Protein AF-0000000085004442 (afdb_homodimer)

Foldseek 3Di:
DDDPDPPPPPPPPPDPDDPDPPPPPDPPPPADPFFFPVCVVVVHRFPNDPPATPVCVVVVHDTHTDDPDPPPPPPPPPDDDDDDDPDDDDDDDDDDYDDDDDDDPDPDDPPVPPPPPPPPPPPPPPVPQPPLDDPDDPLLVVLLVQLLPPVQCLLPQALDPDGVSSVCVNPLLVVLCSRDNLLVLLSSLSSLVVCCQPVVDPSNDVVSNVVSNVSHDVVLVVCLVVVDLSCLLSNLSSLVSVLLNVLVLLVDPPRDFLCVLVSLVSLQVNLVSVVSDQPVSVVVSVCQLSAWAFFDALVVLLVQQDPLLVCLLVVDDPPDPCVVCSVLSSSLSSLVSRLRVCCQPANAGSNSLRSLVNSSNLRFPSLSVCVVVVPLSSLLSVLLSLLSLLLNPPNRSSPSSSLSNLVRSDVVNDDVCCVSCVLSVVSNPDNDNVVSSCSSSVHVPGDHPDDNPDRDDPVNVVSSVPIHDAASSRFHWDQDPVVSDIAGPDAPDPPRGGDHNSVD/DDPPDDDDDPDDDDDDPDPPPPPPPDDPPPADPFFFPVCVVVVHRFPNDPPATPVCVVVVHDTHTDDPDPPPPPPPPPDDDDDDDDDDDDDDDDDDDDDDDDPPPDPDDPPVPPPPPPPPPPPPPPVPQPPLDDPDDPLLVVLLVQLLPPVQCLLPQAQDDDTVSSVCVNPLLVVLCSRDNLSVLLSSLSSLVVCCQPVVDPSNDVVSNVVSNVSHDVVLVVCLVVVDLSCLLSNLNSLVSVLLNVLVLLVDPPRDFLCVLVSLVSLQVNLVSVVSDQPVSVVVSVCQLSAWAFFDALVVLLVQQDPLLVCLLVVDDPPDPCVVCSVLSSSLSSLVSRLRVCCQPANAGSNSLRSLVNSSNLRFPSLSVCVVVVPLSSLLSVLLSLLSLLLNPPNRSSPSSSLSNLVRSDVVNDPVCCVSCVLSVVSNPDNDNVVSSCSSSVHPPGDHPDDNPDGDDPVNVVSSVPIHDAASNRFHWDQDPVVSDIAGPDAPDPPRGGDHNSVD

InterPro domains:
  IPR001138 Zn(2)Cys(6) fungal-type DNA-binding domain [PF00172] (35-65)
  IPR001138 Zn(2)Cys(6) fungal-type DNA-binding domain [PS00463] (35-63)
  IPR001138 Zn(2)Cys(6) fungal-type DNA-binding domain [PS50048] (35-65)
  IPR001138 Zn(2)Cys(6) fungal-type DNA-binding domain [SM00066] (30-74)
  IPR001138 Zn(2)Cys(6) fungal-type DNA-binding domain [cd00067] (31-65)
  IPR036864 Zn(2)-C6 fungal-type DNA-binding domain superfamily [G3DSA:4.10.240.10] (28-67)
  IPR036864 Zn(2)-C6 fungal-type DNA-binding domain superfamily [SSF57701] (25-69)
  IPR053157 Sterol Uptake Control Transcription Regulator [PTHR47784] (25-426)

Nearest PDB structures (foldseek):
  7vpr-assembly2_D  TM=7.075E-01  e=8.408E-05  Nakaseomyces glabratus CBS 138
  7vpr-assembly2_D  TM=7.089E-01  e=1.374E-04  Nakaseomyces glabratus CBS 138

pLDDT: mean 76.47, std 27.26, range [14.2, 98.56]

Structure (mmCIF, N/CA/C/O backbone):
data_AF-0000000085004442-model_v1
#
loop_
_entity.id
_entity.type
_entity.pdbx_description
1 polymer 'Zn(2)-C6 fungal-type DNA-binding domain protein'
#
loop_
_atom_site.group_PDB
_atom_site.id
_atom_site.type_symbol
_atom_site.label_atom_id
_atom_site.label_alt_id
_atom_site.label_comp_id
_atom_site.label_asym_id
_atom_site.label_entity_id
_atom_site.label_seq_id
_atom_site.pdbx_PDB_ins_code
_atom_site.Cartn_x
_atom_site.Cartn_y
_atom_site.Cartn_z
_atom_site.occupancy
_atom_site.B_iso_or_equiv
_atom_site.auth_seq_id
_atom_site.auth_comp_id
_atom_site.auth_asym_id
_atom_site.auth_atom_id
_atom_site.pdbx_PDB_model_num
ATOM 1 N N . MET A 1 1 ? -54.312 10.148 -99.75 1 17.86 1 MET A N 1
ATOM 2 C CA . MET A 1 1 ? -53.094 10.867 -100.125 1 17.86 1 MET A CA 1
ATOM 3 C C . MET A 1 1 ? -52.5 11.602 -98.938 1 17.86 1 MET A C 1
ATOM 5 O O . MET A 1 1 ? -51.312 11.453 -98.625 1 17.86 1 MET A O 1
ATOM 9 N N . SER A 1 2 ? -52.875 12.875 -98.812 1 18.16 2 SER A N 1
ATOM 10 C CA . SER A 1 2 ? -52.094 14.07 -98.562 1 18.16 2 SER A CA 1
ATOM 11 C C . SER A 1 2 ? -51.812 14.242 -97.062 1 18.16 2 SER A C 1
ATOM 13 O O . SER A 1 2 ? -52.688 14 -96.25 1 18.16 2 SER A O 1
ATOM 15 N N . ALA A 1 3 ? -50.562 14.547 -96.75 1 20.42 3 ALA A N 1
ATOM 16 C CA . ALA A 1 3 ? -49.406 14.453 -95.875 1 20.42 3 ALA A CA 1
ATOM 17 C C . ALA A 1 3 ? -49.469 15.539 -94.812 1 20.42 3 ALA A C 1
ATOM 19 O O . ALA A 1 3 ? -48.469 15.773 -94.125 1 20.42 3 ALA A O 1
ATOM 20 N N . ILE A 1 4 ? -50.594 16.141 -94.75 1 22.83 4 ILE A N 1
ATOM 21 C CA . ILE A 1 4 ? -50.562 17.531 -94.312 1 22.83 4 ILE A CA 1
ATOM 22 C C . ILE A 1 4 ? -49.906 17.625 -92.938 1 22.83 4 ILE A C 1
ATOM 24 O O . ILE A 1 4 ? -50.312 16.891 -92 1 22.83 4 ILE A O 1
ATOM 28 N N . THR A 1 5 ? -48.75 18.25 -92.938 1 22.52 5 THR A N 1
ATOM 29 C CA . THR A 1 5 ? -47.594 18.594 -92.125 1 22.52 5 THR A CA 1
ATOM 30 C C . THR A 1 5 ? -48 19.344 -90.812 1 22.52 5 THR A C 1
ATOM 32 O O . THR A 1 5 ? -48.656 20.391 -90.938 1 22.52 5 THR A O 1
ATOM 35 N N . GLY A 1 6 ? -48.219 18.578 -89.75 1 21.05 6 GLY A N 1
ATOM 36 C CA . GLY A 1 6 ? -48.781 18.688 -88.438 1 21.05 6 GLY A CA 1
ATOM 37 C C . GLY A 1 6 ? -48.031 19.672 -87.562 1 21.05 6 GLY A C 1
ATOM 38 O O . GLY A 1 6 ? -46.906 19.359 -87.062 1 21.05 6 GLY A O 1
ATOM 39 N N . SER A 1 7 ? -47.875 20.953 -88.062 1 23.45 7 SER A N 1
ATOM 40 C CA . SER A 1 7 ? -46.938 21.938 -87.562 1 23.45 7 SER A CA 1
ATOM 41 C C . SER A 1 7 ? -47.188 22.203 -86.062 1 23.45 7 SER A C 1
ATOM 43 O O . SER A 1 7 ? -48.25 22.688 -85.688 1 23.45 7 SER A O 1
ATOM 45 N N . ASP A 1 8 ? -46.688 21.359 -85.25 1 21.83 8 ASP A N 1
ATOM 46 C CA . ASP A 1 8 ? -46.844 21.188 -83.812 1 21.83 8 ASP A CA 1
ATOM 47 C C . ASP A 1 8 ? -46.438 22.438 -83 1 21.83 8 ASP A C 1
ATOM 49 O O . ASP A 1 8 ? -45.344 22.938 -83.188 1 21.83 8 ASP A O 1
ATOM 53 N N . SER A 1 9 ? -47.406 23.344 -82.875 1 23.31 9 SER A N 1
ATOM 54 C CA . SER A 1 9 ? -47.375 24.641 -82.188 1 23.31 9 SER A CA 1
ATOM 55 C C . SER A 1 9 ? -46.75 24.531 -80.812 1 23.31 9 SER A C 1
ATOM 57 O O . SER A 1 9 ? -47.125 23.672 -80.062 1 23.31 9 SER A O 1
ATOM 59 N N . LEU A 1 10 ? -45.438 24.891 -80.75 1 22.97 10 LEU A N 1
ATOM 60 C CA . LEU A 1 10 ? -44.469 24.875 -79.625 1 22.97 10 LEU A CA 1
ATOM 61 C C . LEU A 1 10 ? -44.969 25.688 -78.438 1 22.97 10 LEU A C 1
ATOM 63 O O . LEU A 1 10 ? -45.156 26.906 -78.562 1 22.97 10 LEU A O 1
ATOM 67 N N . VAL A 1 11 ? -46.094 25.172 -77.75 1 22.73 11 VAL A N 1
ATOM 68 C CA . VAL A 1 11 ? -46.781 25.781 -76.625 1 22.73 11 VAL A CA 1
ATOM 69 C C . VAL A 1 11 ? -45.781 26.156 -75.562 1 22.73 11 VAL A C 1
ATOM 71 O O . VAL A 1 11 ? -45.125 25.281 -75 1 22.73 11 VAL A O 1
ATOM 74 N N . TRP A 1 12 ? -45.125 27.344 -75.688 1 23.64 12 TRP A N 1
ATOM 75 C CA . TRP A 1 12 ? -44.156 27.922 -74.812 1 23.64 12 TRP A CA 1
ATOM 76 C C . TRP A 1 12 ? -44.719 27.984 -73.375 1 23.64 12 TRP A C 1
ATOM 78 O O . TRP A 1 12 ? -45.781 28.578 -73.188 1 23.64 12 TRP A O 1
ATOM 88 N N . SER A 1 13 ? -44.688 26.875 -72.625 1 23.73 13 SER A N 1
ATOM 89 C CA . SER A 1 13 ? -45.219 26.703 -71.312 1 23.73 13 SER A CA 1
ATOM 90 C C . SER A 1 13 ? -44.688 27.75 -70.375 1 23.73 13 SER A C 1
ATOM 92 O O . SER A 1 13 ? -43.469 28.062 -70.375 1 23.73 13 SER A O 1
ATOM 94 N N . PRO A 1 14 ? -45.531 28.625 -69.938 1 25.64 14 PRO A N 1
ATOM 95 C CA . PRO A 1 14 ? -45.344 29.766 -69.062 1 25.64 14 PRO A CA 1
ATOM 96 C C . PRO A 1 14 ? -44.469 29.422 -67.812 1 25.64 14 PRO A C 1
ATOM 98 O O . PRO A 1 14 ? -44.531 28.281 -67.312 1 25.64 14 PRO A O 1
ATOM 101 N N . ASP A 1 15 ? -43.281 30.016 -67.75 1 26.59 15 ASP A N 1
ATOM 102 C CA . ASP A 1 15 ? -42.219 29.969 -66.75 1 26.59 15 ASP A CA 1
ATOM 103 C C . ASP A 1 15 ? -42.812 30.156 -65.312 1 26.59 15 ASP A C 1
ATOM 105 O O . ASP A 1 15 ? -43.594 31.078 -65.125 1 26.59 15 ASP A O 1
ATOM 109 N N . SER A 1 16 ? -43.156 29.062 -64.625 1 27.47 16 SER A N 1
ATOM 110 C CA . SER A 1 16 ? -43.719 29.047 -63.281 1 27.47 16 SER A CA 1
ATOM 111 C C . SER A 1 16 ? -43.031 30.016 -62.375 1 27.47 16 SER A C 1
ATOM 113 O O . SER A 1 16 ? -41.812 30.25 -62.5 1 27.47 16 SER A O 1
ATOM 115 N N . PRO A 1 17 ? -43.781 30.875 -61.781 1 29.22 17 PRO A N 1
ATOM 116 C CA . PRO A 1 17 ? -43.344 31.969 -60.938 1 29.22 17 PRO A CA 1
ATOM 117 C C . PRO A 1 17 ? -42.312 31.531 -59.906 1 29.22 17 PRO A C 1
ATOM 119 O O . PRO A 1 17 ? -42.281 30.359 -59.5 1 29.22 17 PRO A O 1
ATOM 122 N N . PRO A 1 18 ? -41.125 32.156 -59.906 1 29.39 18 PRO A N 1
ATOM 123 C CA . PRO A 1 18 ? -40 31.844 -59 1 29.39 18 PRO A CA 1
ATOM 124 C C . PRO A 1 18 ? -40.438 31.734 -57.531 1 29.39 18 PRO A C 1
ATOM 126 O O . PRO A 1 18 ? -41.219 32.562 -57.062 1 29.39 18 PRO A O 1
ATOM 129 N N . GLN A 1 19 ? -40.812 30.562 -57.062 1 25.98 19 GLN A N 1
ATOM 130 C CA . GLN A 1 19 ? -41.219 30.328 -55.688 1 25.98 19 GLN A CA 1
ATOM 131 C C . GLN A 1 19 ? -40.312 31.047 -54.719 1 25.98 19 GLN A C 1
ATOM 133 O O . GLN A 1 19 ? -39.094 31.125 -54.938 1 25.98 19 GLN A O 1
ATOM 138 N N . ASN A 1 20 ? -40.906 32.031 -53.969 1 24.81 20 ASN A N 1
ATOM 139 C CA . ASN A 1 20 ? -40.344 32.844 -52.875 1 24.81 20 ASN A CA 1
ATOM 140 C C . ASN A 1 20 ? -39.5 32 -51.938 1 24.81 20 ASN A C 1
ATOM 142 O O . ASN A 1 20 ? -39.969 31.016 -51.375 1 24.81 20 ASN A O 1
ATOM 146 N N . LYS A 1 21 ? -38.25 31.875 -52.219 1 30.89 21 LYS A N 1
ATOM 147 C CA . LYS A 1 21 ? -37.25 31.203 -51.375 1 30.89 21 LYS A CA 1
ATOM 148 C C . LYS A 1 21 ? -37.406 31.609 -49.906 1 30.89 21 LYS A C 1
ATOM 150 O O . LYS A 1 21 ? -37.375 32.812 -49.562 1 30.89 21 LYS A O 1
ATOM 155 N N . PRO A 1 22 ? -38.188 30.781 -49.188 1 29.58 22 PRO A N 1
ATOM 156 C CA . PRO A 1 22 ? -38.375 31.188 -47.781 1 29.58 22 PRO A CA 1
ATOM 157 C C . PRO A 1 22 ? -37.094 31.656 -47.125 1 29.58 22 PRO A C 1
ATOM 159 O O . PRO A 1 22 ? -36 31.234 -47.5 1 29.58 22 PRO A O 1
ATOM 162 N N . TYR A 1 23 ? -37 32.938 -46.688 1 30.86 23 TYR A N 1
ATOM 163 C CA . TYR A 1 23 ? -35.969 33.594 -45.906 1 30.86 23 TYR A CA 1
ATOM 164 C C . TYR A 1 23 ? -35.531 32.688 -44.75 1 30.86 23 TYR A C 1
ATOM 166 O O . TYR A 1 23 ? -36.344 32.375 -43.875 1 30.86 23 TYR A O 1
ATOM 174 N N . HIS A 1 24 ? -34.812 31.672 -45.031 1 30.09 24 HIS A N 1
ATOM 175 C CA . HIS A 1 24 ? -34.375 30.906 -43.875 1 30.09 24 HIS A CA 1
ATOM 176 C C . HIS A 1 24 ? -33.688 31.797 -42.844 1 30.09 24 HIS A C 1
ATOM 178 O O . HIS A 1 24 ? -32.781 32.562 -43.219 1 30.09 24 HIS A O 1
ATOM 184 N N . ALA A 1 25 ? -34.469 32.281 -41.875 1 30.83 25 ALA A N 1
ATOM 185 C CA . ALA A 1 25 ? -33.875 33.062 -40.781 1 30.83 25 ALA A CA 1
ATOM 186 C C . ALA A 1 25 ? -32.531 32.469 -40.344 1 30.83 25 ALA A C 1
ATOM 188 O O . ALA A 1 25 ? -32.406 31.25 -40.219 1 30.83 25 ALA A O 1
ATOM 189 N N . LYS A 1 26 ? -31.516 33.219 -40.656 1 34.91 26 LYS A N 1
ATOM 190 C CA . LYS A 1 26 ? -30.172 32.844 -40.188 1 34.91 26 LYS A CA 1
ATOM 191 C C . LYS A 1 26 ? -30.219 32.25 -38.781 1 34.91 26 LYS A C 1
ATOM 193 O O . LYS A 1 26 ? -30.938 32.75 -37.906 1 34.91 26 LYS A O 1
ATOM 198 N N . ARG A 1 27 ? -30.078 31.062 -38.656 1 36.66 27 ARG A N 1
ATOM 199 C CA . ARG A 1 27 ? -30 30.406 -37.344 1 36.66 27 ARG A CA 1
ATOM 200 C C . ARG A 1 27 ? -29.203 31.25 -36.344 1 36.66 27 ARG A C 1
ATOM 202 O O . ARG A 1 27 ? -28.109 31.719 -36.656 1 36.66 27 ARG A O 1
ATOM 209 N N . PRO A 1 28 ? -29.953 31.922 -35.406 1 36 28 PRO A N 1
ATOM 210 C CA . PRO A 1 28 ? -29.219 32.719 -34.438 1 36 28 PRO A CA 1
ATOM 211 C C . PRO A 1 28 ? -28.031 31.953 -33.844 1 36 28 PRO A C 1
ATOM 213 O O . PRO A 1 28 ? -28.094 30.75 -33.625 1 36 28 PRO A O 1
ATOM 216 N N . HIS A 1 29 ? -26.906 32.219 -34.375 1 41.66 29 HIS A N 1
ATOM 217 C CA . HIS A 1 29 ? -25.719 31.609 -33.75 1 41.66 29 HIS A CA 1
ATOM 218 C C . HIS A 1 29 ? -25.719 31.797 -32.25 1 41.66 29 HIS A C 1
ATOM 220 O O . HIS A 1 29 ? -26 32.906 -31.75 1 41.66 29 HIS A O 1
ATOM 226 N N . LYS A 1 30 ? -26.125 30.844 -31.531 1 44.38 30 LYS A N 1
ATOM 227 C CA . LYS A 1 30 ? -26.125 30.844 -30.078 1 44.38 30 LYS A CA 1
ATOM 228 C C . LYS A 1 30 ? -24.812 31.391 -29.516 1 44.38 30 LYS A C 1
ATOM 230 O O . LYS A 1 30 ? -23.734 30.875 -29.844 1 44.38 30 LYS A O 1
ATOM 235 N N . LYS A 1 31 ? -24.797 32.625 -29.125 1 47.75 31 LYS A N 1
ATOM 236 C CA . LYS A 1 31 ? -23.688 33.281 -28.422 1 47.75 31 LYS A CA 1
ATOM 237 C C . LYS A 1 31 ? -23.312 32.5 -27.172 1 47.75 31 LYS A C 1
ATOM 239 O O . LYS A 1 31 ? -24.172 31.953 -26.484 1 47.75 31 LYS A O 1
ATOM 244 N N . SER A 1 32 ? -22.094 32.094 -27.094 1 52.47 32 SER A N 1
ATOM 245 C CA . SER A 1 32 ? -21.625 31.453 -25.875 1 52.47 32 SER A CA 1
ATOM 246 C C . SER A 1 32 ? -21.688 32.406 -24.688 1 52.47 32 SER A C 1
ATOM 248 O O . SER A 1 32 ? -21.188 33.531 -24.75 1 52.47 32 SER A O 1
ATOM 250 N N . ARG A 1 33 ? -22.547 32.312 -23.734 1 64.44 33 ARG A N 1
ATOM 251 C CA . ARG A 1 33 ? -22.797 33.188 -22.594 1 64.44 33 ARG A CA 1
ATOM 252 C C . ARG A 1 33 ? -21.609 33.188 -21.641 1 64.44 33 ARG A C 1
ATOM 254 O O . ARG A 1 33 ? -21.359 34.188 -20.953 1 64.44 33 ARG A O 1
ATOM 261 N N . LEU A 1 34 ? -20.844 32.219 -21.672 1 65.94 34 LEU A N 1
ATOM 262 C CA . LEU A 1 34 ? -19.781 32.062 -20.688 1 65.94 34 LEU A CA 1
ATOM 263 C C . LEU A 1 34 ? -18.406 32.25 -21.312 1 65.94 34 LEU A C 1
ATOM 265 O O . LEU A 1 34 ? -17.422 31.734 -20.797 1 65.94 34 LEU A O 1
ATOM 269 N N . GLY A 1 35 ? -18.234 33 -22.281 1 72.88 35 GLY A N 1
ATOM 270 C CA . GLY A 1 35 ? -17.016 33.25 -23.031 1 72.88 35 GLY A CA 1
ATOM 271 C C . GLY A 1 35 ? -16.078 34.219 -22.344 1 72.88 35 GLY A C 1
ATOM 272 O O . GLY A 1 35 ? -16.5 34.938 -21.438 1 72.88 35 GLY A O 1
ATOM 273 N N . CYS A 1 36 ? -14.828 34.188 -22.75 1 75.12 36 CYS A N 1
ATOM 274 C CA . CYS A 1 36 ? -13.836 35.062 -22.172 1 75.12 36 CYS A CA 1
ATOM 275 C C . CYS A 1 36 ? -14.078 36.531 -22.594 1 75.12 36 CYS A C 1
ATOM 277 O O . CYS A 1 36 ? -14.742 36.781 -23.594 1 75.12 36 CYS A O 1
ATOM 279 N N . GLN A 1 37 ? -13.695 37.531 -21.812 1 78.56 37 GLN A N 1
ATOM 280 C CA . GLN A 1 37 ? -13.906 38.969 -22.016 1 78.56 37 GLN A CA 1
ATOM 281 C C . GLN A 1 37 ? -13.328 39.406 -23.359 1 78.56 37 GLN A C 1
ATOM 283 O O . GLN A 1 37 ? -13.914 40.25 -24.031 1 78.56 37 GLN A O 1
ATOM 288 N N . ASN A 1 38 ? -12.328 38.812 -23.828 1 78.75 38 ASN A N 1
ATOM 289 C CA . ASN A 1 38 ? -11.664 39.219 -25.062 1 78.75 38 ASN A CA 1
ATOM 290 C C . ASN A 1 38 ? -12.469 38.812 -26.297 1 78.75 38 ASN A C 1
ATOM 292 O O . ASN A 1 38 ? -12.625 39.594 -27.234 1 78.75 38 ASN A O 1
ATOM 296 N N . CYS A 1 39 ? -12.969 37.656 -26.203 1 76.12 39 CYS A N 1
ATOM 297 C CA . CYS A 1 39 ? -13.781 37.188 -27.312 1 76.12 39 CYS A CA 1
ATOM 298 C C . CYS A 1 39 ? -15.102 37.938 -27.391 1 76.12 39 CYS A C 1
ATOM 300 O O . CYS A 1 39 ? -15.57 38.25 -28.484 1 76.12 39 CYS A O 1
ATOM 302 N N . LYS A 1 40 ? -15.633 38.281 -26.188 1 76.69 40 LYS A N 1
ATOM 303 C CA . LYS A 1 40 ? -16.844 39.094 -26.109 1 76.69 40 LYS A CA 1
ATOM 304 C C . LYS A 1 40 ? -16.609 40.469 -26.703 1 76.69 40 LYS A C 1
ATOM 306 O O . LYS A 1 40 ? -17.469 41 -27.422 1 76.69 40 LYS A O 1
ATOM 311 N N . ARG A 1 41 ? -15.523 41.031 -26.375 1 76.75 41 ARG A N 1
ATOM 312 C CA . ARG A 1 41 ? -15.156 42.344 -26.859 1 76.75 41 ARG A CA 1
ATOM 313 C C . ARG A 1 41 ? -14.992 42.344 -28.375 1 76.75 41 ARG A C 1
ATOM 315 O O . ARG A 1 41 ? -15.375 43.312 -29.047 1 76.75 41 ARG A O 1
ATOM 322 N N . ARG A 1 42 ? -14.57 41.312 -28.953 1 76.06 42 ARG A N 1
ATOM 323 C CA . ARG A 1 42 ? -14.266 41.219 -30.375 1 76.06 42 ARG A CA 1
ATOM 324 C C . ARG A 1 42 ? -15.453 40.656 -31.156 1 76.06 42 ARG A C 1
ATOM 326 O O . ARG A 1 42 ? -15.422 40.594 -32.375 1 76.06 42 ARG A O 1
ATOM 333 N N . LYS A 1 43 ? -16.484 40.219 -30.406 1 74.38 43 LYS A N 1
ATOM 334 C CA . LYS A 1 43 ? -17.719 39.719 -31 1 74.38 43 LYS A CA 1
ATOM 335 C C . LYS A 1 43 ? -17.469 38.5 -31.859 1 74.38 43 LYS A C 1
ATOM 337 O O . LYS A 1 43 ? -18.047 38.344 -32.938 1 74.38 43 LYS A O 1
ATOM 342 N N . VAL A 1 44 ? -16.422 37.688 -31.453 1 77.5 44 VAL A N 1
ATOM 343 C CA . VAL A 1 44 ? -16.172 36.406 -32.094 1 77.5 44 VAL A CA 1
ATOM 344 C C . VAL A 1 44 ? -16.703 35.25 -31.234 1 77.5 44 VAL A C 1
ATOM 346 O O . VAL A 1 44 ? -16.797 35.406 -30.016 1 77.5 44 VAL A O 1
ATOM 349 N N . LYS A 1 45 ? -17.141 34.125 -31.797 1 71.75 45 LYS A N 1
ATOM 350 C CA . LYS A 1 45 ? -17.625 32.938 -31.062 1 71.75 45 LYS A CA 1
ATOM 351 C C . LYS A 1 45 ? -16.516 32.312 -30.25 1 71.75 45 LYS A C 1
ATOM 353 O O . LYS A 1 45 ? -15.523 31.828 -30.812 1 71.75 45 LYS A O 1
ATOM 358 N N . CYS A 1 46 ? -16.516 32.406 -28.859 1 72 46 CYS A N 1
ATOM 359 C CA . CYS A 1 46 ? -15.578 31.844 -27.891 1 72 46 CYS A CA 1
ATOM 360 C C . CYS A 1 46 ? -15.836 30.344 -27.719 1 72 46 CYS A C 1
ATOM 362 O O . CYS A 1 46 ? -16.984 29.906 -27.672 1 72 46 CYS A O 1
ATOM 364 N N . ASP A 1 47 ? -14.992 29.531 -27.75 1 73.88 47 ASP A N 1
ATOM 365 C CA . ASP A 1 47 ? -15.156 28.094 -27.547 1 73.88 47 ASP A CA 1
ATOM 366 C C . ASP A 1 47 ? -15.219 27.75 -26.062 1 73.88 47 ASP A C 1
ATOM 368 O O . ASP A 1 47 ? -15.289 26.562 -25.688 1 73.88 47 ASP A O 1
ATOM 372 N N . GLU A 1 48 ? -15.266 28.734 -25.062 1 72.31 48 GLU A N 1
ATOM 373 C CA . GLU A 1 48 ? -15.453 28.734 -23.609 1 72.31 48 GLU A CA 1
ATOM 374 C C . GLU A 1 48 ? -14.461 27.797 -22.922 1 72.31 48 GLU A C 1
ATOM 376 O O . GLU A 1 48 ? -14.641 27.438 -21.766 1 72.31 48 GLU A O 1
ATOM 381 N N . LYS A 1 49 ? -13.445 27.547 -23.656 1 72.62 49 LYS A N 1
ATOM 382 C CA . LYS A 1 49 ? -12.398 26.719 -23.047 1 72.62 49 LYS A CA 1
ATOM 383 C C . LYS A 1 49 ? -11.57 27.531 -22.047 1 72.62 49 LYS A C 1
ATOM 385 O O . LYS A 1 49 ? -11.219 28.672 -22.312 1 72.62 49 LYS A O 1
ATOM 390 N N . ARG A 1 50 ? -11.523 27.094 -20.734 1 71.12 50 ARG A N 1
ATOM 391 C CA . ARG A 1 50 ? -10.742 27.703 -19.656 1 71.12 50 ARG A CA 1
ATOM 392 C C . ARG A 1 50 ? -9.422 26.953 -19.453 1 71.12 50 ARG A C 1
ATOM 394 O O . ARG A 1 50 ? -9.328 25.766 -19.75 1 71.12 50 ARG A O 1
ATOM 401 N N . PRO A 1 51 ? -8.32 27.781 -19.094 1 70.94 51 PRO A N 1
ATOM 402 C CA . PRO A 1 51 ? -8.312 29.188 -18.703 1 70.94 51 PRO A CA 1
ATOM 403 C C . PRO A 1 51 ? -8.234 30.141 -19.891 1 70.94 51 PRO A C 1
ATOM 405 O O . PRO A 1 51 ? -8.539 31.328 -19.766 1 70.94 51 PRO A O 1
ATOM 408 N N . SER A 1 52 ? -7.793 29.578 -21.016 1 75.88 52 SER A N 1
ATOM 409 C CA . SER A 1 52 ? -7.727 30.453 -22.188 1 75.88 52 SER A CA 1
ATOM 410 C C . SER A 1 52 ? -8.523 29.875 -23.359 1 75.88 52 SER A C 1
ATOM 412 O O . SER A 1 52 ? -8.422 28.688 -23.656 1 75.88 52 SER A O 1
ATOM 414 N N . CYS A 1 53 ? -9.344 30.625 -23.922 1 74.56 53 CYS A N 1
ATOM 415 C CA . CYS A 1 53 ? -10.148 30.141 -25.047 1 74.56 53 CYS A CA 1
ATOM 416 C C . CYS A 1 53 ? -9.297 29.969 -26.297 1 74.56 53 CYS A C 1
ATOM 418 O O . CYS A 1 53 ? -8.242 30.594 -26.422 1 74.56 53 CYS A O 1
ATOM 420 N N . GLY A 1 54 ? -9.57 28.938 -27.109 1 77.06 54 GLY A N 1
ATOM 421 C CA . GLY A 1 54 ? -8.836 28.609 -28.328 1 77.06 54 GLY A CA 1
ATOM 422 C C . GLY A 1 54 ? -8.562 29.812 -29.203 1 77.06 54 GLY A C 1
ATOM 423 O O . GLY A 1 54 ? -7.496 29.922 -29.797 1 77.06 54 GLY A O 1
ATOM 424 N N . ILE A 1 55 ? -9.406 30.781 -29.109 1 77.44 55 ILE A N 1
ATOM 425 C CA . ILE A 1 55 ? -9.289 31.953 -29.969 1 77.44 55 ILE A CA 1
ATOM 426 C C . ILE A 1 55 ? -8.234 32.906 -29.406 1 77.44 55 ILE A C 1
ATOM 428 O O . ILE A 1 55 ? -7.387 33.406 -30.141 1 77.44 55 ILE A O 1
ATOM 432 N N . CYS A 1 56 ? -8.312 33.094 -28.125 1 75.06 56 CYS A N 1
ATOM 433 C CA . CYS A 1 56 ? -7.34 33.969 -27.469 1 75.06 56 CYS A CA 1
ATOM 434 C C . CYS A 1 56 ? -5.941 33.375 -27.516 1 75.06 56 CYS A C 1
ATOM 436 O O . CYS A 1 56 ? -4.965 34.094 -27.75 1 75.06 56 CYS A O 1
ATOM 438 N N . THR A 1 57 ? -5.855 32.156 -27.422 1 75.75 57 THR A N 1
ATOM 439 C CA . THR A 1 57 ? -4.59 31.438 -27.516 1 75.75 57 THR A CA 1
ATOM 440 C C . THR A 1 57 ? -3.996 31.547 -28.922 1 75.75 57 THR A C 1
ATOM 442 O O . THR A 1 57 ? -2.797 31.781 -29.062 1 75.75 57 THR A O 1
ATOM 445 N N . LEU A 1 58 ? -4.75 31.375 -29.844 1 73.25 58 LEU A N 1
ATOM 446 C CA . LEU A 1 58 ? -4.277 31.438 -31.219 1 73.25 58 LEU A CA 1
ATOM 447 C C . LEU A 1 58 ? -3.785 32.844 -31.562 1 73.25 58 LEU A C 1
ATOM 449 O O . LEU A 1 58 ? -2.814 33 -32.312 1 73.25 58 LEU A O 1
ATOM 453 N N . ARG A 1 59 ? -4.434 33.719 -30.922 1 74.06 59 ARG A N 1
ATOM 454 C CA . ARG A 1 59 ? -4.117 35.094 -31.266 1 74.06 59 ARG A CA 1
ATOM 455 C C . ARG A 1 59 ? -3.086 35.656 -30.297 1 74.06 59 ARG A C 1
ATOM 457 O O . ARG A 1 59 ? -2.613 36.781 -30.469 1 74.06 59 ARG A O 1
ATOM 464 N N . GLY A 1 60 ? -2.703 34.906 -29.312 1 73.12 60 GLY A N 1
ATOM 465 C CA . GLY A 1 60 ? -1.691 35.344 -28.359 1 73.12 60 GLY A CA 1
ATOM 466 C C . GLY A 1 60 ? -2.178 36.406 -27.422 1 73.12 60 GLY A C 1
ATOM 467 O O . GLY A 1 60 ? -1.39 37.25 -26.984 1 73.12 60 GLY A O 1
ATOM 468 N N . GLU A 1 61 ? -3.496 36.469 -27.203 1 74.12 61 GLU A N 1
ATOM 469 C CA . GLU A 1 61 ? -4.047 37.531 -26.359 1 74.12 61 GLU A CA 1
ATOM 470 C C . GLU A 1 61 ? -4.387 37 -24.969 1 74.12 61 GLU A C 1
ATOM 472 O O . GLU A 1 61 ? -4.574 35.781 -24.781 1 74.12 61 GLU A O 1
ATOM 477 N N . THR A 1 62 ? -4.398 37.906 -24.016 1 73.56 62 THR A N 1
ATOM 478 C CA . THR A 1 62 ? -4.773 37.562 -22.641 1 73.56 62 THR A CA 1
ATOM 479 C C . THR A 1 62 ? -6.266 37.281 -22.547 1 73.56 62 THR A C 1
ATOM 481 O O . THR A 1 62 ? -7.098 38.125 -22.875 1 73.56 62 THR A O 1
ATOM 484 N N . CYS A 1 63 ? -6.684 35.969 -22.188 1 71.12 63 CYS A N 1
ATOM 485 C CA . CYS A 1 63 ? -8.062 35.5 -22.094 1 71.12 63 CYS A CA 1
ATOM 486 C C . CYS A 1 63 ? -8.602 35.688 -20.688 1 71.12 63 CYS A C 1
ATOM 488 O O . CYS A 1 63 ? -8.031 35.188 -19.719 1 71.12 63 CYS A O 1
ATOM 490 N N . VAL A 1 64 ? -9.445 36.594 -20.406 1 73.19 64 VAL A N 1
ATOM 491 C CA . VAL A 1 64 ? -10.016 36.938 -19.109 1 73.19 64 VAL A CA 1
ATOM 492 C C . VAL A 1 64 ? -11.492 36.562 -19.078 1 73.19 64 VAL A C 1
ATOM 494 O O . VAL A 1 64 ? -12.273 37 -19.922 1 73.19 64 VAL A O 1
ATOM 497 N N . PHE A 1 65 ? -11.867 35.562 -18.297 1 69.06 65 PHE A N 1
ATOM 498 C CA . PHE A 1 65 ? -13.266 35.219 -18.062 1 69.06 65 PHE A CA 1
ATOM 499 C C . PHE A 1 65 ? -13.82 36 -16.875 1 69.06 65 PHE A C 1
ATOM 501 O O . PHE A 1 65 ? -13.18 36.094 -15.828 1 69.06 65 PHE A O 1
ATOM 508 N N . VAL A 1 66 ? -14.727 36.812 -16.938 1 56.69 66 VAL A N 1
ATOM 509 C CA . VAL A 1 66 ? -15.375 37.531 -15.844 1 56.69 66 VAL A CA 1
ATOM 510 C C . VAL A 1 66 ? -16.328 36.625 -15.102 1 56.69 66 VAL A C 1
ATOM 512 O O . VAL A 1 66 ? -17.156 35.938 -15.727 1 56.69 66 VAL A O 1
ATOM 515 N N . LEU A 1 67 ? -15.961 36.25 -13.969 1 44.25 67 LEU A N 1
ATOM 516 C CA . LEU A 1 67 ? -16.969 35.625 -13.125 1 44.25 67 LEU A CA 1
ATOM 517 C C . LEU A 1 67 ? -18.141 36.562 -12.867 1 44.25 67 LEU A C 1
ATOM 519 O O . LEU A 1 67 ? -17.938 37.75 -12.68 1 44.25 67 LEU A O 1
ATOM 523 N N . PRO A 1 68 ? -19.281 36.156 -13.133 1 37.91 68 PRO A N 1
ATOM 524 C CA . PRO A 1 68 ? -20.375 37.094 -12.781 1 37.91 68 PRO A CA 1
ATOM 525 C C . PRO A 1 68 ? -20.344 37.5 -11.32 1 37.91 68 PRO A C 1
ATOM 527 O O . PRO A 1 68 ? -20.031 36.719 -10.438 1 37.91 68 PRO A O 1
ATOM 530 N N . ALA A 1 69 ? -20.094 38.719 -10.953 1 33.97 69 ALA A N 1
ATOM 531 C CA . ALA A 1 69 ? -20.203 39.344 -9.633 1 33.97 69 ALA A CA 1
ATOM 532 C C . ALA A 1 69 ? -21.547 39 -8.984 1 33.97 69 ALA A C 1
ATOM 534 O O . ALA A 1 69 ? -22.609 39.219 -9.57 1 33.97 69 ALA A O 1
ATOM 535 N N . ALA A 1 70 ? -21.641 37.906 -8.203 1 30.62 70 ALA A N 1
ATOM 536 C CA . ALA A 1 70 ? -22.875 37.719 -7.43 1 30.62 70 ALA A CA 1
ATOM 537 C C . ALA A 1 70 ? -23.359 39.062 -6.871 1 30.62 70 ALA A C 1
ATOM 539 O O . ALA A 1 70 ? -22.609 39.781 -6.199 1 30.62 70 ALA A O 1
ATOM 540 N N . SER A 1 71 ? -24.297 39.719 -7.406 1 26.16 71 SER A N 1
ATOM 541 C CA . SER A 1 71 ? -24.969 40.906 -6.883 1 26.16 71 SER A CA 1
ATOM 542 C C . SER A 1 71 ? -25.594 40.625 -5.516 1 26.16 71 SER A C 1
ATOM 544 O O . SER A 1 71 ? -26.547 39.844 -5.406 1 26.16 71 SER A O 1
ATOM 546 N N . LEU A 1 72 ? -24.828 40.375 -4.453 1 23.77 72 LEU A N 1
ATOM 547 C CA . LEU A 1 72 ? -25.406 40.344 -3.117 1 23.77 72 LEU A CA 1
ATOM 548 C C . LEU A 1 72 ? -26.297 41.562 -2.889 1 23.77 72 LEU A C 1
ATOM 550 O O . LEU A 1 72 ? -25.797 42.688 -2.771 1 23.77 72 LEU A O 1
ATOM 554 N N . ASP A 1 73 ? -27.406 41.625 -3.555 1 21.69 73 ASP A N 1
ATOM 555 C CA . ASP A 1 73 ? -28.359 42.656 -3.223 1 21.69 73 ASP A CA 1
ATOM 556 C C . ASP A 1 73 ? -28.844 42.531 -1.777 1 21.69 73 ASP A C 1
ATOM 558 O O . ASP A 1 73 ? -29.5 41.562 -1.415 1 21.69 73 ASP A O 1
ATOM 562 N N . VAL A 1 74 ? -28.047 42.844 -0.81 1 22.73 74 VAL A N 1
ATOM 563 C CA . VAL A 1 74 ? -28.422 43 0.594 1 22.73 74 VAL A CA 1
ATOM 564 C C . VAL A 1 74 ? -29.625 43.906 0.721 1 22.73 74 VAL A C 1
ATOM 566 O O . VAL A 1 74 ? -29.5 45.125 0.6 1 22.73 74 VAL A O 1
ATOM 569 N N . SER A 1 75 ? -30.75 43.5 -0.019 1 19.77 75 SER A N 1
ATOM 570 C CA . SER A 1 75 ? -31.891 44.406 0.166 1 19.77 75 SER A CA 1
ATOM 571 C C . SER A 1 75 ? -32.375 44.375 1.607 1 19.77 75 SER A C 1
ATOM 573 O O . SER A 1 75 ? -32.406 43.312 2.24 1 19.77 75 SER A O 1
ATOM 575 N N . SER A 1 76 ? -32.344 45.438 2.402 1 19.83 76 SER A N 1
ATOM 576 C CA . SER A 1 76 ? -32.719 45.906 3.732 1 19.83 76 SER A CA 1
ATOM 577 C C . SER A 1 76 ? -34.219 45.75 3.936 1 19.83 76 SER A C 1
ATOM 579 O O . SER A 1 76 ? -34.781 46.25 4.93 1 19.83 76 SER A O 1
ATOM 581 N N . SER A 1 77 ? -34.906 44.719 3.227 1 18.19 77 SER A N 1
ATOM 582 C CA . SER A 1 77 ? -36.312 45 3.395 1 18.19 77 SER A CA 1
ATOM 583 C C . SER A 1 77 ? -36.75 44.781 4.832 1 18.19 77 SER A C 1
ATOM 585 O O . SER A 1 77 ? -36.406 43.75 5.441 1 18.19 77 SER A O 1
ATOM 587 N N . LYS A 1 78 ? -37.281 45.812 5.543 1 20.06 78 LYS A N 1
ATOM 588 C CA . LYS A 1 78 ? -37.875 46.156 6.84 1 20.06 78 LYS A CA 1
ATOM 589 C C . LYS A 1 78 ? -39.156 45.375 7.09 1 20.06 78 LYS A C 1
ATOM 591 O O . LYS A 1 78 ? -39.844 45.625 8.078 1 20.06 78 LYS A O 1
ATOM 596 N N . PRO A 1 79 ? -39.438 44.125 6.461 1 18.31 79 PRO A N 1
ATOM 597 C CA . PRO A 1 79 ? -40.875 44.031 6.594 1 18.31 79 PRO A CA 1
ATOM 598 C C . PRO A 1 79 ? -41.344 43.938 8.047 1 18.31 79 PRO A C 1
ATOM 600 O O . PRO A 1 79 ? -40.562 43.5 8.906 1 18.31 79 PRO A O 1
ATOM 603 N N . LYS A 1 80 ? -42.688 44.312 8.375 1 18 80 LYS A N 1
ATOM 604 C CA . LYS A 1 80 ? -43.656 44.781 9.359 1 18 80 LYS A CA 1
ATOM 605 C C . LYS A 1 80 ? -44.156 43.625 10.211 1 18 80 LYS A C 1
ATOM 607 O O . LYS A 1 80 ? -44.125 42.469 9.789 1 18 80 LYS A O 1
ATOM 612 N N . SER A 1 81 ? -44.594 43.875 11.469 1 17.5 81 SER A N 1
ATOM 613 C CA . SER A 1 81 ? -44.875 43.281 12.781 1 17.5 81 SER A CA 1
ATOM 614 C C . SER A 1 81 ? -46.156 42.406 12.75 1 17.5 81 SER A C 1
ATOM 616 O O . SER A 1 81 ? -46.531 41.844 13.773 1 17.5 81 SER A O 1
ATOM 618 N N . PRO A 1 82 ? -46.5 41.625 11.578 1 16.14 82 PRO A N 1
ATOM 619 C CA . PRO A 1 82 ? -47.938 41.469 11.805 1 16.14 82 PRO A CA 1
ATOM 620 C C . PRO A 1 82 ? -48.25 40.656 13.07 1 16.14 82 PRO A C 1
ATOM 622 O O . PRO A 1 82 ? -47.406 39.906 13.547 1 16.14 82 PRO A O 1
ATOM 625 N N . SER A 1 83 ? -49.375 40.875 13.719 1 15.54 83 SER A N 1
ATOM 626 C CA . SER A 1 83 ? -50.188 40.875 14.922 1 15.54 83 SER A CA 1
ATOM 627 C C . SER A 1 83 ? -50.875 39.531 15.102 1 15.54 83 SER A C 1
ATOM 629 O O . SER A 1 83 ? -51.531 39.281 16.125 1 15.54 83 SER A O 1
ATOM 631 N N . ALA A 1 84 ? -50.75 38.562 14.07 1 15.9 84 ALA A N 1
ATOM 632 C CA . ALA A 1 84 ? -52.062 37.906 14.109 1 15.9 84 ALA A CA 1
ATOM 633 C C . ALA A 1 84 ? -52.25 37.125 15.414 1 15.9 84 ALA A C 1
ATOM 635 O O . ALA A 1 84 ? -51.281 36.625 15.969 1 15.9 84 ALA A O 1
ATOM 636 N N . SER A 1 85 ? -53.406 37.125 15.938 1 16 85 SER A N 1
ATOM 637 C CA . SER A 1 85 ? -54.219 36.906 17.125 1 16 85 SER A CA 1
ATOM 638 C C . SER A 1 85 ? -54.5 35.406 17.328 1 16 85 SER A C 1
ATOM 640 O O . SER A 1 85 ? -55.219 34.812 16.547 1 16 85 SER A O 1
ATOM 642 N N . PRO A 1 86 ? -53.562 34.656 17.734 1 16.55 86 PRO A N 1
ATOM 643 C CA . PRO A 1 86 ? -53.812 33.219 17.703 1 16.55 86 PRO A CA 1
ATOM 644 C C . PRO A 1 86 ? -54.938 32.812 18.656 1 16.55 86 PRO A C 1
ATOM 646 O O . PRO A 1 86 ? -54.781 32.938 19.875 1 16.55 86 PRO A O 1
ATOM 649 N N . GLY A 1 87 ? -56.062 33.031 18.203 1 14.82 87 GLY A N 1
ATOM 650 C CA . GLY A 1 87 ? -57.094 32.781 19.203 1 14.82 87 GLY A CA 1
ATOM 651 C C . GLY A 1 87 ? -57.062 31.391 19.781 1 14.82 87 GLY A C 1
ATOM 652 O O . GLY A 1 87 ? -56.188 30.594 19.453 1 14.82 87 GLY A O 1
ATOM 653 N N . SER A 1 88 ? -58.219 30.594 19.578 1 14.8 88 SER A N 1
ATOM 654 C CA . SER A 1 88 ? -59.219 30.219 20.562 1 14.8 88 SER A CA 1
ATOM 655 C C . SER A 1 88 ? -59.062 28.75 20.969 1 14.8 88 SER A C 1
ATOM 657 O O . SER A 1 88 ? -59.031 28.438 22.156 1 14.8 88 SER A O 1
ATOM 659 N N . ARG A 1 89 ? -59.406 27.766 20.031 1 14.88 89 ARG A N 1
ATOM 660 C CA . ARG A 1 89 ? -60.562 26.938 20.438 1 14.88 89 ARG A CA 1
ATOM 661 C C . ARG A 1 89 ? -60.125 25.844 21.406 1 14.88 89 ARG A C 1
ATOM 663 O O . ARG A 1 89 ? -58.969 25.422 21.391 1 14.88 89 ARG A O 1
ATOM 670 N N . LYS A 1 90 ? -61.125 25.328 22.156 1 15.24 90 LYS A N 1
ATOM 671 C CA . LYS A 1 90 ? -61.469 24.734 23.438 1 15.24 90 LYS A CA 1
ATOM 672 C C . LYS A 1 90 ? -61.125 23.234 23.453 1 15.24 90 LYS A C 1
ATOM 674 O O . LYS A 1 90 ? -60.438 22.766 24.344 1 15.24 90 LYS A O 1
ATOM 679 N N . SER A 1 91 ? -62.094 22.312 22.859 1 14.61 91 SER A N 1
ATOM 680 C CA . SER A 1 91 ? -62.906 21.531 23.781 1 14.61 91 SER A CA 1
ATOM 681 C C . SER A 1 91 ? -62.312 20.141 24 1 14.61 91 SER A C 1
ATOM 683 O O . SER A 1 91 ? -61.375 19.734 23.281 1 14.61 91 SER A O 1
ATOM 685 N N . SER A 1 92 ? -63.25 19.031 24.203 1 14.89 92 SER A N 1
ATOM 686 C CA . SER A 1 92 ? -63.562 18.125 25.312 1 14.89 92 SER A CA 1
ATOM 687 C C . SER A 1 92 ? -63.094 16.703 25.016 1 14.89 92 SER A C 1
ATOM 689 O O . SER A 1 92 ? -62.844 15.922 25.938 1 14.89 92 SER A O 1
ATOM 691 N N . PRO A 1 93 ? -62.969 16.234 23.672 1 14.88 93 PRO A N 1
ATOM 692 C CA . PRO A 1 93 ? -63.781 15.016 23.734 1 14.88 93 PRO A CA 1
ATOM 693 C C . PRO A 1 93 ? -63.125 13.906 24.547 1 14.88 93 PRO A C 1
ATOM 695 O O . PRO A 1 93 ? -61.906 13.93 24.75 1 14.88 93 PRO A O 1
ATOM 698 N N . ASP A 1 94 ? -63.938 12.688 24.562 1 15.11 94 ASP A N 1
ATOM 699 C CA . ASP A 1 94 ? -64.438 11.609 25.422 1 15.11 94 ASP A CA 1
ATOM 700 C C . ASP A 1 94 ? -63.438 10.422 25.391 1 15.11 94 ASP A C 1
ATOM 702 O O . ASP A 1 94 ? -62.688 10.25 24.422 1 15.11 94 ASP A O 1
ATOM 706 N N . TYR A 1 95 ? -63.531 9.562 26.438 1 15.17 95 TYR A N 1
ATOM 707 C CA . TYR A 1 95 ? -62.781 8.664 27.328 1 15.17 95 TYR A CA 1
ATOM 708 C C . TYR A 1 95 ? -62.625 7.285 26.688 1 15.17 95 TYR A C 1
ATOM 710 O O . TYR A 1 95 ? -61.594 6.652 26.844 1 15.17 95 TYR A O 1
ATOM 718 N N . ASN A 1 96 ? -63.719 6.793 25.875 1 14.2 96 ASN A N 1
ATOM 719 C CA . ASN A 1 96 ? -64.188 5.527 26.453 1 14.2 96 ASN A CA 1
ATOM 720 C C . ASN A 1 96 ? -63.156 4.41 26.203 1 14.2 96 ASN A C 1
ATOM 722 O O . ASN A 1 96 ? -62.281 4.543 25.344 1 14.2 96 ASN A O 1
ATOM 726 N N . LYS A 1 97 ? -63.812 3.111 26.047 1 15.38 97 LYS A N 1
ATOM 727 C CA . LYS A 1 97 ? -63.906 1.862 26.797 1 15.38 97 LYS A CA 1
ATOM 728 C C . LYS A 1 97 ? -62.906 0.829 26.266 1 15.38 97 LYS A C 1
ATOM 730 O O . LYS A 1 97 ? -62.312 1.013 25.188 1 15.38 97 LYS A O 1
ATOM 735 N N . ALA A 1 98 ? -63.469 -0.403 25.859 1 15.3 98 ALA A N 1
ATOM 736 C CA . ALA A 1 98 ? -63.438 -1.69 26.547 1 15.3 98 ALA A CA 1
ATOM 737 C C . ALA A 1 98 ? -62.438 -2.643 25.891 1 15.3 98 ALA A C 1
ATOM 739 O O . ALA A 1 98 ? -61.938 -2.371 24.797 1 15.3 98 ALA A O 1
ATOM 740 N N . LEU A 1 99 ? -63 -3.865 25.547 1 15.29 99 LEU A N 1
ATOM 741 C CA . LEU A 1 99 ? -62.781 -5.23 26.016 1 15.29 99 LEU A CA 1
ATOM 742 C C . LEU A 1 99 ? -61.906 -6.012 25.062 1 15.29 99 LEU A C 1
ATOM 744 O O . LEU A 1 99 ? -61.688 -5.59 23.922 1 15.29 99 LEU A O 1
ATOM 748 N N . VAL A 1 100 ? -62.062 -7.355 25.094 1 15.8 100 VAL A N 1
ATOM 749 C CA . VAL A 1 100 ? -61.375 -8.609 25.359 1 15.8 100 VAL A CA 1
ATOM 750 C C . VAL A 1 100 ? -61.094 -9.344 24.062 1 15.8 100 VAL A C 1
ATOM 752 O O . VAL A 1 100 ? -60.188 -10.18 23.984 1 15.8 100 VAL A O 1
ATOM 755 N N . SER A 1 101 ? -61.812 -9.008 22.922 1 15.09 101 SER A N 1
ATOM 756 C CA . SER A 1 101 ? -62.281 -10.234 22.297 1 15.09 101 SER A CA 1
ATOM 757 C C . SER A 1 101 ? -61.125 -11.062 21.75 1 15.09 101 SER A C 1
ATOM 759 O O . SER A 1 101 ? -60.062 -10.531 21.484 1 15.09 101 SER A O 1
ATOM 761 N N . THR A 1 102 ? -61.594 -12.273 21.312 1 16.53 102 THR A N 1
ATOM 762 C CA . THR A 1 102 ? -61.375 -13.719 21.203 1 16.53 102 THR A CA 1
ATOM 763 C C . THR A 1 102 ? -60.469 -14.062 20.047 1 16.53 102 THR A C 1
ATOM 765 O O . THR A 1 102 ? -60.25 -13.242 19.141 1 16.53 102 THR A O 1
ATOM 768 N N . GLN A 1 103 ? -60.562 -15.328 19.625 1 16.53 103 GLN A N 1
ATOM 769 C CA . GLN A 1 103 ? -59.781 -16.562 19.484 1 16.53 103 GLN A CA 1
ATOM 770 C C . GLN A 1 103 ? -59.281 -16.75 18.062 1 16.53 103 GLN A C 1
ATOM 772 O O . GLN A 1 103 ? -58.156 -17.141 17.828 1 16.53 103 GLN A O 1
ATOM 777 N N . ASN A 1 104 ? -60.25 -16.703 17.094 1 17.12 104 ASN A N 1
ATOM 778 C CA . ASN A 1 104 ? -60.406 -17.859 16.219 1 17.12 104 ASN A CA 1
ATOM 779 C C . ASN A 1 104 ? -59.406 -17.812 15.07 1 17.12 104 ASN A C 1
ATOM 781 O O . ASN A 1 104 ? -59.344 -16.844 14.305 1 17.12 104 ASN A O 1
ATOM 785 N N . GLN A 1 105 ? -58.344 -18.625 15.242 1 17.73 105 GLN A N 1
ATOM 786 C CA . GLN A 1 105 ? -57.094 -18.781 14.523 1 17.73 105 GLN A CA 1
ATOM 787 C C . GLN A 1 105 ? -57.344 -19.281 13.102 1 17.73 105 GLN A C 1
ATOM 789 O O . GLN A 1 105 ? -57.188 -20.469 12.82 1 17.73 105 GLN A O 1
ATOM 794 N N . SER A 1 106 ? -58.5 -18.781 12.461 1 17.23 106 SER A N 1
ATOM 795 C CA . SER A 1 106 ? -58.844 -19.516 11.258 1 17.23 106 SER A CA 1
ATOM 796 C C . SER A 1 106 ? -57.656 -19.547 10.266 1 17.23 106 SER A C 1
ATOM 798 O O . SER A 1 106 ? -56.938 -18.547 10.125 1 17.23 106 SER A O 1
ATOM 800 N N . SER A 1 107 ? -57.375 -20.75 9.844 1 19.28 107 SER A N 1
ATOM 801 C CA . SER A 1 107 ? -56.344 -21.406 9.086 1 19.28 107 SER A CA 1
ATOM 802 C C . SER A 1 107 ? -56.344 -20.984 7.621 1 19.28 107 SER A C 1
ATOM 804 O O . SER A 1 107 ? -55.625 -21.547 6.789 1 19.28 107 SER A O 1
ATOM 806 N N . ALA A 1 108 ? -57.031 -19.875 7.316 1 18.11 108 ALA A N 1
ATOM 807 C CA . ALA A 1 108 ? -57.469 -19.906 5.926 1 18.11 108 ALA A CA 1
ATOM 808 C C . ALA A 1 108 ? -56.281 -20.109 4.98 1 18.11 108 ALA A C 1
ATOM 810 O O . ALA A 1 108 ? -55.156 -19.75 5.309 1 18.11 108 ALA A O 1
ATOM 811 N N . PRO A 1 109 ? -56.719 -20.781 3.895 1 20.58 109 PRO A N 1
ATOM 812 C CA . PRO A 1 109 ? -56 -21.406 2.781 1 20.58 109 PRO A CA 1
ATOM 813 C C . PRO A 1 109 ? -55.219 -20.391 1.953 1 20.58 109 PRO A C 1
ATOM 815 O O . PRO A 1 109 ? -55.688 -19.281 1.732 1 20.58 109 PRO A O 1
ATOM 818 N N . PHE A 1 110 ? -53.875 -20.375 2.109 1 18.92 110 PHE A N 1
ATOM 819 C CA . PHE A 1 110 ? -52.875 -19.453 1.589 1 18.92 110 PHE A CA 1
ATOM 820 C C . PHE A 1 110 ? -52.969 -19.359 0.071 1 18.92 110 PHE A C 1
ATOM 822 O O . PHE A 1 110 ? -52.562 -20.281 -0.638 1 18.92 110 PHE A O 1
ATOM 829 N N . THR A 1 111 ? -54.281 -19.047 -0.335 1 19.05 111 THR A N 1
ATOM 830 C CA . THR A 1 111 ? -54.375 -18.906 -1.784 1 19.05 111 THR A CA 1
ATOM 831 C C . THR A 1 111 ? -53.25 -18.031 -2.309 1 19.05 111 THR A C 1
ATOM 833 O O . THR A 1 111 ? -53.094 -16.875 -1.89 1 19.05 111 THR A O 1
ATOM 836 N N . THR A 1 112 ? -52.25 -18.719 -2.854 1 21.25 112 THR A N 1
ATOM 837 C CA . THR A 1 112 ? -51 -18.25 -3.463 1 21.25 112 THR A CA 1
ATOM 838 C C . THR A 1 112 ? -51.281 -17.281 -4.598 1 21.25 112 THR A C 1
ATOM 840 O O . THR A 1 112 ? -51.75 -17.672 -5.664 1 21.25 112 THR A O 1
ATOM 843 N N . THR A 1 113 ? -52.156 -16.25 -4.316 1 20.41 113 THR A N 1
ATOM 844 C CA . THR A 1 113 ? -52.469 -15.375 -5.449 1 20.41 113 THR A CA 1
ATOM 845 C C . THR A 1 113 ? -51.188 -14.867 -6.094 1 20.41 113 THR A C 1
ATOM 847 O O . THR A 1 113 ? -50.281 -14.375 -5.402 1 20.41 113 THR A O 1
ATOM 850 N N . LEU A 1 114 ? -50.875 -15.445 -7.297 1 22.89 114 LEU A N 1
ATOM 851 C CA . LEU A 1 114 ? -49.906 -15.164 -8.344 1 22.89 114 LEU A CA 1
ATOM 852 C C . LEU A 1 114 ? -49.938 -13.688 -8.734 1 22.89 114 LEU A C 1
ATOM 854 O O . LEU A 1 114 ? -50.781 -13.281 -9.539 1 22.89 114 LEU A O 1
ATOM 858 N N . SER A 1 115 ? -50.219 -12.758 -7.82 1 21.61 115 SER A N 1
ATOM 859 C CA . SER A 1 115 ? -50.375 -11.391 -8.305 1 21.61 115 SER A CA 1
ATOM 860 C C . SER A 1 115 ? -49.188 -10.992 -9.188 1 21.61 115 SER A C 1
ATOM 862 O O . SER A 1 115 ? -48.031 -11.203 -8.82 1 21.61 115 SER A O 1
ATOM 864 N N . ASP A 1 116 ? -49.469 -10.781 -10.43 1 22.86 116 ASP A N 1
ATOM 865 C CA . ASP A 1 116 ? -48.781 -10.359 -11.641 1 22.86 116 ASP A CA 1
ATOM 866 C C . ASP A 1 116 ? -48.031 -9.047 -11.422 1 22.86 116 ASP A C 1
ATOM 868 O O . ASP A 1 116 ? -48.625 -7.965 -11.523 1 22.86 116 ASP A O 1
ATOM 872 N N . ARG A 1 117 ? -47.375 -8.844 -10.398 1 24.27 117 ARG A N 1
ATOM 873 C CA . ARG A 1 117 ? -46.719 -7.566 -10.164 1 24.27 117 ARG A CA 1
ATOM 874 C C . ARG A 1 117 ? -45.906 -7.137 -11.383 1 24.27 117 ARG A C 1
ATOM 876 O O . ARG A 1 117 ? -44.938 -7.82 -11.773 1 24.27 117 ARG A O 1
ATOM 883 N N . LEU A 1 118 ? -46.531 -6.531 -12.32 1 24.77 118 LEU A N 1
ATOM 884 C CA . LEU A 1 118 ? -45.938 -5.758 -13.406 1 24.77 118 LEU A CA 1
ATOM 885 C C . LEU A 1 118 ? -44.75 -4.914 -12.906 1 24.77 118 LEU A C 1
ATOM 887 O O . LEU A 1 118 ? -44.969 -3.916 -12.211 1 24.77 118 LEU A O 1
ATOM 891 N N . GLN A 1 119 ? -43.781 -5.523 -12.438 1 23.38 119 GLN A N 1
ATOM 892 C CA . GLN A 1 119 ? -42.594 -4.895 -11.906 1 23.38 119 GLN A CA 1
ATOM 893 C C . GLN A 1 119 ? -42.094 -3.781 -12.828 1 23.38 119 GLN A C 1
ATOM 895 O O . GLN A 1 119 ? -41.875 -4 -14.023 1 23.38 119 GLN A O 1
ATOM 900 N N . SER A 1 120 ? -42.562 -2.561 -12.57 1 26.8 120 SER A N 1
ATOM 901 C CA . SER A 1 120 ? -42.094 -1.385 -13.312 1 26.8 120 SER A CA 1
ATOM 902 C C . SER A 1 120 ? -40.625 -1.436 -13.594 1 26.8 120 SER A C 1
ATOM 904 O O . SER A 1 120 ? -39.844 -1.999 -12.805 1 26.8 120 SER A O 1
ATOM 906 N N . PRO A 1 121 ? -40.219 -1.268 -14.898 1 27.83 121 PRO A N 1
ATOM 907 C CA . PRO A 1 121 ? -38.812 -1.379 -15.258 1 27.83 121 PRO A CA 1
ATOM 908 C C . PRO A 1 121 ? -37.875 -0.565 -14.336 1 27.83 121 PRO A C 1
ATOM 910 O O . PRO A 1 121 ? -38.094 0.645 -14.188 1 27.83 121 PRO A O 1
ATOM 913 N N . ASP A 1 122 ? -37.625 -1.021 -13.25 1 28.19 122 ASP A N 1
ATOM 914 C CA . ASP A 1 122 ? -36.719 -0.357 -12.32 1 28.19 122 ASP A CA 1
ATOM 915 C C . ASP A 1 122 ? -35.562 0.318 -13.062 1 28.19 122 ASP A C 1
ATOM 917 O O . ASP A 1 122 ? -34.781 -0.346 -13.758 1 28.19 122 ASP A O 1
ATOM 921 N N . PHE A 1 123 ? -35.844 1.533 -13.539 1 26.34 123 PHE A N 1
ATOM 922 C CA . PHE A 1 123 ? -34.781 2.387 -14.102 1 26.34 123 PHE A CA 1
ATOM 923 C C . PHE A 1 123 ? -33.5 2.266 -13.305 1 26.34 123 PHE A C 1
ATOM 925 O O . PHE A 1 123 ? -33.438 2.67 -12.141 1 26.34 123 PHE A O 1
ATOM 932 N N . ILE A 1 124 ? -32.844 1.254 -13.484 1 29.95 124 ILE A N 1
ATOM 933 C CA . ILE A 1 124 ? -31.469 1.21 -13.047 1 29.95 124 ILE A CA 1
ATOM 934 C C . ILE A 1 124 ? -30.797 2.551 -13.336 1 29.95 124 ILE A C 1
ATOM 936 O O . ILE A 1 124 ? -30.578 2.91 -14.492 1 29.95 124 ILE A O 1
ATOM 940 N N . VAL A 1 125 ? -31.266 3.59 -12.633 1 29.53 125 VAL A N 1
ATOM 941 C CA . VAL A 1 125 ? -30.469 4.805 -12.703 1 29.53 125 VAL A CA 1
ATOM 942 C C . VAL A 1 125 ? -28.984 4.441 -12.766 1 29.53 125 VAL A C 1
ATOM 944 O O . VAL A 1 125 ? -28.422 3.914 -11.797 1 29.53 125 VAL A O 1
ATOM 947 N N . VAL A 1 126 ? -28.562 4.027 -13.867 1 31.39 126 VAL A N 1
ATOM 948 C CA . VAL A 1 126 ? -27.125 4.008 -14.133 1 31.39 126 VAL A CA 1
ATOM 949 C C . VAL A 1 126 ? -26.469 5.262 -13.547 1 31.39 126 VAL A C 1
ATOM 951 O O . VAL A 1 126 ? -26.75 6.375 -13.992 1 31.39 126 VAL A O 1
ATOM 954 N N . ARG A 1 127 ? -26.406 5.336 -12.312 1 33.31 127 ARG A N 1
ATOM 955 C CA . ARG A 1 127 ? -25.641 6.449 -11.766 1 33.31 127 ARG A CA 1
ATOM 956 C C . ARG A 1 127 ? -24.453 6.805 -12.68 1 33.31 127 ARG A C 1
ATOM 958 O O . ARG A 1 127 ? -23.672 5.934 -13.047 1 33.31 127 ARG A O 1
ATOM 965 N N . GLU A 1 128 ? -24.562 7.762 -13.43 1 34.91 128 GLU A N 1
ATOM 966 C CA . GLU A 1 128 ? -23.438 8.273 -14.219 1 34.91 128 GLU A CA 1
ATOM 967 C C . GLU A 1 128 ? -22.156 8.336 -13.391 1 34.91 128 GLU A C 1
ATOM 969 O O . GLU A 1 128 ? -22.141 8.922 -12.305 1 34.91 128 GLU A O 1
ATOM 974 N N . PRO A 1 129 ? -21.328 7.344 -13.375 1 40.94 129 PRO A N 1
ATOM 975 C CA . PRO A 1 129 ? -20.109 7.434 -12.57 1 40.94 129 PRO A CA 1
ATOM 976 C C . PRO A 1 129 ? -19.469 8.82 -12.609 1 40.94 129 PRO A C 1
ATOM 978 O O . PRO A 1 129 ? -19.422 9.453 -13.672 1 40.94 129 PRO A O 1
ATOM 981 N N . LEU A 1 130 ? -19.609 9.656 -11.609 1 45.81 130 LEU A N 1
ATOM 982 C CA . LEU A 1 130 ? -18.906 10.93 -11.461 1 45.81 130 LEU A CA 1
ATOM 983 C C . LEU A 1 130 ? -17.578 10.906 -12.234 1 45.81 130 LEU A C 1
ATOM 985 O O . LEU A 1 130 ? -16.828 9.938 -12.156 1 45.81 130 LEU A O 1
ATOM 989 N N . GLN A 1 131 ? -17.578 11.594 -13.258 1 55.66 131 GLN A N 1
ATOM 990 C CA . GLN A 1 131 ? -16.391 11.734 -14.086 1 55.66 131 GLN A CA 1
ATOM 991 C C . GLN A 1 131 ? -15.203 12.219 -13.266 1 55.66 131 GLN A C 1
ATOM 993 O O . GLN A 1 131 ? -14.867 13.406 -13.297 1 55.66 131 GLN A O 1
ATOM 998 N N . ILE A 1 132 ? -14.852 11.641 -12.211 1 55.84 132 ILE A N 1
ATOM 999 C CA . ILE A 1 132 ? -13.773 12 -11.289 1 55.84 132 ILE A CA 1
ATOM 1000 C C . ILE A 1 132 ? -12.469 12.148 -12.062 1 55.84 132 ILE A C 1
ATOM 1002 O O . ILE A 1 132 ? -11.758 13.148 -11.906 1 55.84 132 ILE A O 1
ATOM 1006 N N . ALA A 1 133 ? -12.164 11.156 -12.906 1 65.12 133 ALA A N 1
ATOM 1007 C CA . ALA A 1 133 ? -10.914 11.188 -13.664 1 65.12 133 ALA A CA 1
ATOM 1008 C C . ALA A 1 133 ? -11.172 10.922 -15.148 1 65.12 133 ALA A C 1
ATOM 1010 O O . ALA A 1 133 ? -11.773 9.906 -15.508 1 65.12 133 ALA A O 1
ATOM 1011 N N . THR A 1 134 ? -11.117 12.008 -15.961 1 66.81 134 THR A N 1
ATOM 1012 C CA . THR A 1 134 ? -11.227 11.805 -17.406 1 66.81 134 THR A CA 1
ATOM 1013 C C . THR A 1 134 ? -9.938 12.234 -18.109 1 66.81 134 THR A C 1
ATOM 1015 O O . THR A 1 134 ? -9.297 13.203 -17.703 1 66.81 134 THR A O 1
ATOM 1018 N N . GLY A 1 135 ? -9.555 11.492 -18.953 1 70.81 135 GLY A N 1
ATOM 1019 C CA . GLY A 1 135 ? -8.398 11.852 -19.766 1 70.81 135 GLY A CA 1
ATOM 1020 C C . GLY A 1 135 ? -7.082 11.609 -19.062 1 70.81 135 GLY A C 1
ATOM 1021 O O . GLY A 1 135 ? -6.125 12.367 -19.234 1 70.81 135 GLY A O 1
ATOM 1022 N N . CYS A 1 136 ? -7.168 10.633 -18.141 1 80.19 136 CYS A N 1
ATOM 1023 C CA . CYS A 1 136 ? -5.949 10.312 -17.406 1 80.19 136 CYS A CA 1
ATOM 1024 C C . CYS A 1 136 ? -4.988 9.508 -18.281 1 80.19 136 CYS A C 1
ATOM 1026 O O . CYS A 1 136 ? -5.414 8.805 -19.203 1 80.19 136 CYS A O 1
ATOM 1028 N N . ASP A 1 137 ? -3.764 9.773 -18.078 1 84.06 137 ASP A N 1
ATOM 1029 C CA . ASP A 1 137 ? -2.723 9.031 -18.781 1 84.06 137 ASP A CA 1
ATOM 1030 C C . ASP A 1 137 ? -1.796 8.312 -17.812 1 84.06 137 ASP A C 1
ATOM 1032 O O . ASP A 1 137 ? -2.117 8.188 -16.625 1 84.06 137 ASP A O 1
ATOM 1036 N N . ALA A 1 138 ? -0.681 7.84 -18.359 1 82.94 138 ALA A N 1
ATOM 1037 C CA . ALA A 1 138 ? 0.235 7.016 -17.562 1 82.94 138 ALA A CA 1
ATOM 1038 C C . ALA A 1 138 ? 0.837 7.809 -16.406 1 82.94 138 ALA A C 1
ATOM 1040 O O . ALA A 1 138 ? 1.1 7.254 -15.344 1 82.94 138 ALA A O 1
ATOM 1041 N N . ILE A 1 139 ? 0.962 9.047 -16.672 1 85.69 139 ILE A N 1
ATOM 1042 C CA . ILE A 1 139 ? 1.548 9.883 -15.641 1 85.69 139 ILE A CA 1
ATOM 1043 C C . ILE A 1 139 ? 0.563 10.039 -14.484 1 85.69 139 ILE A C 1
ATOM 1045 O O . ILE A 1 139 ? 0.958 9.992 -13.312 1 85.69 139 ILE A O 1
ATOM 1049 N N . ASP A 1 140 ? -0.662 10.203 -14.812 1 89.44 140 ASP A N 1
ATOM 1050 C CA . ASP A 1 140 ? -1.689 10.273 -13.781 1 89.44 140 ASP A CA 1
ATOM 1051 C C . ASP A 1 140 ? -1.73 8.992 -12.953 1 89.44 140 ASP A C 1
ATOM 1053 O O . ASP A 1 140 ? -1.897 9.047 -11.734 1 89.44 140 ASP A O 1
ATOM 1057 N N . MET A 1 141 ? -1.565 7.887 -13.648 1 90.81 141 MET A N 1
ATOM 1058 C CA . MET A 1 141 ? -1.527 6.605 -12.945 1 90.81 141 MET A CA 1
ATOM 1059 C C . MET A 1 141 ? -0.327 6.531 -12.008 1 90.81 141 MET A C 1
ATOM 1061 O O . MET A 1 141 ? -0.436 6.016 -10.891 1 90.81 141 MET A O 1
ATOM 1065 N N . LYS A 1 142 ? 0.752 7.062 -12.469 1 90.25 142 LYS A N 1
ATOM 1066 C CA . LYS A 1 142 ? 1.968 7.066 -11.664 1 90.25 142 LYS A CA 1
ATOM 1067 C C . LYS A 1 142 ? 1.809 7.969 -10.438 1 90.25 142 LYS A C 1
ATOM 1069 O O . LYS A 1 142 ? 2.338 7.664 -9.367 1 90.25 142 LYS A O 1
ATOM 1074 N N . ILE A 1 143 ? 1.129 9.062 -10.633 1 92.12 143 ILE A N 1
ATOM 1075 C CA . ILE A 1 143 ? 0.869 9.977 -9.523 1 92.12 143 ILE A CA 1
ATOM 1076 C C . ILE A 1 143 ? 0.065 9.258 -8.445 1 92.12 143 ILE A C 1
ATOM 1078 O O . ILE A 1 143 ? 0.378 9.367 -7.254 1 92.12 143 ILE A O 1
ATOM 1082 N N . LEU A 1 144 ? -0.961 8.547 -8.875 1 93.75 144 LEU A N 1
ATOM 1083 C CA . LEU A 1 144 ? -1.745 7.777 -7.918 1 93.75 144 LEU A CA 1
ATOM 1084 C C . LEU A 1 144 ? -0.885 6.715 -7.238 1 93.75 144 LEU A C 1
ATOM 1086 O O . LEU A 1 144 ? -0.975 6.52 -6.027 1 93.75 144 LEU A O 1
ATOM 1090 N N . TRP A 1 145 ? -0.092 6.027 -8.031 1 93.19 145 TRP A N 1
ATOM 1091 C CA . TRP A 1 145 ? 0.821 5.02 -7.504 1 93.19 145 TRP A CA 1
ATOM 1092 C C . TRP A 1 145 ? 1.76 5.625 -6.465 1 93.19 145 TRP A C 1
ATOM 1094 O O . TRP A 1 145 ? 2.018 5.02 -5.422 1 93.19 145 TRP A O 1
ATOM 1104 N N . HIS A 1 146 ? 2.256 6.805 -6.73 1 93.25 146 HIS A N 1
ATOM 1105 C CA . HIS A 1 146 ? 3.139 7.508 -5.805 1 93.25 146 HIS A CA 1
ATOM 1106 C C . HIS A 1 146 ? 2.412 7.871 -4.516 1 93.25 146 HIS A C 1
ATOM 1108 O O . HIS A 1 146 ? 2.984 7.773 -3.428 1 93.25 146 HIS A O 1
ATOM 1114 N N . PHE A 1 147 ? 1.199 8.328 -4.652 1 95.56 147 PHE A N 1
ATOM 1115 C CA . PHE A 1 147 ? 0.421 8.633 -3.457 1 95.56 147 PHE A CA 1
ATOM 1116 C C . PHE A 1 147 ? 0.302 7.406 -2.559 1 95.56 147 PHE A C 1
ATOM 1118 O O . PHE A 1 147 ? 0.551 7.488 -1.354 1 95.56 147 PHE A O 1
ATOM 1125 N N . LEU A 1 148 ? -0.059 6.336 -3.137 1 95.25 148 LEU A N 1
ATOM 1126 C CA . LEU A 1 148 ? -0.375 5.125 -2.391 1 95.25 148 LEU A CA 1
ATOM 1127 C C . LEU A 1 148 ? 0.888 4.5 -1.805 1 95.25 148 LEU A C 1
ATOM 1129 O O . LEU A 1 148 ? 0.823 3.771 -0.813 1 95.25 148 LEU A O 1
ATOM 1133 N N . GLY A 1 149 ? 2.02 4.844 -2.363 1 90.75 149 GLY A N 1
ATOM 1134 C CA . GLY A 1 149 ? 3.258 4.238 -1.904 1 90.75 149 GLY A CA 1
ATOM 1135 C C . GLY A 1 149 ? 4.059 5.141 -0.985 1 90.75 149 GLY A C 1
ATOM 1136 O O . GLY A 1 149 ? 4.77 4.66 -0.1 1 90.75 149 GLY A O 1
ATOM 1137 N N . HIS A 1 150 ? 3.986 6.434 -1.229 1 91.62 150 HIS A N 1
ATOM 1138 C CA . HIS A 1 150 ? 4.887 7.34 -0.519 1 91.62 150 HIS A CA 1
ATOM 1139 C C . HIS A 1 150 ? 4.117 8.484 0.131 1 91.62 150 HIS A C 1
ATOM 1141 O O . HIS A 1 150 ? 4.223 8.703 1.34 1 91.62 150 HIS A O 1
ATOM 1147 N N . THR A 1 151 ? 3.279 9.172 -0.613 1 94.88 151 THR A N 1
ATOM 1148 C CA . THR A 1 151 ? 2.615 10.375 -0.127 1 94.88 151 THR A CA 1
ATOM 1149 C C . THR A 1 151 ? 1.664 10.039 1.02 1 94.88 151 THR A C 1
ATOM 1151 O O . THR A 1 151 ? 1.414 10.883 1.888 1 94.88 151 THR A O 1
ATOM 1154 N N . CYS A 1 152 ? 1.188 8.812 1.056 1 94.12 152 CYS A N 1
ATOM 1155 C CA . CYS A 1 152 ? 0.231 8.391 2.072 1 94.12 152 CYS A CA 1
ATOM 1156 C C . CYS A 1 152 ? 0.859 8.422 3.461 1 94.12 152 CYS A C 1
ATOM 1158 O O . CYS A 1 152 ? 0.152 8.367 4.469 1 94.12 152 CYS A O 1
ATOM 1160 N N . THR A 1 153 ? 2.148 8.602 3.572 1 92 153 THR A N 1
ATOM 1161 C CA . THR A 1 153 ? 2.834 8.625 4.859 1 92 153 THR A CA 1
ATOM 1162 C C . THR A 1 153 ? 2.955 10.062 5.375 1 92 153 THR A C 1
ATOM 1164 O O . THR A 1 153 ? 3.51 10.297 6.449 1 92 153 THR A O 1
ATOM 1167 N N . SER A 1 154 ? 2.434 10.977 4.695 1 92.81 154 SER A N 1
ATOM 1168 C CA . SER A 1 154 ? 2.66 12.398 4.953 1 92.81 154 SER A CA 1
ATOM 1169 C C . SER A 1 154 ? 2.156 12.797 6.336 1 92.81 154 SER A C 1
ATOM 1171 O O . SER A 1 154 ? 2.658 13.75 6.934 1 92.81 154 SER A O 1
ATOM 1173 N N . PHE A 1 155 ? 1.226 12.078 6.852 1 92.5 155 PHE A N 1
ATOM 1174 C CA . PHE A 1 155 ? 0.643 12.461 8.133 1 92.5 155 PHE A CA 1
ATOM 1175 C C . PHE A 1 155 ? 0.888 11.391 9.18 1 92.5 155 PHE A C 1
ATOM 1177 O O . PHE A 1 155 ? 0.225 11.367 10.219 1 92.5 155 PHE A O 1
ATOM 1184 N N . SER A 1 156 ? 1.821 10.484 8.781 1 85.31 156 SER A N 1
ATOM 1185 C CA . SER A 1 156 ? 2.215 9.461 9.75 1 85.31 156 SER A CA 1
ATOM 1186 C C . SER A 1 156 ? 3.34 9.953 10.648 1 85.31 156 SER A C 1
ATOM 1188 O O . SER A 1 156 ? 4.324 10.516 10.172 1 85.31 156 SER A O 1
ATOM 1190 N N . ILE A 1 157 ? 3.1 9.961 11.922 1 72.44 157 ILE A N 1
ATOM 1191 C CA . ILE A 1 157 ? 4.145 10.406 12.836 1 72.44 157 ILE A CA 1
ATOM 1192 C C . ILE A 1 157 ? 4.789 9.195 13.508 1 72.44 157 ILE A C 1
ATOM 1194 O O . ILE A 1 157 ? 5.793 9.336 14.219 1 72.44 157 ILE A O 1
ATOM 1198 N N . GLU A 1 158 ? 4.152 7.969 13.203 1 64.12 158 GLU A N 1
ATOM 1199 C CA . GLU A 1 158 ? 4.602 6.766 13.898 1 64.12 158 GLU A CA 1
ATOM 1200 C C . GLU A 1 158 ? 5.727 6.074 13.133 1 64.12 158 GLU A C 1
ATOM 1202 O O . GLU A 1 158 ? 5.73 6.062 11.898 1 64.12 158 GLU A O 1
ATOM 1207 N N . GLY A 1 159 ? 6.844 5.848 13.68 1 60.78 159 GLY A N 1
ATOM 1208 C CA . GLY A 1 159 ? 7.91 5.07 13.062 1 60.78 159 GLY A CA 1
ATOM 1209 C C . GLY A 1 159 ? 7.766 3.578 13.289 1 60.78 159 GLY A C 1
ATOM 1210 O O . GLY A 1 159 ? 8.625 2.795 12.875 1 60.78 159 GLY A O 1
ATOM 1211 N N . GLY A 1 160 ? 6.637 3.102 13.672 1 58.56 160 GLY A N 1
ATOM 1212 C CA . GLY A 1 160 ? 6.523 1.709 14.078 1 58.56 160 GLY A CA 1
ATOM 1213 C C . GLY A 1 160 ? 5.922 0.82 13.008 1 58.56 160 GLY A C 1
ATOM 1214 O O . GLY A 1 160 ? 5.73 1.255 11.867 1 58.56 160 GLY A O 1
ATOM 1215 N N . ASP A 1 161 ? 5.832 -0.461 13.32 1 59.06 161 ASP A N 1
ATOM 1216 C CA . ASP A 1 161 ? 5.316 -1.495 12.422 1 59.06 161 ASP A CA 1
ATOM 1217 C C . ASP A 1 161 ? 3.861 -1.226 12.055 1 59.06 161 ASP A C 1
ATOM 1219 O O . ASP A 1 161 ? 3.426 -1.545 10.945 1 59.06 161 ASP A O 1
ATOM 1223 N N . SER A 1 162 ? 3.227 -0.656 13.039 1 63.59 162 SER A N 1
ATOM 1224 C CA . SER A 1 162 ? 1.83 -0.339 12.758 1 63.59 162 SER A CA 1
ATOM 1225 C C . SER A 1 162 ? 1.693 1.042 12.125 1 63.59 162 SER A C 1
ATOM 1227 O O . SER A 1 162 ? 2.189 2.031 12.672 1 63.59 162 SER A O 1
ATOM 1229 N N . ARG A 1 163 ? 1.105 0.999 10.969 1 77.38 163 ARG A N 1
ATOM 1230 C CA . ARG A 1 163 ? 0.961 2.27 10.266 1 77.38 163 ARG A CA 1
ATOM 1231 C C . ARG A 1 163 ? -0.498 2.535 9.914 1 77.38 163 ARG A C 1
ATOM 1233 O O . ARG A 1 163 ? -0.845 2.641 8.734 1 77.38 163 ARG A O 1
ATOM 1240 N N . PRO A 1 164 ? -1.264 2.779 10.969 1 82.44 164 PRO A N 1
ATOM 1241 C CA . PRO A 1 164 ? -2.699 2.922 10.727 1 82.44 164 PRO A CA 1
ATOM 1242 C C . PRO A 1 164 ? -3.029 4.129 9.844 1 82.44 164 PRO A C 1
ATOM 1244 O O . PRO A 1 164 ? -3.977 4.078 9.055 1 82.44 164 PRO A O 1
ATOM 1247 N N . MET A 1 165 ? -2.305 5.184 9.992 1 88.56 165 MET A N 1
ATOM 1248 C CA . MET A 1 165 ? -2.594 6.395 9.227 1 88.56 165 MET A CA 1
ATOM 1249 C C . MET A 1 165 ? -2.389 6.152 7.734 1 88.56 165 MET A C 1
ATOM 1251 O O . MET A 1 165 ? -3.154 6.66 6.91 1 88.56 165 MET A O 1
ATOM 1255 N N . GLU A 1 166 ? -1.396 5.449 7.445 1 90.06 166 GLU A N 1
ATOM 1256 C CA . GLU A 1 166 ? -1.132 5.125 6.047 1 90.06 166 GLU A CA 1
ATOM 1257 C C . GLU A 1 166 ? -2.26 4.293 5.449 1 90.06 166 GLU A C 1
ATOM 1259 O O . GLU A 1 166 ? -2.691 4.539 4.32 1 90.06 166 GLU A O 1
ATOM 1264 N N . ASP A 1 167 ? -2.684 3.344 6.207 1 88.94 167 ASP A N 1
ATOM 1265 C CA . ASP A 1 167 ? -3.797 2.514 5.758 1 88.94 167 ASP A CA 1
ATOM 1266 C C . ASP A 1 167 ? -5.062 3.348 5.566 1 88.94 167 ASP A C 1
ATOM 1268 O O . ASP A 1 167 ? -5.828 3.117 4.629 1 88.94 167 ASP A O 1
ATOM 1272 N N . LEU A 1 168 ? -5.227 4.23 6.457 1 93.56 168 LEU A N 1
ATOM 1273 C CA . LEU A 1 168 ? -6.375 5.125 6.352 1 93.56 168 LEU A CA 1
ATOM 1274 C C . LEU A 1 168 ? -6.309 5.945 5.07 1 93.56 168 LEU A C 1
ATOM 1276 O O . LEU A 1 168 ? -7.316 6.109 4.375 1 93.56 168 LEU A O 1
ATOM 1280 N N . MET A 1 169 ? -5.184 6.445 4.746 1 95.94 169 MET A N 1
ATOM 1281 C CA . MET A 1 169 ? -4.992 7.25 3.543 1 95.94 169 MET A CA 1
ATOM 1282 C C . MET A 1 169 ? -5.188 6.406 2.287 1 95.94 169 MET A C 1
ATOM 1284 O O . MET A 1 169 ? -5.867 6.828 1.351 1 95.94 169 MET A O 1
ATOM 1288 N N . ARG A 1 170 ? -4.703 5.199 2.346 1 93.5 170 ARG A N 1
ATOM 1289 C CA . ARG A 1 170 ? -4.711 4.316 1.183 1 93.5 170 ARG A CA 1
ATOM 1290 C C . ARG A 1 170 ? -6.109 3.77 0.917 1 93.5 170 ARG A C 1
ATOM 1292 O O . ARG A 1 170 ? -6.484 3.547 -0.235 1 93.5 170 ARG A O 1
ATOM 1299 N N . LYS A 1 171 ? -6.832 3.578 1.93 1 93.5 171 LYS A N 1
ATOM 1300 C CA . LYS A 1 171 ? -8.109 2.881 1.776 1 93.5 171 LYS A CA 1
ATOM 1301 C C . LYS A 1 171 ? -9.281 3.842 1.936 1 93.5 171 LYS A C 1
ATOM 1303 O O . LYS A 1 171 ? -9.977 4.148 0.964 1 93.5 171 LYS A O 1
ATOM 1308 N N . THR A 1 172 ? -9.391 4.402 3.105 1 95.56 172 THR A N 1
ATOM 1309 C CA . THR A 1 172 ? -10.586 5.164 3.438 1 95.56 172 THR A CA 1
ATOM 1310 C C . THR A 1 172 ? -10.602 6.5 2.701 1 95.56 172 THR A C 1
ATOM 1312 O O . THR A 1 172 ? -11.609 6.867 2.088 1 95.56 172 THR A O 1
ATOM 1315 N N . VAL A 1 173 ? -9.508 7.234 2.779 1 97.25 173 VAL A N 1
ATOM 1316 C CA . VAL A 1 173 ? -9.445 8.531 2.107 1 97.25 173 VAL A CA 1
ATOM 1317 C C . VAL A 1 173 ? -9.625 8.336 0.604 1 97.25 173 VAL A C 1
ATOM 1319 O O . VAL A 1 173 ? -10.359 9.094 -0.04 1 97.25 173 VAL A O 1
ATOM 1322 N N . MET A 1 174 ? -8.961 7.309 0.053 1 95.44 174 MET A N 1
ATOM 1323 C CA . MET A 1 174 ? -9.062 7.051 -1.381 1 95.44 174 MET A CA 1
ATOM 1324 C C . MET A 1 174 ? -10.484 6.652 -1.763 1 95.44 174 MET A C 1
ATOM 1326 O O . MET A 1 174 ? -10.969 7.02 -2.834 1 95.44 174 MET A O 1
ATOM 1330 N N . ASP A 1 175 ? -11.148 5.902 -0.915 1 92.88 175 ASP A N 1
ATOM 1331 C CA . ASP A 1 175 ? -12.539 5.539 -1.173 1 92.88 175 ASP A CA 1
ATOM 1332 C C . ASP A 1 175 ? -13.414 6.781 -1.28 1 92.88 175 ASP A C 1
ATOM 1334 O O . ASP A 1 175 ? -14.242 6.891 -2.191 1 92.88 175 ASP A O 1
ATOM 1338 N N . HIS A 1 176 ? -13.211 7.707 -0.386 1 95.19 176 HIS A N 1
ATOM 1339 C CA . HIS A 1 176 ? -13.938 8.969 -0.455 1 95.19 176 HIS A CA 1
ATOM 1340 C C . HIS A 1 176 ? -13.523 9.773 -1.682 1 95.19 176 HIS A C 1
ATOM 1342 O O . HIS A 1 176 ? -14.352 10.453 -2.295 1 95.19 176 HIS A O 1
ATOM 1348 N N . ALA A 1 177 ? -12.266 9.703 -2.027 1 95.88 177 ALA A N 1
ATOM 1349 C CA . ALA A 1 177 ? -11.734 10.5 -3.135 1 95.88 177 ALA A CA 1
ATOM 1350 C C . ALA A 1 177 ? -12.328 10.047 -4.465 1 95.88 177 ALA A C 1
ATOM 1352 O O . ALA A 1 177 ? -12.5 10.852 -5.383 1 95.88 177 ALA A O 1
ATOM 1353 N N . PHE A 1 178 ? -12.641 8.805 -4.582 1 91.56 178 PHE A N 1
ATOM 1354 C CA . PHE A 1 178 ? -13.18 8.297 -5.84 1 91.56 178 PHE A CA 1
ATOM 1355 C C . PHE A 1 178 ? -14.656 8.656 -5.984 1 91.56 178 PHE A C 1
ATOM 1357 O O . PHE A 1 178 ? -15.227 8.523 -7.066 1 91.56 178 PHE A O 1
ATOM 1364 N N . SER A 1 179 ? -15.242 9.219 -4.961 1 90.38 179 SER A N 1
ATOM 1365 C CA . SER A 1 179 ? -16.656 9.609 -5.02 1 90.38 179 SER A CA 1
ATOM 1366 C C . SER A 1 179 ? -16.812 11.117 -5.125 1 90.38 179 SER A C 1
ATOM 1368 O O . SER A 1 179 ? -17.875 11.617 -5.492 1 90.38 179 SER A O 1
ATOM 1370 N N . VAL A 1 180 ? -15.805 11.859 -4.742 1 94.19 180 VAL A N 1
ATOM 1371 C CA . VAL A 1 180 ? -15.891 13.312 -4.719 1 94.19 180 VAL A CA 1
ATOM 1372 C C . VAL A 1 180 ? -14.688 13.914 -5.441 1 94.19 180 VAL A C 1
ATOM 1374 O O . VAL A 1 180 ? -13.547 13.773 -4.992 1 94.19 180 VAL A O 1
ATOM 1377 N N . LYS A 1 181 ? -14.914 14.695 -6.402 1 93.31 181 LYS A N 1
ATOM 1378 C CA . LYS A 1 181 ? -13.891 15.141 -7.348 1 93.31 181 LYS A CA 1
ATOM 1379 C C . LYS A 1 181 ? -12.867 16.047 -6.668 1 93.31 181 LYS A C 1
ATOM 1381 O O . LYS A 1 181 ? -11.672 15.961 -6.945 1 93.31 181 LYS A O 1
ATOM 1386 N N . PHE A 1 182 ? -13.297 16.984 -5.832 1 95.31 182 PHE A N 1
ATOM 1387 C CA . PHE A 1 182 ? -12.336 17.922 -5.262 1 95.31 182 PHE A CA 1
ATOM 1388 C C . PHE A 1 182 ? -11.344 17.203 -4.355 1 95.31 182 PHE A C 1
ATOM 1390 O O . PHE A 1 182 ? -10.18 17.578 -4.262 1 95.31 182 PHE A O 1
ATOM 1397 N N . LEU A 1 183 ? -11.805 16.188 -3.645 1 97.31 183 LEU A N 1
ATOM 1398 C CA . LEU A 1 183 ? -10.875 15.406 -2.832 1 97.31 183 LEU A CA 1
ATOM 1399 C C . LEU A 1 183 ? -9.914 14.617 -3.715 1 97.31 183 LEU A C 1
ATOM 1401 O O . LEU A 1 183 ? -8.727 14.516 -3.408 1 97.31 183 LEU A O 1
ATOM 1405 N N . TYR A 1 184 ? -10.484 14.047 -4.785 1 96.19 184 TYR A N 1
ATOM 1406 C CA . TYR A 1 184 ? -9.633 13.352 -5.738 1 96.19 184 TYR A CA 1
ATOM 1407 C C . TYR A 1 184 ? -8.523 14.266 -6.246 1 96.19 184 TYR A C 1
ATOM 1409 O O . TYR A 1 184 ? -7.352 13.883 -6.258 1 96.19 184 TYR A O 1
ATOM 1417 N N . ASN A 1 185 ? -8.898 15.438 -6.641 1 95.81 185 ASN A N 1
ATOM 1418 C CA . ASN A 1 185 ? -7.926 16.406 -7.125 1 95.81 185 ASN A CA 1
ATOM 1419 C C . ASN A 1 185 ? -6.906 16.766 -6.047 1 95.81 185 ASN A C 1
ATOM 1421 O O . ASN A 1 185 ? -5.719 16.938 -6.344 1 95.81 185 ASN A O 1
ATOM 1425 N N . CYS A 1 186 ? -7.371 16.875 -4.875 1 97.69 186 CYS A N 1
ATOM 1426 C CA . CYS A 1 186 ? -6.488 17.234 -3.77 1 97.69 186 CYS A CA 1
ATOM 1427 C C . CYS A 1 186 ? -5.457 16.141 -3.52 1 97.69 186 CYS A C 1
ATOM 1429 O O . CYS A 1 186 ? -4.277 16.422 -3.309 1 97.69 186 CYS A O 1
ATOM 1431 N N . VAL A 1 187 ? -5.902 14.891 -3.553 1 97.5 187 VAL A N 1
ATOM 1432 C CA . VAL A 1 187 ? -5.016 13.75 -3.355 1 97.5 187 VAL A CA 1
ATOM 1433 C C . VAL A 1 187 ? -3.957 13.719 -4.453 1 97.5 187 VAL A C 1
ATOM 1435 O O . VAL A 1 187 ? -2.768 13.547 -4.176 1 97.5 187 VAL A O 1
ATOM 1438 N N . MET A 1 188 ? -4.379 13.922 -5.66 1 95.12 188 MET A N 1
ATOM 1439 C CA . MET A 1 188 ? -3.463 13.906 -6.797 1 95.12 188 MET A CA 1
ATOM 1440 C C . MET A 1 188 ? -2.49 15.078 -6.727 1 95.12 188 MET A C 1
ATOM 1442 O O . MET A 1 188 ? -1.298 14.914 -6.992 1 95.12 188 MET A O 1
ATOM 1446 N N . ALA A 1 189 ? -2.994 16.219 -6.352 1 96.06 189 ALA A N 1
ATOM 1447 C CA . ALA A 1 189 ? -2.152 17.406 -6.23 1 96.06 189 ALA A CA 1
ATOM 1448 C C . ALA A 1 189 ? -1.088 17.203 -5.152 1 96.06 189 ALA A C 1
ATOM 1450 O O . ALA A 1 189 ? 0.082 17.531 -5.363 1 96.06 189 ALA A O 1
ATOM 1451 N N . LEU A 1 190 ? -1.508 16.703 -4.043 1 96.88 190 LEU A N 1
ATOM 1452 C CA . LEU A 1 190 ? -0.568 16.484 -2.949 1 96.88 190 LEU A CA 1
ATOM 1453 C C . LEU A 1 190 ? 0.508 15.477 -3.352 1 96.88 190 LEU A C 1
ATOM 1455 O O . LEU A 1 190 ? 1.676 15.633 -2.988 1 96.88 190 LEU A O 1
ATOM 1459 N N . SER A 1 191 ? 0.046 14.445 -4.039 1 95.31 191 SER A N 1
ATOM 1460 C CA . SER A 1 191 ? 0.998 13.461 -4.531 1 95.31 191 SER A CA 1
ATOM 1461 C C . SER A 1 191 ? 2.031 14.094 -5.453 1 95.31 191 SER A C 1
ATOM 1463 O O . SER A 1 191 ? 3.227 13.812 -5.34 1 95.31 191 SER A O 1
ATOM 1465 N N . CYS A 1 192 ? 1.625 14.961 -6.375 1 93 192 CYS A N 1
ATOM 1466 C CA . CYS A 1 192 ? 2.523 15.672 -7.277 1 93 192 CYS A CA 1
ATOM 1467 C C . CYS A 1 192 ? 3.5 16.547 -6.496 1 93 192 CYS A C 1
ATOM 1469 O O . CYS A 1 192 ? 4.699 16.547 -6.773 1 93 192 CYS A O 1
ATOM 1471 N N . LEU A 1 193 ? 2.951 17.203 -5.562 1 93.94 193 LEU A N 1
ATOM 1472 C CA . LEU A 1 193 ? 3.787 18.094 -4.762 1 93.94 193 LEU A CA 1
ATOM 1473 C C . LEU A 1 193 ? 4.844 17.297 -3.996 1 93.94 193 LEU A C 1
ATOM 1475 O O . LEU A 1 193 ? 6.008 17.703 -3.943 1 93.94 193 LEU A O 1
ATOM 1479 N N . HIS A 1 194 ? 4.422 16.25 -3.412 1 94.25 194 HIS A N 1
ATOM 1480 C CA . HIS A 1 194 ? 5.344 15.375 -2.684 1 94.25 194 HIS A CA 1
ATOM 1481 C C . HIS A 1 194 ? 6.469 14.891 -3.588 1 94.25 194 HIS A C 1
ATOM 1483 O O . HIS A 1 194 ? 7.637 14.898 -3.191 1 94.25 194 HIS A O 1
ATOM 1489 N N . ALA A 1 195 ? 6.086 14.445 -4.742 1 91.06 195 ALA A N 1
ATOM 1490 C CA . ALA A 1 195 ? 7.074 13.945 -5.691 1 91.06 195 ALA A CA 1
ATOM 1491 C C . ALA A 1 195 ? 8.07 15.039 -6.074 1 91.06 195 ALA A C 1
ATOM 1493 O O . ALA A 1 195 ? 9.273 14.789 -6.156 1 91.06 195 ALA A O 1
ATOM 1494 N N . CYS A 1 196 ? 7.633 16.172 -6.262 1 86.62 196 CYS A N 1
ATOM 1495 C CA . CYS A 1 196 ? 8.477 17.297 -6.652 1 86.62 196 CYS A CA 1
ATOM 1496 C C . CYS A 1 196 ? 9.453 17.656 -5.539 1 86.62 196 CYS A C 1
ATOM 1498 O O . CYS A 1 196 ? 10.609 17.984 -5.805 1 86.62 196 CYS A O 1
ATOM 1500 N N . GLU A 1 197 ? 8.961 17.562 -4.316 1 87.62 197 GLU A N 1
ATOM 1501 C CA . GLU A 1 197 ? 9.75 18.031 -3.182 1 87.62 197 GLU A CA 1
ATOM 1502 C C . GLU A 1 197 ? 10.703 16.953 -2.682 1 87.62 197 GLU A C 1
ATOM 1504 O O . GLU A 1 197 ? 11.734 17.266 -2.08 1 87.62 197 GLU A O 1
ATOM 1509 N N . THR A 1 198 ? 10.477 15.727 -2.838 1 85.06 198 THR A N 1
ATOM 1510 C CA . THR A 1 198 ? 11.273 14.672 -2.221 1 85.06 198 THR A CA 1
ATOM 1511 C C . THR A 1 198 ? 12.086 13.922 -3.275 1 85.06 198 THR A C 1
ATOM 1513 O O . THR A 1 198 ? 13.266 13.633 -3.066 1 85.06 198 THR A O 1
ATOM 1516 N N . THR A 1 199 ? 11.492 13.352 -4.207 1 72.5 199 THR A N 1
ATOM 1517 C CA . THR A 1 199 ? 12.172 12.477 -5.156 1 72.5 199 THR A CA 1
ATOM 1518 C C . THR A 1 199 ? 12.789 13.281 -6.297 1 72.5 199 THR A C 1
ATOM 1520 O O . THR A 1 199 ? 13.672 12.797 -7 1 72.5 199 THR A O 1
ATOM 1523 N N . GLY A 1 200 ? 12.609 14.531 -6.301 1 62.97 200 GLY A N 1
ATOM 1524 C CA . GLY A 1 200 ? 13.148 15.32 -7.402 1 62.97 200 GLY A CA 1
ATOM 1525 C C . GLY A 1 200 ? 12.695 14.828 -8.766 1 62.97 200 GLY A C 1
ATOM 1526 O O . GLY A 1 200 ? 13.148 15.336 -9.789 1 62.97 200 GLY A O 1
ATOM 1527 N N . ASP A 1 201 ? 12.164 13.664 -8.805 1 57.69 201 ASP A N 1
ATOM 1528 C CA . ASP A 1 201 ? 11.898 12.914 -10.031 1 57.69 201 ASP A CA 1
ATOM 1529 C C . ASP A 1 201 ? 10.766 13.562 -10.828 1 57.69 201 ASP A C 1
ATOM 1531 O O . ASP A 1 201 ? 9.953 14.297 -10.281 1 57.69 201 ASP A O 1
ATOM 1535 N N . ASP A 1 202 ? 10.859 13.492 -12.125 1 56.81 202 ASP A N 1
ATOM 1536 C CA . ASP A 1 202 ? 10.031 13.914 -13.25 1 56.81 202 ASP A CA 1
ATOM 1537 C C . ASP A 1 202 ? 8.562 13.539 -13.016 1 56.81 202 ASP A C 1
ATOM 1539 O O . ASP A 1 202 ? 7.699 13.883 -13.82 1 56.81 202 ASP A O 1
ATOM 1543 N N . MET A 1 203 ? 8.344 12.703 -12.031 1 60.03 203 MET A N 1
ATOM 1544 C CA . MET A 1 203 ? 6.93 12.336 -11.961 1 60.03 203 MET A CA 1
ATOM 1545 C C . MET A 1 203 ? 6.07 13.555 -11.641 1 60.03 203 MET A C 1
ATOM 1547 O O . MET A 1 203 ? 4.91 13.633 -12.062 1 60.03 203 MET A O 1
ATOM 1551 N N . GLY A 1 204 ? 6.812 14.516 -11.016 1 61.19 204 GLY A N 1
ATOM 1552 C CA . GLY A 1 204 ? 6.035 15.695 -10.664 1 61.19 204 GLY A CA 1
ATOM 1553 C C . GLY A 1 204 ? 6 16.734 -11.758 1 61.19 204 GLY A C 1
ATOM 1554 O O . GLY A 1 204 ? 7 17.406 -12.016 1 61.19 204 GLY A O 1
ATOM 1555 N N . ASP A 1 205 ? 5.09 16.5 -12.633 1 70.44 205 ASP A N 1
ATOM 1556 C CA . ASP A 1 205 ? 4.812 17.531 -13.633 1 70.44 205 ASP A CA 1
ATOM 1557 C C . ASP A 1 205 ? 4.156 18.75 -13.008 1 70.44 205 ASP A C 1
ATOM 1559 O O . ASP A 1 205 ? 3.014 18.688 -12.547 1 70.44 205 ASP A O 1
ATOM 1563 N N . PRO A 1 206 ? 4.957 19.766 -12.945 1 77.69 206 PRO A N 1
ATOM 1564 C CA . PRO A 1 206 ? 4.402 20.969 -12.328 1 77.69 206 PRO A CA 1
ATOM 1565 C C . PRO A 1 206 ? 3.082 21.406 -12.969 1 77.69 206 PRO A C 1
ATOM 1567 O O . PRO A 1 206 ? 2.227 21.984 -12.289 1 77.69 206 PRO A O 1
ATOM 1570 N N . TYR A 1 207 ? 2.99 21.047 -14.203 1 82.31 207 TYR A N 1
ATOM 1571 C CA . TYR A 1 207 ? 1.743 21.422 -14.859 1 82.31 207 TYR A CA 1
ATOM 1572 C C . TYR A 1 207 ? 0.579 20.594 -14.328 1 82.31 207 TYR A C 1
ATOM 1574 O O . TYR A 1 207 ? -0.537 21.094 -14.188 1 82.31 207 TYR A O 1
ATOM 1582 N N . ARG A 1 208 ? 0.908 19.422 -14.023 1 87.38 208 ARG A N 1
ATOM 1583 C CA . ARG A 1 208 ? -0.136 18.562 -13.477 1 87.38 208 ARG A CA 1
ATOM 1584 C C . ARG A 1 208 ? -0.518 19 -12.062 1 87.38 208 ARG A C 1
ATOM 1586 O O . ARG A 1 208 ? -1.688 18.938 -11.68 1 87.38 208 ARG A O 1
ATOM 1593 N N . LEU A 1 209 ? 0.479 19.406 -11.312 1 90.81 209 LEU A N 1
ATOM 1594 C CA . LEU A 1 209 ? 0.203 19.922 -9.977 1 90.81 209 LEU A CA 1
ATOM 1595 C C . LEU A 1 209 ? -0.771 21.094 -10.031 1 90.81 209 LEU A C 1
ATOM 1597 O O . LEU A 1 209 ? -1.768 21.109 -9.305 1 90.81 209 LEU A O 1
ATOM 1601 N N . ILE A 1 210 ? -0.521 21.953 -10.945 1 90.44 210 ILE A N 1
ATOM 1602 C CA . ILE A 1 210 ? -1.354 23.156 -11.094 1 90.44 210 ILE A CA 1
ATOM 1603 C C . ILE A 1 210 ? -2.754 22.75 -11.547 1 90.44 210 ILE A C 1
ATOM 1605 O O . ILE A 1 210 ? -3.752 23.281 -11.055 1 90.44 210 ILE A O 1
ATOM 1609 N N . ARG A 1 211 ? -2.803 21.828 -12.43 1 89.62 211 ARG A N 1
ATOM 1610 C CA . ARG A 1 211 ? -4.086 21.375 -12.953 1 89.62 211 ARG A CA 1
ATOM 1611 C C . ARG A 1 211 ? -4.938 20.766 -11.844 1 89.62 211 ARG A C 1
ATOM 1613 O O . ARG A 1 211 ? -6.117 21.094 -11.711 1 89.62 211 ARG A O 1
ATOM 1620 N N . TYR A 1 212 ? -4.379 19.906 -11.07 1 92.75 212 TYR A N 1
ATOM 1621 C CA . TYR A 1 212 ? -5.125 19.281 -9.992 1 92.75 212 TYR A CA 1
ATOM 1622 C C . TYR A 1 212 ? -5.473 20.281 -8.898 1 92.75 212 TYR A C 1
ATOM 1624 O O . TYR A 1 212 ? -6.574 20.266 -8.352 1 92.75 212 TYR A O 1
ATOM 1632 N N . GLN A 1 213 ? -4.633 21.172 -8.609 1 93.69 213 GLN A N 1
ATOM 1633 C CA . GLN A 1 213 ? -4.863 22.188 -7.574 1 93.69 213 GLN A CA 1
ATOM 1634 C C . GLN A 1 213 ? -6.027 23.094 -7.945 1 93.69 213 GLN A C 1
ATOM 1636 O O . GLN A 1 213 ? -6.789 23.531 -7.078 1 93.69 213 GLN A O 1
ATOM 1641 N N . ASP A 1 214 ? -6.102 23.391 -9.195 1 91.06 214 ASP A N 1
ATOM 1642 C CA . ASP A 1 214 ? -7.148 24.281 -9.68 1 91.06 214 ASP A CA 1
ATOM 1643 C C . ASP A 1 214 ? -8.531 23.688 -9.414 1 91.06 214 ASP A C 1
ATOM 1645 O O . ASP A 1 214 ? -9.508 24.438 -9.258 1 91.06 214 ASP A O 1
ATOM 1649 N N . GLY A 1 215 ? -8.633 22.438 -9.312 1 90.19 215 GLY A N 1
ATOM 1650 C CA . GLY A 1 215 ? -9.922 21.797 -9.125 1 90.19 215 GLY A CA 1
ATOM 1651 C C . GLY A 1 215 ? -10.234 21.5 -7.672 1 90.19 215 GLY A C 1
ATOM 1652 O O . GLY A 1 215 ? -11.195 20.781 -7.367 1 90.19 215 GLY A O 1
ATOM 1653 N N . VAL A 1 216 ? -9.516 22.141 -6.734 1 93.81 216 VAL A N 1
ATOM 1654 C CA . VAL A 1 216 ? -9.68 21.734 -5.34 1 93.81 216 VAL A CA 1
ATOM 1655 C C . VAL A 1 216 ? -10.453 22.812 -4.582 1 93.81 216 VAL A C 1
ATOM 1657 O O . VAL A 1 216 ? -11.469 22.516 -3.941 1 93.81 216 VAL A O 1
ATOM 1660 N N . PHE A 1 217 ? -10.188 24.062 -4.715 1 90.56 217 PHE A N 1
ATOM 1661 C CA . PHE A 1 217 ? -10.586 25.094 -3.762 1 90.56 217 PHE A CA 1
ATOM 1662 C C . PHE A 1 217 ? -12.039 25.484 -3.967 1 90.56 217 PHE A C 1
ATOM 1664 O O . PHE A 1 217 ? -12.836 25.453 -3.029 1 90.56 217 PHE A O 1
ATOM 1671 N N . GLU A 1 218 ? -12.43 25.797 -5.203 1 92.19 218 GLU A N 1
ATOM 1672 C CA . GLU A 1 218 ? -13.773 26.297 -5.449 1 92.19 218 GLU A CA 1
ATOM 1673 C C . GLU A 1 218 ? -14.828 25.234 -5.172 1 92.19 218 GLU A C 1
ATOM 1675 O O . GLU A 1 218 ? -15.797 25.469 -4.453 1 92.19 218 GLU A O 1
ATOM 1680 N N . PRO A 1 219 ? -14.633 24.094 -5.695 1 93.06 219 PRO A N 1
ATOM 1681 C CA . PRO A 1 219 ? -15.602 23.047 -5.367 1 93.06 219 PRO A CA 1
ATOM 1682 C C . PRO A 1 219 ? -15.641 22.719 -3.877 1 93.06 219 PRO A C 1
ATOM 1684 O O . PRO A 1 219 ? -16.703 22.422 -3.334 1 93.06 219 PRO A O 1
ATOM 1687 N N . PHE A 1 220 ? -14.57 22.812 -3.291 1 94.62 220 PHE A N 1
ATOM 1688 C CA . PHE A 1 220 ? -14.484 22.562 -1.854 1 94.62 220 PHE A CA 1
ATOM 1689 C C . PHE A 1 220 ? -15.281 23.609 -1.084 1 94.62 220 PHE A C 1
ATOM 1691 O O . PHE A 1 220 ? -16.078 23.281 -0.212 1 94.62 220 PHE A O 1
ATOM 1698 N N . SER A 1 221 ? -15.078 24.812 -1.41 1 92.38 221 SER A N 1
ATOM 1699 C CA . SER A 1 221 ? -15.805 25.922 -0.777 1 92.38 221 SER A CA 1
ATOM 1700 C C . SER A 1 221 ? -17.312 25.781 -0.986 1 92.38 221 SER A C 1
ATOM 1702 O O . SER A 1 221 ? -18.094 26.016 -0.067 1 92.38 221 SER A O 1
ATOM 1704 N N . THR A 1 222 ? -17.641 25.391 -2.18 1 93.06 222 THR A N 1
ATOM 1705 C CA . THR A 1 222 ? -19.062 25.172 -2.492 1 93.06 222 THR A CA 1
ATOM 1706 C C . THR A 1 222 ? -19.625 24.031 -1.659 1 93.06 222 THR A C 1
ATOM 1708 O O . THR A 1 222 ? -20.75 24.125 -1.169 1 93.06 222 THR A O 1
ATOM 1711 N N . ALA A 1 223 ? -18.859 23.047 -1.503 1 92.69 223 ALA A N 1
ATOM 1712 C CA . ALA A 1 223 ? -19.312 21.891 -0.739 1 92.69 223 ALA A CA 1
ATOM 1713 C C . ALA A 1 223 ? -19.484 22.234 0.737 1 92.69 223 ALA A C 1
ATOM 1715 O O . ALA A 1 223 ? -20.359 21.703 1.408 1 92.69 223 ALA A O 1
ATOM 1716 N N . ILE A 1 224 ? -18.641 23.047 1.271 1 91.31 224 ILE A N 1
ATOM 1717 C CA . ILE A 1 224 ? -18.75 23.5 2.656 1 91.31 224 ILE A CA 1
ATOM 1718 C C . ILE A 1 224 ? -20.062 24.25 2.852 1 91.31 224 ILE A C 1
ATOM 1720 O O . ILE A 1 224 ? -20.766 24.031 3.844 1 91.31 224 ILE A O 1
ATOM 1724 N N . ARG A 1 225 ? -20.406 25.016 1.875 1 90.81 225 ARG A N 1
ATOM 1725 C CA . ARG A 1 225 ? -21.625 25.812 1.964 1 90.81 225 ARG A CA 1
ATOM 1726 C C . ARG A 1 225 ? -22.875 24.938 1.864 1 90.81 225 ARG A C 1
ATOM 1728 O O . ARG A 1 225 ? -23.844 25.156 2.582 1 90.81 225 ARG A O 1
ATOM 1735 N N . THR A 1 226 ? -22.797 24 1.014 1 90.31 226 THR A N 1
ATOM 1736 C CA . THR A 1 226 ? -23.953 23.125 0.801 1 90.31 226 THR A CA 1
ATOM 1737 C C . THR A 1 226 ? -24.078 22.109 1.926 1 90.31 226 THR A C 1
ATOM 1739 O O . THR A 1 226 ? -25.188 21.688 2.268 1 90.31 226 THR A O 1
ATOM 1742 N N . SER A 1 227 ? -23.062 21.656 2.498 1 88.44 227 SER A N 1
ATOM 1743 C CA . SER A 1 227 ? -23 20.719 3.613 1 88.44 227 SER A CA 1
ATOM 1744 C C . SER A 1 227 ? -23.797 19.453 3.32 1 88.44 227 SER A C 1
ATOM 1746 O O . SER A 1 227 ? -24.641 19.047 4.117 1 88.44 227 SER A O 1
ATOM 1748 N N . ASP A 1 228 ? -23.578 18.891 2.162 1 89.94 228 ASP A N 1
ATOM 1749 C CA . ASP A 1 228 ? -24.188 17.609 1.821 1 89.94 228 ASP A CA 1
ATOM 1750 C C . ASP A 1 228 ? -23.516 16.469 2.588 1 89.94 228 ASP A C 1
ATOM 1752 O O . ASP A 1 228 ? -22.297 16.281 2.52 1 89.94 228 ASP A O 1
ATOM 1756 N N . PRO A 1 229 ? -24.328 15.664 3.293 1 89.5 229 PRO A N 1
ATOM 1757 C CA . PRO A 1 229 ? -23.75 14.594 4.113 1 89.5 229 PRO A CA 1
ATOM 1758 C C . PRO A 1 229 ? -22.953 13.586 3.291 1 89.5 229 PRO A C 1
ATOM 1760 O O . PRO A 1 229 ? -22.031 12.953 3.814 1 89.5 229 PRO A O 1
ATOM 1763 N N . LYS A 1 230 ? -23.234 13.477 2.059 1 89.44 230 LYS A N 1
ATOM 1764 C CA . LYS A 1 230 ? -22.516 12.555 1.195 1 89.44 230 LYS A CA 1
ATOM 1765 C C . LYS A 1 230 ? -21.062 12.992 1.007 1 89.44 230 LYS A C 1
ATOM 1767 O O . LYS A 1 230 ? -20.203 12.172 0.679 1 89.44 230 LYS A O 1
ATOM 1772 N N . THR A 1 231 ? -20.812 14.258 1.309 1 92.94 231 THR A N 1
ATOM 1773 C CA . THR A 1 231 ? -19.469 14.797 1.056 1 92.94 231 THR A CA 1
ATOM 1774 C C . THR A 1 231 ? -18.703 14.984 2.363 1 92.94 231 THR A C 1
ATOM 1776 O O . THR A 1 231 ? -17.578 15.469 2.361 1 92.94 231 THR A O 1
ATOM 1779 N N . TYR A 1 232 ? -19.234 14.586 3.471 1 93.75 232 TYR A N 1
ATOM 1780 C CA . TYR A 1 232 ? -18.641 14.859 4.766 1 93.75 232 TYR A CA 1
ATOM 1781 C C . TYR A 1 232 ? -17.25 14.227 4.867 1 93.75 232 TYR A C 1
ATOM 1783 O O . TYR A 1 232 ? -16.297 14.867 5.336 1 93.75 232 TYR A O 1
ATOM 1791 N N . GLY A 1 233 ? -17.156 13 4.477 1 94.94 233 GLY A N 1
ATOM 1792 C CA . GLY A 1 233 ? -15.852 12.359 4.48 1 94.94 233 GLY A CA 1
ATOM 1793 C C . GLY A 1 233 ? -14.82 13.086 3.629 1 94.94 233 GLY A C 1
ATOM 1794 O O . GLY A 1 233 ? -13.68 13.273 4.051 1 94.94 233 GLY A O 1
ATOM 1795 N N . ALA A 1 234 ? -15.266 13.531 2.514 1 96.12 234 ALA A N 1
ATOM 1796 C CA . ALA A 1 234 ? -14.375 14.242 1.602 1 96.12 234 ALA A CA 1
ATOM 1797 C C . ALA A 1 234 ? -14 15.609 2.164 1 96.12 234 ALA A C 1
ATOM 1799 O O . ALA A 1 234 ? -12.859 16.062 2.016 1 96.12 234 ALA A O 1
ATOM 1800 N N . LEU A 1 235 ? -14.961 16.234 2.771 1 95.81 235 LEU A N 1
ATOM 1801 C CA . LEU A 1 235 ? -14.703 17.547 3.371 1 95.81 235 LEU A CA 1
ATOM 1802 C C . LEU A 1 235 ? -13.648 17.438 4.473 1 95.81 235 LEU A C 1
ATOM 1804 O O . LEU A 1 235 ? -12.711 18.234 4.512 1 95.81 235 LEU A O 1
ATOM 1808 N N . LEU A 1 236 ? -13.773 16.453 5.258 1 95 236 LEU A N 1
ATOM 1809 C CA . LEU A 1 236 ? -12.836 16.25 6.359 1 95 236 LEU A CA 1
ATOM 1810 C C . LEU A 1 236 ? -11.438 15.945 5.836 1 95 236 LEU A C 1
ATOM 1812 O O . LEU A 1 236 ? -10.477 16.625 6.199 1 95 236 LEU A O 1
ATOM 1816 N N . ALA A 1 237 ? -11.383 14.992 4.984 1 96.88 237 ALA A N 1
ATOM 1817 C CA . ALA A 1 237 ? -10.086 14.594 4.441 1 96.88 237 ALA A CA 1
ATOM 1818 C C . ALA A 1 237 ? -9.422 15.75 3.705 1 96.88 237 ALA A C 1
ATOM 1820 O O . ALA A 1 237 ? -8.227 16 3.877 1 96.88 237 ALA A O 1
ATOM 1821 N N . ASN A 1 238 ? -10.195 16.438 2.932 1 97.31 238 ASN A N 1
ATOM 1822 C CA . ASN A 1 238 ? -9.656 17.547 2.146 1 97.31 238 ASN A CA 1
ATOM 1823 C C . ASN A 1 238 ? -9.141 18.672 3.039 1 97.31 238 ASN A C 1
ATOM 1825 O O . ASN A 1 238 ? -8.133 19.297 2.723 1 97.31 238 ASN A O 1
ATOM 1829 N N . SER A 1 239 ? -9.852 18.938 4.078 1 96 239 SER A N 1
ATOM 1830 C CA . SER A 1 239 ? -9.414 19.984 4.98 1 96 239 SER A CA 1
ATOM 1831 C C . SER A 1 239 ? -8.023 19.703 5.535 1 96 239 SER A C 1
ATOM 1833 O O . SER A 1 239 ? -7.195 20.625 5.637 1 96 239 SER A O 1
ATOM 1835 N N . LEU A 1 240 ? -7.797 18.531 5.883 1 96.62 240 LEU A N 1
ATOM 1836 C CA . LEU A 1 240 ? -6.488 18.156 6.402 1 96.62 240 LEU A CA 1
ATOM 1837 C C . LEU A 1 240 ? -5.434 18.188 5.301 1 96.62 240 LEU A C 1
ATOM 1839 O O . LEU A 1 240 ? -4.352 18.75 5.492 1 96.62 240 LEU A O 1
ATOM 1843 N N . LEU A 1 241 ? -5.715 17.594 4.117 1 97.88 241 LEU A N 1
ATOM 1844 C CA . LEU A 1 241 ? -4.754 17.531 3.023 1 97.88 241 LEU A CA 1
ATOM 1845 C C . LEU A 1 241 ? -4.379 18.922 2.541 1 97.88 241 LEU A C 1
ATOM 1847 O O . LEU A 1 241 ? -3.244 19.156 2.121 1 97.88 241 LEU A O 1
ATOM 1851 N N . LEU A 1 242 ? -5.297 19.812 2.645 1 97.25 242 LEU A N 1
ATOM 1852 C CA . LEU A 1 242 ? -5.078 21.172 2.191 1 97.25 242 LEU A CA 1
ATOM 1853 C C . LEU A 1 242 ? -3.994 21.859 3.02 1 97.25 242 LEU A C 1
ATOM 1855 O O . LEU A 1 242 ? -3.289 22.734 2.521 1 97.25 242 LEU A O 1
ATOM 1859 N N . THR A 1 243 ? -3.861 21.5 4.25 1 97.75 243 THR A N 1
ATOM 1860 C CA . THR A 1 243 ? -2.814 22.094 5.078 1 97.75 243 THR A CA 1
ATOM 1861 C C . THR A 1 243 ? -1.434 21.766 4.512 1 97.75 243 THR A C 1
ATOM 1863 O O . THR A 1 243 ? -0.59 22.656 4.383 1 97.75 243 THR A O 1
ATOM 1866 N N . ALA A 1 244 ? -1.234 20.531 4.137 1 97.69 244 ALA A N 1
ATOM 1867 C CA . ALA A 1 244 ? 0.037 20.125 3.547 1 97.69 244 ALA A CA 1
ATOM 1868 C C . ALA A 1 244 ? 0.199 20.703 2.143 1 97.69 244 ALA A C 1
ATOM 1870 O O . ALA A 1 244 ? 1.281 21.172 1.776 1 97.69 244 ALA A O 1
ATOM 1871 N N . LEU A 1 245 ? -0.879 20.688 1.397 1 97.06 245 LEU A N 1
ATOM 1872 C CA . LEU A 1 245 ? -0.812 21.172 0.023 1 97.06 245 LEU A CA 1
ATOM 1873 C C . LEU A 1 245 ? -0.493 22.656 -0.011 1 97.06 245 LEU A C 1
ATOM 1875 O O . LEU A 1 245 ? 0.352 23.094 -0.794 1 97.06 245 LEU A O 1
ATOM 1879 N N . SER A 1 246 ? -1.124 23.422 0.833 1 96.25 246 SER A N 1
ATOM 1880 C CA . SER A 1 246 ? -0.943 24.875 0.846 1 96.25 246 SER A CA 1
ATOM 1881 C C . SER A 1 246 ? 0.419 25.25 1.414 1 96.25 246 SER A C 1
ATOM 1883 O O . SER A 1 246 ? 0.87 26.391 1.251 1 96.25 246 SER A O 1
ATOM 1885 N N . SER A 1 247 ? 1.087 24.375 2.084 1 97 247 SER A N 1
ATOM 1886 C CA . SER A 1 247 ? 2.396 24.672 2.656 1 97 247 SER A CA 1
ATOM 1887 C C . SER A 1 247 ? 3.418 24.969 1.566 1 97 247 SER A C 1
ATOM 1889 O O . SER A 1 247 ? 4.477 25.547 1.843 1 97 247 SER A O 1
ATOM 1891 N N . GLN A 1 248 ? 3.09 24.594 0.342 1 94.19 248 GLN A N 1
ATOM 1892 C CA . GLN A 1 248 ? 3.965 24.875 -0.79 1 94.19 248 GLN A CA 1
ATOM 1893 C C . GLN A 1 248 ? 4.297 26.359 -0.872 1 94.19 248 GLN A C 1
ATOM 1895 O O . GLN A 1 248 ? 5.398 26.734 -1.278 1 94.19 248 GLN A O 1
ATOM 1900 N N . ASN A 1 249 ? 3.391 27.188 -0.416 1 94.81 249 ASN A N 1
ATOM 1901 C CA . ASN A 1 249 ? 3.525 28.641 -0.534 1 94.81 249 ASN A CA 1
ATOM 1902 C C . ASN A 1 249 ? 4.664 29.172 0.335 1 94.81 249 ASN A C 1
ATOM 1904 O O . ASN A 1 249 ? 5.164 30.281 0.106 1 94.81 249 ASN A O 1
ATOM 1908 N N . PHE A 1 250 ? 5.07 28.438 1.263 1 96.69 250 PHE A N 1
ATOM 1909 C CA . PHE A 1 250 ? 6.188 28.859 2.102 1 96.69 250 PHE A CA 1
ATOM 1910 C C . PHE A 1 250 ? 7.512 28.672 1.373 1 96.69 250 PHE A C 1
ATOM 1912 O O . PHE A 1 250 ? 8.523 29.25 1.755 1 96.69 250 PHE A O 1
ATOM 1919 N N . ARG A 1 251 ? 7.539 27.875 0.347 1 93.38 251 ARG A N 1
ATOM 1920 C CA . ARG A 1 251 ? 8.766 27.516 -0.36 1 93.38 251 ARG A CA 1
ATOM 1921 C C . ARG A 1 251 ? 8.836 28.203 -1.719 1 93.38 251 ARG A C 1
ATOM 1923 O O . ARG A 1 251 ? 9.82 28.078 -2.443 1 93.38 251 ARG A O 1
ATOM 1930 N N . LEU A 1 252 ? 7.789 28.875 -2.008 1 90.56 252 LEU A N 1
ATOM 1931 C CA . LEU A 1 252 ? 7.762 29.656 -3.244 1 90.56 252 LEU A CA 1
ATOM 1932 C C . LEU A 1 252 ? 8.203 31.094 -2.994 1 90.56 252 LEU A C 1
ATOM 1934 O O . LEU A 1 252 ? 7.707 31.75 -2.072 1 90.56 252 LEU A O 1
ATOM 1938 N N . SER A 1 253 ? 9.039 31.594 -3.814 1 87.25 253 SER A N 1
ATOM 1939 C CA . SER A 1 253 ? 9.602 32.938 -3.643 1 87.25 253 SER A CA 1
ATOM 1940 C C . SER A 1 253 ? 8.555 34 -3.904 1 87.25 253 SER A C 1
ATOM 1942 O O . SER A 1 253 ? 8.57 35.062 -3.27 1 87.25 253 SER A O 1
ATOM 1944 N N . HIS A 1 254 ? 7.594 33.719 -4.785 1 88.62 254 HIS A N 1
ATOM 1945 C CA . HIS A 1 254 ? 6.629 34.75 -5.172 1 88.62 254 HIS A CA 1
ATOM 1946 C C . HIS A 1 254 ? 5.391 34.688 -4.281 1 88.62 254 HIS A C 1
ATOM 1948 O O . HIS A 1 254 ? 4.465 35.5 -4.461 1 88.62 254 HIS A O 1
ATOM 1954 N N . ALA A 1 255 ? 5.469 33.875 -3.307 1 90.88 255 ALA A N 1
ATOM 1955 C CA . ALA A 1 255 ? 4.32 33.781 -2.402 1 90.88 255 ALA A CA 1
ATOM 1956 C C . ALA A 1 255 ? 4.266 35 -1.484 1 90.88 255 ALA A C 1
ATOM 1958 O O . ALA A 1 255 ? 5.297 35.625 -1.192 1 90.88 255 ALA A O 1
ATOM 1959 N N . PRO A 1 256 ? 3.096 35.406 -1.009 1 93.38 256 PRO A N 1
ATOM 1960 C CA . PRO A 1 256 ? 2.945 36.562 -0.148 1 93.38 256 PRO A CA 1
ATOM 1961 C C . PRO A 1 256 ? 3.686 36.438 1.181 1 93.38 256 PRO A C 1
ATOM 1963 O O . PRO A 1 256 ? 3.799 35.312 1.712 1 93.38 256 PRO A O 1
ATOM 1966 N N . ASP A 1 257 ? 4.125 37.625 1.695 1 95.19 257 ASP A N 1
ATOM 1967 C CA . ASP A 1 257 ? 4.723 37.656 3.027 1 95.19 257 ASP A CA 1
ATOM 1968 C C . ASP A 1 257 ? 3.68 37.344 4.102 1 95.19 257 ASP A C 1
ATOM 1970 O O . ASP A 1 257 ? 2.484 37.562 3.891 1 95.19 257 ASP A O 1
ATOM 1974 N N . LEU A 1 258 ? 4.102 36.812 5.203 1 97.62 258 LEU A N 1
ATOM 1975 C CA . LEU A 1 258 ? 3.26 36.5 6.352 1 97.62 258 LEU A CA 1
ATOM 1976 C C . LEU A 1 258 ? 2.193 35.469 5.977 1 97.62 258 LEU A C 1
ATOM 1978 O O . LEU A 1 258 ? 1.056 35.562 6.445 1 97.62 258 LEU A O 1
ATOM 1982 N N . TYR A 1 259 ? 2.562 34.562 5.031 1 97.69 259 TYR A N 1
ATOM 1983 C CA . TYR A 1 259 ? 1.611 33.562 4.602 1 97.69 259 TYR A CA 1
ATOM 1984 C C . TYR A 1 259 ? 1.158 32.688 5.781 1 97.69 259 TYR A C 1
ATOM 1986 O O . TYR A 1 259 ? 0.121 32.031 5.715 1 97.69 259 TYR A O 1
ATOM 1994 N N . ILE A 1 260 ? 1.874 32.688 6.859 1 98.31 260 ILE A N 1
ATOM 1995 C CA . ILE A 1 260 ? 1.532 31.891 8.047 1 98.31 260 ILE A CA 1
ATOM 1996 C C . ILE A 1 260 ? 0.16 32.312 8.562 1 98.31 260 ILE A C 1
ATOM 1998 O O . ILE A 1 260 ? -0.557 31.516 9.164 1 98.31 260 ILE A O 1
ATOM 2002 N N . ILE A 1 261 ? -0.204 33.562 8.359 1 98.12 261 ILE A N 1
ATOM 2003 C CA . ILE A 1 261 ? -1.508 34.062 8.797 1 98.12 261 ILE A CA 1
ATOM 2004 C C . ILE A 1 261 ? -2.611 33.375 8.016 1 98.12 261 ILE A C 1
ATOM 2006 O O . ILE A 1 261 ? -3.582 32.875 8.602 1 98.12 261 ILE A O 1
ATOM 2010 N N . GLN A 1 262 ? -2.43 33.25 6.699 1 96.25 262 GLN A N 1
ATOM 2011 C CA . GLN A 1 262 ? -3.387 32.5 5.875 1 96.25 262 GLN A CA 1
ATOM 2012 C C . GLN A 1 262 ? -3.385 31.016 6.215 1 96.25 262 GLN A C 1
ATOM 2014 O O . GLN A 1 262 ? -4.441 30.375 6.238 1 96.25 262 GLN A O 1
ATOM 2019 N N . TRP A 1 263 ? -2.211 30.516 6.406 1 98 263 TRP A N 1
ATOM 2020 C CA . TRP A 1 263 ? -2.072 29.109 6.734 1 98 263 TRP A CA 1
ATOM 2021 C C . TRP A 1 263 ? -2.789 28.781 8.039 1 98 263 TRP A C 1
ATOM 2023 O O . TRP A 1 263 ? -3.4 27.703 8.172 1 98 263 TRP A O 1
ATOM 2033 N N . MET A 1 264 ? -2.715 29.656 9.008 1 97.88 264 MET A N 1
ATOM 2034 C CA . MET A 1 264 ? -3.439 29.5 10.266 1 97.88 264 MET A CA 1
ATOM 2035 C C . MET A 1 264 ? -4.941 29.375 10.016 1 97.88 264 MET A C 1
ATOM 2037 O O . MET A 1 264 ? -5.613 28.578 10.656 1 97.88 264 MET A O 1
ATOM 2041 N N . THR A 1 265 ? -5.449 30.125 9.094 1 95.62 265 THR A N 1
ATOM 2042 C CA . THR A 1 265 ? -6.875 30.078 8.789 1 95.62 265 THR A CA 1
ATOM 2043 C C . THR A 1 265 ? -7.266 28.734 8.188 1 95.62 265 THR A C 1
ATOM 2045 O O . THR A 1 265 ? -8.367 28.25 8.422 1 95.62 265 THR A O 1
ATOM 2048 N N . ILE A 1 266 ? -6.398 28.203 7.398 1 95.62 266 ILE A N 1
ATOM 2049 C CA . ILE A 1 266 ? -6.645 26.891 6.816 1 95.62 266 ILE A CA 1
ATOM 2050 C C . ILE A 1 266 ? -6.738 25.844 7.922 1 95.62 266 ILE A C 1
ATOM 2052 O O . ILE A 1 266 ? -7.66 25.031 7.938 1 95.62 266 ILE A O 1
ATOM 2056 N N . TRP A 1 267 ? -5.844 25.922 8.844 1 96.94 267 TRP A N 1
ATOM 2057 C CA . TRP A 1 267 ? -5.859 25 9.969 1 96.94 267 TRP A CA 1
ATOM 2058 C C . TRP A 1 267 ? -7.121 25.172 10.805 1 96.94 267 TRP A C 1
ATOM 2060 O O . TRP A 1 267 ? -7.746 24.203 11.219 1 96.94 267 TRP A O 1
ATOM 2070 N N . ARG A 1 268 ? -7.465 26.375 11.023 1 94.5 268 ARG A N 1
ATOM 2071 C CA . ARG A 1 268 ? -8.656 26.672 11.812 1 94.5 268 ARG A CA 1
ATOM 2072 C C . ARG A 1 268 ? -9.922 26.219 11.086 1 94.5 268 ARG A C 1
ATOM 2074 O O . ARG A 1 268 ? -10.922 25.891 11.719 1 94.5 268 ARG A O 1
ATOM 2081 N N . GLY A 1 269 ? -9.883 26.219 9.789 1 91.88 269 GLY A N 1
ATOM 2082 C CA . GLY A 1 269 ? -11 25.75 8.984 1 91.88 269 GLY A CA 1
ATOM 2083 C C . GLY A 1 269 ? -11.391 24.312 9.289 1 91.88 269 GLY A C 1
ATOM 2084 O O . GLY A 1 269 ? -12.562 23.953 9.172 1 91.88 269 GLY A O 1
ATOM 2085 N N . ILE A 1 270 ? -10.438 23.516 9.742 1 93.19 270 ILE A N 1
ATOM 2086 C CA . ILE A 1 270 ? -10.719 22.125 10.109 1 93.19 270 ILE A CA 1
ATOM 2087 C C . ILE A 1 270 ? -11.727 22.094 11.25 1 93.19 270 ILE A C 1
ATOM 2089 O O . ILE A 1 270 ? -12.664 21.281 11.242 1 93.19 270 ILE A O 1
ATOM 2093 N N . GLY A 1 271 ? -11.5 22.984 12.195 1 88.06 271 GLY A N 1
ATOM 2094 C CA . GLY A 1 271 ? -12.422 23.078 13.32 1 88.06 271 GLY A CA 1
ATOM 2095 C C . GLY A 1 271 ? -13.844 23.406 12.898 1 88.06 271 GLY A C 1
ATOM 2096 O O . GLY A 1 271 ? -14.805 22.844 13.438 1 88.06 271 GLY A O 1
ATOM 2097 N N . THR A 1 272 ? -13.953 24.203 11.961 1 85.75 272 THR A N 1
ATOM 2098 C CA . THR A 1 272 ? -15.266 24.594 11.469 1 85.75 272 THR A CA 1
ATOM 2099 C C . THR A 1 272 ? -15.969 23.422 10.797 1 85.75 272 THR A C 1
ATOM 2101 O O . THR A 1 272 ? -17.172 23.219 10.977 1 85.75 272 THR A O 1
ATOM 2104 N N . ILE A 1 273 ? -15.25 22.703 10.031 1 88.94 273 ILE A N 1
ATOM 2105 C CA . ILE A 1 273 ? -15.82 21.547 9.352 1 88.94 273 ILE A CA 1
ATOM 2106 C C . ILE A 1 273 ? -16.219 20.484 10.383 1 88.94 273 ILE A C 1
ATOM 2108 O O . ILE A 1 273 ? -17.281 19.891 10.273 1 88.94 273 ILE A O 1
ATOM 2112 N N . PHE A 1 274 ? -15.383 20.359 11.297 1 82.88 274 PHE A N 1
ATOM 2113 C CA . PHE A 1 274 ? -15.641 19.406 12.367 1 82.88 274 PHE A CA 1
ATOM 2114 C C . PHE A 1 274 ? -16.922 19.75 13.109 1 82.88 274 PHE A C 1
ATOM 2116 O O . PHE A 1 274 ? -17.672 18.875 13.516 1 82.88 274 PHE A O 1
ATOM 2123 N N . GLN A 1 275 ? -17.203 20.969 13.273 1 77.81 275 GLN A N 1
ATOM 2124 C CA . GLN A 1 275 ? -18.406 21.422 13.977 1 77.81 275 GLN A CA 1
ATOM 2125 C C . GLN A 1 275 ? -19.641 21.266 13.102 1 77.81 275 GLN A C 1
ATOM 2127 O O . GLN A 1 275 ? -20.75 21.078 13.617 1 77.81 275 GLN A O 1
ATOM 2132 N N . THR A 1 276 ? -19.422 21.391 11.867 1 79.31 276 THR A N 1
ATOM 2133 C CA . THR A 1 276 ? -20.531 21.281 10.938 1 79.31 276 THR A CA 1
ATOM 2134 C C . THR A 1 276 ? -21 19.828 10.836 1 79.31 276 THR A C 1
ATOM 2136 O O . THR A 1 276 ? -22.188 19.578 10.625 1 79.31 276 THR A O 1
ATOM 2139 N N . ILE A 1 277 ? -20.094 18.969 10.953 1 82.5 277 ILE A N 1
ATOM 2140 C CA . ILE A 1 277 ? -20.406 17.547 10.828 1 82.5 277 ILE A CA 1
ATOM 2141 C C . ILE A 1 277 ? -20.812 16.984 12.188 1 82.5 277 ILE A C 1
ATOM 2143 O O . ILE A 1 277 ? -20.094 17.141 13.172 1 82.5 277 ILE A O 1
ATOM 2147 N N . ASP A 1 278 ? -22.031 16.469 12.141 1 75.88 278 ASP A N 1
ATOM 2148 C CA . ASP A 1 278 ? -22.438 15.844 13.391 1 75.88 278 ASP A CA 1
ATOM 2149 C C . ASP A 1 278 ? -21.547 14.648 13.727 1 75.88 278 ASP A C 1
ATOM 2151 O O . ASP A 1 278 ? -20.969 14.031 12.828 1 75.88 278 ASP A O 1
ATOM 2155 N N . ARG A 1 279 ? -21.516 14.367 14.883 1 72.25 279 ARG A N 1
ATOM 2156 C CA . ARG A 1 279 ? -20.516 13.43 15.375 1 72.25 279 ARG A CA 1
ATOM 2157 C C . ARG A 1 279 ? -20.812 12.008 14.898 1 72.25 279 ARG A C 1
ATOM 2159 O O . ARG A 1 279 ? -19.891 11.227 14.641 1 72.25 279 ARG A O 1
ATOM 2166 N N . ALA A 1 280 ? -22.047 11.688 14.906 1 73.69 280 ALA A N 1
ATOM 2167 C CA . ALA A 1 280 ? -22.406 10.375 14.367 1 73.69 280 ALA A CA 1
ATOM 2168 C C . ALA A 1 280 ? -21.906 10.219 12.93 1 73.69 280 ALA A C 1
ATOM 2170 O O . ALA A 1 280 ? -21.391 9.156 12.562 1 73.69 280 ALA A O 1
ATOM 2171 N N . SER A 1 281 ? -21.969 11.266 12.297 1 81.38 281 SER A N 1
ATOM 2172 C CA . SER A 1 281 ? -21.5 11.25 10.914 1 81.38 281 SER A CA 1
ATOM 2173 C C . SER A 1 281 ? -19.984 11.164 10.828 1 81.38 281 SER A C 1
ATOM 2175 O O . SER A 1 281 ? -19.438 10.539 9.922 1 81.38 281 SER A O 1
ATOM 2177 N N . LEU A 1 282 ? -19.391 11.695 11.805 1 84.81 282 LEU A N 1
ATOM 2178 C CA . LEU A 1 282 ? -17.938 11.641 11.836 1 84.81 282 LEU A CA 1
ATOM 2179 C C . LEU A 1 282 ? -17.438 10.203 11.93 1 84.81 282 LEU A C 1
ATOM 2181 O O . LEU A 1 282 ? -16.531 9.805 11.211 1 84.81 282 LEU A O 1
ATOM 2185 N N . ARG A 1 283 ? -18.031 9.492 12.758 1 84.81 283 ARG A N 1
ATOM 2186 C CA . ARG A 1 283 ? -17.656 8.102 12.945 1 84.81 283 ARG A CA 1
ATOM 2187 C C . ARG A 1 283 ? -17.953 7.277 11.695 1 84.81 283 ARG A C 1
ATOM 2189 O O . ARG A 1 283 ? -17.188 6.371 11.352 1 84.81 283 ARG A O 1
ATOM 2196 N N . SER A 1 284 ? -18.938 7.617 11.102 1 88.19 284 SER A N 1
ATOM 2197 C CA . SER A 1 284 ? -19.359 6.863 9.93 1 88.19 284 SER A CA 1
ATOM 2198 C C . SER A 1 284 ? -18.406 7.078 8.758 1 88.19 284 SER A C 1
ATOM 2200 O O . SER A 1 284 ? -18.312 6.238 7.859 1 88.19 284 SER A O 1
ATOM 2202 N N . THR A 1 285 ? -17.688 8.18 8.734 1 91.5 285 THR A N 1
ATOM 2203 C CA . THR A 1 285 ? -16.75 8.453 7.656 1 91.5 285 THR A CA 1
ATOM 2204 C C . THR A 1 285 ? -15.523 7.562 7.766 1 91.5 285 THR A C 1
ATOM 2206 O O . THR A 1 285 ? -14.781 7.387 6.793 1 91.5 285 THR A O 1
ATOM 2209 N N . GLY A 1 286 ? -15.219 7.109 8.984 1 92.94 286 GLY A N 1
ATOM 2210 C CA . GLY A 1 286 ? -14.047 6.293 9.242 1 92.94 286 GLY A CA 1
ATOM 2211 C C . GLY A 1 286 ? -12.766 7.102 9.32 1 92.94 286 GLY A C 1
ATOM 2212 O O . GLY A 1 286 ? -11.664 6.543 9.289 1 92.94 286 GLY A O 1
ATOM 2213 N N . LEU A 1 287 ? -12.891 8.438 9.383 1 94 287 LEU A N 1
ATOM 2214 C CA . LEU A 1 287 ? -11.703 9.281 9.281 1 94 287 LEU A CA 1
ATOM 2215 C C . LEU A 1 287 ? -11.359 9.898 10.641 1 94 287 LEU A C 1
ATOM 2217 O O . LEU A 1 287 ? -10.484 10.758 10.734 1 94 287 LEU A O 1
ATOM 2221 N N . GLU A 1 288 ? -11.922 9.469 11.688 1 90.31 288 GLU A N 1
ATOM 2222 C CA . GLU A 1 288 ? -11.789 10.07 13.008 1 90.31 288 GL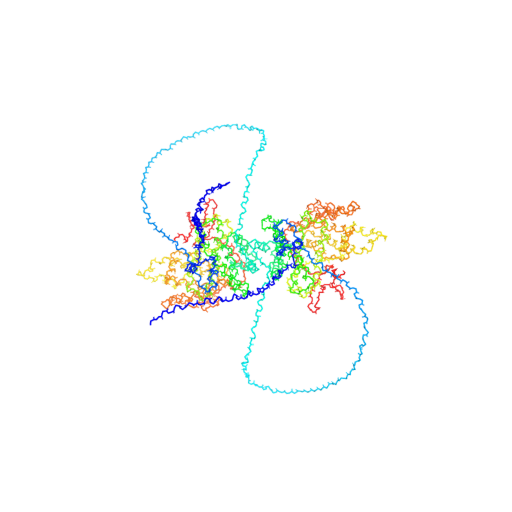U A CA 1
ATOM 2223 C C . GLU A 1 288 ? -10.336 10.094 13.469 1 90.31 288 GLU A C 1
ATOM 2225 O O . GLU A 1 288 ? -9.875 11.07 14.062 1 90.31 288 GLU A O 1
ATOM 2230 N N . GLN A 1 289 ? -9.617 9.109 13.18 1 91 289 GLN A N 1
ATOM 2231 C CA . GLN A 1 289 ? -8.25 8.945 13.672 1 91 289 GLN A CA 1
ATOM 2232 C C . GLN A 1 289 ? -7.328 10.016 13.094 1 91 289 GLN A C 1
ATOM 2234 O O . GLN A 1 289 ? -6.285 10.328 13.672 1 91 289 GLN A O 1
ATOM 2239 N N . LEU A 1 290 ? -7.684 10.562 11.977 1 91.94 290 LEU A N 1
ATOM 2240 C CA . LEU A 1 290 ? -6.875 11.602 11.336 1 91.94 290 LEU A CA 1
ATOM 2241 C C . LEU A 1 290 ? -6.859 12.875 12.18 1 91.94 290 LEU A C 1
ATOM 2243 O O . LEU A 1 290 ? -6.008 13.742 11.977 1 91.94 290 LEU A O 1
ATOM 2247 N N . PHE A 1 291 ? -7.738 12.898 13.133 1 91.5 291 PHE A N 1
ATOM 2248 C CA . PHE A 1 291 ? -7.91 14.156 13.852 1 91.5 291 PHE A CA 1
ATOM 2249 C C . PHE A 1 291 ? -7.609 13.977 15.336 1 91.5 291 PHE A C 1
ATOM 2251 O O . PHE A 1 291 ? -8 14.805 16.156 1 91.5 291 PHE A O 1
ATOM 2258 N N . TYR A 1 292 ? -7.012 12.891 15.609 1 91.38 292 TYR A N 1
ATOM 2259 C CA . TYR A 1 292 ? -6.527 12.703 16.969 1 91.38 292 TYR A CA 1
ATOM 2260 C C . TYR A 1 292 ? -5.441 13.719 17.312 1 91.38 292 TYR A C 1
ATOM 2262 O O . TYR A 1 292 ? -4.609 14.047 16.469 1 91.38 292 TYR A O 1
ATOM 2270 N N . ARG A 1 293 ? -5.48 14.203 18.5 1 93.06 293 ARG A N 1
ATOM 2271 C CA . ARG A 1 293 ? -4.512 15.156 19.016 1 93.06 293 ARG A CA 1
ATOM 2272 C C . ARG A 1 293 ? -4.066 14.766 20.422 1 93.06 293 ARG A C 1
ATOM 2274 O O . ARG A 1 293 ? -4.785 14.062 21.141 1 93.06 293 ARG A O 1
ATOM 2281 N N . PRO A 1 294 ? -2.852 15.234 20.734 1 92.31 294 PRO A N 1
ATOM 2282 C CA . PRO A 1 294 ? -2.418 14.945 22.109 1 92.31 294 PRO A CA 1
ATOM 2283 C C . PRO A 1 294 ? -3.191 15.75 23.156 1 92.31 294 PRO A C 1
ATOM 2285 O O . PRO A 1 294 ? -3.467 16.938 22.953 1 92.31 294 PRO A O 1
ATOM 2288 N N . ALA A 1 295 ? -3.475 15.078 24.203 1 92.94 295 ALA A N 1
ATOM 2289 C CA . ALA A 1 295 ? -4.129 15.758 25.328 1 92.94 295 ALA A CA 1
ATOM 2290 C C . ALA A 1 295 ? -3.195 16.781 25.969 1 92.94 295 ALA A C 1
ATOM 2292 O O . ALA A 1 295 ? -1.973 16.656 25.859 1 92.94 295 ALA A O 1
ATOM 2293 N N . MET A 1 296 ? -3.846 17.781 26.578 1 92.19 296 MET A N 1
ATOM 2294 C CA . MET A 1 296 ? -3.066 18.828 27.219 1 92.19 296 MET A CA 1
ATOM 2295 C C . MET A 1 296 ? -3.715 19.25 28.531 1 92.19 296 MET A C 1
ATOM 2297 O O . MET A 1 296 ? -4.93 19.125 28.703 1 92.19 296 MET A O 1
ATOM 2301 N N . ASN A 1 297 ? -2.891 19.641 29.422 1 92.69 297 ASN A N 1
ATOM 2302 C CA . ASN A 1 297 ? -3.311 20.312 30.656 1 92.69 297 ASN A CA 1
ATOM 2303 C C . ASN A 1 297 ? -2.867 21.766 30.688 1 92.69 297 ASN A C 1
ATOM 2305 O O . ASN A 1 297 ? -1.75 22.078 31.109 1 92.69 297 ASN A O 1
ATOM 2309 N N . LEU A 1 298 ? -3.793 22.672 30.422 1 94.06 298 LEU A N 1
ATOM 2310 C CA . LEU A 1 298 ? -3.475 24.078 30.25 1 94.06 298 LEU A CA 1
ATOM 2311 C C . LEU A 1 298 ? -3.09 24.719 31.578 1 94.06 298 LEU A C 1
ATOM 2313 O O . LEU A 1 298 ? -2.256 25.625 31.625 1 94.06 298 LEU A O 1
ATOM 2317 N N . THR A 1 299 ? -3.691 24.234 32.625 1 93.5 299 THR A N 1
ATOM 2318 C CA . THR A 1 299 ? -3.379 24.766 33.938 1 93.5 299 THR A CA 1
ATOM 2319 C C . THR A 1 299 ? -1.946 24.422 34.344 1 93.5 299 THR A C 1
ATOM 2321 O O . THR A 1 299 ? -1.2 25.281 34.812 1 93.5 299 THR A O 1
ATOM 2324 N N . ALA A 1 300 ? -1.627 23.25 34.125 1 94.31 300 ALA A N 1
ATOM 2325 C CA . ALA A 1 300 ? -0.271 22.812 34.469 1 94.31 300 ALA A CA 1
ATOM 2326 C C . ALA A 1 300 ? 0.751 23.469 33.531 1 94.31 300 ALA A C 1
ATOM 2328 O O . ALA A 1 300 ? 1.87 23.766 33.969 1 94.31 300 ALA A O 1
ATOM 2329 N N . ALA A 1 301 ? 0.396 23.766 32.375 1 95.44 301 ALA A N 1
ATOM 2330 C CA . ALA A 1 301 ? 1.305 24.328 31.359 1 95.44 301 ALA A CA 1
ATOM 2331 C C . ALA A 1 301 ? 1.612 25.797 31.656 1 95.44 301 ALA A C 1
ATOM 2333 O O . ALA A 1 301 ? 2.656 26.312 31.25 1 95.44 301 ALA A O 1
ATOM 2334 N N . ALA A 1 302 ? 0.753 26.438 32.375 1 94.94 302 ALA A N 1
ATOM 2335 C CA . ALA A 1 302 ? 0.893 27.859 32.656 1 94.94 302 ALA A CA 1
ATOM 2336 C C . ALA A 1 302 ? 2.23 28.172 33.344 1 94.94 302 ALA A C 1
ATOM 2338 O O . ALA A 1 302 ? 2.801 29.234 33.125 1 94.94 302 ALA A O 1
ATOM 2339 N N . ALA A 1 303 ? 2.756 27.188 34.031 1 95 303 ALA A N 1
ATOM 2340 C CA . ALA A 1 303 ? 4.012 27.359 34.75 1 95 303 ALA A CA 1
ATOM 2341 C C . ALA A 1 303 ? 5.195 27.438 33.781 1 95 303 ALA A C 1
ATOM 2343 O O . ALA A 1 303 ? 6.273 27.906 34.156 1 95 303 ALA A O 1
ATOM 2344 N N . TYR A 1 304 ? 5 27.109 32.625 1 95.88 304 TYR A N 1
ATOM 2345 C CA . TYR A 1 304 ? 6.109 27.016 31.688 1 95.88 304 TYR A CA 1
ATOM 2346 C C . TYR A 1 304 ? 6.086 28.172 30.703 1 95.88 304 TYR A C 1
ATOM 2348 O O . TYR A 1 304 ? 6.855 28.203 29.734 1 95.88 304 TYR A O 1
ATOM 2356 N N . ILE A 1 305 ? 5.254 29.172 30.891 1 96.31 305 ILE A N 1
ATOM 2357 C CA . ILE A 1 305 ? 5.266 30.375 30.062 1 96.31 305 ILE A CA 1
ATOM 2358 C C . ILE A 1 305 ? 6.574 31.125 30.281 1 96.31 305 ILE A C 1
ATOM 2360 O O . ILE A 1 305 ? 6.926 31.469 31.406 1 96.31 305 ILE A O 1
ATOM 2364 N N . PRO A 1 306 ? 7.254 31.375 29.25 1 95.19 306 PRO A N 1
ATOM 2365 C CA . PRO A 1 306 ? 8.492 32.125 29.406 1 95.19 306 PRO A CA 1
ATOM 2366 C C . PRO A 1 306 ? 8.266 33.531 30.016 1 95.19 306 PRO A C 1
ATOM 2368 O O . PRO A 1 306 ? 7.266 34.188 29.719 1 95.19 306 PRO A O 1
ATOM 2371 N N . ARG A 1 307 ? 9.234 33.938 30.766 1 93.75 307 ARG A N 1
ATOM 2372 C CA . ARG A 1 307 ? 9.133 35.219 31.5 1 93.75 307 ARG A CA 1
ATOM 2373 C C . ARG A 1 307 ? 8.93 36.375 30.547 1 93.75 307 ARG A C 1
ATOM 2375 O O . ARG A 1 307 ? 8.133 37.281 30.812 1 93.75 307 ARG A O 1
ATOM 2382 N N . ASN A 1 308 ? 9.617 36.406 29.5 1 93.44 308 ASN A N 1
ATOM 2383 C CA . ASN A 1 308 ? 9.539 37.5 28.547 1 93.44 308 ASN A CA 1
ATOM 2384 C C . ASN A 1 308 ? 8.141 37.625 27.938 1 93.44 308 ASN A C 1
ATOM 2386 O O . ASN A 1 308 ? 7.66 38.75 27.688 1 93.44 308 ASN A O 1
ATOM 2390 N N . LEU A 1 309 ? 7.465 36.531 27.719 1 96.12 309 LEU A N 1
ATOM 2391 C CA . LEU A 1 309 ? 6.117 36.562 27.156 1 96.12 309 LEU A CA 1
ATOM 2392 C C . LEU A 1 309 ? 5.094 36.938 28.219 1 96.12 309 LEU A C 1
ATOM 2394 O O . LEU A 1 309 ? 4.102 37.594 27.906 1 96.12 309 LEU A O 1
ATOM 2398 N N . ASN A 1 310 ? 5.387 36.5 29.422 1 95.06 310 ASN A N 1
ATOM 2399 C CA . ASN A 1 310 ? 4.539 36.969 30.516 1 95.06 310 ASN A CA 1
ATOM 2400 C C . ASN A 1 310 ? 4.586 38.5 30.656 1 95.06 310 ASN A C 1
ATOM 2402 O O . ASN A 1 310 ? 3.553 39.125 30.859 1 95.06 310 ASN A O 1
ATOM 2406 N N . VAL A 1 311 ? 5.777 39 30.578 1 94.81 311 VAL A N 1
ATOM 2407 C CA . VAL A 1 311 ? 5.98 40.438 30.703 1 94.81 311 VAL A CA 1
ATOM 2408 C C . VAL A 1 311 ? 5.32 41.156 29.531 1 94.81 311 VAL A C 1
ATOM 2410 O O . VAL A 1 311 ? 4.77 42.25 29.703 1 94.81 311 VAL A O 1
ATOM 2413 N N . LEU A 1 312 ? 5.34 40.562 28.375 1 95.5 312 LEU A N 1
ATOM 2414 C CA . LEU A 1 312 ? 4.727 41.125 27.172 1 95.5 312 LEU A CA 1
ATOM 2415 C C . LEU A 1 312 ? 3.254 41.469 27.422 1 95.5 312 LEU A C 1
ATOM 2417 O O . LEU A 1 312 ? 2.762 42.5 26.969 1 95.5 312 LEU A O 1
ATOM 2421 N N . VAL A 1 313 ? 2.559 40.594 28.141 1 95.5 313 VAL A N 1
ATOM 2422 C CA . VAL A 1 313 ? 1.119 40.719 28.328 1 95.5 313 VAL A CA 1
ATOM 2423 C C . VAL A 1 313 ? 0.836 41.531 29.609 1 95.5 313 VAL A C 1
ATOM 2425 O O . VAL A 1 313 ? -0.056 42.375 29.625 1 95.5 313 VAL A O 1
ATOM 2428 N N . SER A 1 314 ? 1.634 41.312 30.656 1 93.12 314 SER A N 1
ATOM 2429 C CA . SER A 1 314 ? 1.389 41.969 31.938 1 93.12 314 SER A CA 1
ATOM 2430 C C . SER A 1 314 ? 1.777 43.438 31.906 1 93.12 314 SER A C 1
ATOM 2432 O O . SER A 1 314 ? 1.255 44.25 32.688 1 93.12 314 SER A O 1
ATOM 2434 N N . SER A 1 315 ? 2.645 43.812 31.016 1 92.44 315 SER A N 1
ATOM 2435 C CA . SER A 1 315 ? 3.158 45.188 30.984 1 92.44 315 SER A CA 1
ATOM 2436 C C . SER A 1 315 ? 2.303 46.062 30.094 1 92.44 315 SER A C 1
ATOM 2438 O O . SER A 1 315 ? 2.666 47.219 29.812 1 92.44 315 SER A O 1
ATOM 2440 N N . ILE A 1 316 ? 1.214 45.562 29.609 1 94.69 316 ILE A N 1
ATOM 2441 C CA . ILE A 1 316 ? 0.342 46.375 28.781 1 94.69 316 ILE A CA 1
ATOM 2442 C C . ILE A 1 316 ? -0.253 47.5 29.609 1 94.69 316 ILE A C 1
ATOM 2444 O O . ILE A 1 316 ? -0.937 47.25 30.609 1 94.69 316 ILE A O 1
ATOM 2448 N N . PRO A 1 317 ? 0.046 48.688 29.188 1 92.06 317 PRO A N 1
ATOM 2449 C CA . PRO A 1 317 ? -0.484 49.812 29.969 1 92.06 317 PRO A CA 1
ATOM 2450 C C . PRO A 1 317 ? -2.01 49.906 29.938 1 92.06 317 PRO A C 1
ATOM 2452 O O . PRO A 1 317 ? -2.637 49.406 28.984 1 92.06 317 PRO A O 1
ATOM 2455 N N . ALA A 1 318 ? -2.541 50.531 30.922 1 89.94 318 ALA A N 1
ATOM 2456 C CA . ALA A 1 318 ? -3.99 50.625 31.062 1 89.94 318 ALA A CA 1
ATOM 2457 C C . ALA A 1 318 ? -4.605 51.469 29.938 1 89.94 318 ALA A C 1
ATOM 2459 O O . ALA A 1 318 ? -5.742 51.219 29.531 1 89.94 318 ALA A O 1
ATOM 2460 N N . ASP A 1 319 ? -3.871 52.344 29.406 1 92 319 ASP A N 1
ATOM 2461 C CA . ASP A 1 319 ? -4.398 53.25 28.375 1 92 319 ASP A CA 1
ATOM 2462 C C . ASP A 1 319 ? -4.18 52.656 26.984 1 92 319 ASP A C 1
ATOM 2464 O O . ASP A 1 319 ? -4.641 53.219 26 1 92 319 ASP A O 1
ATOM 2468 N N . ASP A 1 320 ? -3.627 51.594 26.875 1 92.12 320 ASP A N 1
ATOM 2469 C CA . ASP A 1 320 ? -3.363 50.906 25.609 1 92.12 320 ASP A CA 1
ATOM 2470 C C . ASP A 1 320 ? -4.594 50.156 25.125 1 92.12 320 ASP A C 1
ATOM 2472 O O . ASP A 1 320 ? -5.227 49.438 25.906 1 92.12 320 ASP A O 1
ATOM 2476 N N . PRO A 1 321 ? -4.961 50.344 23.875 1 91.75 321 PRO A N 1
ATOM 2477 C CA . PRO A 1 321 ? -6.121 49.625 23.344 1 91.75 321 PRO A CA 1
ATOM 2478 C C . PRO A 1 321 ? -5.988 48.125 23.438 1 91.75 321 PRO A C 1
ATOM 2480 O O . PRO A 1 321 ? -6.996 47.406 23.5 1 91.75 321 PRO A O 1
ATOM 2483 N N . ASP A 1 322 ? -4.859 47.625 23.578 1 93.5 322 ASP A N 1
ATOM 2484 C CA . ASP A 1 322 ? -4.605 46.188 23.656 1 93.5 322 ASP A CA 1
ATOM 2485 C C . ASP A 1 322 ? -4.957 45.656 25.031 1 93.5 322 ASP A C 1
ATOM 2487 O O . ASP A 1 322 ? -4.992 44.438 25.234 1 93.5 322 ASP A O 1
ATOM 2491 N N . GLN A 1 323 ? -5.195 46.5 25.953 1 94 323 GLN A N 1
ATOM 2492 C CA . GLN A 1 323 ? -5.562 46.062 27.297 1 94 323 GLN A CA 1
ATOM 2493 C C . GLN A 1 323 ? -6.816 45.188 27.281 1 94 323 GLN A C 1
ATOM 2495 O O . GLN A 1 323 ? -6.949 44.25 28.078 1 94 323 GLN A O 1
ATOM 2500 N N . ALA A 1 324 ? -7.688 45.469 26.328 1 93.69 324 ALA A N 1
ATOM 2501 C CA . ALA A 1 324 ? -8.93 44.719 26.188 1 93.69 324 ALA A CA 1
ATOM 2502 C C . ALA A 1 324 ? -8.656 43.281 25.734 1 93.69 324 ALA A C 1
ATOM 2504 O O . ALA A 1 324 ? -9.477 42.406 25.969 1 93.69 324 ALA A O 1
ATOM 2505 N N . ASN A 1 325 ? -7.535 43.031 25.156 1 95.5 325 ASN A N 1
ATOM 2506 C CA . ASN A 1 325 ? -7.207 41.75 24.578 1 95.5 325 ASN A CA 1
ATOM 2507 C C . ASN A 1 325 ? -6.324 40.906 25.531 1 95.5 325 ASN A C 1
ATOM 2509 O O . ASN A 1 325 ? -5.855 39.844 25.156 1 95.5 325 ASN A O 1
ATOM 2513 N N . ARG A 1 326 ? -6.113 41.344 26.703 1 95.62 326 ARG A N 1
ATOM 2514 C CA . ARG A 1 326 ? -5.203 40.688 27.641 1 95.62 326 ARG A CA 1
ATOM 2515 C C . ARG A 1 326 ? -5.629 39.25 27.922 1 95.62 326 ARG A C 1
ATOM 2517 O O . ARG A 1 326 ? -4.789 38.375 27.984 1 95.62 326 ARG A O 1
ATOM 2524 N N . LYS A 1 327 ? -6.871 39.062 28.094 1 93.69 327 LYS A N 1
ATOM 2525 C CA . LYS A 1 327 ? -7.379 37.719 28.391 1 93.69 327 LYS A CA 1
ATOM 2526 C C . LYS A 1 327 ? -7.102 36.75 27.234 1 93.69 327 LYS A C 1
ATOM 2528 O O . LYS A 1 327 ? -6.742 35.594 27.453 1 93.69 327 LYS A O 1
ATOM 2533 N N . ALA A 1 328 ? -7.277 37.25 26.047 1 95.06 328 ALA A N 1
ATOM 2534 C CA . ALA A 1 328 ? -7.023 36.469 24.859 1 95.06 328 ALA A CA 1
ATOM 2535 C C . ALA A 1 328 ? -5.547 36.094 24.766 1 95.06 328 ALA A C 1
ATOM 2537 O O . ALA A 1 328 ? -5.211 34.938 24.453 1 95.06 328 ALA A O 1
ATOM 2538 N N . TYR A 1 329 ? -4.672 37.031 25.031 1 97.5 329 TYR A N 1
ATOM 2539 C CA . TYR A 1 329 ? -3.236 36.781 25 1 97.5 329 TYR A CA 1
ATOM 2540 C C . TYR A 1 329 ? -2.844 35.719 26.047 1 97.5 329 TYR A C 1
ATOM 2542 O O . TYR A 1 329 ? -2.088 34.812 25.75 1 97.5 329 TYR A O 1
ATOM 2550 N N . THR A 1 330 ? -3.383 35.906 27.234 1 95.94 330 THR A N 1
ATOM 2551 C CA . THR A 1 330 ? -3.039 35 28.328 1 95.94 330 THR A CA 1
ATOM 2552 C C . THR A 1 330 ? -3.486 33.562 28.016 1 95.94 330 THR A C 1
ATOM 2554 O O . THR A 1 330 ? -2.76 32.594 28.281 1 95.94 330 THR A O 1
ATOM 2557 N N . ARG A 1 331 ? -4.637 33.469 27.484 1 94.62 331 ARG A N 1
ATOM 2558 C CA . ARG A 1 331 ? -5.156 32.156 27.109 1 94.62 331 ARG A CA 1
ATOM 2559 C C . ARG A 1 331 ? -4.266 31.484 26.062 1 94.62 331 ARG A C 1
ATOM 2561 O O . ARG A 1 331 ? -3.938 30.297 26.188 1 94.62 331 ARG A O 1
ATOM 2568 N N . VAL A 1 332 ? -3.865 32.156 25.062 1 97.38 332 VAL A N 1
ATOM 2569 C CA . VAL A 1 332 ? -3.059 31.609 23.969 1 97.38 332 VAL A CA 1
ATOM 2570 C C . VAL A 1 332 ? -1.66 31.266 24.484 1 97.38 332 VAL A C 1
ATOM 2572 O O . VAL A 1 332 ? -1.047 30.297 24.047 1 97.38 332 VAL A O 1
ATOM 2575 N N . LEU A 1 333 ? -1.148 32.094 25.406 1 97.88 333 LEU A N 1
ATOM 2576 C CA . LEU A 1 333 ? 0.156 31.812 25.984 1 97.88 333 LEU A CA 1
ATOM 2577 C C . LEU A 1 333 ? 0.135 30.469 26.734 1 97.88 333 LEU A C 1
ATOM 2579 O O . LEU A 1 333 ? 1.142 29.766 26.766 1 97.88 333 LEU A O 1
ATOM 2583 N N . ARG A 1 334 ? -0.999 30.125 27.297 1 96.81 334 ARG A N 1
ATOM 2584 C CA . ARG A 1 334 ? -1.114 28.828 27.953 1 96.81 334 ARG A CA 1
ATOM 2585 C C . ARG A 1 334 ? -1.01 27.703 26.938 1 96.81 334 ARG A C 1
ATOM 2587 O O . ARG A 1 334 ? -0.401 26.656 27.203 1 96.81 334 ARG A O 1
ATOM 2594 N N . TYR A 1 335 ? -1.624 27.875 25.766 1 97.25 335 TYR A N 1
ATOM 2595 C CA . TYR A 1 335 ? -1.482 26.891 24.688 1 97.25 335 TYR A CA 1
ATOM 2596 C C . TYR A 1 335 ? -0.028 26.766 24.25 1 97.25 335 TYR A C 1
ATOM 2598 O O . TYR A 1 335 ? 0.48 25.656 24.078 1 97.25 335 TYR A O 1
ATOM 2606 N N . LEU A 1 336 ? 0.593 27.922 24.062 1 98.19 336 LEU A N 1
ATOM 2607 C CA . LEU A 1 336 ? 1.994 27.922 23.656 1 98.19 336 LEU A CA 1
ATOM 2608 C C . LEU A 1 336 ? 2.867 27.266 24.719 1 98.19 336 LEU A C 1
ATOM 2610 O O 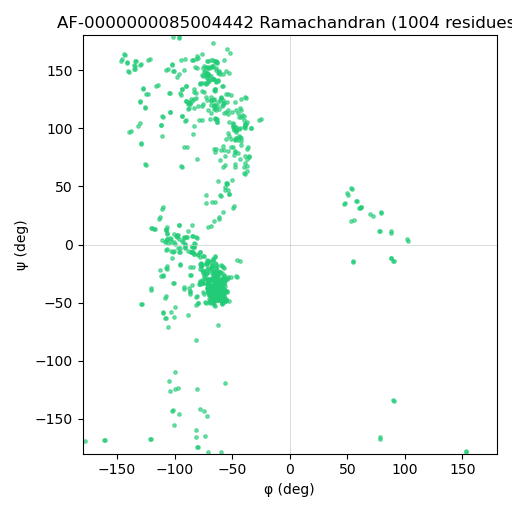. LEU A 1 336 ? 3.832 26.578 24.391 1 98.19 336 LEU A O 1
ATOM 2614 N N . ALA A 1 337 ? 2.49 27.484 25.969 1 97.88 337 ALA A N 1
ATOM 2615 C CA . ALA A 1 337 ? 3.246 26.953 27.094 1 97.88 337 ALA A CA 1
ATOM 2616 C C . ALA A 1 337 ? 3.258 25.438 27.094 1 97.88 337 ALA A C 1
ATOM 2618 O O . ALA A 1 337 ? 4.188 24.812 27.594 1 97.88 337 ALA A O 1
ATOM 2619 N N . THR A 1 338 ? 2.217 24.812 26.531 1 96.69 338 THR A N 1
ATOM 2620 C CA . THR A 1 338 ? 2.182 23.359 26.453 1 96.69 338 THR A CA 1
ATOM 2621 C C . THR A 1 338 ? 3.35 22.844 25.609 1 96.69 338 THR A C 1
ATOM 2623 O O . THR A 1 338 ? 3.863 21.75 25.875 1 96.69 338 THR A O 1
ATOM 2626 N N . LEU A 1 339 ? 3.766 23.594 24.609 1 97.69 339 LEU A N 1
ATOM 2627 C CA . LEU A 1 339 ? 4.918 23.203 23.812 1 97.69 339 LEU A CA 1
ATOM 2628 C C . LEU A 1 339 ? 6.203 23.297 24.625 1 97.69 339 LEU A C 1
ATOM 2630 O O . LEU A 1 339 ? 7.031 22.375 24.578 1 97.69 339 LEU A O 1
ATOM 2634 N N . TYR A 1 340 ? 6.309 24.375 25.406 1 97.44 340 TYR A N 1
ATOM 2635 C CA . TYR A 1 340 ? 7.473 24.531 26.266 1 97.44 340 TYR A CA 1
ATOM 2636 C C . TYR A 1 340 ? 7.539 23.422 27.312 1 97.44 340 TYR A C 1
ATOM 2638 O O . TYR A 1 340 ? 8.602 22.844 27.547 1 97.44 340 TYR A O 1
ATOM 2646 N N . GLN A 1 341 ? 6.41 23.156 27.859 1 95.88 341 GLN A N 1
ATOM 2647 C CA . GLN A 1 341 ? 6.324 22.109 28.875 1 95.88 341 GLN A CA 1
ATOM 2648 C C . GLN A 1 341 ? 6.781 20.766 28.312 1 95.88 341 GLN A C 1
ATOM 2650 O O . GLN A 1 341 ? 7.617 20.094 28.922 1 95.88 341 GLN A O 1
ATOM 2655 N N . HIS A 1 342 ? 6.234 20.438 27.188 1 94.69 342 HIS A N 1
ATOM 2656 C CA . HIS A 1 342 ? 6.562 19.141 26.594 1 94.69 342 HIS A CA 1
ATOM 2657 C C . HIS A 1 342 ? 8.039 19.062 26.219 1 94.69 342 HIS A C 1
ATOM 2659 O O . HIS A 1 342 ? 8.672 18.016 26.375 1 94.69 342 HIS A O 1
ATOM 2665 N N . MET A 1 343 ? 8.555 20.109 25.688 1 94.56 343 MET A N 1
ATOM 2666 C CA . MET A 1 343 ? 9.961 20.125 25.312 1 94.56 343 MET A CA 1
ATOM 2667 C C . MET A 1 343 ? 10.867 19.969 26.531 1 94.56 343 MET A C 1
ATOM 2669 O O . MET A 1 343 ? 11.875 19.266 26.469 1 94.56 343 MET A O 1
ATOM 2673 N N . HIS A 1 344 ? 10.445 20.562 27.531 1 92.38 344 HIS A N 1
ATOM 2674 C CA . HIS A 1 344 ? 11.227 20.5 28.766 1 92.38 344 HIS A CA 1
ATOM 2675 C C . HIS A 1 344 ? 11.211 19.094 29.359 1 92.38 344 HIS A C 1
ATOM 2677 O O . HIS A 1 344 ? 12.242 18.609 29.828 1 92.38 344 HIS A O 1
ATOM 2683 N N . GLN A 1 345 ? 10.094 18.469 29.344 1 86 345 GLN A N 1
ATOM 2684 C CA . GLN A 1 345 ? 9.906 17.188 30.031 1 86 345 GLN A CA 1
ATOM 2685 C C . GLN A 1 345 ? 10.305 16.016 29.141 1 86 345 GLN A C 1
ATOM 2687 O O . GLN A 1 345 ? 10.844 15.023 29.625 1 86 345 GLN A O 1
ATOM 2692 N N . GLY A 1 346 ? 10.016 16.047 27.969 1 77.69 346 GLY A N 1
ATOM 2693 C CA . GLY A 1 346 ? 10.141 14.891 27.094 1 77.69 346 GLY A CA 1
ATOM 2694 C C . GLY A 1 346 ? 11.078 15.117 25.922 1 77.69 346 GLY A C 1
ATOM 2695 O O . GLY A 1 346 ? 11.789 14.203 25.5 1 77.69 346 GLY A O 1
ATOM 2696 N N . GLY A 1 347 ? 11.016 16.266 25.391 1 84.75 347 GLY A N 1
ATOM 2697 C CA . GLY A 1 347 ? 11.891 16.562 24.25 1 84.75 347 GLY A CA 1
ATOM 2698 C C . GLY A 1 347 ? 11.258 16.234 22.922 1 84.75 347 GLY A C 1
ATOM 2699 O O . GLY A 1 347 ? 10.102 16.578 22.656 1 84.75 347 GLY A O 1
ATOM 2700 N N . PHE A 1 348 ? 12.125 15.57 22.109 1 87.38 348 PHE A N 1
ATOM 2701 C CA . PHE A 1 348 ? 11.727 15.305 20.734 1 87.38 348 PHE A CA 1
ATOM 2702 C C . PHE A 1 348 ? 10.891 14.039 20.656 1 87.38 348 PHE A C 1
ATOM 2704 O O . PHE A 1 348 ? 10.875 13.227 21.578 1 87.38 348 PHE A O 1
ATOM 2711 N N . GLY A 1 349 ? 10.117 13.898 19.594 1 86.5 349 GLY A N 1
ATOM 2712 C CA . GLY A 1 349 ? 9.32 12.695 19.391 1 86.5 349 GLY A CA 1
ATOM 2713 C C . GLY A 1 349 ? 8.078 12.945 18.562 1 86.5 349 GLY A C 1
ATOM 2714 O O . GLY A 1 349 ? 7.805 14.078 18.172 1 86.5 349 GLY A O 1
ATOM 2715 N N . ALA A 1 350 ? 7.359 11.859 18.406 1 87.44 350 ALA A N 1
ATOM 2716 C CA . ALA A 1 350 ? 6.172 11.914 17.562 1 87.44 350 ALA A CA 1
ATOM 2717 C C . ALA A 1 350 ? 5.086 12.781 18.188 1 87.44 350 ALA A C 1
ATOM 2719 O O . ALA A 1 350 ? 4.434 13.57 17.5 1 87.44 350 ALA A O 1
ATOM 2720 N N . VAL A 1 351 ? 4.934 12.695 19.453 1 90 351 VAL A N 1
ATOM 2721 C CA . VAL A 1 351 ? 3.883 13.438 20.141 1 90 351 VAL A CA 1
ATOM 2722 C C . VAL A 1 351 ? 4.219 14.93 20.141 1 90 351 VAL A C 1
ATOM 2724 O O . VAL A 1 351 ? 3.334 15.773 19.969 1 90 351 VAL A O 1
ATOM 2727 N N . MET A 1 352 ? 5.465 15.219 20.359 1 92.5 352 MET A N 1
ATOM 2728 C CA . MET A 1 352 ? 5.891 16.609 20.297 1 92.5 352 MET A CA 1
ATOM 2729 C C . MET A 1 352 ? 5.617 17.219 18.922 1 92.5 352 MET A C 1
ATOM 2731 O O . MET A 1 352 ? 5.113 18.328 18.828 1 92.5 352 MET A O 1
ATOM 2735 N N . LYS A 1 353 ? 5.945 16.484 17.875 1 92.62 353 LYS A N 1
ATOM 2736 C CA . LYS A 1 353 ? 5.691 16.953 16.516 1 92.62 353 LYS A CA 1
ATOM 2737 C C . LYS A 1 353 ? 4.207 17.219 16.297 1 92.62 353 LYS A C 1
ATOM 2739 O O . LYS A 1 353 ? 3.834 18.25 15.734 1 92.62 353 LYS A O 1
ATOM 2744 N N . LEU A 1 354 ? 3.449 16.328 16.75 1 93.75 354 LEU A N 1
ATOM 2745 C CA . LEU A 1 354 ? 2.008 16.469 16.578 1 93.75 354 LEU A CA 1
ATOM 2746 C C . LEU A 1 354 ? 1.477 17.672 17.344 1 93.75 354 LEU A C 1
ATOM 2748 O O . LEU A 1 354 ? 0.563 18.359 16.875 1 93.75 354 LEU A O 1
ATOM 2752 N N . ARG A 1 355 ? 1.999 17.906 18.516 1 95.12 355 ARG A N 1
ATOM 2753 C CA . ARG A 1 355 ? 1.598 19.062 19.297 1 95.12 355 ARG A CA 1
ATOM 2754 C C . ARG A 1 355 ? 1.907 20.359 18.562 1 95.12 355 ARG A C 1
ATOM 2756 O O . ARG A 1 355 ? 1.092 21.281 18.531 1 95.12 355 ARG A O 1
ATOM 2763 N N . ILE A 1 356 ? 3.035 20.375 17.969 1 97.06 356 ILE A N 1
ATOM 2764 C CA . ILE A 1 356 ? 3.436 21.562 17.219 1 97.06 356 ILE A CA 1
ATOM 2765 C C . ILE A 1 356 ? 2.537 21.719 15.992 1 97.06 356 ILE A C 1
ATOM 2767 O O . ILE A 1 356 ? 2.014 22.797 15.734 1 97.06 356 ILE A O 1
ATOM 2771 N N . ILE A 1 357 ? 2.307 20.641 15.305 1 96.62 357 ILE A N 1
ATOM 2772 C CA . ILE A 1 357 ? 1.583 20.641 14.039 1 96.62 357 ILE A CA 1
ATOM 2773 C C . ILE A 1 357 ? 0.135 21.078 14.266 1 96.62 357 ILE A C 1
ATOM 2775 O O . ILE A 1 357 ? -0.435 21.828 13.469 1 96.62 357 ILE A O 1
ATOM 2779 N N . THR A 1 358 ? -0.468 20.672 15.312 1 95.94 358 THR A N 1
ATOM 2780 C CA . THR A 1 358 ? -1.9 20.859 15.5 1 95.94 358 THR A CA 1
ATOM 2781 C C . THR A 1 358 ? -2.168 22.109 16.344 1 95.94 358 THR A C 1
ATOM 2783 O O . THR A 1 358 ? -3.311 22.375 16.719 1 95.94 358 THR A O 1
ATOM 2786 N N . TRP A 1 359 ? -1.188 22.859 16.688 1 97.56 359 TRP A N 1
ATOM 2787 C CA . TRP A 1 359 ? -1.306 23.984 17.594 1 97.56 359 TRP A CA 1
ATOM 2788 C C . TRP A 1 359 ? -2.363 24.969 17.125 1 97.56 359 TRP A C 1
ATOM 2790 O O . TRP A 1 359 ? -3.174 25.453 17.906 1 97.56 359 TRP A O 1
ATOM 2800 N N . PHE A 1 360 ? -2.43 25.219 15.836 1 97 360 PHE A N 1
ATOM 2801 C CA . PHE A 1 360 ? -3.354 26.188 15.266 1 97 360 PHE A CA 1
ATOM 2802 C C . PHE A 1 360 ? -4.797 25.766 15.5 1 97 360 PHE A C 1
ATOM 2804 O O . PHE A 1 360 ? -5.695 26.609 15.57 1 97 360 PHE A O 1
ATOM 2811 N N . THR A 1 361 ? -5.004 24.5 15.617 1 95.25 361 THR A N 1
ATOM 2812 C CA . THR A 1 361 ? -6.375 24.016 15.719 1 95.25 361 THR A CA 1
ATOM 2813 C C . THR A 1 361 ? -6.98 24.391 17.062 1 95.25 361 THR A C 1
ATOM 2815 O O . THR A 1 361 ? -8.203 24.375 17.234 1 95.25 361 THR A O 1
ATOM 2818 N N . TYR A 1 362 ? -6.211 24.812 18.047 1 94.5 362 TYR A N 1
ATOM 2819 C CA . TYR A 1 362 ? -6.684 25.109 19.391 1 94.5 362 TYR A CA 1
ATOM 2820 C C . TYR A 1 362 ? -6.98 26.594 19.547 1 94.5 362 TYR A C 1
ATOM 2822 O O . TYR A 1 362 ? -7.637 27 20.516 1 94.5 362 TYR A O 1
ATOM 2830 N N . LEU A 1 363 ? -6.512 27.406 18.703 1 95 363 LEU A N 1
ATOM 2831 C CA . LEU A 1 363 ? -6.488 28.844 18.922 1 95 363 LEU A CA 1
ATOM 2832 C C . LEU A 1 363 ? -7.906 29.406 18.969 1 95 363 LEU A C 1
ATOM 2834 O O . LEU A 1 363 ? -8.742 29.078 18.125 1 95 363 LEU A O 1
ATOM 2838 N N . PRO A 1 364 ? -8.141 30.25 20 1 93.44 364 PRO A N 1
ATOM 2839 C CA . PRO A 1 364 ? -9.453 30.906 20.094 1 93.44 364 PRO A CA 1
ATOM 2840 C C . PRO A 1 364 ? -9.688 31.922 18.984 1 93.44 364 PRO A C 1
ATOM 2842 O O . PRO A 1 364 ? -8.727 32.5 18.453 1 93.44 364 PRO A O 1
ATOM 2845 N N . HIS A 1 365 ? -10.945 32.219 18.734 1 92.88 365 HIS A N 1
ATOM 2846 C CA . HIS A 1 365 ? -11.344 33.094 17.641 1 92.88 365 HIS A CA 1
ATOM 2847 C C . HIS A 1 365 ? -10.836 34.531 17.859 1 92.88 365 HIS A C 1
ATOM 2849 O O . HIS A 1 365 ? -10.469 35.219 16.906 1 92.88 365 HIS A O 1
ATOM 2855 N N . ASP A 1 366 ? -10.859 34.938 19.078 1 94.12 366 ASP A N 1
ATOM 2856 C CA . ASP A 1 366 ? -10.422 36.312 19.391 1 94.12 366 ASP A CA 1
ATOM 2857 C C . ASP A 1 366 ? -8.953 36.5 19.031 1 94.12 366 ASP A C 1
ATOM 2859 O O . ASP A 1 366 ? -8.578 37.531 18.469 1 94.12 366 ASP A O 1
ATOM 2863 N N . PHE A 1 367 ? -8.195 35.562 19.359 1 96.19 367 PHE A N 1
ATOM 2864 C CA . PHE A 1 367 ? -6.781 35.688 19.031 1 96.19 367 PHE A CA 1
ATOM 2865 C C . PHE A 1 367 ? -6.559 35.594 17.531 1 96.19 367 PHE A C 1
ATOM 2867 O O . PHE A 1 367 ? -5.711 36.312 16.984 1 96.19 367 PHE A O 1
ATOM 2874 N N . VAL A 1 368 ? -7.266 34.75 16.859 1 96.19 368 VAL A N 1
ATOM 2875 C CA . VAL A 1 368 ? -7.152 34.594 15.406 1 96.19 368 VAL A CA 1
ATOM 2876 C C . VAL A 1 368 ? -7.457 35.938 14.734 1 96.19 368 VAL A C 1
ATOM 2878 O O . VAL A 1 368 ? -6.77 36.344 13.789 1 96.19 368 VAL A O 1
ATOM 2881 N N . ARG A 1 369 ? -8.43 36.625 15.203 1 96.12 369 ARG A N 1
ATOM 2882 C CA . ARG A 1 369 ? -8.781 37.938 14.672 1 96.12 369 ARG A CA 1
ATOM 2883 C C . ARG A 1 369 ? -7.633 38.906 14.867 1 96.12 369 ARG A C 1
ATOM 2885 O O . ARG A 1 369 ? -7.34 39.719 13.969 1 96.12 369 ARG A O 1
ATOM 2892 N N . L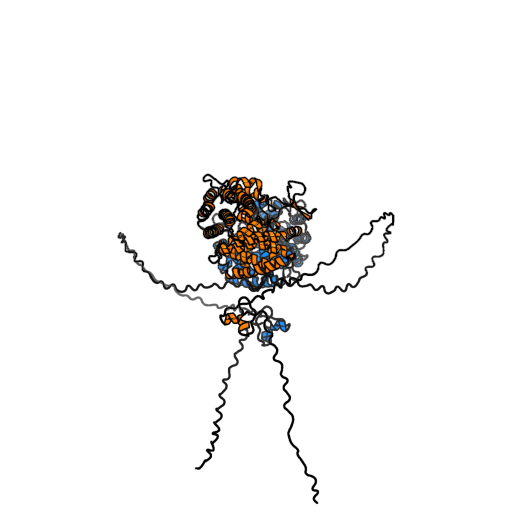EU A 1 370 ? -7 38.844 16.016 1 97.56 370 LEU A N 1
ATOM 2893 C CA . LEU A 1 370 ? -5.871 39.719 16.297 1 97.56 370 LEU A CA 1
ATOM 2894 C C . LEU A 1 370 ? -4.73 39.469 15.312 1 97.56 370 LEU A C 1
ATOM 2896 O O . LEU A 1 370 ? -4.086 40.406 14.852 1 97.56 370 LEU A O 1
ATOM 2900 N N . VAL A 1 371 ? -4.484 38.25 15.008 1 98.12 371 VAL A N 1
ATOM 2901 C CA . VAL A 1 371 ? -3.426 37.875 14.07 1 98.12 371 VAL A CA 1
ATOM 2902 C C . VAL A 1 371 ? -3.801 38.344 12.664 1 98.12 371 VAL A C 1
ATOM 2904 O O . VAL A 1 371 ? -2.955 38.844 11.93 1 98.12 371 VAL A O 1
ATOM 2907 N N . LEU A 1 372 ? -5.062 38.156 12.328 1 97.31 372 LEU A N 1
ATOM 2908 C CA . LEU A 1 372 ? -5.543 38.562 11.023 1 97.31 372 LEU A CA 1
ATOM 2909 C C . LEU A 1 372 ? -5.391 40.094 10.859 1 97.31 372 LEU A C 1
ATOM 2911 O O . LEU A 1 372 ? -5.105 40.562 9.766 1 97.31 372 LEU A O 1
ATOM 2915 N N . ASP A 1 373 ? -5.543 40.781 11.969 1 97.25 373 ASP A N 1
ATOM 2916 C CA . ASP A 1 373 ? -5.391 42.219 11.969 1 97.25 373 ASP A CA 1
ATOM 2917 C C . ASP A 1 373 ? -3.924 42.625 12.078 1 97.25 373 ASP A C 1
ATOM 2919 O O . ASP A 1 373 ? -3.602 43.812 12.156 1 97.25 373 ASP A O 1
ATOM 2923 N N . LYS A 1 374 ? -3.047 41.688 12.125 1 97.75 374 LYS A N 1
ATOM 2924 C CA . LYS A 1 374 ? -1.605 41.906 12.227 1 97.75 374 LYS A CA 1
ATOM 2925 C C . LYS A 1 374 ? -1.251 42.719 13.469 1 97.75 374 LYS A C 1
ATOM 2927 O O . LYS A 1 374 ? -0.44 43.656 13.406 1 97.75 374 LYS A O 1
ATOM 2932 N N . ASN A 1 375 ? -2.033 42.375 14.492 1 97.69 375 ASN A N 1
ATOM 2933 C CA . ASN A 1 375 ? -1.667 42.969 15.773 1 97.69 375 ASN A CA 1
ATOM 2934 C C . ASN A 1 375 ? -0.241 42.594 16.172 1 97.69 375 ASN A C 1
ATOM 2936 O O . ASN A 1 375 ? 0.156 41.438 16.078 1 97.69 375 ASN A O 1
ATOM 2940 N N . CYS A 1 376 ? 0.552 43.531 16.672 1 96.81 376 CYS A N 1
ATOM 2941 C CA . CYS A 1 376 ? 1.979 43.344 16.906 1 96.81 376 CYS A CA 1
ATOM 2942 C C . CYS A 1 376 ? 2.219 42.312 18 1 96.81 376 CYS A C 1
ATOM 2944 O O . CYS A 1 376 ? 3.049 41.438 17.859 1 96.81 376 CYS A O 1
ATOM 2946 N N . ARG A 1 377 ? 1.512 42.438 19.125 1 97.25 377 ARG A N 1
ATOM 2947 C CA . ARG A 1 377 ? 1.721 41.531 20.234 1 97.25 377 ARG A CA 1
ATOM 2948 C C . ARG A 1 377 ? 1.321 40.094 19.844 1 97.25 377 ARG A C 1
ATOM 2950 O O . ARG A 1 377 ? 1.993 39.125 20.234 1 97.25 377 ARG A O 1
ATOM 2957 N N . ALA A 1 378 ? 0.231 39.969 19.109 1 98.12 378 ALA A N 1
ATOM 2958 C CA . ALA A 1 378 ? -0.189 38.656 18.625 1 98.12 378 ALA A CA 1
ATOM 2959 C C . ALA A 1 378 ? 0.871 38.062 17.719 1 98.12 378 ALA A C 1
ATOM 2961 O O . ALA A 1 378 ? 1.142 36.844 17.781 1 98.12 378 ALA A O 1
ATOM 2962 N N . LEU A 1 379 ? 1.508 38.844 16.891 1 98.5 379 LEU A N 1
ATOM 2963 C CA . LEU A 1 379 ? 2.535 38.375 15.969 1 98.5 379 LEU A CA 1
ATOM 2964 C C . LEU A 1 379 ? 3.797 37.969 16.719 1 98.5 379 LEU A C 1
ATOM 2966 O O . LEU A 1 379 ? 4.508 37.062 16.297 1 98.5 379 LEU A O 1
ATOM 2970 N N . VAL A 1 380 ? 4.094 38.656 17.812 1 98.19 380 VAL A N 1
ATOM 2971 C CA . VAL A 1 380 ? 5.227 38.25 18.641 1 98.19 380 VAL A CA 1
ATOM 2972 C C . VAL A 1 380 ? 5 36.844 19.188 1 98.19 380 VAL A C 1
ATOM 2974 O O . VAL A 1 380 ? 5.906 36 19.156 1 98.19 380 VAL A O 1
ATOM 2977 N N . ILE A 1 381 ? 3.791 36.594 19.672 1 98.38 381 ILE A N 1
ATOM 2978 C CA . ILE A 1 381 ? 3.451 35.281 20.188 1 98.38 381 ILE A CA 1
ATOM 2979 C C . ILE A 1 381 ? 3.574 34.25 19.062 1 98.38 381 ILE A C 1
ATOM 2981 O O . ILE A 1 381 ? 4.137 33.156 19.266 1 98.38 381 ILE A O 1
ATOM 2985 N N . LEU A 1 382 ? 3.1 34.594 17.891 1 98.56 382 LEU A N 1
ATOM 2986 C CA . LEU A 1 382 ? 3.17 33.719 16.719 1 98.56 382 LEU A CA 1
ATOM 2987 C C . LEU A 1 382 ? 4.621 33.438 16.344 1 98.56 382 LEU A C 1
ATOM 2989 O O . LEU A 1 382 ? 4.945 32.344 15.883 1 98.56 382 LEU A O 1
ATOM 2993 N N . ALA A 1 383 ? 5.504 34.406 16.469 1 98.56 383 ALA A N 1
ATOM 2994 C CA . ALA A 1 383 ? 6.922 34.219 16.172 1 98.56 383 ALA A CA 1
ATOM 2995 C C . ALA A 1 383 ? 7.539 33.156 17.078 1 98.56 383 ALA A C 1
ATOM 2997 O O . ALA A 1 383 ? 8.359 32.344 16.625 1 98.56 383 ALA A O 1
ATOM 2998 N N . HIS A 1 384 ? 7.168 33.188 18.328 1 98.38 384 HIS A N 1
ATOM 2999 C CA . HIS A 1 384 ? 7.684 32.188 19.25 1 98.38 384 HIS A CA 1
ATOM 3000 C 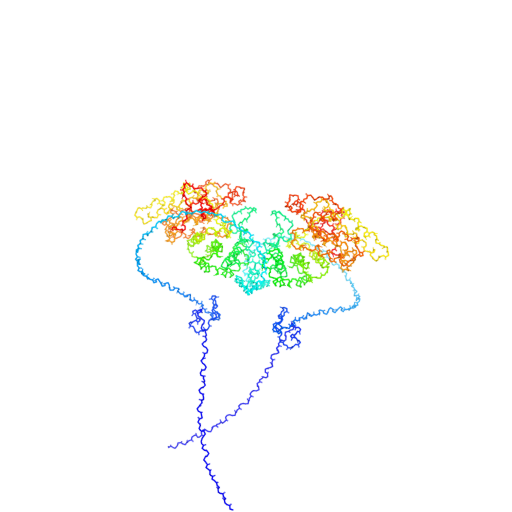C . HIS A 1 384 ? 7.184 30.797 18.891 1 98.38 384 HIS A C 1
ATOM 3002 O O . HIS A 1 384 ? 7.918 29.812 19.016 1 98.38 384 HIS A O 1
ATOM 3008 N N . TYR A 1 385 ? 5.949 30.703 18.453 1 98.38 385 TYR A N 1
ATOM 3009 C CA . TYR A 1 385 ? 5.438 29.438 17.953 1 98.38 385 TYR A CA 1
ATOM 3010 C C . TYR A 1 385 ? 6.211 28.984 16.719 1 98.38 385 TYR A C 1
ATOM 3012 O O . TYR A 1 385 ? 6.527 27.797 16.578 1 98.38 385 TYR A O 1
ATOM 3020 N N . ALA A 1 386 ? 6.488 29.922 15.805 1 98.56 386 ALA A N 1
ATOM 3021 C CA . ALA A 1 386 ? 7.176 29.609 14.555 1 98.56 386 ALA A CA 1
ATOM 3022 C C . ALA A 1 386 ? 8.539 28.984 14.82 1 98.56 386 ALA A C 1
ATOM 3024 O O . ALA A 1 386 ? 9.016 28.172 14.023 1 98.56 386 ALA A O 1
ATOM 3025 N N . ALA A 1 387 ? 9.172 29.344 15.922 1 98.06 387 ALA A N 1
ATOM 3026 C CA . ALA A 1 387 ? 10.445 28.719 16.297 1 98.06 387 ALA A CA 1
ATOM 3027 C C . ALA A 1 387 ? 10.273 27.219 16.531 1 98.06 387 ALA A C 1
ATOM 3029 O O . ALA A 1 387 ? 11.156 26.438 16.188 1 98.06 387 ALA A O 1
ATOM 3030 N N . PHE A 1 388 ? 9.141 26.812 17.078 1 98.06 388 PHE A N 1
ATOM 3031 C CA . PHE A 1 388 ? 8.875 25.406 17.312 1 98.06 388 PHE A CA 1
ATOM 3032 C C . PHE A 1 388 ? 8.641 24.672 16 1 98.06 388 PHE A C 1
ATOM 3034 O O . PHE A 1 388 ? 8.945 23.484 15.891 1 98.06 388 PHE A O 1
ATOM 3041 N N . LEU A 1 389 ? 8.109 25.359 14.984 1 97.94 389 LEU A N 1
ATOM 3042 C CA . LEU A 1 389 ? 7.863 24.734 13.688 1 97.94 389 LEU A CA 1
ATOM 3043 C C . LEU A 1 389 ? 9.164 24.25 13.062 1 97.94 389 LEU A C 1
ATOM 3045 O O . LEU A 1 389 ? 9.156 23.312 12.258 1 97.94 389 LEU A O 1
ATOM 3049 N N . LYS A 1 390 ? 10.258 24.844 13.43 1 96.88 390 LYS A N 1
ATOM 3050 C CA . LYS A 1 390 ? 11.562 24.422 12.914 1 96.88 390 LYS A CA 1
ATOM 3051 C C . LYS A 1 390 ? 12.016 23.109 13.547 1 96.88 390 LYS A C 1
ATOM 3053 O O . LYS A 1 390 ? 12.953 22.484 13.07 1 96.88 390 LYS A O 1
ATOM 3058 N N . LEU A 1 391 ? 11.312 22.672 14.562 1 95.31 391 LEU A N 1
ATOM 3059 C CA . LEU A 1 391 ? 11.695 21.469 15.289 1 95.31 391 LEU A CA 1
ATOM 3060 C C . LEU A 1 391 ? 10.914 20.25 14.789 1 95.31 391 LEU A C 1
ATOM 3062 O O . LEU A 1 391 ? 10.953 19.188 15.406 1 95.31 391 LEU A O 1
ATOM 3066 N N . THR A 1 392 ? 10.148 20.375 13.711 1 93.25 392 THR A N 1
ATOM 3067 C CA . THR A 1 392 ? 9.359 19.281 13.148 1 93.25 392 THR A CA 1
ATOM 3068 C C . THR A 1 392 ? 10.125 18.562 12.047 1 93.25 392 THR A C 1
ATOM 3070 O O . THR A 1 392 ? 9.672 18.5 10.906 1 93.25 392 THR A O 1
ATOM 3073 N N . MET A 1 393 ? 11.141 17.938 12.477 1 87.69 393 MET A N 1
ATOM 3074 C CA . MET A 1 393 ? 12.016 17.266 11.523 1 87.69 393 MET A CA 1
ATOM 3075 C C . MET A 1 393 ? 11.328 16.031 10.938 1 87.69 393 MET A C 1
ATOM 3077 O O . MET A 1 393 ? 10.578 15.344 11.633 1 87.69 393 MET A O 1
ATOM 3081 N N . GLY A 1 394 ? 11.648 15.797 9.719 1 86.69 394 GLY A N 1
ATOM 3082 C CA . GLY A 1 394 ? 11.172 14.578 9.086 1 86.69 394 GLY A CA 1
ATOM 3083 C C . GLY A 1 394 ? 9.828 14.75 8.398 1 86.69 394 GLY A C 1
ATOM 3084 O O . GLY A 1 394 ? 9.383 13.859 7.672 1 86.69 394 GLY A O 1
ATOM 3085 N N . VAL A 1 395 ? 9.133 15.789 8.656 1 93.06 395 VAL A N 1
ATOM 3086 C CA . VAL A 1 395 ? 7.871 16.062 7.977 1 93.06 395 VAL A CA 1
ATOM 3087 C C . VAL A 1 395 ? 8.125 16.953 6.758 1 93.06 395 VAL A C 1
ATOM 3089 O O . VAL A 1 395 ? 8.383 18.156 6.898 1 93.06 395 VAL A O 1
ATOM 3092 N N . TRP A 1 396 ? 7.957 16.406 5.539 1 94.25 396 TRP A N 1
ATOM 3093 C CA . TRP A 1 396 ? 8.453 17.047 4.324 1 94.25 396 TRP A CA 1
ATOM 3094 C C . TRP A 1 396 ? 7.707 18.359 4.051 1 94.25 396 TRP A C 1
ATOM 3096 O O . TRP A 1 396 ? 8.297 19.312 3.561 1 94.25 396 TRP A O 1
ATOM 3106 N N . TRP A 1 397 ? 6.41 18.359 4.367 1 96.25 397 TRP A N 1
ATOM 3107 C CA . TRP A 1 397 ? 5.621 19.516 3.969 1 96.25 397 TRP A CA 1
ATOM 3108 C C . TRP A 1 397 ? 5.758 20.641 4.984 1 96.25 397 TRP A C 1
ATOM 3110 O O . TRP A 1 397 ? 5.199 21.734 4.801 1 96.25 397 TRP A O 1
ATOM 3120 N N . LEU A 1 398 ? 6.48 20.484 6.062 1 96.44 398 LEU A N 1
ATOM 3121 C CA . LEU A 1 398 ? 6.703 21.531 7.051 1 96.44 398 LEU A CA 1
ATOM 3122 C C . LEU A 1 398 ? 8.078 22.172 6.867 1 96.44 398 LEU A C 1
ATOM 3124 O O . LEU A 1 398 ? 8.383 23.172 7.508 1 96.44 398 LEU A O 1
ATOM 3128 N N . VAL A 1 399 ? 8.852 21.641 6 1 94.62 399 VAL A N 1
ATOM 3129 C CA . VAL A 1 399 ? 10.203 22.141 5.773 1 94.62 399 VAL A CA 1
ATOM 3130 C C . VAL A 1 399 ? 10.156 23.609 5.328 1 94.62 399 VAL A C 1
ATOM 3132 O O . VAL A 1 399 ? 9.398 23.953 4.418 1 94.62 399 VAL A O 1
ATOM 3135 N N . GLY A 1 400 ? 10.906 24.422 6.047 1 94.56 400 GLY A N 1
ATOM 3136 C CA . GLY A 1 400 ? 11.07 25.812 5.637 1 94.56 400 GLY A CA 1
ATOM 3137 C C . GLY A 1 400 ? 10 26.734 6.195 1 94.56 400 GLY A C 1
ATOM 3138 O O . GLY A 1 400 ? 10.133 27.953 6.137 1 94.56 400 GLY A O 1
ATOM 3139 N N . ILE A 1 401 ? 8.953 26.203 6.762 1 97.25 401 ILE A N 1
ATOM 3140 C CA . ILE A 1 401 ? 7.832 27.016 7.23 1 97.25 401 ILE A CA 1
ATOM 3141 C C . ILE A 1 401 ? 8.281 27.891 8.398 1 97.25 401 ILE A C 1
ATOM 3143 O O . ILE A 1 401 ? 7.988 29.094 8.43 1 97.25 401 ILE A O 1
ATOM 3147 N N . GLY A 1 402 ? 8.984 27.281 9.367 1 97.62 402 GLY A N 1
ATOM 3148 C CA . GLY A 1 402 ? 9.453 28.031 10.516 1 97.62 402 GLY A CA 1
ATOM 3149 C C . GLY A 1 402 ? 10.359 29.188 10.133 1 97.62 402 GLY A C 1
ATOM 3150 O O . GLY A 1 402 ? 10.133 30.328 10.547 1 97.62 402 GLY A O 1
ATOM 3151 N N . ALA A 1 403 ? 11.312 28.938 9.359 1 96.19 403 ALA A N 1
ATOM 3152 C CA . ALA A 1 403 ? 12.297 29.938 8.961 1 96.19 403 ALA A CA 1
ATOM 3153 C C . ALA A 1 403 ? 11.633 31.062 8.172 1 96.19 403 ALA A C 1
ATOM 3155 O O . ALA A 1 403 ? 11.898 32.25 8.414 1 96.19 403 ALA A O 1
ATOM 3156 N N . ARG A 1 404 ? 10.797 30.688 7.25 1 97 404 ARG A N 1
ATOM 3157 C CA . ARG A 1 404 ? 10.102 31.672 6.438 1 97 404 ARG A CA 1
ATOM 3158 C C . ARG A 1 404 ? 9.18 32.531 7.297 1 97 404 ARG A C 1
ATOM 3160 O O . ARG A 1 404 ? 9.141 33.75 7.137 1 97 404 ARG A O 1
ATOM 3167 N N . SER A 1 405 ? 8.469 31.922 8.164 1 98.12 405 SER A N 1
ATOM 3168 C CA . SER A 1 405 ? 7.555 32.656 9.039 1 98.12 405 SER A CA 1
ATOM 3169 C C . SER A 1 405 ? 8.312 33.594 9.953 1 98.12 405 SER A C 1
ATOM 3171 O O . SER A 1 405 ? 7.883 34.75 10.148 1 98.12 405 SER A O 1
ATOM 3173 N N . LEU A 1 406 ? 9.422 33.156 10.492 1 97.94 406 LEU A N 1
ATOM 3174 C CA . LEU A 1 406 ? 10.242 34 11.359 1 97.94 406 LEU A CA 1
ATOM 3175 C C . LEU A 1 406 ? 10.797 35.188 10.594 1 97.94 406 LEU A C 1
ATOM 3177 O O . LEU A 1 406 ? 10.781 36.312 11.102 1 97.94 406 LEU A O 1
ATOM 3181 N N . ARG A 1 407 ? 11.25 34.906 9.461 1 96.75 407 ARG A N 1
ATOM 3182 C CA . ARG A 1 407 ? 11.773 36 8.625 1 96.75 407 ARG A CA 1
ATOM 3183 C C . ARG A 1 407 ? 10.703 37.031 8.352 1 96.75 407 ARG A C 1
ATOM 3185 O O . ARG A 1 407 ? 10.938 38.25 8.531 1 96.75 407 ARG A O 1
ATOM 3192 N N . ASP A 1 408 ? 9.555 36.625 7.961 1 97.56 408 ASP A N 1
ATOM 3193 C CA . ASP A 1 408 ? 8.469 37.531 7.594 1 97.56 408 ASP A CA 1
ATOM 3194 C C . ASP A 1 408 ? 7.977 38.312 8.805 1 97.56 408 ASP A C 1
ATOM 3196 O O . ASP A 1 408 ? 7.789 39.531 8.734 1 97.56 408 ASP A O 1
ATOM 3200 N N . ILE A 1 409 ? 7.742 37.625 9.906 1 98.25 409 ILE A N 1
ATOM 3201 C CA . ILE A 1 409 ? 7.184 38.281 11.094 1 98.25 409 ILE A CA 1
ATOM 3202 C C . ILE A 1 409 ? 8.18 39.281 11.656 1 98.25 409 ILE A C 1
ATOM 3204 O O . ILE A 1 409 ? 7.809 40.406 11.984 1 98.25 409 ILE A O 1
ATOM 3208 N N . CYS A 1 410 ? 9.445 38.906 11.773 1 97.06 410 CYS A N 1
ATOM 3209 C CA . CYS A 1 410 ? 10.461 39.781 12.32 1 97.06 410 CYS A CA 1
ATOM 3210 C C . CYS A 1 410 ? 10.648 41 11.422 1 97.06 410 CYS A C 1
ATOM 3212 O O . CYS A 1 410 ? 10.852 42.125 11.914 1 97.06 410 CYS A O 1
ATOM 3214 N N . ALA A 1 411 ? 10.633 40.781 10.148 1 96.38 411 ALA A N 1
ATOM 3215 C CA . ALA A 1 411 ? 10.742 41.906 9.219 1 96.38 411 ALA A CA 1
ATOM 3216 C C . ALA A 1 411 ? 9.555 42.844 9.359 1 96.38 411 ALA A C 1
ATOM 3218 O O . ALA A 1 411 ? 9.711 44.062 9.281 1 96.38 411 ALA A O 1
ATOM 3219 N N . PHE A 1 412 ? 8.391 42.344 9.539 1 97.62 412 PHE A N 1
ATOM 3220 C CA . PHE A 1 412 ? 7.18 43.125 9.656 1 97.62 412 PHE A CA 1
ATOM 3221 C C . PHE A 1 412 ? 7.191 43.969 10.945 1 97.62 412 PHE A C 1
ATOM 3223 O O . PHE A 1 412 ? 6.832 45.125 10.938 1 97.62 412 PHE A O 1
ATOM 3230 N N . LEU A 1 413 ? 7.48 43.375 12.094 1 97 413 LEU A N 1
ATOM 3231 C CA . LEU A 1 413 ? 7.453 44.031 13.398 1 97 413 LEU A CA 1
ATOM 3232 C C . LEU A 1 413 ? 8.586 45.062 13.508 1 97 413 LEU A C 1
ATOM 3234 O O . LEU A 1 413 ? 8.406 46.125 14.117 1 97 413 LEU A O 1
ATOM 3238 N N . GLY A 1 414 ? 9.758 44.75 12.914 1 92.94 414 GLY A N 1
ATOM 3239 C CA . GLY A 1 414 ? 10.859 45.688 12.891 1 92.94 414 GLY A CA 1
ATOM 3240 C C . GLY A 1 414 ? 11.617 45.75 14.203 1 92.94 414 GLY A C 1
ATOM 3241 O O . GLY A 1 414 ? 11.383 44.969 15.102 1 92.94 414 GLY A O 1
ATOM 3242 N N . PRO A 1 415 ? 12.406 46.75 14.352 1 92.06 415 PRO A N 1
ATOM 3243 C CA . PRO A 1 415 ? 13.328 46.844 15.484 1 92.06 415 PRO A CA 1
ATOM 3244 C C . PRO A 1 415 ? 12.633 47.281 16.766 1 92.06 415 PRO A C 1
ATOM 3246 O O . PRO A 1 415 ? 13.148 47.062 17.875 1 92.06 415 PRO A O 1
ATOM 3249 N N . ALA A 1 416 ? 11.438 47.844 16.703 1 92.88 416 ALA A N 1
ATOM 3250 C CA . ALA A 1 416 ? 10.695 48.312 17.875 1 92.88 416 ALA A CA 1
ATOM 3251 C C . ALA A 1 416 ? 10.391 47.156 18.812 1 92.88 416 ALA A C 1
ATOM 3253 O O . ALA A 1 416 ? 10.219 47.344 20.016 1 92.88 416 ALA A O 1
ATOM 3254 N N . TRP A 1 417 ? 10.359 45.938 18.281 1 94.5 417 TRP A N 1
ATOM 3255 C CA . TRP A 1 417 ? 10 44.781 19.062 1 94.5 417 TRP A CA 1
ATOM 3256 C C . TRP A 1 417 ? 11.195 43.844 19.234 1 94.5 417 TRP A C 1
ATOM 3258 O O . TRP A 1 417 ? 11.031 42.656 19.484 1 94.5 417 TRP A O 1
ATOM 3268 N N . SER A 1 418 ? 12.398 44.312 19.125 1 91.94 418 SER A N 1
ATOM 3269 C CA . SER A 1 418 ? 13.625 43.5 19.125 1 91.94 418 SER A CA 1
ATOM 3270 C C . SER A 1 418 ? 13.82 42.781 20.438 1 91.94 418 SER A C 1
ATOM 3272 O O . SER A 1 418 ? 14.312 41.625 20.453 1 91.94 418 SER A O 1
ATOM 3274 N N . ASN A 1 419 ? 13.43 43.344 21.531 1 91.38 419 ASN A N 1
ATOM 3275 C CA . ASN A 1 419 ? 13.594 42.719 22.828 1 91.38 419 ASN A CA 1
ATOM 3276 C C . ASN A 1 419 ? 12.711 41.469 22.969 1 91.38 419 ASN A C 1
ATOM 3278 O O . ASN A 1 419 ? 13.141 40.469 23.531 1 91.38 419 ASN A O 1
ATOM 3282 N N . GLU A 1 420 ? 11.484 41.625 22.5 1 93.5 420 GLU A N 1
ATOM 3283 C CA . GLU A 1 420 ? 10.531 40.531 22.594 1 93.5 420 GLU A CA 1
ATOM 3284 C C . GLU A 1 420 ? 10.812 39.438 21.547 1 93.5 420 GLU A C 1
ATOM 3286 O O . GLU A 1 420 ? 10.391 38.312 21.688 1 93.5 420 GLU A O 1
ATOM 3291 N N . LEU A 1 421 ? 11.625 39.875 20.5 1 95.62 421 LEU A N 1
ATOM 3292 C CA . LEU A 1 421 ? 11.867 38.969 19.391 1 95.62 421 LEU A CA 1
ATOM 3293 C C . LEU A 1 421 ? 13.281 38.406 19.438 1 95.62 421 LEU A C 1
ATOM 3295 O O . LEU A 1 421 ? 13.734 37.781 18.469 1 95.62 421 LEU A O 1
ATOM 3299 N N . LYS A 1 422 ? 13.977 38.5 20.484 1 94.38 422 LYS A N 1
ATOM 3300 C CA . LYS A 1 422 ? 15.367 38.062 20.578 1 94.38 422 LYS A CA 1
ATOM 3301 C C . LYS A 1 422 ? 15.492 36.562 20.25 1 94.38 422 LYS A C 1
ATOM 3303 O O . LYS A 1 422 ? 16.328 36.188 19.438 1 94.38 422 LYS A O 1
ATOM 3308 N N . ILE A 1 423 ? 14.633 35.812 20.875 1 95.12 423 ILE A N 1
ATOM 3309 C CA . ILE A 1 423 ? 14.695 34.375 20.703 1 95.12 423 ILE A CA 1
ATOM 3310 C C . ILE A 1 423 ? 14.258 34 19.281 1 95.12 423 ILE A C 1
ATOM 3312 O O . ILE A 1 423 ? 14.977 33.312 18.562 1 95.12 423 ILE A O 1
ATOM 3316 N N . PRO A 1 424 ? 13.109 34.5 18.781 1 96.56 424 PRO A N 1
ATOM 3317 C CA . PRO A 1 424 ? 12.711 34.219 17.406 1 96.56 424 PRO A CA 1
ATOM 3318 C C . PRO A 1 424 ? 13.758 34.656 16.375 1 96.56 424 PRO A C 1
ATOM 3320 O O . PRO A 1 424 ? 14.008 33.938 15.406 1 96.56 424 PRO A O 1
ATOM 3323 N N . LEU A 1 425 ? 14.406 35.75 16.562 1 95.75 425 LEU A N 1
ATOM 3324 C CA . LEU A 1 425 ? 15.422 36.25 15.648 1 95.75 425 LEU A CA 1
ATOM 3325 C C . LEU A 1 425 ? 16.625 35.312 15.617 1 95.75 425 LEU A C 1
ATOM 3327 O O . LEU A 1 425 ? 17.156 35 14.547 1 95.75 425 LEU A O 1
ATOM 3331 N N . SER A 1 426 ? 17.016 34.844 16.734 1 95.69 426 SER A N 1
ATOM 3332 C CA . SER A 1 426 ? 18.141 33.906 16.797 1 95.69 426 SER A CA 1
ATOM 3333 C C . SER A 1 426 ? 17.766 32.562 16.234 1 95.69 426 SER A C 1
ATOM 3335 O O . SER A 1 426 ? 18.594 31.875 15.609 1 95.69 426 SER A O 1
ATOM 3337 N N . ALA A 1 427 ? 16.531 32.188 16.484 1 96.75 427 ALA A N 1
ATOM 3338 C CA . ALA A 1 427 ? 16.047 30.875 16.047 1 96.75 427 ALA A CA 1
ATOM 3339 C C . ALA A 1 427 ? 16.047 30.766 14.531 1 96.75 427 ALA A C 1
ATOM 3341 O O . ALA A 1 427 ? 16.203 29.672 13.984 1 96.75 427 ALA A O 1
ATOM 3342 N N . ARG A 1 428 ? 15.914 31.844 13.859 1 93.94 428 ARG A N 1
ATOM 3343 C CA . ARG A 1 428 ? 15.812 31.875 12.406 1 93.94 428 ARG A CA 1
ATOM 3344 C C . ARG A 1 428 ? 17.031 31.219 11.758 1 93.94 428 ARG A C 1
ATOM 3346 O O . ARG A 1 428 ? 16.891 30.484 10.773 1 93.94 428 ARG A O 1
ATOM 3353 N N . ASP A 1 429 ? 18.156 31.344 12.352 1 91.38 429 ASP A N 1
ATOM 3354 C CA . ASP A 1 429 ? 19.391 30.953 11.688 1 91.38 429 ASP A CA 1
ATOM 3355 C C . ASP A 1 429 ? 19.969 29.672 12.305 1 91.38 429 ASP A C 1
ATOM 3357 O O . ASP A 1 429 ? 21.031 29.219 11.898 1 91.38 429 ASP A O 1
ATOM 3361 N N . ILE A 1 430 ? 19.328 29.125 13.227 1 95.38 430 ILE A N 1
ATOM 3362 C CA . ILE A 1 430 ? 19.812 27.891 13.859 1 95.38 430 ILE A CA 1
ATOM 3363 C C . ILE A 1 430 ? 19.156 26.688 13.195 1 95.38 430 ILE A C 1
ATOM 3365 O O . ILE A 1 430 ? 17.922 26.609 13.109 1 95.38 430 ILE A O 1
ATOM 3369 N N . GLU A 1 431 ? 20.016 25.734 12.82 1 92.5 431 GLU A N 1
ATOM 3370 C CA . GLU A 1 431 ? 19.469 24.578 12.125 1 92.5 431 GLU A CA 1
ATOM 3371 C C . GLU A 1 431 ? 19.578 23.328 12.992 1 92.5 431 GLU A C 1
ATOM 3373 O O . GLU A 1 431 ? 18.781 22.391 12.844 1 92.5 431 GLU A O 1
ATOM 3378 N N . ASP A 1 432 ? 20.531 23.281 13.883 1 94.25 432 ASP A N 1
ATOM 3379 C CA . ASP A 1 432 ? 20.656 22.125 14.781 1 94.25 432 ASP A CA 1
ATOM 3380 C C . ASP A 1 432 ? 19.5 22.062 15.766 1 94.25 432 ASP A C 1
ATOM 3382 O O . ASP A 1 432 ? 19.266 23 16.531 1 94.25 432 ASP A O 1
ATOM 3386 N N . PRO A 1 433 ? 18.828 20.984 15.781 1 94.31 433 PRO A N 1
ATOM 3387 C CA . PRO A 1 433 ? 17.609 20.891 16.609 1 94.31 433 PRO A CA 1
ATOM 3388 C C . PRO A 1 433 ? 17.922 21 18.109 1 94.31 433 PRO A C 1
ATOM 3390 O O . PRO A 1 433 ? 17.125 21.578 18.859 1 94.31 433 PRO A O 1
ATOM 3393 N N . ILE A 1 434 ? 18.984 20.469 18.562 1 94.62 434 ILE A N 1
ATOM 3394 C CA . ILE A 1 434 ? 19.312 20.5 19.969 1 94.62 434 ILE A CA 1
ATOM 3395 C C . ILE A 1 434 ? 19.688 21.938 20.375 1 94.62 434 ILE A C 1
ATOM 3397 O O . ILE A 1 434 ? 19.25 22.422 21.406 1 94.62 434 ILE A O 1
ATOM 3401 N N . GLU A 1 435 ? 20.469 22.562 19.531 1 95.69 435 GLU A N 1
ATOM 3402 C CA . GLU A 1 435 ? 20.812 23.953 19.781 1 95.69 435 GLU A CA 1
ATOM 3403 C C . GLU A 1 435 ? 19.578 24.844 19.766 1 95.69 435 GLU A C 1
ATOM 3405 O O . GLU A 1 435 ? 19.469 25.766 20.578 1 95.69 435 GLU A O 1
ATOM 3410 N N . LEU A 1 436 ? 18.734 24.562 18.875 1 96.5 436 LEU A N 1
ATOM 3411 C CA . LEU A 1 436 ? 17.5 25.344 18.781 1 96.5 436 LEU A CA 1
ATOM 3412 C C . LEU A 1 436 ? 16.641 25.141 20.031 1 96.5 436 LEU A C 1
ATOM 3414 O O . LEU A 1 436 ? 16.062 26.109 20.562 1 96.5 436 LEU A O 1
ATOM 3418 N N . ALA A 1 437 ? 16.484 23.906 20.469 1 96.31 437 ALA A N 1
ATOM 3419 C CA . ALA A 1 437 ? 15.695 23.625 21.656 1 96.31 437 ALA A CA 1
ATOM 3420 C C . ALA A 1 437 ? 16.281 24.328 22.891 1 96.31 437 ALA A C 1
ATOM 3422 O O . ALA A 1 437 ? 15.531 24.875 23.703 1 96.31 437 ALA A O 1
ATOM 3423 N N . ARG A 1 438 ? 17.594 24.328 22.969 1 96.12 438 ARG A N 1
ATOM 3424 C CA . ARG A 1 438 ? 18.266 25.016 24.062 1 96.12 438 ARG A CA 1
ATOM 3425 C C . ARG A 1 438 ? 17.984 26.516 24.031 1 96.12 438 ARG A C 1
ATOM 3427 O O . ARG A 1 438 ? 17.766 27.141 25.078 1 96.12 438 ARG A O 1
ATOM 3434 N N . LEU A 1 439 ? 17.938 27.062 22.891 1 96.44 439 LEU A N 1
ATOM 3435 C CA . LEU A 1 439 ? 17.656 28.484 22.719 1 96.44 439 LEU A CA 1
ATOM 3436 C C . LEU A 1 439 ? 16.219 28.797 23.109 1 96.44 439 LEU A C 1
ATOM 3438 O O . LEU A 1 439 ? 15.969 29.75 23.859 1 96.44 439 LEU A O 1
ATOM 3442 N N . VAL A 1 440 ? 15.281 27.984 22.609 1 95.81 440 VAL A N 1
ATOM 3443 C CA . VAL A 1 440 ? 13.859 28.219 22.844 1 95.81 440 VAL A CA 1
ATOM 3444 C C . VAL A 1 440 ? 13.539 28.094 24.328 1 95.81 440 VAL A C 1
ATOM 3446 O O . VAL A 1 440 ? 12.734 28.844 24.859 1 95.81 440 VAL A O 1
ATOM 3449 N N . LEU A 1 441 ? 14.195 27.156 24.969 1 94.94 441 LEU A N 1
ATOM 3450 C CA . LEU A 1 441 ? 13.961 26.922 26.375 1 94.94 441 LEU A CA 1
ATOM 3451 C C . LEU A 1 441 ? 14.805 27.859 27.234 1 94.94 441 LEU A C 1
ATOM 3453 O O . LEU A 1 441 ? 14.609 27.938 28.453 1 94.94 441 LEU A O 1
ATOM 3457 N N . ASP A 1 442 ? 15.625 28.562 26.609 1 92.94 442 ASP A N 1
ATOM 3458 C CA . ASP A 1 442 ? 16.578 29.422 27.328 1 92.94 442 ASP A CA 1
ATOM 3459 C C . ASP A 1 442 ? 17.312 28.641 28.406 1 92.94 442 ASP A C 1
ATOM 3461 O O . ASP A 1 442 ? 17.359 29.062 29.562 1 92.94 442 ASP A O 1
ATOM 3465 N N . ASP A 1 443 ? 17.734 27.438 28.094 1 94.06 443 ASP A N 1
ATOM 3466 C CA . ASP A 1 443 ? 18.484 26.531 28.953 1 94.06 443 ASP A CA 1
ATOM 3467 C C . ASP A 1 443 ? 19.609 25.844 28.188 1 94.06 443 ASP A C 1
ATOM 3469 O O . ASP A 1 443 ? 19.391 24.797 27.578 1 94.06 443 ASP A O 1
ATOM 3473 N N . PRO A 1 444 ? 20.812 26.391 28.328 1 93.06 444 PRO A N 1
ATOM 3474 C CA . PRO A 1 444 ? 21.938 25.828 27.562 1 93.06 444 PRO A CA 1
ATOM 3475 C C . PRO A 1 444 ? 22.297 24.406 28.016 1 93.06 444 PRO A C 1
ATOM 3477 O O . PRO A 1 444 ? 23 23.688 27.281 1 93.06 444 PRO A O 1
ATOM 3480 N N . THR A 1 445 ? 21.812 23.969 29.141 1 93.19 445 THR A N 1
ATOM 3481 C CA . THR A 1 445 ? 22.203 22.656 29.672 1 93.19 445 THR A CA 1
ATOM 3482 C C . THR A 1 445 ? 21.125 21.609 29.359 1 93.19 445 THR A C 1
ATOM 3484 O O . THR A 1 445 ? 21.281 20.453 29.734 1 93.19 445 THR A O 1
ATOM 3487 N N . TRP A 1 446 ? 20.109 22.031 28.703 1 93.88 446 TRP A N 1
ATOM 3488 C CA . TRP A 1 446 ? 19.016 21.125 28.422 1 93.88 446 TRP A CA 1
ATOM 3489 C C . TRP A 1 446 ? 19.469 19.984 27.5 1 93.88 446 TRP A C 1
ATOM 3491 O O . TRP A 1 446 ? 20.203 20.219 26.547 1 93.88 446 TRP A O 1
ATOM 3501 N N . GLU A 1 447 ? 19.094 18.734 27.859 1 91 447 GLU A N 1
ATOM 3502 C CA . GLU A 1 447 ? 19.344 17.562 27.031 1 91 447 GLU A CA 1
ATOM 3503 C C . GLU A 1 447 ? 18.062 16.766 26.797 1 91 447 GLU A C 1
ATOM 3505 O O . GLU A 1 447 ? 17.281 16.547 27.734 1 91 447 GLU A O 1
ATOM 3510 N N . PRO A 1 448 ? 17.891 16.391 25.547 1 88.44 448 PRO A N 1
ATOM 3511 C CA . PRO A 1 448 ? 16.672 15.617 25.281 1 88.44 448 PRO A CA 1
ATOM 3512 C C . PRO A 1 448 ? 16.75 14.195 25.828 1 88.44 448 PRO A C 1
ATOM 3514 O O . PRO A 1 448 ? 17.844 13.641 25.969 1 88.44 448 PRO A O 1
ATOM 3517 N N . ARG A 1 449 ? 15.664 13.695 26.109 1 84.06 449 ARG A N 1
ATOM 3518 C CA . ARG A 1 449 ? 15.594 12.297 26.516 1 84.06 449 ARG A CA 1
ATOM 3519 C C . ARG A 1 449 ? 15.992 11.367 25.375 1 84.06 449 ARG A C 1
ATOM 3521 O O . ARG A 1 449 ? 16.641 10.352 25.594 1 84.06 449 ARG A O 1
ATOM 3528 N N . ARG A 1 450 ? 15.555 11.766 24.172 1 82.31 450 ARG A N 1
ATOM 3529 C CA . ARG A 1 450 ? 15.859 10.992 22.984 1 82.31 450 ARG A CA 1
ATOM 3530 C C . ARG A 1 450 ? 16.438 11.883 21.891 1 82.31 450 ARG A C 1
ATOM 3532 O O . ARG A 1 450 ? 16.141 13.078 21.828 1 82.31 450 ARG A O 1
ATOM 3539 N N . SER A 1 451 ? 17.188 11.117 21.078 1 78.88 451 SER A N 1
ATOM 3540 C CA . SER A 1 451 ? 17.734 11.844 19.938 1 78.88 451 SER A CA 1
ATOM 3541 C C . SER A 1 451 ? 16.656 12.125 18.891 1 78.88 451 SER A C 1
ATOM 3543 O O . SER A 1 451 ? 15.703 11.352 18.75 1 78.88 451 SER A O 1
ATOM 3545 N N . PRO A 1 452 ? 16.828 13.227 18.219 1 75.81 452 PRO A N 1
ATOM 3546 C CA . PRO A 1 452 ? 15.836 13.594 17.203 1 75.81 452 PRO A CA 1
ATOM 3547 C C . PRO A 1 452 ? 15.773 12.594 16.047 1 75.81 452 PRO A C 1
ATOM 3549 O O . PRO A 1 452 ? 14.758 12.523 15.352 1 75.81 452 PRO A O 1
ATOM 3552 N N . THR A 1 453 ? 16.797 11.812 15.859 1 71 453 THR A N 1
ATOM 3553 C CA . THR A 1 453 ? 16.875 10.922 14.711 1 71 453 THR A CA 1
ATOM 3554 C C . THR A 1 453 ? 16.562 9.484 15.125 1 71 453 THR A C 1
ATOM 3556 O O . THR A 1 453 ? 16.609 8.57 14.297 1 71 453 THR A O 1
ATOM 3559 N N . ASP A 1 454 ? 16.203 9.391 16.375 1 66.75 454 ASP A N 1
ATOM 3560 C CA . ASP A 1 454 ? 15.992 8.039 16.875 1 66.75 454 ASP A CA 1
ATOM 3561 C C . ASP A 1 454 ? 14.711 7.434 16.297 1 66.75 454 ASP A C 1
ATOM 3563 O O . ASP A 1 454 ? 13.75 8.148 16.016 1 66.75 454 ASP A O 1
ATOM 3567 N N . LYS A 1 455 ? 14.891 6.109 16.172 1 69.38 455 LYS A N 1
ATOM 3568 C CA . LYS A 1 455 ? 13.711 5.344 15.773 1 69.38 455 LYS A CA 1
ATOM 3569 C C . LYS A 1 455 ? 12.703 5.266 16.922 1 69.38 455 LYS A C 1
ATOM 3571 O O . LYS A 1 455 ? 13.055 5.492 18.078 1 69.38 455 LYS A O 1
ATOM 3576 N N . CYS A 1 456 ? 11.523 5.035 16.562 1 72.12 456 CYS A N 1
ATOM 3577 C CA . CYS A 1 456 ? 10.422 4.934 17.531 1 72.12 456 CYS A CA 1
ATOM 3578 C C . CYS A 1 456 ? 10.695 3.838 18.547 1 72.12 456 CYS A C 1
ATOM 3580 O O . CYS A 1 456 ? 11.016 2.707 18.188 1 72.12 456 CYS A O 1
ATOM 3582 N N . ASP A 1 457 ? 10.758 4.219 19.766 1 74.69 457 ASP A N 1
ATOM 3583 C CA . ASP A 1 457 ? 10.945 3.252 20.844 1 74.69 457 ASP A CA 1
ATOM 3584 C C . ASP A 1 457 ? 9.609 2.859 21.469 1 74.69 457 ASP A C 1
ATOM 3586 O O . ASP A 1 457 ? 8.547 3.291 21 1 74.69 457 ASP A O 1
ATOM 3590 N N . ALA A 1 458 ? 9.688 2.016 22.375 1 75.06 458 ALA A N 1
ATOM 3591 C CA . ALA A 1 458 ? 8.492 1.453 23 1 75.06 458 ALA A CA 1
ATOM 3592 C C . ALA A 1 458 ? 7.688 2.535 23.703 1 75.06 458 ALA A C 1
ATOM 3594 O O . ALA A 1 458 ? 6.453 2.496 23.719 1 75.06 458 ALA A O 1
ATOM 3595 N N . GLN A 1 459 ? 8.336 3.49 24.281 1 76.5 459 GLN A N 1
ATOM 3596 C CA . GLN A 1 459 ? 7.637 4.555 25 1 76.5 459 GLN A CA 1
ATOM 3597 C C . GLN A 1 459 ? 6.855 5.438 24.031 1 76.5 459 GLN A C 1
ATOM 3599 O O . GLN A 1 459 ? 5.715 5.812 24.312 1 76.5 459 GLN A O 1
ATOM 3604 N N . GLU A 1 460 ? 7.484 5.738 23.016 1 78.94 460 GLU A N 1
ATOM 3605 C CA . GLU A 1 460 ? 6.812 6.551 22.016 1 78.94 460 GLU A CA 1
ATOM 3606 C C . GLU A 1 460 ? 5.594 5.828 21.438 1 78.94 460 GLU A C 1
ATOM 3608 O O . GLU A 1 460 ? 4.566 6.449 21.172 1 78.94 460 GLU A O 1
ATOM 3613 N N . GLU A 1 461 ? 5.781 4.582 21.266 1 77.81 461 GLU A N 1
ATOM 3614 C CA . GLU A 1 461 ? 4.66 3.787 20.781 1 77.81 461 GLU A CA 1
ATOM 3615 C C . GLU A 1 461 ? 3.492 3.812 21.75 1 77.81 461 GLU A C 1
ATOM 3617 O O . GLU A 1 461 ? 2.332 3.883 21.344 1 77.81 461 GLU A O 1
ATOM 3622 N N . GLN A 1 462 ? 3.822 3.74 22.984 1 79.5 462 GLN A N 1
ATOM 3623 C CA . GLN A 1 462 ? 2.783 3.793 24.016 1 79.5 462 GLN A CA 1
ATOM 3624 C C . GLN A 1 462 ? 2.098 5.156 24.031 1 79.5 462 GLN A C 1
ATOM 3626 O O . GLN A 1 462 ? 0.876 5.242 24.172 1 79.5 462 GLN A O 1
ATOM 3631 N N . GLU A 1 463 ? 2.824 6.188 23.891 1 82.38 463 GLU A N 1
ATOM 3632 C CA . GLU A 1 463 ? 2.273 7.539 23.891 1 82.38 463 GLU A CA 1
ATOM 3633 C C . GLU A 1 463 ? 1.377 7.777 22.672 1 82.38 463 GLU A C 1
ATOM 3635 O O . GLU A 1 463 ? 0.345 8.445 22.781 1 82.38 463 GLU A O 1
ATOM 3640 N N . THR A 1 464 ? 1.793 7.188 21.609 1 83.19 464 THR A N 1
ATOM 3641 C CA . THR A 1 464 ? 1.025 7.383 20.391 1 83.19 464 THR A CA 1
ATOM 3642 C C . THR A 1 464 ? -0.277 6.59 20.438 1 83.19 464 THR A C 1
ATOM 3644 O O . THR A 1 464 ? -1.273 6.988 19.828 1 83.19 464 THR A O 1
ATOM 3647 N N . ARG A 1 465 ? -0.294 5.547 21.141 1 82.5 465 ARG A N 1
ATOM 3648 C CA . ARG A 1 465 ? -1.502 4.738 21.281 1 82.5 465 ARG A CA 1
ATOM 3649 C C . ARG A 1 465 ? -2.539 5.453 22.141 1 82.5 465 ARG A C 1
ATOM 3651 O O . ARG A 1 465 ? -3.725 5.117 22.109 1 82.5 465 ARG A O 1
ATOM 3658 N N . GLN A 1 466 ? -2.061 6.445 22.844 1 83.5 466 GLN A N 1
ATOM 3659 C CA . GLN A 1 466 ? -2.955 7.156 23.75 1 83.5 466 GLN A CA 1
ATOM 3660 C C . GLN A 1 466 ? -3.623 8.336 23.062 1 83.5 466 GLN A C 1
ATOM 3662 O O . GLN A 1 466 ? -4.496 8.992 23.625 1 83.5 466 GLN A O 1
ATOM 3667 N N . LEU A 1 467 ? -3.264 8.523 21.891 1 89.19 467 LEU A N 1
ATOM 3668 C CA . LEU A 1 467 ? -3.869 9.625 21.141 1 89.19 467 LEU A CA 1
ATOM 3669 C C . LEU A 1 467 ? -5.355 9.367 20.906 1 89.19 467 LEU A C 1
ATOM 3671 O O . LEU A 1 467 ? -5.773 8.219 20.734 1 89.19 467 LEU A O 1
ATOM 3675 N N . GLY A 1 468 ? -6.098 10.422 20.984 1 90.62 468 GLY A N 1
ATOM 3676 C CA . GLY A 1 468 ? -7.535 10.383 20.766 1 90.62 468 GLY A CA 1
ATOM 3677 C C . GLY A 1 468 ? -8.133 11.742 20.453 1 90.62 468 GLY A C 1
ATOM 3678 O O . GLY A 1 468 ? -7.406 12.68 20.141 1 90.62 468 GLY A O 1
ATOM 3679 N N . LEU A 1 469 ? -9.422 11.75 20.5 1 90.88 469 LEU A N 1
ATOM 3680 C CA . LEU A 1 469 ? -10.086 13.039 20.312 1 90.88 469 LEU A CA 1
ATOM 3681 C C . LEU A 1 469 ? -10.016 13.883 21.578 1 90.88 469 LEU A C 1
ATOM 3683 O O . LEU A 1 469 ? -10.133 13.359 22.688 1 90.88 469 LEU A O 1
ATOM 3687 N N . VAL A 1 470 ? -9.766 15.109 21.344 1 94.06 470 VAL A N 1
ATOM 3688 C CA . VAL A 1 470 ? -9.688 16.031 22.469 1 94.06 470 VAL A CA 1
ATOM 3689 C C . VAL A 1 470 ? -10.461 17.312 22.141 1 94.06 470 VAL A C 1
ATOM 3691 O O . VAL A 1 470 ? -10.609 17.672 20.984 1 94.06 470 VAL A O 1
ATOM 3694 N N . ASP A 1 471 ? -10.977 17.938 23.203 1 91.69 471 ASP A N 1
ATOM 3695 C CA . ASP A 1 471 ? -11.617 19.219 22.984 1 91.69 471 ASP A CA 1
ATOM 3696 C C . ASP A 1 471 ? -10.586 20.344 22.875 1 91.69 471 ASP A C 1
ATOM 3698 O O . ASP A 1 471 ? -9.383 20.078 22.797 1 91.69 471 ASP A O 1
ATOM 3702 N N . ASP A 1 472 ? -10.992 21.594 22.797 1 91.88 472 ASP A N 1
ATOM 3703 C CA . ASP A 1 472 ? -10.062 22.688 22.531 1 91.88 472 ASP A CA 1
ATOM 3704 C C . ASP A 1 472 ? -9.398 23.172 23.812 1 91.88 472 ASP A C 1
ATOM 3706 O O . ASP A 1 472 ? -8.664 24.156 23.812 1 91.88 472 ASP A O 1
ATOM 3710 N N . GLN A 1 473 ? -9.617 22.484 24.891 1 91.88 473 GLN A N 1
ATOM 3711 C CA . GLN A 1 473 ? -8.836 22.688 26.109 1 91.88 473 GLN A CA 1
ATOM 3712 C C . GLN A 1 473 ? -7.859 21.547 26.328 1 91.88 473 GLN A C 1
ATOM 3714 O O . GLN A 1 473 ? -7.16 21.516 27.344 1 91.88 473 GLN A O 1
ATOM 3719 N N . GLY A 1 474 ? -7.887 20.625 25.375 1 92.44 474 GLY A N 1
ATOM 3720 C CA . GLY A 1 474 ? -6.941 19.516 25.422 1 92.44 474 GLY A CA 1
ATOM 3721 C C . GLY A 1 474 ? -7.445 18.344 26.234 1 92.44 474 GLY A C 1
ATOM 3722 O O . GLY A 1 474 ? -6.676 17.438 26.562 1 92.44 474 GLY A O 1
ATOM 3723 N N . ARG A 1 475 ? -8.711 18.344 26.594 1 93.5 475 ARG A N 1
ATOM 3724 C CA . ARG A 1 475 ? -9.273 17.266 27.391 1 93.5 475 ARG A CA 1
ATOM 3725 C C . ARG A 1 475 ? -9.836 16.156 26.5 1 93.5 475 ARG A C 1
ATOM 3727 O O . ARG A 1 475 ? -10.492 16.438 25.5 1 93.5 475 ARG A O 1
ATOM 3734 N N . PRO A 1 476 ? -9.531 14.906 26.891 1 94.12 476 PRO A N 1
ATOM 3735 C CA . PRO A 1 476 ? -10.031 13.789 26.094 1 94.12 476 PRO A CA 1
ATOM 3736 C C . PRO A 1 476 ? -11.555 13.719 26.062 1 94.12 476 PRO A C 1
ATOM 3738 O O . PRO A 1 476 ? -12.211 13.953 27.078 1 94.12 476 PRO A O 1
ATOM 3741 N N . VAL A 1 477 ? -12.055 13.359 24.875 1 91.5 477 VAL A N 1
ATOM 3742 C CA . VAL A 1 477 ? -13.5 13.266 24.688 1 91.5 477 VAL A CA 1
ATOM 3743 C C . VAL A 1 477 ? -13.844 11.977 23.953 1 91.5 477 VAL A C 1
ATOM 3745 O O . VAL A 1 477 ? -12.969 11.336 23.359 1 91.5 477 VAL A O 1
ATOM 3748 N N . TYR A 1 478 ? -15.016 11.516 24.078 1 87.31 478 TYR A N 1
ATOM 3749 C CA . TYR A 1 478 ? -15.516 10.375 23.312 1 87.31 478 TYR A CA 1
ATOM 3750 C C . TYR A 1 478 ? -17 10.531 23 1 87.31 478 TYR A C 1
ATOM 3752 O O . TYR A 1 478 ? -17.688 11.344 23.625 1 87.31 478 TYR A O 1
ATOM 3760 N N . TYR A 1 479 ? -17.422 9.828 22.016 1 83.81 479 TYR A N 1
ATOM 3761 C CA . TYR A 1 479 ? -18.828 9.867 21.641 1 83.81 479 TYR A CA 1
ATOM 3762 C C . TYR A 1 479 ? -19.656 8.914 22.5 1 83.81 479 TYR A C 1
ATOM 3764 O O . TYR A 1 479 ? -19.328 7.734 22.625 1 83.81 479 TYR A O 1
ATOM 3772 N N . GLU A 1 480 ? -20.594 9.43 23.062 1 84.44 480 GLU A N 1
ATOM 3773 C CA . GLU A 1 480 ? -21.531 8.625 23.844 1 84.44 480 GLU A CA 1
ATOM 3774 C C . GLU A 1 480 ? -22.844 8.414 23.078 1 84.44 480 GLU A C 1
ATOM 3776 O O . GLU A 1 480 ? -23.578 9.367 22.812 1 84.44 480 GLU A O 1
ATOM 3781 N N . SER A 1 481 ? -23.109 7.246 22.734 1 81.31 481 SER A N 1
ATOM 3782 C CA . SER A 1 481 ? -24.266 6.898 21.922 1 81.31 481 SER A CA 1
ATOM 3783 C C . SER A 1 481 ? -25.578 7.25 22.625 1 81.31 481 SER A C 1
ATOM 3785 O O . SER A 1 481 ? -26.531 7.676 21.969 1 81.31 481 SER A O 1
ATOM 3787 N N . GLU A 1 482 ? -25.641 7.004 23.859 1 79.5 482 GLU A N 1
ATOM 3788 C CA . GLU A 1 482 ? -26.859 7.277 24.609 1 79.5 482 GLU A CA 1
ATOM 3789 C C . GLU A 1 482 ? -27.219 8.766 24.578 1 79.5 482 GLU A C 1
ATOM 3791 O O . GLU A 1 482 ? -28.375 9.125 24.422 1 79.5 482 GLU A O 1
ATOM 3796 N N . ALA A 1 483 ? -26.203 9.531 24.812 1 76.38 483 ALA A N 1
ATOM 3797 C CA . ALA A 1 483 ? -26.391 10.977 24.828 1 76.38 483 ALA A CA 1
ATOM 3798 C C . ALA A 1 483 ? -26.344 11.555 23.422 1 76.38 483 ALA A C 1
ATOM 3800 O O . ALA A 1 483 ? -26.688 12.719 23.203 1 76.38 483 ALA A O 1
ATOM 3801 N N . ARG A 1 484 ? -25.984 10.75 22.453 1 76.81 484 ARG A N 1
ATOM 3802 C CA . ARG A 1 484 ? -25.812 11.18 21.062 1 76.81 484 ARG A CA 1
ATOM 3803 C C . ARG A 1 484 ? -24.984 12.461 20.984 1 76.81 484 ARG A C 1
ATOM 3805 O O . ARG A 1 484 ? -25.375 13.406 20.297 1 76.81 484 ARG A O 1
ATOM 3812 N N . ALA A 1 485 ? -24.031 12.547 21.906 1 80 485 ALA A N 1
ATOM 3813 C CA . ALA A 1 485 ? -23.172 13.727 21.984 1 80 485 ALA A CA 1
ATOM 3814 C C . ALA A 1 485 ? -21.75 13.359 22.359 1 80 485 ALA A C 1
ATOM 3816 O O . ALA A 1 485 ? -21.484 12.234 22.812 1 80 485 ALA A O 1
ATOM 3817 N N . VAL A 1 486 ? -20.906 14.328 22.094 1 85.5 486 VAL A N 1
ATOM 3818 C CA . VAL A 1 486 ? -19.516 14.172 22.531 1 85.5 486 VAL A CA 1
ATOM 3819 C C . VAL A 1 486 ? -19.375 14.625 23.984 1 85.5 486 VAL A C 1
ATOM 3821 O O . VAL A 1 486 ? -19.797 15.734 24.328 1 85.5 486 VAL A O 1
ATOM 3824 N N . VAL A 1 487 ? -18.875 13.68 24.781 1 88.62 487 VAL A N 1
ATOM 3825 C CA . VAL A 1 487 ? -18.75 13.977 26.203 1 88.62 487 VAL A CA 1
ATOM 3826 C C . VAL A 1 487 ? -17.281 13.844 26.625 1 88.62 487 VAL A C 1
ATOM 3828 O O . VAL A 1 487 ? -16.484 13.219 25.938 1 88.62 487 VAL A O 1
ATOM 3831 N N . LEU A 1 488 ? -17.031 14.5 27.734 1 92.75 488 LEU A N 1
ATOM 3832 C CA . LEU A 1 488 ? -15.695 14.414 28.297 1 92.75 488 LEU A CA 1
ATOM 3833 C C . LEU A 1 488 ? -15.445 13.047 28.922 1 92.75 488 LEU A C 1
ATOM 3835 O O . LEU A 1 488 ? -16.344 12.484 29.562 1 92.75 488 LEU A O 1
ATOM 3839 N N . ALA A 1 489 ? -14.297 12.57 28.688 1 90.75 489 ALA A N 1
ATOM 3840 C CA . ALA A 1 489 ? -13.938 11.281 29.281 1 90.75 489 ALA A CA 1
ATOM 3841 C C . ALA A 1 489 ? -13.852 11.383 30.797 1 90.75 489 ALA A C 1
ATOM 3843 O O . ALA A 1 489 ? -14.227 10.453 31.516 1 90.75 489 ALA A O 1
ATOM 3844 N N . ASN A 1 490 ? -13.25 12.523 31.312 1 90.5 490 ASN A N 1
ATOM 3845 C CA . ASN A 1 490 ? -13.109 12.797 32.75 1 90.5 490 ASN A CA 1
ATOM 3846 C C . ASN A 1 490 ? -13.617 14.188 33.094 1 90.5 490 ASN A C 1
ATOM 3848 O O . ASN A 1 490 ? -12.828 15.117 33.281 1 90.5 490 ASN A O 1
ATOM 3852 N N . PRO A 1 491 ? -14.945 14.25 33.344 1 90.12 491 PRO A N 1
ATOM 3853 C CA . PRO A 1 491 ? -15.5 15.562 33.719 1 90.12 491 PRO A CA 1
ATOM 3854 C C . PRO A 1 491 ? -15.141 15.992 35.125 1 90.12 491 PRO A C 1
ATOM 3856 O O . PRO A 1 491 ? -15.086 15.164 36.031 1 90.12 491 PRO A O 1
ATOM 3859 N N . SER A 1 492 ? -14.828 17.234 35.312 1 87.69 492 SER A N 1
ATOM 3860 C CA . SER A 1 492 ? -14.484 17.781 36.625 1 87.69 492 SER A CA 1
ATOM 3861 C C . SER A 1 492 ? -15.719 17.891 37.531 1 87.69 492 SER A C 1
ATOM 3863 O O . SER A 1 492 ? -15.617 17.781 38.75 1 87.69 492 SER A O 1
ATOM 3865 N N . HIS A 1 493 ? -16.875 18.25 37 1 87.31 493 HIS A N 1
ATOM 3866 C CA . HIS A 1 493 ? -18.156 18.344 37.688 1 87.31 493 HIS A CA 1
ATOM 3867 C C . HIS A 1 493 ? -19.297 17.859 36.812 1 87.31 493 HIS A C 1
ATOM 3869 O O . HIS A 1 493 ? -19.141 17.75 35.594 1 87.31 493 HIS A O 1
ATOM 3875 N N . PRO A 1 494 ? -20.344 17.469 37.594 1 84.25 494 PRO A N 1
ATOM 3876 C CA . PRO A 1 494 ? -21.484 17.031 36.812 1 84.25 494 PRO A CA 1
ATOM 3877 C C . PRO A 1 494 ? -21.984 18.109 35.844 1 84.25 494 PRO A C 1
ATOM 3879 O O . PRO A 1 494 ? -22.141 19.266 36.25 1 84.25 494 PRO A O 1
ATOM 3882 N N . GLY A 1 495 ? -22.031 17.859 34.594 1 83.56 495 GLY A N 1
ATOM 3883 C CA . GLY A 1 495 ? -22.5 18.812 33.594 1 83.56 495 GLY A CA 1
ATOM 3884 C C . GLY A 1 495 ? -21.359 19.469 32.844 1 83.56 495 GLY A C 1
ATOM 3885 O O . GLY A 1 495 ? -21.594 20.344 32 1 83.56 495 GLY A O 1
ATOM 3886 N N . ASP A 1 496 ? -20.266 19.062 33.094 1 88.62 496 ASP A N 1
ATOM 3887 C CA . ASP A 1 496 ? -19.094 19.578 32.406 1 88.62 496 ASP A CA 1
ATOM 3888 C C . ASP A 1 496 ? -19.109 19.219 30.938 1 88.62 496 ASP A C 1
ATOM 3890 O O . ASP A 1 496 ? -19.156 18.031 30.578 1 88.62 496 ASP A O 1
ATOM 3894 N N . GLU A 1 497 ? -19.172 20.219 30.047 1 89.5 497 GLU A N 1
ATOM 3895 C CA . GLU A 1 497 ? -19.266 20 28.609 1 89.5 497 GLU A CA 1
ATOM 3896 C C . GLU A 1 497 ? -17.938 20.312 27.922 1 89.5 497 GLU A C 1
ATOM 3898 O O . GLU A 1 497 ? -17.141 21.109 28.422 1 89.5 497 GLU A O 1
ATOM 3903 N N . PRO A 1 498 ? -17.734 19.625 26.844 1 90.5 498 PRO A N 1
ATOM 3904 C CA . PRO A 1 498 ? -16.516 19.938 26.078 1 90.5 498 PRO A CA 1
ATOM 3905 C C . PRO A 1 498 ? -16.516 21.359 25.562 1 90.5 498 PRO A C 1
ATOM 3907 O O . PRO A 1 498 ? -17.562 21.922 25.266 1 90.5 498 PRO A O 1
ATOM 3910 N N . VAL A 1 499 ? -15.289 21.953 25.469 1 89.31 499 VAL A N 1
ATOM 3911 C CA . VAL A 1 499 ? -15.117 23.328 25 1 89.31 499 VAL A CA 1
ATOM 3912 C C . VAL A 1 499 ? -14.586 23.312 23.578 1 89.31 499 VAL A C 1
ATOM 3914 O O . VAL A 1 499 ? -13.609 22.625 23.266 1 89.31 499 VAL A O 1
ATOM 3917 N N . TRP A 1 500 ? -15.234 24.094 22.688 1 85.75 500 TRP A N 1
ATOM 3918 C CA . TRP A 1 500 ? -14.812 24.234 21.297 1 85.75 500 TRP A CA 1
ATOM 3919 C C . TRP A 1 500 ? -14.609 25.703 20.938 1 85.75 500 TRP A C 1
ATOM 3921 O O . TRP A 1 500 ? -15.531 26.516 21.062 1 85.75 500 TRP A O 1
ATOM 3931 N N . ASN A 1 501 ? -13.438 26.094 20.578 1 80.06 501 ASN A N 1
ATOM 3932 C CA . ASN A 1 501 ? -13.086 27.484 20.297 1 80.06 501 ASN A CA 1
ATOM 3933 C C . ASN A 1 501 ? -13.578 27.922 18.922 1 80.06 501 ASN A C 1
ATOM 3935 O O . ASN A 1 501 ? -13.586 29.109 18.609 1 80.06 501 ASN A O 1
ATOM 3939 N N . ALA A 1 502 ? -13.859 26.984 17.984 1 63.03 502 ALA A N 1
ATOM 3940 C CA . ALA A 1 502 ? -14.297 27.359 16.641 1 63.03 502 ALA A CA 1
ATOM 3941 C C . ALA A 1 502 ? -15.648 28.078 16.688 1 63.03 502 ALA A C 1
ATOM 3943 O O . ALA A 1 502 ? -15.938 28.938 15.852 1 63.03 502 ALA A O 1
ATOM 3944 N N . GLY A 1 503 ? -16.625 27.75 17.609 1 54.47 503 GLY A N 1
ATOM 3945 C CA . GLY A 1 503 ? -17.969 28.297 17.703 1 54.47 503 GLY A CA 1
ATOM 3946 C C . GLY A 1 503 ? -18.031 29.609 18.484 1 54.47 503 GLY A C 1
ATOM 3947 O O . GLY A 1 503 ? -19.094 30.203 18.609 1 54.47 503 GLY A O 1
ATOM 3948 N N . GLU A 1 504 ? -17 30.094 19.109 1 49.94 504 GLU A N 1
ATOM 3949 C CA . GLU A 1 504 ? -17.109 31.344 19.875 1 49.94 504 GLU A CA 1
ATOM 3950 C C . GLU A 1 504 ? -16.844 32.562 18.984 1 49.94 504 GLU A C 1
ATOM 3952 O O . GLU A 1 504 ? -16.062 32.469 18.031 1 49.94 504 GLU A O 1
ATOM 3957 N N . MET B 1 1 ? -15.484 65.812 -106.5 1 17.62 1 MET B N 1
ATOM 3958 C CA . MET B 1 1 ? -15.672 64.5 -107 1 17.62 1 MET B CA 1
ATOM 3959 C C . MET B 1 1 ? -15.445 63.469 -105.875 1 17.62 1 MET B C 1
ATOM 3961 O O . MET B 1 1 ? -14.883 63.781 -104.875 1 17.62 1 MET B O 1
ATOM 3965 N N . SER B 1 2 ? -15.289 62.125 -106.312 1 16.95 2 SER B N 1
ATOM 3966 C CA . SER B 1 2 ? -15.875 60.781 -106.188 1 16.95 2 SER B CA 1
ATOM 3967 C C . SER B 1 2 ? -15.055 59.906 -105.25 1 16.95 2 SER B C 1
ATOM 3969 O O . SER B 1 2 ? -15.25 58.688 -105.188 1 16.95 2 SER B O 1
ATOM 3971 N N . ALA B 1 3 ? -13.961 60.406 -104.625 1 19.45 3 ALA B N 1
ATOM 3972 C CA . ALA B 1 3 ? -12.93 59.375 -104.562 1 19.45 3 ALA B CA 1
ATOM 3973 C C . ALA B 1 3 ? -13.414 58.188 -103.688 1 19.45 3 ALA B C 1
ATOM 3975 O O . ALA B 1 3 ? -13.828 58.344 -102.562 1 19.45 3 ALA B O 1
ATOM 3976 N N . ILE B 1 4 ? -13.578 57.031 -104.25 1 19.08 4 ILE B N 1
ATOM 3977 C CA . ILE B 1 4 ? -14.32 55.781 -104.312 1 19.08 4 ILE B CA 1
ATOM 3978 C C . ILE B 1 4 ? -13.797 54.844 -103.188 1 19.08 4 ILE B C 1
ATOM 3980 O O . ILE B 1 4 ? -14.305 53.719 -103.062 1 19.08 4 ILE B O 1
ATOM 3984 N N . THR B 1 5 ? -12.68 55.25 -102.5 1 19.02 5 THR B N 1
ATOM 3985 C CA . THR B 1 5 ? -11.727 54.156 -102.375 1 19.02 5 THR B CA 1
ATOM 3986 C C . THR B 1 5 ? -12.359 52.969 -101.625 1 19.02 5 THR B C 1
ATOM 3988 O O . THR B 1 5 ? -13.336 53.125 -100.875 1 19.02 5 THR B O 1
ATOM 3991 N N . GLY B 1 6 ? -11.57 51.969 -101.438 1 18.67 6 GLY B N 1
ATOM 3992 C CA . GLY B 1 6 ? -11.492 50.5 -101.562 1 18.67 6 GLY B CA 1
ATOM 3993 C C . GLY B 1 6 ? -12.172 49.781 -100.375 1 18.67 6 GLY B C 1
ATOM 3994 O O . GLY B 1 6 ? -12.398 50.344 -99.312 1 18.67 6 GLY B O 1
ATOM 3995 N N . SER B 1 7 ? -12.672 48.594 -100.562 1 19.06 7 SER B N 1
ATOM 3996 C CA . SER B 1 7 ? -13.727 47.625 -100.312 1 19.06 7 SER B CA 1
ATOM 3997 C C . SER B 1 7 ? -13.438 46.812 -99.062 1 19.06 7 SER B C 1
ATOM 3999 O O . SER B 1 7 ? -14.32 46.594 -98.25 1 19.06 7 SER B O 1
ATOM 4001 N N . ASP B 1 8 ? -12.289 46.062 -99.062 1 19.05 8 ASP B N 1
ATOM 4002 C CA . ASP B 1 8 ? -12.586 44.625 -99.062 1 19.05 8 ASP B CA 1
ATOM 4003 C C . ASP B 1 8 ? -12.992 44.188 -97.625 1 19.05 8 ASP B C 1
ATOM 4005 O O . ASP B 1 8 ? -12.805 44.906 -96.688 1 19.05 8 ASP B O 1
ATOM 4009 N N . SER B 1 9 ? -12.477 42.844 -97.188 1 19.81 9 SER B N 1
ATOM 4010 C CA . SER B 1 9 ? -12.906 41.469 -96.938 1 19.81 9 SER B CA 1
ATOM 4011 C C . SER B 1 9 ? -12.844 41.156 -95.438 1 19.81 9 SER B C 1
ATOM 4013 O O . SER B 1 9 ? -11.789 41.312 -94.812 1 19.81 9 SER B O 1
ATOM 4015 N N . LEU B 1 10 ? -13.852 41.281 -94.625 1 22.64 10 LEU B N 1
ATOM 4016 C CA . LEU B 1 10 ? -14.031 41.094 -93.188 1 22.64 10 LEU B CA 1
ATOM 4017 C C . LEU B 1 10 ? -13.734 39.656 -92.75 1 22.64 10 LEU B C 1
ATOM 4019 O O . LEU B 1 10 ? -14.656 38.875 -92.5 1 22.64 10 LEU B O 1
ATOM 4023 N N . VAL B 1 11 ? -12.594 39 -93.312 1 21.5 11 VAL B N 1
ATOM 4024 C CA . VAL B 1 11 ? -12.625 37.531 -93.25 1 21.5 11 VAL B CA 1
ATOM 4025 C C . VAL B 1 11 ? -12.914 37.094 -91.812 1 21.5 11 VAL B C 1
ATOM 4027 O O . VAL B 1 11 ? -12.633 37.844 -90.875 1 21.5 11 VAL B O 1
ATOM 4030 N N . TRP B 1 12 ? -13.297 35.75 -91.688 1 21.17 12 TRP B N 1
ATOM 4031 C CA . TRP B 1 12 ? -13.977 34.688 -90.938 1 21.17 12 TRP B CA 1
ATOM 4032 C C . TRP B 1 12 ? -13.234 34.375 -89.625 1 21.17 12 TRP B C 1
ATOM 4034 O O . TRP B 1 12 ? -12.023 34.594 -89.5 1 21.17 12 TRP B O 1
ATOM 4044 N N . SER B 1 13 ? -13.961 34.031 -88.562 1 24.72 13 SER B N 1
ATOM 4045 C CA . SER B 1 13 ? -14.352 33.906 -87.125 1 24.72 13 SER B CA 1
ATOM 4046 C C . SER B 1 13 ? -13.695 32.688 -86.5 1 24.72 13 SER B C 1
ATOM 4048 O O . SER B 1 13 ? -14.016 32.344 -85.375 1 24.72 13 SER B O 1
ATOM 4050 N N . PRO B 1 14 ? -12.938 31.766 -87.312 1 22.88 14 PRO B N 1
ATOM 4051 C CA . PRO B 1 14 ? -13.125 30.359 -86.938 1 22.88 14 PRO B CA 1
ATOM 4052 C C . PRO B 1 14 ? -12.648 30.047 -85.5 1 22.88 14 PRO B C 1
ATOM 4054 O O . PRO B 1 14 ? -13.328 29.328 -84.812 1 22.88 14 PRO B O 1
ATOM 4057 N N . ASP B 1 15 ? -11.289 30.094 -85.312 1 22.61 15 ASP B N 1
ATOM 4058 C CA . ASP B 1 15 ? -10.68 28.797 -85.062 1 22.61 15 ASP B CA 1
ATOM 4059 C C . ASP B 1 15 ? -10.852 28.406 -83.562 1 22.61 15 ASP B C 1
ATOM 4061 O O . ASP B 1 15 ? -11.023 27.234 -83.25 1 22.61 15 ASP B O 1
ATOM 4065 N N . SER B 1 16 ? -10.516 29.172 -82.438 1 26.83 16 SER B N 1
ATOM 4066 C CA . SER B 1 16 ? -9.375 28.562 -81.75 1 26.83 16 SER B CA 1
ATOM 4067 C C . SER B 1 16 ? -9.82 27.391 -80.875 1 26.83 16 SER B C 1
ATOM 4069 O O . SER B 1 16 ? -10.852 27.469 -80.25 1 26.83 16 SER B O 1
ATOM 4071 N N . PRO B 1 17 ? -9.328 26.156 -81.125 1 28.83 17 PRO B N 1
ATOM 4072 C CA . PRO B 1 17 ? -9.68 24.859 -80.562 1 28.83 17 PRO B CA 1
ATOM 4073 C C . PRO B 1 17 ? -9.672 24.891 -79 1 28.83 17 PRO B C 1
ATOM 4075 O O . PRO B 1 17 ? -8.961 25.703 -78.438 1 28.83 17 PRO B O 1
ATOM 4078 N N . PRO B 1 18 ? -10.797 24.406 -78.438 1 29.72 18 PRO B N 1
ATOM 4079 C CA . PRO B 1 18 ? -11.039 24.422 -76.938 1 29.72 18 PRO B CA 1
ATOM 4080 C C . PRO B 1 18 ? -9.867 23.875 -76.188 1 29.72 18 PRO B C 1
ATOM 4082 O O . PRO B 1 18 ? -9.188 22.953 -76.625 1 29.72 18 PRO B O 1
ATOM 4085 N N . GLN B 1 19 ? -9.039 24.688 -75.562 1 26.34 19 GLN B N 1
ATOM 4086 C CA . GLN B 1 19 ? -7.891 24.359 -74.75 1 26.34 19 GLN B CA 1
ATOM 4087 C C . GLN B 1 19 ? -8.203 23.172 -73.812 1 26.34 19 GLN B C 1
ATOM 4089 O O . GLN B 1 19 ? -9.297 23.094 -73.25 1 26.34 19 GLN B O 1
ATOM 4094 N N . ASN B 1 20 ? -7.562 21.984 -74.125 1 24.61 20 ASN B N 1
ATOM 4095 C CA . ASN B 1 20 ? -7.57 20.703 -73.438 1 24.61 20 ASN B CA 1
ATOM 4096 C C . ASN B 1 20 ? -7.457 20.875 -71.938 1 24.61 20 ASN B C 1
ATOM 4098 O O . ASN B 1 20 ? -6.484 21.453 -71.438 1 24.61 20 ASN B O 1
ATOM 4102 N N . LYS B 1 21 ? -8.555 21.078 -71.25 1 31.83 21 LYS B N 1
ATOM 4103 C CA . LYS B 1 21 ? -8.633 21.156 -69.812 1 31.83 21 LYS B CA 1
ATOM 4104 C C . LYS B 1 21 ? -7.785 20.062 -69.125 1 31.83 21 LYS B C 1
ATOM 4106 O O . LYS B 1 21 ? -7.918 18.891 -69.438 1 31.83 21 LYS B O 1
ATOM 4111 N N . PRO B 1 22 ? -6.609 20.484 -68.688 1 29.72 22 PRO B N 1
ATOM 4112 C CA . PRO B 1 22 ? -5.719 19.469 -68.125 1 29.72 22 PRO B CA 1
ATOM 4113 C C . PRO B 1 22 ? -6.438 18.5 -67.188 1 29.72 22 PRO B C 1
ATOM 4115 O O . PRO B 1 22 ? -7.402 18.906 -66.5 1 29.72 22 PRO B O 1
ATOM 4118 N N . TYR B 1 23 ? -6.633 17.203 -67.562 1 30.62 23 TYR B N 1
ATOM 4119 C CA . TYR B 1 23 ? -7.156 16.109 -66.75 1 30.62 23 TYR B CA 1
ATOM 4120 C C . TYR B 1 23 ? -6.527 16.094 -65.375 1 30.62 23 TYR B C 1
ATOM 4122 O O . TYR B 1 23 ? -5.305 16.016 -65.25 1 30.62 23 TYR B O 1
ATOM 4130 N N . HIS B 1 24 ? -6.957 16.922 -64.5 1 30.52 24 HIS B N 1
ATOM 4131 C CA . HIS B 1 24 ? -6.402 16.812 -63.125 1 30.52 24 HIS B CA 1
ATOM 4132 C C . HIS B 1 24 ? -6.547 15.391 -62.594 1 30.52 24 HIS B C 1
ATOM 4134 O O . HIS B 1 24 ? -7.633 14.812 -62.625 1 30.52 24 HIS B O 1
ATOM 4140 N N . ALA B 1 25 ? -5.48 14.625 -62.75 1 30.78 25 ALA B N 1
ATOM 4141 C CA . ALA B 1 25 ? -5.465 13.266 -62.219 1 30.78 25 ALA B CA 1
ATOM 4142 C C . ALA B 1 25 ? -6.109 13.219 -60.812 1 30.78 25 ALA B C 1
ATOM 4144 O O . ALA B 1 25 ? -5.824 14.055 -59.969 1 30.78 25 ALA B O 1
ATOM 4145 N N . LYS B 1 26 ? -7.234 12.594 -60.75 1 34.72 26 LYS B N 1
ATOM 4146 C CA . LYS B 1 26 ? -7.91 12.32 -59.5 1 34.72 26 LYS B CA 1
ATOM 4147 C C . LYS B 1 26 ? -6.91 11.922 -58.406 1 34.72 26 LYS B C 1
ATOM 4149 O O . LYS B 1 26 ? -5.98 11.156 -58.656 1 34.72 26 LYS B O 1
ATOM 4154 N N . ARG B 1 27 ? -6.656 12.688 -57.531 1 37.31 27 ARG B N 1
ATOM 4155 C CA . ARG B 1 27 ? -5.793 12.383 -56.375 1 37.31 27 ARG B CA 1
ATOM 4156 C C . ARG B 1 27 ? -6.031 10.961 -55.875 1 37.31 27 ARG B C 1
ATOM 4158 O O . ARG B 1 27 ? -7.176 10.562 -55.656 1 37.31 27 ARG B O 1
ATOM 4165 N N . PRO B 1 28 ? -5.062 10.047 -56.219 1 35.34 28 PRO B N 1
ATOM 4166 C CA . PRO B 1 28 ? -5.234 8.672 -55.75 1 35.34 28 PRO B CA 1
ATOM 4167 C C . PRO B 1 28 ? -5.617 8.594 -54.25 1 35.34 28 PRO B C 1
ATOM 4169 O O . PRO B 1 28 ? -5.117 9.383 -53.438 1 35.34 28 PRO B O 1
ATOM 4172 N N . HIS B 1 29 ? -6.836 8.477 -53.969 1 42.19 29 HIS B N 1
ATOM 4173 C CA . HIS B 1 29 ? -7.227 8.25 -52.562 1 42.19 29 HIS B CA 1
ATOM 4174 C C . HIS B 1 29 ? -6.418 7.117 -51.938 1 42.19 29 HIS B C 1
ATOM 4176 O O . HIS B 1 29 ? -6.219 6.07 -52.562 1 42.19 29 HIS B O 1
ATOM 4182 N N . LYS B 1 30 ? -5.496 7.449 -51.188 1 45.31 30 LYS B N 1
ATOM 4183 C CA . LYS B 1 30 ? -4.652 6.496 -50.469 1 45.31 30 LYS B CA 1
ATOM 4184 C C . LYS B 1 30 ? -5.492 5.414 -49.781 1 45.31 30 LYS B C 1
ATOM 4186 O O . LYS B 1 30 ? -6.391 5.715 -49 1 45.31 30 LYS B O 1
ATOM 4191 N N . LYS B 1 31 ? -5.574 4.223 -50.375 1 47.84 31 LYS B N 1
ATOM 4192 C CA . LYS B 1 31 ? -6.203 3.023 -49.844 1 47.84 31 LYS B CA 1
ATOM 4193 C C . LYS B 1 31 ? -5.578 2.633 -48.5 1 47.84 31 LYS B C 1
ATOM 4195 O O . LYS B 1 31 ? -4.375 2.807 -48.281 1 47.84 31 LYS B O 1
ATOM 4200 N N . SER B 1 32 ? -6.383 2.52 -47.5 1 53.38 32 SER B N 1
ATOM 4201 C CA . SER B 1 32 ? -5.898 2.025 -46.219 1 53.38 32 SER B CA 1
ATOM 4202 C C . SER B 1 32 ? -5.43 0.577 -46.344 1 53.38 32 SER B C 1
ATOM 4204 O O . SER B 1 32 ? -6.164 -0.282 -46.844 1 53.38 32 SER B O 1
ATOM 4206 N N . ARG B 1 33 ? -4.207 0.193 -46.312 1 64.44 33 ARG B N 1
ATOM 4207 C CA . ARG B 1 33 ? -3.604 -1.121 -46.5 1 64.44 33 ARG B CA 1
ATOM 4208 C C . ARG B 1 33 ? -3.992 -2.082 -45.375 1 64.44 33 ARG B C 1
ATOM 4210 O O . ARG B 1 33 ? -4.062 -3.293 -45.594 1 64.44 33 ARG B O 1
ATOM 4217 N N . LEU B 1 34 ? -4.309 -1.592 -44.281 1 65.56 34 LEU B N 1
ATOM 4218 C CA . LEU B 1 34 ? -4.531 -2.449 -43.125 1 65.56 34 LEU B CA 1
ATOM 4219 C C . LEU B 1 34 ? -6.004 -2.467 -42.75 1 65.56 34 LEU B C 1
ATOM 4221 O O . LEU B 1 34 ? -6.344 -2.721 -41.594 1 65.56 34 LEU B O 1
ATOM 4225 N N . GLY B 1 35 ? -6.902 -2.367 -43.594 1 72.5 35 GLY B N 1
ATOM 4226 C CA . GLY B 1 35 ? -8.344 -2.332 -43.406 1 72.5 35 GLY B CA 1
ATOM 4227 C C . GLY B 1 35 ? -8.953 -3.709 -43.219 1 72.5 35 GLY B C 1
ATOM 4228 O O . GLY B 1 35 ? -8.328 -4.723 -43.531 1 72.5 35 GLY B O 1
ATOM 4229 N N . CYS B 1 36 ? -10.148 -3.73 -42.688 1 75.12 36 CYS B N 1
ATOM 4230 C CA . CYS B 1 36 ? -10.836 -4.992 -42.469 1 75.12 36 CYS B CA 1
ATOM 4231 C C . CYS B 1 36 ? -11.281 -5.621 -43.781 1 75.12 36 CYS B C 1
ATOM 4233 O O . CYS B 1 36 ? -11.391 -4.93 -44.781 1 75.12 36 CYS B O 1
ATOM 4235 N N . GLN B 1 37 ? -11.422 -6.949 -43.875 1 78.5 37 GLN B N 1
ATOM 4236 C CA . GLN B 1 37 ? -11.766 -7.723 -45.062 1 78.5 37 GLN B CA 1
ATOM 4237 C C . GLN B 1 37 ? -13.086 -7.246 -45.656 1 78.5 37 GLN B C 1
ATOM 4239 O O . GLN B 1 37 ? -13.242 -7.203 -46.875 1 78.5 37 GLN B O 1
ATOM 4244 N N . ASN B 1 38 ? -13.984 -6.789 -44.906 1 79 38 ASN B N 1
ATOM 4245 C CA . ASN B 1 38 ? -15.305 -6.375 -45.375 1 79 38 ASN B CA 1
ATOM 4246 C C . ASN B 1 38 ? -15.242 -5.047 -46.125 1 79 38 ASN B C 1
ATOM 4248 O O . ASN B 1 38 ? -15.867 -4.891 -47.188 1 79 38 ASN B O 1
ATOM 4252 N N . CYS B 1 39 ? -14.484 -4.199 -45.562 1 76.19 39 CYS B N 1
ATOM 4253 C CA . CYS B 1 39 ? -14.336 -2.9 -46.219 1 76.19 39 CYS B CA 1
ATOM 4254 C C . CYS B 1 39 ? -13.555 -3.023 -47.5 1 76.19 39 CYS B C 1
ATOM 4256 O O . CYS B 1 39 ? -13.891 -2.377 -48.5 1 76.19 39 CYS B O 1
ATOM 4258 N N . LYS B 1 40 ? -12.562 -3.951 -47.5 1 76.88 40 LYS B N 1
ATOM 4259 C CA . LYS B 1 40 ? -11.797 -4.242 -48.719 1 76.88 40 LYS B CA 1
ATOM 4260 C C . LYS B 1 40 ? -12.695 -4.836 -49.812 1 76.88 40 LYS B C 1
ATOM 4262 O O . LYS B 1 40 ? -12.586 -4.465 -50.969 1 76.88 40 LYS B O 1
ATOM 4267 N N . ARG B 1 41 ? -13.531 -5.727 -49.406 1 76.62 41 ARG B N 1
ATOM 4268 C CA . ARG B 1 41 ? -14.453 -6.383 -50.312 1 76.62 41 ARG B CA 1
ATOM 4269 C C . ARG B 1 41 ? -15.43 -5.379 -50.906 1 76.62 41 ARG B C 1
ATOM 4271 O O . ARG B 1 41 ? -15.773 -5.465 -52.094 1 76.62 41 ARG B O 1
ATOM 4278 N N . ARG B 1 42 ? -15.781 -4.379 -50.219 1 76.06 42 ARG B N 1
ATOM 4279 C CA . ARG B 1 42 ? -16.797 -3.412 -50.625 1 76.06 42 ARG B CA 1
ATOM 4280 C C . ARG B 1 42 ? -16.141 -2.191 -51.281 1 76.06 42 ARG B C 1
ATOM 4282 O O . ARG B 1 42 ? -16.844 -1.311 -51.781 1 76.06 42 ARG B O 1
ATOM 4289 N N . LYS B 1 43 ? -14.812 -2.162 -51.25 1 74.19 43 LYS B N 1
ATOM 4290 C CA . LYS B 1 43 ? -14.023 -1.104 -51.875 1 74.19 43 LYS B CA 1
ATOM 4291 C C . LYS B 1 43 ? -14.367 0.26 -51.281 1 74.19 43 LYS B C 1
ATOM 4293 O O . LYS B 1 43 ? -14.484 1.247 -52.031 1 74.19 43 LYS B O 1
ATOM 4298 N N . VAL B 1 44 ? -14.75 0.279 -49.969 1 77.44 44 VAL B N 1
ATOM 4299 C CA . VAL B 1 44 ? -14.953 1.534 -49.25 1 77.44 44 VAL B CA 1
ATOM 4300 C C . VAL B 1 44 ? -13.742 1.848 -48.375 1 77.44 44 VAL B C 1
ATOM 4302 O O . VAL B 1 44 ? -13.016 0.94 -47.969 1 77.44 44 VAL B O 1
ATOM 4305 N N . LYS B 1 45 ? -13.398 3.129 -48.125 1 72 45 LYS B N 1
ATOM 4306 C CA . LYS B 1 45 ? -12.289 3.547 -47.281 1 72 45 LYS B CA 1
ATOM 4307 C C . LYS B 1 45 ? -12.523 3.141 -45.844 1 72 45 LYS B C 1
ATOM 4309 O O . LYS B 1 45 ? -13.477 3.598 -45.219 1 72 45 LYS B O 1
ATOM 4314 N N . CYS B 1 46 ? -11.789 2.102 -45.25 1 72.12 46 CYS B N 1
ATOM 4315 C CA . CYS B 1 46 ? -11.805 1.594 -43.875 1 72.12 46 CYS B CA 1
ATOM 4316 C C . CYS B 1 46 ? -11.094 2.549 -42.938 1 72.12 46 CYS B C 1
ATOM 4318 O O . CYS B 1 46 ? -10.047 3.107 -43.281 1 72.12 46 CYS B O 1
ATOM 4320 N N . ASP B 1 47 ? -11.531 2.93 -41.906 1 74.06 47 ASP B N 1
ATOM 4321 C CA . ASP B 1 47 ? -10.891 3.807 -40.938 1 74.06 47 ASP B CA 1
ATOM 4322 C C . ASP B 1 47 ? -9.906 3.031 -40.062 1 74.06 47 ASP B C 1
ATOM 4324 O O . ASP B 1 47 ? -9.32 3.59 -39.125 1 74.06 47 ASP B O 1
ATOM 4328 N N . GLU B 1 48 ? -9.602 1.696 -40.281 1 72.81 48 GLU B N 1
ATOM 4329 C CA . GLU B 1 48 ? -8.641 0.752 -39.75 1 72.81 48 GLU B CA 1
ATOM 4330 C C . GLU B 1 48 ? -8.766 0.667 -38.219 1 72.81 48 GLU B C 1
ATOM 4332 O O . GLU B 1 48 ? -7.879 0.145 -37.531 1 72.81 48 GLU B O 1
ATOM 4337 N N . LYS B 1 49 ? -9.898 1.066 -37.812 1 73.06 49 LYS B N 1
ATOM 4338 C CA . LYS B 1 49 ? -10.148 0.951 -36.375 1 73.06 49 LYS B CA 1
ATOM 4339 C C . LYS B 1 49 ? -10.453 -0.492 -35.969 1 73.06 49 LYS B C 1
ATOM 4341 O O . LYS B 1 49 ? -11.203 -1.183 -36.688 1 73.06 49 LYS B O 1
ATOM 4346 N N . ARG B 1 50 ? -9.617 -1.141 -35.062 1 71.12 50 ARG B N 1
ATOM 4347 C CA . ARG B 1 50 ? -9.797 -2.49 -34.562 1 71.12 50 ARG B CA 1
ATOM 4348 C C . ARG B 1 50 ? -10.516 -2.465 -33.219 1 71.12 50 ARG B C 1
ATOM 4350 O O . ARG B 1 50 ? -10.422 -1.48 -32.469 1 71.12 50 ARG B O 1
ATOM 4357 N N . PRO B 1 51 ? -11.383 -3.559 -32.938 1 71 51 PRO B N 1
ATOM 4358 C CA . PRO B 1 51 ? -11.555 -4.793 -33.719 1 71 51 PRO B CA 1
ATOM 4359 C C . PRO B 1 51 ? -12.547 -4.633 -34.875 1 71 51 PRO B C 1
ATOM 4361 O O . PRO B 1 51 ? -12.57 -5.457 -35.781 1 71 51 PRO B O 1
ATOM 4364 N N . SER B 1 52 ? -13.375 -3.598 -34.75 1 76.06 52 SER B N 1
ATOM 4365 C CA . SER B 1 52 ? -14.328 -3.395 -35.844 1 76.06 52 SER B CA 1
ATOM 4366 C C . SER B 1 52 ? -14.188 -1.999 -36.438 1 76.06 52 SER B C 1
ATOM 4368 O O . SER B 1 52 ? -14.109 -1.01 -35.719 1 76.06 52 SER B O 1
ATOM 4370 N N . CYS B 1 53 ? -14.078 -1.887 -37.688 1 74.69 53 CYS B N 1
ATOM 4371 C CA . CYS B 1 53 ? -13.945 -0.585 -38.344 1 74.69 53 CYS B CA 1
ATOM 4372 C C . CYS B 1 53 ? -15.258 0.18 -38.312 1 74.69 53 CYS B C 1
ATOM 4374 O O . CYS B 1 53 ? -16.328 -0.42 -38.188 1 74.69 53 CYS B O 1
ATOM 4376 N N . GLY B 1 54 ? -15.227 1.514 -38.156 1 77.12 54 GLY B N 1
ATOM 4377 C CA . GLY B 1 54 ? -16.391 2.387 -38.062 1 77.12 54 GLY B CA 1
ATOM 4378 C C . GLY B 1 54 ? -17.422 2.088 -39.125 1 77.12 54 GLY B C 1
ATOM 4379 O O . GLY B 1 54 ? -18.625 2.174 -38.875 1 77.12 54 GLY B O 1
ATOM 4380 N N . ILE B 1 55 ? -16.969 1.572 -40.219 1 77.62 55 ILE B N 1
ATOM 4381 C CA . ILE B 1 55 ? -17.875 1.333 -41.344 1 77.62 55 ILE B CA 1
ATOM 4382 C C . ILE B 1 55 ? -18.625 0.026 -41.125 1 77.62 55 ILE B C 1
ATOM 4384 O O . ILE B 1 55 ? -19.844 -0.034 -41.312 1 77.62 55 ILE B O 1
ATOM 4388 N N . CYS B 1 56 ? -17.906 -0.978 -40.719 1 74.88 56 CYS B N 1
ATOM 4389 C CA . CYS B 1 56 ? -18.547 -2.268 -40.438 1 74.88 56 CYS B CA 1
ATOM 4390 C C . CYS B 1 56 ? -19.5 -2.176 -39.281 1 74.88 56 CYS B C 1
ATOM 4392 O O . CYS B 1 56 ? -20.594 -2.752 -39.312 1 74.88 56 CYS B O 1
ATOM 4394 N N . THR B 1 57 ? -19.172 -1.426 -38.344 1 75.88 57 THR B N 1
ATOM 4395 C CA . THR B 1 57 ? -20 -1.197 -37.156 1 75.88 57 THR B CA 1
ATOM 4396 C C . THR B 1 57 ? -21.281 -0.457 -37.531 1 75.88 57 THR B C 1
ATOM 4398 O O . THR B 1 57 ? -22.375 -0.815 -37.094 1 75.88 57 THR B O 1
ATOM 4401 N N . LEU B 1 58 ? -21.156 0.508 -38.312 1 73.75 58 LEU B N 1
ATOM 4402 C CA . LEU B 1 58 ? -22.328 1.292 -38.719 1 73.75 58 LEU B CA 1
ATOM 4403 C C . LEU B 1 58 ? -23.281 0.451 -39.531 1 73.75 58 LEU B C 1
ATOM 4405 O O . LEU B 1 58 ? -24.5 0.607 -39.438 1 73.75 58 LEU B O 1
ATOM 4409 N N . ARG B 1 59 ? -22.656 -0.427 -40.188 1 74.12 59 ARG B N 1
ATOM 4410 C CA . ARG B 1 59 ? -23.469 -1.215 -41.125 1 74.12 59 ARG B CA 1
ATOM 4411 C C . ARG B 1 59 ? -23.891 -2.537 -40.5 1 74.12 59 ARG B C 1
ATOM 4413 O O . ARG B 1 59 ? -24.656 -3.295 -41.062 1 74.12 59 ARG B O 1
ATOM 4420 N N . GLY B 1 60 ? -23.438 -2.797 -39.281 1 73.06 60 GLY B N 1
ATOM 4421 C CA . GLY B 1 60 ? -23.812 -4.008 -38.562 1 73.06 60 GLY B CA 1
ATOM 4422 C C . GLY B 1 60 ? -23.219 -5.266 -39.156 1 73.06 60 GLY B C 1
ATOM 4423 O O . GLY B 1 60 ? -23.812 -6.344 -39.094 1 73.06 60 GLY B O 1
ATOM 4424 N N . GLU B 1 61 ? -22.062 -5.078 -39.844 1 74.44 61 GLU B N 1
ATOM 4425 C CA . GLU B 1 61 ? -21.453 -6.234 -40.5 1 74.44 61 GLU B CA 1
ATOM 4426 C C . GLU B 1 61 ? -20.266 -6.746 -39.688 1 74.44 61 GLU B C 1
ATOM 4428 O O . GLU B 1 61 ? -19.672 -6.008 -38.875 1 74.44 61 GLU B O 1
ATOM 4433 N N . THR B 1 62 ? -19.953 -8.039 -39.844 1 73.62 62 THR B N 1
ATOM 4434 C CA . THR B 1 62 ? -18.797 -8.672 -39.219 1 73.62 62 THR B CA 1
ATOM 4435 C C . THR B 1 62 ? -17.5 -8.156 -39.812 1 73.62 62 THR B C 1
ATOM 4437 O O . THR B 1 62 ? -17.266 -8.297 -41 1 73.62 62 THR B O 1
ATOM 4440 N N . CYS B 1 63 ? -16.625 -7.383 -39 1 71.25 63 CYS B N 1
ATOM 4441 C CA . CYS B 1 63 ? -15.359 -6.785 -39.438 1 71.25 63 CYS B CA 1
ATOM 4442 C C . CYS B 1 63 ? -14.203 -7.758 -39.219 1 71.25 63 CYS B C 1
ATOM 4444 O O . CYS B 1 63 ? -13.961 -8.234 -38.125 1 71.25 63 CYS B O 1
ATOM 4446 N N . VAL B 1 64 ? -13.648 -8.352 -40.219 1 73.06 64 VAL B N 1
ATOM 4447 C CA . VAL B 1 64 ? -12.57 -9.336 -40.188 1 73.06 64 VAL B CA 1
ATOM 4448 C C . VAL B 1 64 ? -11.289 -8.719 -40.75 1 73.06 64 VAL B C 1
ATOM 4450 O O . VAL B 1 64 ? -11.273 -8.234 -41.875 1 73.06 64 VAL B O 1
ATOM 4453 N N . PHE B 1 65 ? -10.289 -8.469 -39.938 1 69.25 65 PHE B N 1
ATOM 4454 C CA . PHE B 1 65 ? -8.969 -8.039 -40.375 1 69.25 65 PHE B CA 1
ATOM 4455 C C . PHE B 1 65 ? -8.086 -9.242 -40.688 1 69.25 65 PHE B C 1
ATOM 4457 O O . PHE B 1 65 ? -8.023 -10.188 -39.906 1 69.25 65 PHE B O 1
ATOM 4464 N N . VAL B 1 66 ? -7.621 -9.492 -41.812 1 56.72 66 VAL B N 1
ATOM 4465 C CA . VAL B 1 66 ? -6.707 -10.57 -42.156 1 56.72 66 VAL B CA 1
ATOM 4466 C C . VAL B 1 66 ? -5.285 -10.211 -41.75 1 56.72 66 VAL B C 1
ATOM 4468 O O . VAL B 1 66 ? -4.801 -9.117 -42.031 1 56.72 66 VAL B O 1
ATOM 4471 N N . LEU B 1 67 ? -4.824 -10.828 -40.75 1 44.44 67 LEU B N 1
ATOM 4472 C CA . LEU B 1 67 ? -3.393 -10.719 -40.5 1 44.44 67 LEU B CA 1
ATOM 4473 C C . LEU B 1 67 ? -2.586 -11.25 -41.656 1 44.44 67 LEU B C 1
ATOM 4475 O O . LEU B 1 67 ? -2.959 -12.25 -42.281 1 44.44 67 LEU B O 1
ATOM 4479 N N . PRO B 1 68 ? -1.722 -10.5 -42.219 1 38.09 68 PRO B N 1
ATOM 4480 C CA . PRO B 1 68 ? -0.909 -11.078 -43.281 1 38.09 68 PRO B CA 1
ATOM 4481 C C . PRO B 1 68 ? -0.204 -12.359 -42.844 1 38.09 68 PRO B C 1
ATOM 4483 O O . PRO B 1 68 ? 0.253 -12.477 -41.719 1 38.09 68 PRO B O 1
ATOM 4486 N N . ALA B 1 69 ? -0.474 -13.516 -43.406 1 33.47 69 ALA B N 1
ATOM 4487 C CA . ALA B 1 69 ? 0.205 -14.797 -43.25 1 33.47 69 ALA B CA 1
ATOM 4488 C C . ALA B 1 69 ? 1.709 -14.656 -43.469 1 33.47 69 ALA B C 1
ATOM 4490 O O . ALA B 1 69 ? 2.148 -14.141 -44.5 1 33.47 69 ALA B O 1
ATOM 4491 N N . ALA B 1 70 ? 2.504 -14.391 -42.406 1 30.44 70 ALA B N 1
ATOM 4492 C CA . ALA B 1 70 ? 3.953 -14.438 -42.594 1 30.44 70 ALA B CA 1
ATOM 4493 C C . ALA B 1 70 ? 4.355 -15.586 -43.5 1 30.44 70 ALA B C 1
ATOM 4495 O O . ALA B 1 70 ? 3.984 -16.734 -43.281 1 30.44 70 ALA B O 1
ATOM 4496 N N . SER B 1 71 ? 4.633 -15.406 -44.75 1 25.06 71 SER B N 1
ATOM 4497 C CA . SER B 1 71 ? 5.199 -16.391 -45.656 1 25.06 71 SER B CA 1
ATOM 4498 C C . SER B 1 71 ? 6.516 -16.938 -45.125 1 25.06 71 SER B C 1
ATOM 4500 O O . SER B 1 71 ? 7.492 -16.203 -45 1 25.06 71 SER B O 1
ATOM 4502 N N . LEU B 1 72 ? 6.508 -17.812 -44.156 1 23.47 72 LEU B N 1
ATOM 4503 C CA . LEU B 1 72 ? 7.695 -18.578 -43.781 1 23.47 72 LEU B CA 1
ATOM 4504 C C . LEU B 1 72 ? 8.375 -19.172 -45.031 1 23.47 72 LEU B C 1
ATOM 4506 O O . LEU B 1 72 ? 7.848 -20.094 -45.656 1 23.47 72 LEU B O 1
ATOM 4510 N N . ASP B 1 73 ? 8.906 -18.297 -45.875 1 20.19 73 ASP B N 1
ATOM 4511 C CA . ASP B 1 73 ? 9.688 -18.891 -46.969 1 20.19 73 ASP B CA 1
ATOM 4512 C C . ASP B 1 73 ? 10.852 -19.703 -46.406 1 20.19 73 ASP B C 1
ATOM 4514 O O . ASP B 1 73 ? 11.734 -19.172 -45.75 1 20.19 73 ASP B O 1
ATOM 4518 N N . VAL B 1 74 ? 10.633 -20.891 -46 1 21.81 74 VAL B N 1
ATOM 4519 C CA . VAL B 1 74 ? 11.602 -21.938 -45.656 1 21.81 74 VAL B CA 1
ATOM 4520 C C . VAL B 1 74 ? 12.562 -22.141 -46.844 1 21.81 74 VAL B C 1
ATOM 4522 O O . VAL B 1 74 ? 12.227 -22.828 -47.812 1 21.81 74 VAL B O 1
ATOM 4525 N N . SER B 1 75 ? 13.086 -20.953 -47.406 1 18.67 75 SER B N 1
ATOM 4526 C CA . SER B 1 75 ? 13.969 -21.328 -48.531 1 18.67 75 SER B CA 1
ATOM 4527 C C . SER B 1 75 ? 15.141 -22.172 -48.031 1 18.67 75 SER B C 1
ATOM 4529 O O . SER B 1 75 ? 15.656 -21.938 -46.938 1 18.67 75 SER B O 1
ATOM 4531 N N . SER B 1 76 ? 15.336 -23.375 -48.531 1 19.05 76 SER B N 1
ATOM 4532 C CA . SER B 1 76 ? 16.234 -24.516 -48.469 1 19.05 76 SER B CA 1
ATOM 4533 C C . SER B 1 76 ? 17.656 -24.125 -48.906 1 19.05 76 SER B C 1
ATOM 4535 O O . SER B 1 76 ? 18.516 -24.984 -49.062 1 19.05 76 SER B O 1
ATOM 4537 N N . SER B 1 77 ? 17.969 -22.75 -48.812 1 17.61 77 SER B N 1
ATOM 4538 C 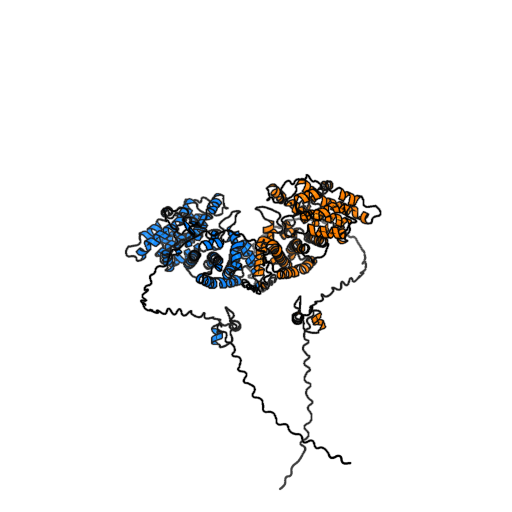CA . SER B 1 77 ? 19.188 -22.656 -49.594 1 17.61 77 SER B CA 1
ATOM 4539 C C . SER B 1 77 ? 20.328 -23.438 -48.938 1 17.61 77 SER B C 1
ATOM 4541 O O . SER B 1 77 ? 20.531 -23.344 -47.75 1 17.61 77 SER B O 1
ATOM 4543 N N . LYS B 1 78 ? 20.844 -24.406 -49.656 1 18.59 78 LYS B N 1
ATOM 4544 C CA . LYS B 1 78 ? 21.859 -25.438 -49.562 1 18.59 78 LYS B CA 1
ATOM 4545 C C . LYS B 1 78 ? 23.266 -24.844 -49.469 1 18.59 78 LYS B C 1
ATOM 4547 O O . LYS B 1 78 ? 24.266 -25.562 -49.5 1 18.59 78 LYS B O 1
ATOM 4552 N N . PRO B 1 79 ? 23.391 -23.516 -49.062 1 17.83 79 PRO B N 1
ATOM 4553 C CA . PRO B 1 79 ? 24.703 -23.219 -49.625 1 17.83 79 PRO B CA 1
ATOM 4554 C C . PRO B 1 79 ? 25.797 -24.172 -49.125 1 17.83 79 PRO B C 1
ATOM 4556 O O . PRO B 1 79 ? 25.641 -24.797 -48.062 1 17.83 79 PRO B O 1
ATOM 4559 N N . LYS B 1 80 ? 26.891 -24.219 -49.969 1 17.3 80 LYS B N 1
ATOM 4560 C CA . LYS B 1 80 ? 28.062 -25.047 -50.281 1 17.3 80 LYS B CA 1
ATOM 4561 C C . LYS B 1 80 ? 29.125 -24.922 -49.188 1 17.3 80 LYS B C 1
ATOM 4563 O O . LYS B 1 80 ? 29.203 -23.891 -48.531 1 17.3 80 LYS B O 1
ATOM 4568 N N . SER B 1 81 ? 29.828 -25.969 -48.938 1 16.2 81 SER B N 1
ATOM 4569 C CA . SER B 1 81 ? 30.734 -26.531 -47.938 1 16.2 81 SER B CA 1
ATOM 4570 C C . SER B 1 81 ? 32.094 -25.828 -47.969 1 16.2 81 SER B C 1
ATOM 4572 O O . SER B 1 81 ? 33 -26.219 -47.25 1 16.2 81 SER B O 1
ATOM 4574 N N . PRO B 1 82 ? 32.062 -24.391 -48.094 1 16.33 82 PRO B N 1
ATOM 4575 C CA . PRO B 1 82 ? 33.438 -24.172 -48.531 1 16.33 82 PRO B CA 1
ATOM 4576 C C . PRO B 1 82 ? 34.469 -24.797 -47.562 1 16.33 82 PRO B C 1
ATOM 4578 O O . PRO B 1 82 ? 34.156 -25.047 -46.406 1 16.33 82 PRO B O 1
ATOM 4581 N N . SER B 1 83 ? 35.656 -24.781 -48.156 1 15.71 83 SER B N 1
ATOM 4582 C CA . SER B 1 83 ? 36.906 -25.516 -48.062 1 15.71 83 SER B CA 1
ATOM 4583 C C . SER B 1 83 ? 37.719 -25.094 -46.844 1 15.71 83 SER B C 1
ATOM 4585 O O . SER B 1 83 ? 37.5 -24 -46.312 1 15.71 83 SER B O 1
ATOM 4587 N N . ALA B 1 84 ? 38.719 -25.922 -46.469 1 15.34 84 ALA B N 1
ATOM 4588 C CA . ALA B 1 84 ? 39.406 -26.547 -45.375 1 15.34 84 ALA B CA 1
ATOM 4589 C C . ALA B 1 84 ? 40.531 -25.641 -44.844 1 15.34 84 ALA B C 1
ATOM 4591 O O . ALA B 1 84 ? 40.719 -25.547 -43.625 1 15.34 84 ALA B O 1
ATOM 4592 N N . SER B 1 85 ? 41.312 -24.844 -45.719 1 14.62 85 SER B N 1
ATOM 4593 C CA . SER B 1 85 ? 42.656 -25.406 -45.5 1 14.62 85 SER B CA 1
ATOM 4594 C C . SER B 1 85 ? 43.281 -24.844 -44.25 1 14.62 85 SER B C 1
ATOM 4596 O O . SER B 1 85 ? 42.781 -23.875 -43.656 1 14.62 85 SER B O 1
ATOM 4598 N N . PRO B 1 86 ? 44.625 -24.172 -44.406 1 15.28 86 PRO B N 1
ATOM 4599 C CA . PRO B 1 86 ? 45.906 -24.75 -43.969 1 15.28 86 PRO B CA 1
ATOM 4600 C C . PRO B 1 86 ? 46.375 -24.172 -42.625 1 15.28 86 PRO B C 1
ATOM 4602 O O . PRO B 1 86 ? 45.781 -23.234 -42.125 1 15.28 86 PRO B O 1
ATOM 4605 N N . GLY B 1 87 ? 47.656 -23.594 -42.625 1 14.93 87 GLY B N 1
ATOM 4606 C CA . GLY B 1 87 ? 48.906 -24.062 -42 1 14.93 87 GLY B CA 1
ATOM 4607 C C . GLY B 1 87 ? 49.219 -23.344 -40.719 1 14.93 87 GLY B C 1
ATOM 4608 O O . GLY B 1 87 ? 48.531 -22.406 -40.312 1 14.93 87 GLY B O 1
ATOM 4609 N N . SER B 1 88 ? 50.594 -23.078 -40.5 1 15.04 88 SER B N 1
ATOM 4610 C CA . SER B 1 88 ? 51.562 -23.516 -39.5 1 15.04 88 SER B CA 1
ATOM 4611 C C . SER B 1 88 ? 51.812 -22.422 -38.469 1 15.04 88 SER B C 1
ATOM 4613 O O . SER B 1 88 ? 51.844 -22.688 -37.25 1 15.04 88 SER B O 1
ATOM 4615 N N . ARG B 1 89 ? 52.281 -21.141 -38.844 1 14.97 89 ARG B N 1
ATOM 4616 C CA . ARG B 1 89 ? 53.625 -20.969 -38.375 1 14.97 89 ARG B CA 1
ATOM 4617 C C . ARG B 1 89 ? 53.656 -20.562 -36.906 1 14.97 89 ARG B C 1
ATOM 4619 O O . ARG B 1 89 ? 52.656 -20.078 -36.375 1 14.97 89 ARG B O 1
ATOM 4626 N N . LYS B 1 90 ? 54.875 -20.094 -36.5 1 15.23 90 LYS B N 1
ATOM 4627 C CA . LYS B 1 90 ? 55.875 -20.312 -35.469 1 15.23 90 LYS B CA 1
ATOM 4628 C C . LYS B 1 90 ? 55.688 -19.359 -34.281 1 15.23 90 LYS B C 1
ATOM 4630 O O . LYS B 1 90 ? 55.094 -18.281 -34.438 1 15.23 90 LYS B O 1
ATOM 4635 N N . SER B 1 91 ? 56.188 -19.672 -33.188 1 15.12 91 SER B N 1
ATOM 4636 C CA . SER B 1 91 ? 56.188 -19.641 -31.719 1 15.12 91 SER B CA 1
ATOM 4637 C C . SER B 1 91 ? 56.75 -18.312 -31.188 1 15.12 91 SER B C 1
ATOM 4639 O O . SER B 1 91 ? 56.344 -17.844 -30.125 1 15.12 91 SER B O 1
ATOM 4641 N N . SER B 1 92 ? 57.781 -17.641 -31.875 1 14.66 92 SER B N 1
ATOM 4642 C CA . SER B 1 92 ? 58.875 -17.562 -30.906 1 14.66 92 SER B CA 1
ATOM 4643 C C . SER B 1 92 ? 58.594 -16.516 -29.828 1 14.66 92 SER B C 1
ATOM 4645 O O . SER B 1 92 ? 57.719 -15.68 -29.984 1 14.66 92 SER B O 1
ATOM 4647 N N . PRO B 1 93 ? 59.781 -15.789 -29.406 1 15.71 93 PRO B N 1
ATOM 4648 C CA . PRO B 1 93 ? 60.5 -15.789 -28.125 1 15.71 93 PRO B CA 1
ATOM 4649 C C . PRO B 1 93 ? 60.156 -14.57 -27.266 1 15.71 93 PRO B C 1
ATOM 4651 O O . PRO B 1 93 ? 59.875 -14.703 -26.078 1 15.71 93 PRO B O 1
ATOM 4654 N N . ASP B 1 94 ? 60.469 -13.219 -27.734 1 15.02 94 ASP B N 1
ATOM 4655 C CA . ASP B 1 94 ? 61.594 -12.57 -27.031 1 15.02 94 ASP B CA 1
ATOM 4656 C C . ASP B 1 94 ? 61.062 -11.758 -25.844 1 15.02 94 ASP B C 1
ATOM 4658 O O . ASP B 1 94 ? 59.969 -11.211 -25.891 1 15.02 94 ASP B O 1
ATOM 4662 N N . TYR B 1 95 ? 61.875 -11.594 -24.734 1 15.23 95 TYR B N 1
ATOM 4663 C CA . TYR B 1 95 ? 61.969 -11.477 -23.281 1 15.23 95 TYR B CA 1
ATOM 4664 C C . TYR B 1 95 ? 61.781 -10.031 -22.844 1 15.23 95 TYR B C 1
ATOM 4666 O O . TYR B 1 95 ? 61.094 -9.766 -21.844 1 15.23 95 TYR B O 1
ATOM 4674 N N . ASN B 1 96 ? 62.438 -8.984 -23.594 1 14.64 96 ASN B N 1
ATOM 4675 C CA . ASN B 1 96 ? 63.344 -8.227 -22.75 1 14.64 96 ASN B CA 1
ATOM 4676 C C . ASN B 1 96 ? 62.594 -7.305 -21.797 1 14.64 96 ASN B C 1
ATOM 4678 O O . ASN B 1 96 ? 61.406 -7.008 -22.016 1 14.64 96 ASN B O 1
ATOM 4682 N N . LYS B 1 97 ? 63.375 -6.309 -21.188 1 15.42 97 LYS B N 1
ATOM 4683 C CA . LYS B 1 97 ? 63.906 -5.805 -19.922 1 15.42 97 LYS B CA 1
ATOM 4684 C C . LYS B 1 97 ? 63.062 -4.633 -19.422 1 15.42 97 LYS B C 1
ATOM 4686 O O . LYS B 1 97 ? 62.531 -4.672 -18.297 1 15.42 97 LYS B O 1
ATOM 4691 N N . ALA B 1 98 ? 63.625 -3.346 -19.453 1 15.21 98 ALA B N 1
ATOM 4692 C CA . ALA B 1 98 ? 64.188 -2.641 -18.312 1 15.21 98 ALA B CA 1
ATOM 4693 C C . ALA B 1 98 ? 63.281 -1.545 -17.812 1 15.21 98 ALA B C 1
ATOM 4695 O O . ALA B 1 98 ? 62.75 -1.622 -16.703 1 15.21 98 ALA B O 1
ATOM 4696 N N . LEU B 1 99 ? 63.781 -0.195 -17.875 1 15.62 99 LEU B N 1
ATOM 4697 C CA . LEU B 1 99 ? 64.25 0.723 -16.844 1 15.62 99 LEU B CA 1
ATOM 4698 C C . LEU B 1 99 ? 63.188 1.752 -16.516 1 15.62 99 LEU B C 1
ATOM 4700 O O . LEU B 1 99 ? 62.219 1.908 -17.25 1 15.62 99 LEU B O 1
ATOM 4704 N N . VAL B 1 100 ? 63.625 3.064 -16.234 1 16.59 100 VAL B N 1
ATOM 4705 C CA . VAL B 1 100 ? 63.75 3.982 -15.102 1 16.59 100 VAL B CA 1
ATOM 4706 C C . VAL B 1 100 ? 62.781 5.148 -15.266 1 16.59 100 VAL B C 1
ATOM 4708 O O . VAL B 1 100 ? 62.375 5.766 -14.281 1 16.59 100 VAL B O 1
ATOM 4711 N N . SER B 1 101 ? 62.281 5.504 -16.516 1 15.82 101 SER B N 1
ATOM 4712 C CA . SER B 1 101 ? 62.344 6.945 -16.734 1 15.82 101 SER B CA 1
ATOM 4713 C C . SER B 1 101 ? 61.375 7.688 -15.82 1 15.82 101 SER B C 1
ATOM 4715 O O . SER B 1 101 ? 60.25 7.215 -15.578 1 15.82 101 SER B O 1
ATOM 4717 N N . THR B 1 102 ? 62 8.664 -15.117 1 18.39 102 THR B N 1
ATOM 4718 C CA . THR B 1 102 ? 61.844 9.672 -14.07 1 18.39 102 THR B CA 1
ATOM 4719 C C . THR B 1 102 ? 60.844 10.734 -14.5 1 18.39 102 THR B C 1
ATOM 4721 O O . THR B 1 102 ? 61.062 11.477 -15.453 1 18.39 102 THR B O 1
ATOM 4724 N N . GLN B 1 103 ? 59.562 10.523 -14.375 1 16.83 103 GLN B N 1
ATOM 4725 C CA . GLN B 1 103 ? 58.438 11.281 -14.891 1 16.83 103 GLN B CA 1
ATOM 4726 C C . GLN B 1 103 ? 58.375 12.664 -14.25 1 16.83 103 GLN B C 1
ATOM 4728 O O . GLN B 1 103 ? 58.219 12.789 -13.031 1 16.83 103 GLN B O 1
ATOM 4733 N N . ASN B 1 104 ? 59.219 13.5 -14.875 1 17.59 104 ASN B N 1
ATOM 4734 C CA . ASN B 1 104 ? 59.344 14.938 -14.641 1 17.59 104 ASN B CA 1
ATOM 4735 C C . ASN B 1 104 ? 57.969 15.617 -14.664 1 17.59 104 ASN B C 1
ATOM 4737 O O . ASN B 1 104 ? 57.25 15.531 -15.664 1 17.59 104 ASN B O 1
ATOM 4741 N N . GLN B 1 105 ? 57.469 15.883 -13.508 1 17.73 105 GLN B N 1
ATOM 4742 C CA . GLN B 1 105 ? 56.156 16.359 -13.086 1 17.73 105 GLN B CA 1
ATOM 4743 C C . GLN B 1 105 ? 55.906 17.781 -13.547 1 17.73 105 GLN B C 1
ATOM 4745 O O . GLN B 1 105 ? 56.094 18.734 -12.773 1 17.73 105 GLN B O 1
ATOM 4750 N N . SER B 1 106 ? 56.438 18.078 -14.836 1 17.47 106 SER B N 1
ATOM 4751 C CA . SER B 1 106 ? 56.375 19.5 -15.141 1 17.47 106 SER B CA 1
ATOM 4752 C C . SER B 1 106 ? 54.969 20.047 -14.977 1 17.47 106 SER B C 1
ATOM 4754 O O . SER B 1 106 ? 54 19.344 -15.266 1 17.47 106 SER B O 1
ATOM 4756 N N . SER B 1 107 ? 54.875 21.141 -14.242 1 19.27 107 SER B N 1
ATOM 4757 C CA . SER B 1 107 ? 53.875 21.984 -13.602 1 19.27 107 SER B CA 1
ATOM 4758 C C . SER B 1 107 ? 53.062 22.766 -14.641 1 19.27 107 SER B C 1
ATOM 4760 O O . SER B 1 107 ? 52.281 23.656 -14.281 1 19.27 107 SER B O 1
ATOM 4762 N N . ALA B 1 108 ? 53.156 22.359 -15.891 1 18.98 108 ALA B N 1
ATOM 4763 C CA . ALA B 1 108 ? 52.812 23.438 -16.828 1 18.98 108 ALA B CA 1
ATOM 4764 C C . ALA B 1 108 ? 51.438 24.047 -16.484 1 18.98 108 ALA B C 1
ATOM 4766 O O . ALA B 1 108 ? 50.594 23.359 -15.93 1 18.98 108 ALA B O 1
ATOM 4767 N N . PRO B 1 109 ? 51.438 25.312 -16.797 1 20.94 109 PRO B N 1
ATOM 4768 C CA . PRO B 1 109 ? 50.469 26.391 -16.5 1 20.94 109 PRO B CA 1
ATOM 4769 C C . PRO B 1 109 ? 49.094 26.141 -17.094 1 20.94 109 PRO B C 1
ATOM 4771 O O . PRO B 1 109 ? 48.969 25.5 -18.156 1 20.94 109 PRO B O 1
ATOM 4774 N N . PHE B 1 110 ? 48.031 25.984 -16.219 1 19.33 110 PHE B N 1
ATOM 4775 C CA . PHE B 1 110 ? 46.656 25.578 -16.375 1 19.33 110 PHE B CA 1
ATOM 4776 C C . PHE B 1 110 ? 45.906 26.5 -17.328 1 19.33 110 PHE B C 1
ATOM 4778 O O . PHE B 1 110 ? 45.5 27.609 -16.938 1 19.33 110 PHE B O 1
ATOM 4785 N N . THR B 1 111 ? 46.688 26.828 -18.453 1 19.8 111 THR B N 1
ATOM 4786 C CA . THR B 1 111 ? 45.969 27.734 -19.328 1 19.8 111 THR B CA 1
ATOM 4787 C C . THR B 1 111 ? 44.531 27.234 -19.594 1 19.8 111 THR B C 1
ATOM 4789 O O . THR B 1 111 ? 44.344 26.125 -20.078 1 19.8 111 THR B O 1
ATOM 4792 N N . THR B 1 112 ? 43.594 27.859 -18.828 1 21.89 112 THR B N 1
ATOM 4793 C CA . THR B 1 112 ? 42.156 27.672 -18.797 1 21.89 112 THR B CA 1
ATOM 4794 C C . THR B 1 112 ? 41.531 27.875 -20.188 1 21.89 112 THR B C 1
ATOM 4796 O O . THR B 1 112 ? 41.469 29 -20.672 1 21.89 112 THR B O 1
ATOM 4799 N N . THR B 1 113 ? 42.156 27.234 -21.219 1 20.98 113 THR B N 1
ATOM 4800 C CA . THR B 1 113 ? 41.562 27.484 -22.531 1 20.98 113 THR B CA 1
ATOM 4801 C C . THR B 1 113 ? 40.062 27.266 -22.484 1 20.98 113 THR B C 1
ATOM 4803 O O . THR B 1 113 ? 39.594 26.219 -22.016 1 20.98 113 THR B O 1
ATOM 4806 N N . LEU B 1 114 ? 39.312 28.422 -22.469 1 23.78 114 LEU B N 1
ATOM 4807 C CA . LEU B 1 114 ? 37.875 28.688 -22.625 1 23.78 114 LEU B CA 1
ATOM 4808 C C . LEU B 1 114 ? 37.344 27.969 -23.859 1 23.78 114 LEU B C 1
ATOM 4810 O O . LEU B 1 114 ? 37.469 28.484 -24.969 1 23.78 114 LEU B O 1
ATOM 4814 N N . SER B 1 115 ? 37.875 26.828 -24.25 1 21.86 115 SER B N 1
ATOM 4815 C CA . SER B 1 115 ? 37.375 26.25 -25.484 1 21.86 115 SER B CA 1
ATOM 4816 C C . SER B 1 115 ? 35.844 26.266 -25.531 1 21.86 115 SER B C 1
ATOM 4818 O O . SER B 1 115 ? 35.188 25.891 -24.562 1 21.86 115 SER B O 1
ATOM 4820 N N . ASP B 1 116 ? 35.344 27.016 -26.469 1 23.38 116 ASP B N 1
ATOM 4821 C CA . ASP B 1 116 ? 34 27.391 -26.969 1 23.38 116 ASP B CA 1
ATOM 4822 C C . ASP B 1 116 ? 33.156 26.156 -27.266 1 23.38 116 ASP B C 1
ATOM 4824 O O . ASP B 1 116 ? 33.281 25.562 -28.344 1 23.38 116 ASP B O 1
ATOM 4828 N N . ARG B 1 117 ? 33.156 25.219 -26.469 1 24.09 117 ARG B N 1
ATOM 4829 C CA . ARG B 1 117 ? 32.344 24.016 -26.781 1 24.09 117 ARG B CA 1
ATOM 4830 C C . ARG B 1 117 ? 30.953 24.391 -27.219 1 24.09 117 ARG B C 1
ATOM 4832 O O . ARG B 1 117 ? 30.172 24.953 -26.438 1 24.09 117 ARG B O 1
ATOM 4839 N N . LEU B 1 118 ? 30.797 24.781 -28.438 1 25.12 118 LEU B N 1
ATOM 4840 C CA . LEU B 1 118 ? 29.531 24.844 -29.156 1 25.12 118 LEU B CA 1
ATOM 4841 C C . LEU B 1 118 ? 28.656 23.656 -28.797 1 25.12 118 LEU B C 1
ATOM 4843 O O . LEU B 1 118 ? 28.922 22.531 -29.234 1 25.12 118 LEU B O 1
ATOM 4847 N N . GLN B 1 119 ? 28.328 23.531 -27.609 1 23.52 119 GLN B N 1
ATOM 4848 C CA . GLN B 1 119 ? 27.516 22.469 -27.062 1 23.52 119 GLN B CA 1
ATOM 4849 C C . GLN B 1 119 ? 26.297 22.203 -27.953 1 23.52 119 GLN B C 1
ATOM 4851 O O . GLN B 1 119 ? 25.531 23.109 -28.25 1 23.52 119 GLN B O 1
ATOM 4856 N N . SER B 1 120 ? 26.469 21.297 -28.906 1 27.45 120 SER B N 1
ATOM 4857 C CA . SER B 1 120 ? 25.359 20.875 -29.766 1 27.45 120 SER B CA 1
ATOM 4858 C C . SER B 1 120 ? 24.047 20.781 -29 1 27.45 120 SER B C 1
ATOM 4860 O O . SER B 1 120 ? 24.047 20.453 -27.812 1 27.45 120 SER B O 1
ATOM 4862 N N . PRO B 1 121 ? 22.984 21.469 -29.5 1 28.22 121 PRO B N 1
ATOM 4863 C CA . PRO B 1 121 ? 21.719 21.469 -28.766 1 28.22 121 PRO B CA 1
ATOM 4864 C C . PRO B 1 121 ? 21.297 20.062 -28.312 1 28.22 121 PRO B C 1
ATOM 4866 O O . PRO B 1 121 ? 21.219 19.141 -29.125 1 28.22 121 PRO B O 1
ATOM 4869 N N . ASP B 1 122 ? 21.828 19.625 -27.312 1 28.3 122 ASP B N 1
ATOM 4870 C CA . ASP B 1 122 ? 21.469 18.312 -26.766 1 28.3 122 ASP B CA 1
ATOM 4871 C C . ASP B 1 122 ? 19.969 18.047 -26.922 1 28.3 122 ASP B C 1
ATOM 4873 O O . ASP B 1 122 ? 19.141 18.797 -26.375 1 28.3 122 ASP B O 1
ATOM 4877 N N . PHE B 1 123 ? 19.609 17.609 -28.109 1 26.69 123 PHE B N 1
ATOM 4878 C CA . PHE B 1 123 ? 18.266 17.109 -28.344 1 26.69 123 PHE B CA 1
ATOM 4879 C C . PHE B 1 123 ? 17.75 16.344 -27.141 1 26.69 123 PHE B C 1
ATOM 4881 O O . PHE B 1 123 ? 18.266 15.273 -26.812 1 26.69 123 PHE B O 1
ATOM 4888 N N . ILE B 1 124 ? 17.438 17.031 -26.172 1 30.09 124 ILE B N 1
ATOM 4889 C CA . ILE B 1 124 ? 16.609 16.422 -25.141 1 30.09 124 ILE B CA 1
ATOM 4890 C C . ILE B 1 124 ? 15.57 15.492 -25.781 1 30.09 124 ILE B C 1
ATOM 4892 O O . ILE B 1 124 ? 14.648 15.961 -26.453 1 30.09 124 ILE B O 1
ATOM 4896 N N . VAL B 1 125 ? 16.094 14.438 -26.438 1 29.66 125 VAL B N 1
ATOM 4897 C CA . VAL B 1 125 ? 15.109 13.43 -26.828 1 29.66 125 VAL B CA 1
ATOM 4898 C C . VAL B 1 125 ? 14.023 13.328 -25.75 1 29.66 125 VAL B C 1
ATOM 4900 O O . VAL B 1 125 ? 14.281 12.898 -24.625 1 29.66 125 VAL B O 1
ATOM 4903 N N . VAL B 1 126 ? 13.172 14.273 -25.734 1 31.19 126 VAL B N 1
ATOM 4904 C CA . VAL B 1 126 ? 11.906 14.07 -25.047 1 31.19 126 VAL B CA 1
ATOM 4905 C C . VAL B 1 126 ? 11.43 12.633 -25.25 1 31.19 126 VAL B C 1
ATOM 4907 O O . VAL B 1 126 ? 11.117 12.227 -26.375 1 31.19 126 VAL B O 1
ATOM 4910 N N . ARG B 1 127 ? 12.102 11.719 -24.703 1 33.12 127 ARG B N 1
ATOM 4911 C CA . ARG B 1 127 ? 11.531 10.375 -24.781 1 33.12 127 ARG B CA 1
ATOM 4912 C C . ARG B 1 127 ? 10.008 10.43 -24.734 1 33.12 127 ARG B C 1
ATOM 4914 O O . ARG B 1 127 ? 9.422 11.047 -23.844 1 33.12 127 ARG B O 1
ATOM 4921 N N . GLU B 1 128 ? 9.398 10.328 -25.781 1 35.03 128 GLU B N 1
ATOM 4922 C CA . GLU B 1 128 ? 7.941 10.203 -25.828 1 35.03 128 GLU B CA 1
ATOM 4923 C C . GLU B 1 128 ? 7.43 9.258 -24.75 1 35.03 128 GLU B C 1
ATOM 4925 O O . GLU B 1 128 ? 7.891 8.117 -24.641 1 35.03 128 GLU B O 1
ATOM 4930 N N . PRO B 1 129 ? 7.082 9.695 -23.578 1 40.94 129 PRO B N 1
ATOM 4931 C CA . PRO B 1 129 ? 6.586 8.75 -22.578 1 40.94 129 PRO B CA 1
ATOM 4932 C C . PRO B 1 129 ? 5.703 7.66 -23.172 1 40.94 129 PRO B C 1
ATOM 4934 O O . PRO B 1 129 ? 4.883 7.934 -24.047 1 40.94 129 PRO B O 1
ATOM 4937 N N . LEU B 1 130 ? 6.164 6.445 -23.344 1 46.19 130 LEU B N 1
ATOM 4938 C CA . LEU B 1 130 ? 5.367 5.285 -23.75 1 46.19 130 LEU B CA 1
ATOM 4939 C C . LEU B 1 130 ? 3.91 5.465 -23.328 1 46.19 130 LEU B C 1
ATOM 4941 O O . LEU B 1 130 ? 3.627 5.867 -22.203 1 46.19 130 LEU B O 1
ATOM 4945 N N . GLN B 1 131 ? 3.148 5.703 -24.266 1 55.88 131 GLN B N 1
ATOM 4946 C CA . GLN B 1 131 ? 1.711 5.848 -24.062 1 55.88 131 GLN B CA 1
ATOM 4947 C C . GLN B 1 131 ? 1.132 4.633 -23.344 1 55.88 131 GLN B C 1
ATOM 4949 O O . GLN B 1 131 ? 0.527 3.764 -23.969 1 55.88 131 GLN B O 1
ATOM 4954 N N . ILE B 1 132 ? 1.617 4.223 -22.25 1 55.97 132 ILE B N 1
ATOM 4955 C CA . ILE B 1 132 ? 1.216 3.064 -21.469 1 55.97 132 ILE B CA 1
ATOM 4956 C C . ILE B 1 132 ? -0.279 3.141 -21.156 1 55.97 132 ILE B C 1
ATOM 4958 O O . ILE B 1 132 ? -1.008 2.164 -21.344 1 55.97 132 ILE B O 1
ATOM 4962 N N . ALA B 1 133 ? -0.718 4.309 -20.703 1 64.69 133 ALA B N 1
ATOM 4963 C CA . ALA B 1 133 ? -2.125 4.469 -20.344 1 64.69 133 ALA B CA 1
ATOM 4964 C C . ALA B 1 133 ? -2.709 5.73 -20.969 1 64.69 133 ALA B C 1
ATOM 4966 O O . ALA B 1 133 ? -2.182 6.828 -20.766 1 64.69 133 ALA B O 1
ATOM 4967 N N . THR B 1 134 ? -3.477 5.559 -22.062 1 66.81 134 THR B N 1
ATOM 4968 C CA . THR B 1 134 ? -4.172 6.711 -22.625 1 66.81 134 THR B CA 1
ATOM 4969 C C . THR B 1 134 ? -5.684 6.551 -22.5 1 66.81 134 THR B C 1
ATOM 4971 O O . THR B 1 134 ? -6.207 5.441 -22.625 1 66.81 134 THR B O 1
ATOM 4974 N N . GLY B 1 135 ? -6.27 7.516 -22.156 1 70.75 135 GLY B N 1
ATOM 4975 C CA . GLY B 1 135 ? -7.723 7.508 -22.094 1 70.75 135 GLY B CA 1
ATOM 4976 C C . GLY B 1 135 ? -8.273 6.828 -20.859 1 70.75 135 GLY B C 1
ATOM 4977 O O . GLY B 1 135 ? -9.312 6.172 -20.906 1 70.75 135 GLY B O 1
ATOM 4978 N N . CYS B 1 136 ? -7.426 6.891 -19.812 1 80.44 136 CYS B N 1
ATOM 4979 C CA . CYS B 1 136 ? -7.859 6.277 -18.562 1 80.44 136 CYS B CA 1
ATOM 4980 C C . CYS B 1 136 ? -8.883 7.156 -17.859 1 80.44 136 CYS B C 1
ATOM 4982 O O . CYS B 1 136 ? -8.891 8.375 -18.031 1 80.44 136 CYS B O 1
ATOM 4984 N N . ASP B 1 137 ? -9.766 6.516 -17.234 1 84.31 137 ASP B N 1
ATOM 4985 C CA . ASP B 1 137 ? -10.773 7.215 -16.453 1 84.31 137 ASP B CA 1
ATOM 4986 C C . ASP B 1 137 ? -10.734 6.773 -14.984 1 84.31 137 ASP B C 1
ATOM 4988 O O . ASP B 1 137 ? -9.781 6.129 -14.547 1 84.31 137 ASP B O 1
ATOM 4992 N N . ALA B 1 138 ? -11.781 7.16 -14.258 1 83.06 138 ALA B N 1
ATOM 4993 C CA . ALA B 1 138 ? -11.812 6.926 -12.82 1 83.06 138 ALA B CA 1
ATOM 4994 C C . ALA B 1 138 ? -11.828 5.434 -12.508 1 83.06 138 ALA B C 1
ATOM 4996 O O . ALA B 1 138 ? -11.273 5 -11.5 1 83.06 138 ALA B O 1
ATOM 4997 N N . ILE B 1 139 ? -12.422 4.754 -13.398 1 85.81 139 ILE B N 1
ATOM 4998 C CA . ILE B 1 139 ? -12.508 3.316 -13.18 1 85.81 139 ILE B CA 1
ATOM 4999 C C . ILE B 1 139 ? -11.117 2.689 -13.328 1 85.81 139 ILE B C 1
ATOM 5001 O O . ILE B 1 139 ? -10.742 1.812 -12.547 1 85.81 139 ILE B O 1
ATOM 5005 N N . ASP B 1 140 ? -10.398 3.146 -14.289 1 89.5 140 ASP B N 1
ATOM 5006 C CA . ASP B 1 140 ? -9.031 2.666 -14.469 1 89.5 140 ASP B CA 1
ATOM 5007 C C . ASP B 1 140 ? -8.18 2.975 -13.234 1 89.5 140 ASP B C 1
ATOM 5009 O O . ASP B 1 140 ? -7.363 2.148 -12.82 1 89.5 140 ASP B O 1
ATOM 5013 N N . MET B 1 141 ? -8.414 4.156 -12.695 1 90.81 141 MET B N 1
ATOM 5014 C CA . MET B 1 141 ? -7.695 4.531 -11.477 1 90.81 141 MET B CA 1
ATOM 5015 C C . MET B 1 141 ? -8.062 3.613 -10.32 1 90.81 141 MET B C 1
ATOM 5017 O O . MET B 1 141 ? -7.203 3.229 -9.531 1 90.81 141 MET B O 1
ATOM 5021 N N . LYS B 1 142 ? -9.312 3.273 -10.266 1 90.31 142 LYS B N 1
ATOM 5022 C CA . LYS B 1 142 ? -9.789 2.383 -9.211 1 90.31 142 LYS B CA 1
ATOM 5023 C C . LYS B 1 142 ? -9.203 0.981 -9.375 1 90.31 142 LYS B C 1
ATOM 5025 O O . LYS B 1 142 ? -8.914 0.306 -8.383 1 90.31 142 LYS B O 1
ATOM 5030 N N . ILE B 1 143 ? -9.078 0.559 -10.602 1 92.12 143 ILE B N 1
ATOM 5031 C CA . ILE B 1 143 ? -8.484 -0.744 -10.875 1 92.12 143 ILE B CA 1
ATOM 5032 C C . ILE B 1 143 ? -7.047 -0.78 -10.359 1 92.12 143 ILE B C 1
ATOM 5034 O O . ILE B 1 143 ? -6.637 -1.751 -9.719 1 92.12 143 ILE B O 1
ATOM 5038 N N . LEU B 1 144 ? -6.312 0.275 -10.656 1 93.69 144 LEU B N 1
ATOM 5039 C CA . LEU B 1 144 ? -4.949 0.358 -10.148 1 93.69 144 LEU B CA 1
ATOM 5040 C C . LEU B 1 144 ? -4.941 0.377 -8.625 1 93.69 144 LEU B C 1
ATOM 5042 O O . LEU B 1 144 ? -4.121 -0.297 -7.992 1 93.69 144 LEU B O 1
ATOM 5046 N N . TRP B 1 145 ? -5.832 1.166 -8.047 1 93.19 145 TRP B N 1
ATOM 5047 C CA . TRP B 1 145 ? -5.965 1.234 -6.598 1 93.19 145 TRP B CA 1
ATOM 5048 C C . TRP B 1 145 ? -6.254 -0.142 -6.012 1 93.19 145 TRP B C 1
ATOM 5050 O O . TRP B 1 145 ? -5.688 -0.517 -4.98 1 93.19 145 TRP B O 1
ATOM 5060 N N . HIS B 1 146 ? -7.098 -0.887 -6.656 1 93.19 146 HIS B N 1
ATOM 5061 C CA . HIS B 1 146 ? -7.438 -2.236 -6.223 1 93.19 146 HIS B CA 1
ATOM 5062 C C . HIS B 1 146 ? -6.23 -3.164 -6.305 1 93.19 146 HIS B C 1
ATOM 5064 O O . HIS B 1 146 ? -6.016 -3.998 -5.422 1 93.19 146 HIS B O 1
ATOM 5070 N N . PHE B 1 147 ? -5.492 -3.039 -7.383 1 95.5 147 PHE B N 1
ATOM 5071 C CA . PHE B 1 147 ? -4.285 -3.85 -7.504 1 95.5 147 PHE B CA 1
ATOM 5072 C C . PHE B 1 147 ? -3.35 -3.607 -6.328 1 95.5 147 PHE B C 1
ATOM 5074 O O . PHE B 1 147 ? -2.867 -4.555 -5.707 1 95.5 147 PHE B O 1
ATOM 5081 N N . LEU B 1 148 ? -3.119 -2.393 -6.047 1 95.19 148 LEU B N 1
ATOM 5082 C CA . LEU B 1 148 ? -2.123 -1.999 -5.055 1 95.19 148 LEU B CA 1
ATOM 5083 C C . LEU B 1 148 ? -2.6 -2.328 -3.645 1 95.19 148 LEU B C 1
ATOM 5085 O O . LEU B 1 148 ? -1.785 -2.498 -2.734 1 95.19 148 LEU B O 1
ATOM 5089 N N . GLY B 1 149 ? -3.887 -2.475 -3.486 1 90.81 149 GLY B N 1
ATOM 5090 C CA . GLY B 1 149 ? -4.422 -2.723 -2.158 1 90.81 149 GLY B CA 1
ATOM 5091 C C . GLY B 1 149 ? -4.75 -4.184 -1.909 1 90.81 149 GLY B C 1
ATOM 5092 O O . GLY B 1 149 ? -4.656 -4.664 -0.777 1 90.81 149 GLY B O 1
ATOM 5093 N N . HIS B 1 150 ? -5.176 -4.875 -2.947 1 91.69 150 HIS B N 1
ATOM 5094 C CA . HIS B 1 150 ? -5.703 -6.219 -2.736 1 91.69 150 HIS B CA 1
ATOM 5095 C C . HIS B 1 150 ? -5.039 -7.227 -3.672 1 91.69 150 HIS B C 1
ATOM 5097 O O . HIS B 1 150 ? -4.492 -8.234 -3.219 1 91.69 150 HIS B O 1
ATOM 5103 N N . THR B 1 151 ? -5.004 -6.957 -4.953 1 94.94 151 THR B N 1
ATOM 5104 C CA . THR B 1 151 ? -4.539 -7.922 -5.941 1 94.94 151 THR B CA 1
ATOM 5105 C C . THR B 1 151 ? -3.055 -8.219 -5.742 1 94.94 151 THR B C 1
ATOM 5107 O O . THR B 1 151 ? -2.586 -9.312 -6.082 1 94.94 151 THR B O 1
ATOM 5110 N N . CYS B 1 152 ? -2.334 -7.281 -5.16 1 94.12 152 CYS B N 1
ATOM 5111 C CA . CYS B 1 152 ? -0.896 -7.434 -4.957 1 94.12 152 CYS B CA 1
ATOM 5112 C C . CYS B 1 152 ? -0.595 -8.578 -4 1 94.12 152 CYS B C 1
ATOM 5114 O O . CYS B 1 152 ? 0.546 -9.031 -3.912 1 94.12 152 CYS B O 1
ATOM 5116 N N . THR B 1 153 ? -1.573 -9.125 -3.336 1 92.06 153 THR B N 1
ATOM 5117 C CA . THR B 1 153 ? -1.376 -10.219 -2.389 1 92.06 153 THR B CA 1
ATOM 5118 C C . THR B 1 153 ? -1.557 -11.57 -3.074 1 92.06 153 THR B C 1
ATOM 5120 O O . THR B 1 153 ? -1.425 -12.617 -2.438 1 92.06 153 THR B O 1
ATOM 5123 N N . SER B 1 154 ? -1.793 -11.578 -4.305 1 92.88 154 SER B N 1
ATOM 5124 C CA . SER B 1 154 ? -2.203 -12.773 -5.031 1 92.88 154 SER B CA 1
ATOM 5125 C C . SER B 1 154 ? -1.125 -13.852 -4.977 1 92.88 154 SER B C 1
ATOM 5127 O O . SER B 1 154 ? -1.425 -15.039 -5.078 1 92.88 154 SER B O 1
ATOM 5129 N N . PHE B 1 155 ? 0.083 -13.469 -4.801 1 92.69 155 PHE B N 1
ATOM 5130 C CA . PHE B 1 155 ? 1.162 -14.453 -4.828 1 92.69 155 PHE B CA 1
ATOM 5131 C C . PHE B 1 155 ? 1.863 -14.523 -3.477 1 92.69 155 PHE B C 1
ATOM 5133 O O . PHE B 1 155 ? 2.973 -15.047 -3.375 1 92.69 155 PHE B O 1
ATOM 5140 N N . SER B 1 156 ? 1.174 -13.891 -2.502 1 85.56 156 SER B N 1
ATOM 5141 C CA . SER B 1 156 ? 1.695 -13.984 -1.143 1 85.56 156 SER B CA 1
ATOM 5142 C C . SER B 1 156 ? 1.191 -15.234 -0.438 1 85.56 156 SER B C 1
ATOM 5144 O O . SER B 1 156 ? -0.002 -15.539 -0.482 1 85.56 156 SER B O 1
ATOM 5146 N N . ILE B 1 157 ? 2.105 -16.062 -0.021 1 72.62 157 ILE B N 1
ATOM 5147 C CA . ILE B 1 157 ? 1.692 -17.266 0.684 1 72.62 157 ILE B CA 1
ATOM 5148 C C . ILE B 1 157 ? 1.898 -17.094 2.186 1 72.62 157 ILE B C 1
ATOM 5150 O O . ILE B 1 157 ? 1.491 -17.938 2.982 1 72.62 157 ILE B O 1
ATOM 5154 N N . GLU B 1 158 ? 2.652 -15.977 2.5 1 64.12 158 GLU B N 1
ATOM 5155 C CA . GLU B 1 158 ? 3.031 -15.766 3.895 1 64.12 158 GLU B CA 1
ATOM 5156 C C . GLU B 1 158 ? 1.909 -15.086 4.672 1 64.12 158 GLU B C 1
ATOM 5158 O O . GLU B 1 158 ? 1.187 -14.25 4.129 1 64.12 158 GLU B O 1
ATOM 5163 N N . GLY B 1 159 ? 1.467 -15.875 5.664 1 60.03 159 GLY B N 1
ATOM 5164 C CA . GLY B 1 159 ? 0.623 -15.25 6.668 1 60.03 159 GLY B CA 1
ATOM 5165 C C . GLY B 1 159 ? 1.412 -14.547 7.758 1 60.03 159 GLY B C 1
ATOM 5166 O O . GLY B 1 159 ? 2.607 -14.797 7.922 1 60.03 159 GLY B O 1
ATOM 5167 N N . GLY B 1 160 ? 1.733 -13.117 7.754 1 58.53 160 GLY B N 1
ATOM 5168 C CA . GLY B 1 160 ? 2.471 -12.43 8.805 1 58.53 160 GLY B CA 1
ATOM 5169 C C . GLY B 1 160 ? 2.609 -10.945 8.562 1 58.53 160 GLY B C 1
ATOM 5170 O O . GLY B 1 160 ? 2.004 -10.398 7.633 1 58.53 160 GLY B O 1
ATOM 5171 N N . ASP B 1 161 ? 3.482 -10.555 9.453 1 59.25 161 ASP B N 1
ATOM 5172 C CA . ASP B 1 161 ? 3.668 -9.102 9.461 1 59.25 161 ASP B CA 1
ATOM 5173 C C . ASP B 1 161 ? 4.52 -8.648 8.281 1 59.25 161 ASP B C 1
ATOM 5175 O O . ASP B 1 161 ? 4.316 -7.555 7.75 1 59.25 161 ASP B O 1
ATOM 5179 N N . SER B 1 162 ? 5.445 -9.578 7.918 1 64.12 162 SER B N 1
ATOM 5180 C CA . SER B 1 162 ? 6.281 -9.227 6.773 1 64.12 162 SER B CA 1
ATOM 5181 C C . SER B 1 162 ? 5.66 -9.703 5.465 1 64.12 162 SER B C 1
ATOM 5183 O O . SER B 1 162 ? 5.32 -10.883 5.328 1 64.12 162 SER B O 1
ATOM 5185 N N . ARG B 1 163 ? 5.473 -8.75 4.609 1 77.69 163 ARG B N 1
ATOM 5186 C CA . ARG B 1 163 ? 4.844 -9.102 3.342 1 77.69 163 ARG B CA 1
ATOM 5187 C C . ARG B 1 163 ? 5.695 -8.641 2.162 1 77.69 163 ARG B C 1
ATOM 5189 O O . ARG B 1 163 ? 5.262 -7.812 1.362 1 77.69 163 ARG B O 1
ATOM 5196 N N . PRO B 1 164 ? 6.848 -9.328 2.02 1 82.69 164 PRO B N 1
ATOM 5197 C CA . PRO B 1 164 ? 7.777 -8.867 0.988 1 82.69 164 PRO B CA 1
ATOM 5198 C C . PRO B 1 164 ? 7.207 -8.984 -0.423 1 82.69 164 PRO B C 1
ATOM 5200 O O . PRO B 1 164 ? 7.5 -8.156 -1.285 1 82.69 164 PRO B O 1
ATOM 5203 N N . MET B 1 165 ? 6.441 -10.008 -0.668 1 88.62 165 MET B N 1
ATOM 5204 C CA . MET B 1 165 ? 5.902 -10.211 -2.008 1 88.62 165 MET B CA 1
ATOM 5205 C C . MET B 1 165 ? 4.953 -9.086 -2.396 1 88.62 165 MET B C 1
ATOM 5207 O O . MET B 1 165 ? 4.941 -8.648 -3.547 1 88.62 165 MET B O 1
ATOM 5211 N N . GLU B 1 166 ? 4.207 -8.672 -1.472 1 90.12 166 GLU B N 1
ATOM 5212 C CA . GLU B 1 166 ? 3.289 -7.566 -1.725 1 90.12 166 GLU B CA 1
ATOM 5213 C C . GLU B 1 166 ? 4.043 -6.281 -2.062 1 90.12 166 GLU B C 1
ATOM 5215 O O . GLU B 1 166 ? 3.668 -5.559 -2.984 1 90.12 166 GLU B O 1
ATOM 5220 N N . ASP B 1 167 ? 5.055 -6.047 -1.319 1 88.94 167 ASP B N 1
ATOM 5221 C CA . ASP B 1 167 ? 5.879 -4.871 -1.58 1 88.94 167 ASP B CA 1
ATOM 5222 C C . ASP B 1 167 ? 6.531 -4.953 -2.959 1 88.94 167 ASP B C 1
ATOM 5224 O O . ASP B 1 167 ? 6.645 -3.943 -3.658 1 88.94 167 ASP B O 1
ATOM 5228 N N . LEU B 1 168 ? 6.941 -6.117 -3.256 1 93.5 168 LEU B N 1
ATOM 5229 C CA . LEU B 1 168 ? 7.539 -6.332 -4.57 1 93.5 168 LEU B CA 1
ATOM 5230 C C . LEU B 1 168 ? 6.531 -6.031 -5.68 1 93.5 168 LEU B C 1
ATOM 5232 O O . LEU B 1 168 ? 6.871 -5.395 -6.676 1 93.5 168 LEU B O 1
ATOM 5236 N N . MET B 1 169 ? 5.336 -6.461 -5.527 1 95.94 169 MET B N 1
ATOM 5237 C CA . MET B 1 169 ? 4.281 -6.23 -6.512 1 95.94 169 MET B CA 1
ATOM 5238 C C . MET B 1 169 ? 3.939 -4.75 -6.613 1 95.94 169 MET B C 1
ATOM 5240 O O . MET B 1 169 ? 3.826 -4.207 -7.715 1 95.94 169 MET B O 1
ATOM 5244 N N . ARG B 1 170 ? 3.916 -4.102 -5.48 1 93.44 170 ARG B N 1
ATOM 5245 C CA . ARG B 1 170 ? 3.49 -2.707 -5.402 1 93.44 170 ARG B CA 1
ATOM 5246 C C . ARG B 1 170 ? 4.57 -1.775 -5.941 1 93.44 170 ARG B C 1
ATOM 5248 O O . ARG B 1 170 ? 4.262 -0.733 -6.523 1 93.44 170 ARG B O 1
ATOM 5255 N N . LYS B 1 171 ? 5.762 -2.139 -5.762 1 93.38 171 LYS B N 1
ATOM 5256 C CA . LYS B 1 171 ? 6.848 -1.215 -6.074 1 93.38 171 LYS B CA 1
ATOM 5257 C C . LYS B 1 171 ? 7.586 -1.646 -7.34 1 93.38 171 LYS B C 1
ATOM 5259 O O . LYS B 1 171 ? 7.48 -0.996 -8.383 1 93.38 171 LYS B O 1
ATOM 5264 N N . THR B 1 172 ? 8.195 -2.799 -7.262 1 95.5 172 THR B N 1
ATOM 5265 C CA . THR B 1 172 ? 9.109 -3.209 -8.32 1 95.5 172 THR B CA 1
ATOM 5266 C C . THR B 1 172 ? 8.344 -3.607 -9.578 1 95.5 172 THR B C 1
ATOM 5268 O O . THR B 1 172 ? 8.664 -3.158 -10.68 1 95.5 172 THR B O 1
ATOM 5271 N N . VAL B 1 173 ? 7.336 -4.461 -9.422 1 97.25 173 VAL B N 1
ATOM 5272 C CA . VAL B 1 173 ? 6.555 -4.891 -10.578 1 97.25 173 VAL B CA 1
ATOM 5273 C C . VAL B 1 173 ? 5.883 -3.682 -11.227 1 97.25 173 VAL B C 1
ATOM 5275 O O . VAL B 1 173 ? 5.883 -3.545 -12.453 1 97.25 173 VAL B O 1
ATOM 5278 N N . MET B 1 174 ? 5.328 -2.814 -10.398 1 95.44 174 MET B N 1
ATOM 5279 C CA . MET B 1 174 ? 4.652 -1.634 -10.922 1 95.44 174 MET B CA 1
ATOM 5280 C C . MET B 1 174 ? 5.637 -0.711 -11.633 1 95.44 174 MET B C 1
ATOM 5282 O O . MET B 1 174 ? 5.301 -0.094 -12.648 1 95.44 174 MET B O 1
ATOM 5286 N N . ASP B 1 175 ? 6.824 -0.583 -11.102 1 92.88 175 ASP B N 1
ATOM 5287 C CA . ASP B 1 175 ? 7.848 0.223 -11.758 1 92.88 175 ASP B CA 1
ATOM 5288 C C . ASP B 1 175 ? 8.141 -0.299 -13.164 1 92.88 175 ASP B C 1
ATOM 5290 O O . ASP B 1 175 ? 8.227 0.481 -14.117 1 92.88 175 ASP B O 1
ATOM 5294 N N . HIS B 1 176 ? 8.25 -1.593 -13.289 1 95.25 176 HIS B N 1
ATOM 5295 C CA . HIS B 1 176 ? 8.438 -2.195 -14.602 1 95.25 176 HIS B CA 1
ATOM 5296 C C . HIS B 1 176 ? 7.199 -2.018 -15.477 1 95.25 176 HIS B C 1
ATOM 5298 O O . HIS B 1 176 ? 7.312 -1.82 -16.688 1 95.25 176 HIS B O 1
ATOM 5304 N N . ALA B 1 177 ? 6.047 -2.078 -14.859 1 95.94 177 ALA B N 1
ATOM 5305 C CA . ALA B 1 177 ? 4.785 -2 -15.602 1 95.94 177 ALA B CA 1
ATOM 5306 C C . ALA B 1 177 ? 4.598 -0.621 -16.219 1 95.94 177 ALA B C 1
ATOM 5308 O O . ALA B 1 177 ? 3.99 -0.492 -17.281 1 95.94 177 ALA B O 1
ATOM 5309 N N . PHE B 1 178 ? 5.109 0.382 -15.609 1 91.44 178 PHE B N 1
ATOM 5310 C CA . PHE B 1 178 ? 4.941 1.734 -16.125 1 91.44 178 PHE B CA 1
ATOM 5311 C C . PHE B 1 178 ? 5.891 1.992 -17.281 1 91.44 178 PHE B C 1
ATOM 5313 O O . PHE B 1 178 ? 5.742 2.98 -18.016 1 91.44 178 PHE B O 1
ATOM 5320 N N . SER B 1 179 ? 6.789 1.07 -17.562 1 90.38 179 SER B N 1
ATOM 5321 C CA . SER B 1 179 ? 7.734 1.237 -18.656 1 90.38 179 SER B CA 1
ATOM 5322 C C . SER B 1 179 ? 7.387 0.323 -19.828 1 90.38 179 SER B C 1
ATOM 5324 O O . SER B 1 179 ? 7.867 0.527 -20.938 1 90.38 179 SER B O 1
ATOM 5326 N N . VAL B 1 180 ? 6.633 -0.702 -19.594 1 94.25 180 VAL B N 1
ATOM 5327 C CA . VAL B 1 180 ? 6.324 -1.683 -20.625 1 94.25 180 VAL B CA 1
ATOM 5328 C C . VAL B 1 180 ? 4.816 -1.928 -20.672 1 94.25 180 VAL B C 1
ATOM 5330 O O . VAL B 1 180 ? 4.238 -2.461 -19.719 1 94.25 180 VAL B O 1
ATOM 5333 N N . LYS B 1 181 ? 4.219 -1.733 -21.766 1 93.38 181 LYS B N 1
ATOM 5334 C CA . LYS B 1 181 ? 2.768 -1.667 -21.906 1 93.38 181 LYS B CA 1
ATOM 5335 C C . LYS B 1 181 ? 2.127 -3.025 -21.641 1 93.38 181 LYS B C 1
ATOM 5337 O O . LYS B 1 181 ? 1.063 -3.105 -21.031 1 93.38 181 LYS B O 1
ATOM 5342 N N . PHE B 1 182 ? 2.693 -4.121 -22.172 1 95.38 182 PHE B N 1
ATOM 5343 C CA . PHE B 1 182 ? 2.025 -5.406 -22 1 95.38 182 PHE B CA 1
ATOM 5344 C C . PHE B 1 182 ? 1.981 -5.809 -20.531 1 95.38 182 PHE B C 1
ATOM 5346 O O . PHE B 1 182 ? 1.028 -6.449 -20.094 1 95.38 182 PHE B O 1
ATOM 5353 N N . LEU B 1 183 ? 3.014 -5.488 -19.781 1 97.31 183 LEU B N 1
ATOM 5354 C CA . LEU B 1 183 ? 2.971 -5.77 -18.344 1 97.31 183 LEU B CA 1
ATOM 5355 C C . LEU B 1 183 ? 1.935 -4.895 -17.656 1 97.31 183 LEU B C 1
ATOM 5357 O O . LEU B 1 183 ? 1.214 -5.363 -16.766 1 97.31 183 LEU B O 1
ATOM 5361 N N . TYR B 1 184 ? 1.911 -3.615 -18.078 1 96.25 184 TYR B N 1
ATOM 5362 C CA . TYR B 1 184 ? 0.889 -2.727 -17.531 1 96.25 184 TYR B CA 1
ATOM 5363 C C . TYR B 1 184 ? -0.506 -3.299 -17.75 1 96.25 184 TYR B C 1
ATOM 5365 O O . TYR B 1 184 ? -1.314 -3.359 -16.828 1 96.25 184 TYR B O 1
ATOM 5373 N N . ASN B 1 185 ? -0.754 -3.721 -18.938 1 95.81 185 ASN B N 1
ATOM 5374 C CA . ASN B 1 185 ? -2.045 -4.316 -19.281 1 95.81 185 ASN B CA 1
ATOM 5375 C C . ASN B 1 185 ? -2.311 -5.57 -18.453 1 95.81 185 ASN B C 1
ATOM 5377 O O . ASN B 1 185 ? -3.441 -5.809 -18.031 1 95.81 185 ASN B O 1
ATOM 5381 N N . CYS B 1 186 ? -1.303 -6.32 -18.266 1 97.69 186 CYS B N 1
ATOM 5382 C CA . CYS B 1 186 ? -1.447 -7.562 -17.516 1 97.69 186 CYS B CA 1
ATOM 5383 C C . CYS B 1 186 ? -1.812 -7.277 -16.062 1 97.69 186 CYS B C 1
ATOM 5385 O O . CYS B 1 186 ? -2.686 -7.941 -15.492 1 97.69 186 CYS B O 1
ATOM 5387 N N . VAL B 1 187 ? -1.151 -6.297 -15.469 1 97.5 187 VAL B N 1
ATOM 5388 C CA . VAL B 1 187 ? -1.414 -5.902 -14.086 1 97.5 187 VAL B CA 1
ATOM 5389 C C . VAL B 1 187 ? -2.855 -5.418 -13.953 1 97.5 187 VAL B C 1
ATOM 5391 O O . VAL B 1 187 ? -3.572 -5.824 -13.031 1 97.5 187 VAL B O 1
ATOM 5394 N N . MET B 1 188 ? -3.271 -4.605 -14.875 1 95.06 188 MET B N 1
ATOM 5395 C CA . MET B 1 188 ? -4.629 -4.07 -14.852 1 95.06 188 MET B CA 1
ATOM 5396 C C . MET B 1 188 ? -5.656 -5.176 -15.07 1 95.06 188 MET B C 1
ATOM 5398 O O . MET B 1 188 ? -6.688 -5.215 -14.398 1 95.06 188 MET B O 1
ATOM 5402 N N . ALA B 1 189 ? -5.352 -6.066 -15.969 1 96 189 ALA B N 1
ATOM 5403 C CA . ALA B 1 189 ? -6.254 -7.184 -16.25 1 96 189 ALA B CA 1
ATOM 5404 C C . ALA B 1 189 ? -6.406 -8.086 -15.023 1 96 189 ALA B C 1
ATOM 5406 O O . ALA B 1 189 ? -7.52 -8.477 -14.672 1 96 189 ALA B O 1
ATOM 5407 N N . LEU B 1 190 ? -5.312 -8.398 -14.422 1 96.88 190 LEU B N 1
ATOM 5408 C CA . LEU B 1 190 ? -5.352 -9.25 -13.242 1 96.88 190 LEU B CA 1
ATOM 5409 C C . LEU B 1 190 ? -6.145 -8.594 -12.117 1 96.88 190 LEU B C 1
ATOM 5411 O O . LEU B 1 190 ? -6.891 -9.266 -11.398 1 96.88 190 LEU B O 1
ATOM 5415 N N . SER B 1 191 ? -5.898 -7.293 -11.977 1 95.31 191 SER B N 1
ATOM 5416 C CA . SER B 1 191 ? -6.648 -6.547 -10.977 1 95.31 191 SER B CA 1
ATOM 5417 C C . SER B 1 191 ? -8.148 -6.625 -11.234 1 95.31 191 SER B C 1
ATOM 5419 O O . SER B 1 191 ? -8.938 -6.836 -10.312 1 95.31 191 SER B O 1
ATOM 5421 N N . CYS B 1 192 ? -8.594 -6.469 -12.469 1 92.81 192 CYS B N 1
ATOM 5422 C CA . CYS B 1 192 ? -10 -6.574 -12.852 1 92.81 192 CYS B CA 1
ATOM 5423 C C . CYS B 1 192 ? -10.547 -7.965 -12.539 1 92.81 192 CYS B C 1
ATOM 5425 O O . CYS B 1 192 ? -11.625 -8.094 -11.969 1 92.81 192 CYS B O 1
ATOM 5427 N N . LEU B 1 193 ? -9.766 -8.891 -12.891 1 93.81 193 LEU B N 1
ATOM 5428 C CA . LEU B 1 193 ? -10.188 -10.266 -12.664 1 93.81 193 LEU B CA 1
ATOM 5429 C C . LEU B 1 193 ? -10.359 -10.547 -11.172 1 93.81 193 LEU B C 1
ATOM 5431 O O . LEU B 1 193 ? -11.344 -11.164 -10.758 1 93.81 193 LEU B O 1
ATOM 5435 N N . HIS B 1 194 ? -9.422 -10.125 -10.422 1 94.19 194 HIS B N 1
ATOM 5436 C CA . HIS B 1 194 ? -9.477 -10.289 -8.969 1 94.19 194 HIS B CA 1
ATOM 5437 C C . HIS B 1 194 ? -10.734 -9.648 -8.398 1 94.19 194 HIS B C 1
ATOM 5439 O O . HIS B 1 194 ? -11.414 -10.242 -7.559 1 94.19 194 HIS B O 1
ATOM 5445 N N . ALA B 1 195 ? -10.969 -8.453 -8.836 1 90.94 195 ALA B N 1
ATOM 5446 C CA . ALA B 1 195 ? -12.141 -7.73 -8.352 1 90.94 195 ALA B CA 1
ATOM 5447 C C . ALA B 1 195 ? -13.43 -8.477 -8.703 1 90.94 195 ALA B C 1
ATOM 5449 O O . ALA B 1 195 ? -14.344 -8.578 -7.879 1 90.94 195 ALA B O 1
ATOM 5450 N N . CYS B 1 196 ? -13.5 -8.984 -9.812 1 86.25 196 CYS B N 1
ATOM 5451 C CA . CYS B 1 196 ? -14.688 -9.703 -10.273 1 86.25 196 CYS B CA 1
ATOM 5452 C C . CYS B 1 196 ? -14.898 -10.977 -9.469 1 86.25 196 CYS B C 1
ATOM 5454 O O . CYS B 1 196 ? -16.031 -11.328 -9.148 1 86.25 196 CYS B O 1
ATOM 5456 N N . GLU B 1 197 ? -13.805 -11.625 -9.133 1 87.44 197 GLU B N 1
ATOM 5457 C CA . GLU B 1 197 ? -13.891 -12.938 -8.508 1 87.44 197 GLU B CA 1
ATOM 5458 C C . GLU B 1 197 ? -14.047 -12.82 -6.996 1 87.44 197 GLU B C 1
ATOM 5460 O O . GLU B 1 197 ? -14.586 -13.727 -6.352 1 87.44 197 GLU B O 1
ATOM 5465 N N . THR B 1 198 ? -13.625 -11.82 -6.336 1 84.81 198 THR B N 1
ATOM 5466 C CA . THR B 1 198 ? -13.602 -11.75 -4.879 1 84.81 198 THR B CA 1
ATOM 5467 C C . THR B 1 198 ? -14.625 -10.75 -4.363 1 84.81 198 THR B C 1
ATOM 5469 O O . THR B 1 198 ? -15.328 -11.008 -3.387 1 84.81 198 THR B O 1
ATOM 5472 N N . THR B 1 199 ? -14.555 -9.562 -4.734 1 72 199 THR B N 1
ATOM 5473 C CA . THR B 1 199 ? -15.391 -8.508 -4.168 1 72 199 THR B CA 1
ATOM 5474 C C . THR B 1 199 ? -16.734 -8.453 -4.875 1 72 199 THR B C 1
ATOM 5476 O O . THR B 1 199 ? -17.703 -7.879 -4.355 1 72 199 THR B O 1
ATOM 5479 N N . GLY B 1 200 ? -16.953 -9.258 -5.824 1 62.88 200 GLY B N 1
ATOM 5480 C CA . GLY B 1 200 ? -18.219 -9.195 -6.555 1 62.88 200 GLY B CA 1
ATOM 5481 C C . GLY B 1 200 ? -18.5 -7.82 -7.117 1 62.88 200 GLY B C 1
ATOM 5482 O O . GLY B 1 200 ? -19.594 -7.582 -7.652 1 62.88 200 GLY B O 1
ATOM 5483 N N . ASP B 1 201 ? -17.781 -6.852 -6.637 1 57.69 201 ASP B N 1
ATOM 5484 C CA . ASP B 1 201 ? -18.062 -5.434 -6.855 1 57.69 201 ASP B CA 1
ATOM 5485 C C . ASP B 1 201 ? -17.844 -5.047 -8.312 1 57.69 201 ASP B C 1
ATOM 5487 O O . ASP B 1 201 ? -17.094 -5.711 -9.031 1 57.69 201 ASP B O 1
ATOM 5491 N N . ASP B 1 202 ? -18.672 -4.195 -8.82 1 56.44 202 ASP B N 1
ATOM 5492 C CA . ASP B 1 202 ? -18.797 -3.494 -10.094 1 56.44 202 ASP B CA 1
ATOM 5493 C C . ASP B 1 202 ? -17.438 -2.965 -10.555 1 56.44 202 ASP B C 1
ATOM 5495 O O . ASP B 1 202 ? -17.312 -2.389 -11.633 1 56.44 202 ASP B O 1
ATOM 5499 N N . MET B 1 203 ? -16.5 -2.951 -9.664 1 59.28 203 MET B N 1
ATOM 5500 C CA . MET B 1 203 ? -15.281 -2.332 -10.18 1 59.28 203 MET B CA 1
ATOM 5501 C C . MET B 1 203 ? -14.75 -3.105 -11.375 1 59.28 203 MET B C 1
ATOM 5503 O O . MET B 1 203 ? -14.133 -2.521 -12.273 1 59.28 203 MET B O 1
ATOM 5507 N N . GLY B 1 204 ? -15.195 -4.422 -11.359 1 61.41 204 GLY B N 1
ATOM 5508 C CA . GLY B 1 204 ? -14.648 -5.188 -12.469 1 61.41 204 GLY B CA 1
ATOM 5509 C C . GLY B 1 204 ? -15.547 -5.18 -13.695 1 61.41 204 GLY B C 1
ATOM 5510 O O . GLY B 1 204 ? -16.609 -5.812 -13.703 1 61.41 204 GLY B O 1
ATOM 5511 N N . ASP B 1 205 ? -15.367 -4.121 -14.422 1 70.12 205 ASP B N 1
ATOM 5512 C CA . ASP B 1 205 ? -15.992 -4.07 -15.742 1 70.12 205 ASP B CA 1
ATOM 5513 C C . ASP B 1 205 ? -15.438 -5.152 -16.656 1 70.12 205 ASP B C 1
ATOM 5515 O O . ASP B 1 205 ? -14.266 -5.102 -17.047 1 70.12 205 ASP B O 1
ATOM 5519 N N . PRO B 1 206 ? -16.25 -6.137 -16.844 1 77.69 206 PRO B N 1
ATOM 5520 C CA . PRO B 1 206 ? -15.781 -7.223 -17.703 1 77.69 206 PRO B CA 1
ATOM 5521 C C . PRO B 1 206 ? -15.234 -6.719 -19.047 1 77.69 206 PRO B C 1
ATOM 5523 O O . PRO B 1 206 ? -14.336 -7.34 -19.609 1 77.69 206 PRO B O 1
ATOM 5526 N N . TYR B 1 207 ? -15.773 -5.609 -19.406 1 82.12 207 TYR B N 1
ATOM 5527 C CA . TYR B 1 207 ? -15.281 -5.07 -20.672 1 82.12 207 TYR B CA 1
ATOM 5528 C C . TYR B 1 207 ? -13.859 -4.555 -20.516 1 82.12 207 TYR B C 1
ATOM 5530 O O . TYR B 1 207 ? -13.039 -4.695 -21.438 1 82.12 207 TYR B O 1
ATOM 5538 N N . ARG B 1 208 ? -13.633 -4.066 -19.406 1 87.06 208 ARG B N 1
ATOM 5539 C CA . ARG B 1 208 ? -12.281 -3.576 -19.156 1 87.06 208 ARG B CA 1
ATOM 5540 C C . ARG B 1 208 ? -11.297 -4.73 -19.031 1 87.06 208 ARG B C 1
ATOM 5542 O O . ARG B 1 208 ? -10.156 -4.629 -19.484 1 87.06 208 ARG B O 1
ATOM 5549 N N . LEU B 1 209 ? -11.742 -5.781 -18.406 1 90.56 209 LEU B N 1
ATOM 5550 C CA . LEU B 1 209 ? -10.898 -6.969 -18.312 1 90.56 209 LEU B CA 1
ATOM 5551 C C . LEU B 1 209 ? -10.484 -7.457 -19.703 1 90.56 209 LEU B C 1
ATOM 5553 O O . LEU B 1 209 ? -9.305 -7.688 -19.953 1 90.56 209 LEU B O 1
ATOM 5557 N N . ILE B 1 210 ? -11.438 -7.488 -20.562 1 90.25 210 ILE B N 1
ATOM 5558 C CA . ILE B 1 210 ? -11.195 -7.965 -21.906 1 90.25 210 ILE B CA 1
ATOM 5559 C C . ILE B 1 210 ? -10.258 -6.996 -22.641 1 90.25 210 ILE B C 1
ATOM 5561 O O . ILE B 1 210 ? -9.344 -7.422 -23.344 1 90.25 210 ILE B O 1
ATOM 5565 N N . ARG B 1 211 ? -10.492 -5.762 -22.438 1 89.5 211 ARG B N 1
ATOM 5566 C CA . ARG B 1 211 ? -9.68 -4.742 -23.094 1 89.5 211 ARG B CA 1
ATOM 5567 C C . ARG B 1 211 ? -8.219 -4.852 -22.656 1 89.5 211 ARG B C 1
ATOM 5569 O O . ARG B 1 211 ? -7.316 -4.848 -23.5 1 89.5 211 ARG B O 1
ATOM 5576 N N . TYR B 1 212 ? -7.977 -4.953 -21.406 1 92.81 212 TYR B N 1
ATOM 5577 C CA . TYR B 1 212 ? -6.609 -5.062 -20.906 1 92.81 212 TYR B CA 1
ATOM 5578 C C . TYR B 1 212 ? -5.984 -6.395 -21.312 1 92.81 212 TYR B C 1
ATOM 5580 O O . TYR B 1 212 ? -4.809 -6.453 -21.672 1 92.81 212 TYR B O 1
ATOM 5588 N N . GLN B 1 213 ? -6.711 -7.434 -21.312 1 93.62 213 GLN B N 1
ATOM 5589 C CA . GLN B 1 213 ? -6.207 -8.758 -21.672 1 93.62 213 GLN B CA 1
ATOM 5590 C C . GLN B 1 213 ? -5.766 -8.805 -23.125 1 93.62 213 GLN B C 1
ATOM 5592 O O . GLN B 1 213 ? -4.789 -9.477 -23.469 1 93.62 213 GLN B O 1
ATOM 5597 N N . ASP B 1 214 ? -6.512 -8.109 -23.938 1 91.06 214 ASP B N 1
ATOM 5598 C CA . ASP B 1 214 ? -6.215 -8.094 -25.359 1 91.06 214 ASP B CA 1
ATOM 5599 C C . ASP B 1 214 ? -4.836 -7.5 -25.641 1 91.06 214 ASP B C 1
ATOM 5601 O O . ASP B 1 214 ? -4.191 -7.84 -26.625 1 91.06 214 ASP B O 1
ATOM 5605 N N . GLY B 1 215 ? -4.363 -6.703 -24.781 1 90.19 215 GLY B N 1
ATOM 5606 C CA . GLY B 1 215 ? -3.088 -6.035 -24.984 1 90.19 215 GLY B CA 1
ATOM 5607 C C . GLY B 1 215 ? -1.931 -6.75 -24.312 1 90.19 215 GLY B C 1
ATOM 5608 O O . GLY B 1 215 ? -0.829 -6.207 -24.219 1 90.19 215 GLY B O 1
ATOM 5609 N N . VAL B 1 216 ? -2.115 -8.031 -23.938 1 93.94 216 VAL B N 1
ATOM 5610 C CA . VAL B 1 216 ? -1.087 -8.68 -23.125 1 93.94 216 VAL B CA 1
ATOM 5611 C C . VAL B 1 216 ? -0.343 -9.711 -23.969 1 93.94 216 VAL B C 1
ATOM 5613 O O . VAL B 1 216 ? 0.886 -9.672 -24.062 1 93.94 216 VAL B O 1
ATOM 5616 N N . PHE B 1 217 ? -0.96 -10.531 -24.719 1 90.56 217 PHE B N 1
ATOM 5617 C CA . PHE B 1 217 ? -0.386 -11.773 -25.234 1 90.56 217 PHE B CA 1
ATOM 5618 C C . PHE B 1 217 ? 0.51 -11.5 -26.438 1 90.56 217 PHE B C 1
ATOM 5620 O O . PHE B 1 217 ? 1.676 -11.898 -26.453 1 90.56 217 PHE B O 1
ATOM 5627 N N . GLU B 1 218 ? 0.013 -10.758 -27.406 1 92.25 218 GLU B N 1
ATOM 5628 C CA . GLU B 1 218 ? 0.774 -10.555 -28.641 1 92.25 218 GLU B CA 1
ATOM 5629 C C . GLU B 1 218 ? 2.033 -9.734 -28.375 1 92.25 218 GLU B C 1
ATOM 5631 O O . GLU B 1 218 ? 3.131 -10.125 -28.781 1 92.25 218 GLU B O 1
ATOM 5636 N N . PRO B 1 219 ? 1.886 -8.656 -27.734 1 93.25 219 PRO B N 1
ATOM 5637 C CA . PRO B 1 219 ? 3.105 -7.906 -27.422 1 93.25 219 PRO B CA 1
ATOM 5638 C C . PRO B 1 219 ? 4.082 -8.695 -26.562 1 93.25 219 PRO B C 1
ATOM 5640 O O . PRO B 1 219 ? 5.301 -8.57 -26.719 1 93.25 219 PRO B O 1
ATOM 5643 N N . PHE B 1 220 ? 3.572 -9.453 -25.719 1 94.62 220 PHE B N 1
ATOM 5644 C CA . PHE B 1 220 ? 4.398 -10.297 -24.875 1 94.62 220 PHE B CA 1
ATOM 5645 C C . PHE B 1 220 ? 5.176 -11.312 -25.703 1 94.62 220 PHE B C 1
ATOM 5647 O O . PHE B 1 220 ? 6.391 -11.453 -25.531 1 94.62 220 PHE B O 1
ATOM 5654 N N . SER B 1 221 ? 4.516 -11.953 -26.562 1 92.44 221 SER B N 1
ATOM 5655 C CA . SER B 1 221 ? 5.148 -12.922 -27.453 1 92.44 221 SER B CA 1
ATOM 5656 C C . SER B 1 221 ? 6.227 -12.266 -28.297 1 92.44 221 SER B C 1
ATOM 5658 O O . SER B 1 221 ? 7.301 -12.844 -28.5 1 92.44 221 SER B O 1
ATOM 5660 N N . THR B 1 222 ? 5.906 -11.102 -28.766 1 93.12 222 THR B N 1
ATOM 5661 C CA . THR B 1 222 ? 6.871 -10.359 -29.562 1 93.12 222 THR B CA 1
ATOM 5662 C C . THR B 1 222 ? 8.102 -10 -28.734 1 93.12 222 THR B C 1
ATOM 5664 O O . THR B 1 222 ? 9.227 -10.086 -29.219 1 93.12 222 THR B O 1
ATOM 5667 N N . ALA B 1 223 ? 7.859 -9.648 -27.547 1 92.75 223 ALA B N 1
ATOM 5668 C CA . ALA B 1 223 ? 8.953 -9.258 -26.656 1 92.75 223 ALA B CA 1
ATOM 5669 C C . ALA B 1 223 ? 9.844 -10.461 -26.328 1 92.75 223 ALA B C 1
ATOM 5671 O O . ALA B 1 223 ? 11.055 -10.312 -26.172 1 92.75 223 ALA B O 1
ATOM 5672 N N . ILE B 1 224 ? 9.297 -11.609 -26.188 1 91.5 224 ILE B N 1
ATOM 5673 C CA . ILE B 1 224 ? 10.07 -12.82 -25.938 1 91.5 224 ILE B CA 1
ATOM 5674 C C . ILE B 1 224 ? 10.992 -13.094 -27.109 1 91.5 224 ILE B C 1
ATOM 5676 O O . ILE B 1 224 ? 12.164 -13.43 -26.922 1 91.5 224 ILE B O 1
ATOM 5680 N N . ARG B 1 225 ? 10.484 -12.859 -28.281 1 90.75 225 ARG B N 1
ATOM 5681 C CA . ARG B 1 225 ? 11.258 -13.117 -29.484 1 90.75 225 ARG B CA 1
ATOM 5682 C C . ARG B 1 225 ? 12.391 -12.109 -29.641 1 90.75 225 ARG B C 1
ATOM 5684 O O . ARG B 1 225 ? 13.508 -12.477 -30.016 1 90.75 225 ARG B O 1
ATOM 5691 N N . THR B 1 226 ? 12.102 -10.922 -29.328 1 90.62 226 THR B N 1
ATOM 5692 C CA . THR B 1 226 ? 13.102 -9.875 -29.5 1 90.62 226 THR B CA 1
ATOM 5693 C C . THR B 1 226 ? 14.125 -9.914 -28.359 1 90.62 226 THR B C 1
ATOM 5695 O O . THR B 1 226 ? 15.289 -9.562 -28.562 1 90.62 226 THR B O 1
ATOM 5698 N N . SER B 1 227 ? 13.797 -10.266 -27.219 1 88.56 227 SER B N 1
ATOM 5699 C CA . SER B 1 227 ? 14.641 -10.414 -26.031 1 88.56 227 SER B CA 1
ATOM 5700 C C . SER B 1 227 ? 15.422 -9.141 -25.734 1 88.56 227 SER B C 1
ATOM 5702 O O . SER B 1 227 ? 16.641 -9.172 -25.594 1 88.56 227 SER B O 1
ATOM 5704 N N . ASP B 1 228 ? 14.75 -8.016 -25.75 1 90.25 228 ASP B N 1
ATOM 5705 C CA . ASP B 1 228 ? 15.352 -6.75 -25.375 1 90.25 228 ASP B CA 1
ATOM 5706 C C . ASP B 1 228 ? 15.586 -6.684 -23.859 1 90.25 228 ASP B C 1
ATOM 5708 O O . ASP B 1 228 ? 14.656 -6.859 -23.078 1 90.25 228 ASP B O 1
ATOM 5712 N N . PRO B 1 229 ? 16.828 -6.426 -23.469 1 89.62 229 PRO B N 1
ATOM 5713 C CA . PRO B 1 229 ? 17.141 -6.418 -22.031 1 89.62 229 PRO B CA 1
ATOM 5714 C C . PRO B 1 229 ? 16.312 -5.402 -21.25 1 89.62 229 PRO B C 1
ATOM 5716 O O . PRO B 1 229 ? 16.078 -5.59 -20.047 1 89.62 229 PRO B O 1
ATOM 5719 N N . LYS B 1 230 ? 15.844 -4.398 -21.891 1 89.62 230 LYS B N 1
ATOM 5720 C CA . LYS B 1 230 ? 15.039 -3.385 -21.219 1 89.62 230 LYS B CA 1
ATOM 5721 C C . LYS B 1 230 ? 13.695 -3.957 -20.781 1 89.62 230 LYS B C 1
ATOM 5723 O O . LYS B 1 230 ? 13.055 -3.42 -19.875 1 89.62 230 LYS B O 1
ATOM 5728 N N . THR B 1 231 ? 13.328 -5.094 -21.375 1 93.12 231 THR B N 1
ATOM 5729 C CA . THR B 1 231 ? 12.016 -5.652 -21.094 1 93.12 231 THR B CA 1
ATOM 5730 C C . THR B 1 231 ? 12.125 -6.883 -20.203 1 93.12 231 THR B C 1
ATOM 5732 O O . THR B 1 231 ? 11.125 -7.52 -19.875 1 93.12 231 THR B O 1
ATOM 5735 N N . TYR B 1 232 ? 13.289 -7.227 -19.734 1 93.94 232 TYR B N 1
ATOM 5736 C CA . TYR B 1 232 ? 13.492 -8.469 -18.984 1 93.94 232 TYR B CA 1
ATOM 5737 C C . TYR B 1 232 ? 12.648 -8.492 -17.719 1 93.94 232 TYR B C 1
ATOM 5739 O O . TYR B 1 232 ? 12.023 -9.508 -17.406 1 93.94 232 TYR B O 1
ATOM 5747 N N . GLY B 1 233 ? 12.68 -7.418 -17 1 95.06 233 GLY B N 1
ATOM 5748 C CA . GLY B 1 233 ? 11.844 -7.352 -15.805 1 95.06 233 GLY B CA 1
ATOM 5749 C C . GLY B 1 233 ? 10.367 -7.543 -16.094 1 95.06 233 GLY B C 1
ATOM 5750 O O . GLY B 1 233 ? 9.68 -8.273 -15.391 1 95.06 233 GLY B O 1
ATOM 5751 N N . ALA B 1 234 ? 9.953 -6.949 -17.156 1 96.25 234 ALA B N 1
ATOM 5752 C CA . ALA B 1 234 ? 8.547 -7.059 -17.562 1 96.25 234 ALA B CA 1
ATOM 5753 C C . ALA B 1 234 ? 8.219 -8.469 -18.031 1 96.25 234 ALA B C 1
ATOM 5755 O O . ALA B 1 234 ? 7.133 -8.984 -17.75 1 96.25 234 ALA B O 1
ATOM 5756 N N . LEU B 1 235 ? 9.141 -9.047 -18.734 1 95.94 235 LEU B N 1
ATOM 5757 C CA . LEU B 1 235 ? 8.938 -10.406 -19.219 1 95.94 235 LEU B CA 1
ATOM 5758 C C . LEU B 1 235 ? 8.781 -11.375 -18.047 1 95.94 235 LEU B C 1
ATOM 5760 O O . LEU B 1 235 ? 7.867 -12.203 -18.031 1 95.94 235 LEU B O 1
ATOM 5764 N N . LEU B 1 236 ? 9.594 -11.219 -17.078 1 95.12 236 LEU B N 1
ATOM 5765 C CA . LEU B 1 236 ? 9.562 -12.086 -15.898 1 95.12 236 LEU B CA 1
ATOM 5766 C C . LEU B 1 236 ? 8.258 -11.914 -15.133 1 95.12 236 LEU B C 1
ATOM 5768 O O . LEU B 1 236 ? 7.539 -12.891 -14.891 1 95.12 236 LEU B O 1
ATOM 5772 N N . ALA B 1 237 ? 7.977 -10.695 -14.836 1 97 237 ALA B N 1
ATOM 5773 C CA . ALA B 1 237 ? 6.766 -10.414 -14.07 1 97 237 ALA B CA 1
ATOM 5774 C C . ALA B 1 237 ? 5.52 -10.883 -14.82 1 97 237 ALA B C 1
ATOM 5776 O O . ALA B 1 237 ? 4.633 -11.5 -14.234 1 97 237 ALA B O 1
ATOM 5777 N N . ASN B 1 238 ? 5.488 -10.602 -16.062 1 97.38 238 ASN B N 1
ATOM 5778 C CA . ASN B 1 238 ? 4.324 -10.953 -16.875 1 97.38 238 ASN B CA 1
ATOM 5779 C C . ASN B 1 238 ? 4.141 -12.469 -16.953 1 97.38 238 ASN B C 1
ATOM 5781 O O . ASN B 1 238 ? 3.01 -12.961 -16.953 1 97.38 238 ASN B O 1
ATOM 5785 N N . SER B 1 239 ? 5.219 -13.156 -17.062 1 96 239 SER B N 1
ATOM 5786 C CA . SER B 1 239 ? 5.117 -14.609 -17.141 1 96 239 SER B CA 1
ATOM 5787 C C . SER B 1 239 ? 4.438 -15.188 -15.906 1 96 239 SER B C 1
ATOM 5789 O O . SER B 1 239 ? 3.609 -16.094 -16.016 1 96 239 SER B O 1
ATOM 5791 N N . LEU B 1 240 ? 4.77 -14.688 -14.812 1 96.69 240 LEU B N 1
ATOM 5792 C CA . LEU B 1 240 ? 4.156 -15.141 -13.57 1 96.69 240 LEU B CA 1
ATOM 5793 C C . LEU B 1 240 ? 2.697 -14.711 -13.492 1 96.69 240 LEU B C 1
ATOM 5795 O O . LEU B 1 240 ? 1.822 -15.516 -13.164 1 96.69 240 LEU B O 1
ATOM 5799 N N . LEU B 1 241 ? 2.402 -13.422 -13.781 1 97.94 241 LEU B N 1
ATOM 5800 C CA . LEU B 1 241 ? 1.046 -12.891 -13.672 1 97.94 241 LEU B CA 1
ATOM 5801 C C . LEU B 1 241 ? 0.106 -13.609 -14.633 1 97.94 241 LEU B C 1
ATOM 5803 O O . LEU B 1 241 ? -1.075 -13.797 -14.336 1 97.94 241 LEU B O 1
ATOM 5807 N N . LEU B 1 242 ? 0.64 -14.016 -15.711 1 97.31 242 LEU B N 1
ATOM 5808 C CA . LEU B 1 242 ? -0.157 -14.695 -16.734 1 97.31 242 LEU B CA 1
ATOM 5809 C C . LEU B 1 242 ? -0.704 -16.016 -16.203 1 97.31 242 LEU B C 1
ATOM 5811 O O . LEU B 1 242 ? -1.771 -16.469 -16.625 1 97.31 242 LEU B O 1
ATOM 5815 N N . THR B 1 243 ? -0.006 -16.656 -15.336 1 97.81 243 THR B N 1
ATOM 5816 C CA . THR B 1 243 ? -0.498 -17.906 -14.773 1 97.81 243 THR B CA 1
ATOM 5817 C C . THR B 1 243 ? -1.806 -17.688 -14.023 1 97.81 243 THR B C 1
ATOM 5819 O O . THR B 1 243 ? -2.771 -18.438 -14.203 1 97.81 243 THR B O 1
ATOM 5822 N N . ALA B 1 244 ? -1.849 -16.656 -13.227 1 97.75 244 ALA B N 1
ATOM 5823 C CA . ALA B 1 244 ? -3.061 -16.312 -12.484 1 97.75 244 ALA B CA 1
ATOM 5824 C C . ALA B 1 244 ? -4.148 -15.789 -13.414 1 97.75 244 ALA B C 1
ATOM 5826 O O . ALA B 1 244 ? -5.316 -16.156 -13.289 1 97.75 244 ALA B O 1
ATOM 5827 N N . LEU B 1 245 ? -3.734 -14.969 -14.352 1 97.12 245 LEU B N 1
ATOM 5828 C CA . LEU B 1 245 ? -4.707 -14.367 -15.266 1 97.12 245 LEU B CA 1
ATOM 5829 C C . LEU B 1 245 ? -5.371 -15.438 -16.125 1 97.12 245 LEU B C 1
ATOM 5831 O O . LEU B 1 245 ? -6.594 -15.438 -16.297 1 97.12 245 LEU B O 1
ATOM 5835 N N . SER B 1 246 ? -4.602 -16.359 -16.641 1 96.25 246 SER B N 1
ATOM 5836 C CA . SER B 1 246 ? -5.121 -17.406 -17.516 1 96.25 246 SER B CA 1
ATOM 5837 C C . SER B 1 246 ? -5.949 -18.422 -16.75 1 96.25 246 SER B C 1
ATOM 5839 O O . SER B 1 246 ? -6.695 -19.203 -17.344 1 96.25 246 SER B O 1
ATOM 5841 N N . SER B 1 247 ? -5.84 -18.469 -15.445 1 97 247 SER B N 1
ATOM 5842 C CA . SER B 1 247 ? -6.602 -19.422 -14.641 1 97 247 SER B CA 1
ATOM 5843 C C . SER B 1 247 ? -8.102 -19.172 -14.766 1 97 247 SER B C 1
ATOM 5845 O O . SER B 1 247 ? -8.914 -20.031 -14.414 1 97 247 SER B O 1
ATOM 5847 N N . GLN B 1 248 ? -8.445 -17.969 -15.234 1 94.12 248 GLN B N 1
ATOM 5848 C CA . GLN B 1 248 ? -9.852 -17.641 -15.43 1 94.12 248 GLN B CA 1
ATOM 5849 C C . GLN B 1 248 ? -10.555 -18.672 -16.297 1 94.12 248 GLN B C 1
ATOM 5851 O O . GLN B 1 248 ? -11.742 -18.953 -16.109 1 94.12 248 GLN B O 1
ATOM 5856 N N . ASN B 1 249 ? -9.812 -19.297 -17.188 1 94.88 249 ASN B N 1
ATOM 5857 C CA . ASN B 1 249 ? -10.375 -20.234 -18.156 1 94.88 249 ASN B CA 1
ATOM 5858 C C . ASN B 1 249 ? -10.898 -21.484 -17.484 1 94.88 249 ASN B C 1
ATOM 5860 O O . ASN B 1 249 ? -11.711 -22.219 -18.062 1 94.88 249 ASN B O 1
ATOM 5864 N N . PHE B 1 250 ? -10.477 -21.75 -16.328 1 96.75 250 PHE B N 1
ATOM 5865 C CA . PHE B 1 250 ? -10.977 -22.922 -15.602 1 96.75 250 PHE B CA 1
ATOM 5866 C C . PHE B 1 250 ? -12.367 -22.656 -15.039 1 96.75 250 PHE B C 1
ATOM 5868 O O . PHE B 1 250 ? -13.086 -23.594 -14.68 1 96.75 250 PHE B O 1
ATOM 5875 N N . ARG B 1 251 ? -12.766 -21.406 -14.93 1 93.31 251 ARG B N 1
ATOM 5876 C CA . ARG B 1 251 ? -14.031 -21.031 -14.297 1 93.31 251 ARG B CA 1
ATOM 5877 C C . ARG B 1 251 ? -15.047 -20.594 -15.344 1 93.31 251 ARG B C 1
ATOM 5879 O O . ARG B 1 251 ? -16.188 -20.266 -15.008 1 93.31 251 ARG B O 1
ATOM 5886 N N . LEU B 1 252 ? -14.586 -20.562 -16.531 1 90.5 252 LEU B N 1
ATOM 5887 C CA . LEU B 1 252 ? -15.484 -20.234 -17.641 1 90.5 252 LEU B CA 1
ATOM 5888 C C . LEU B 1 252 ? -16.062 -21.5 -18.266 1 90.5 252 LEU B C 1
ATOM 5890 O O . LEU B 1 252 ? -15.328 -22.422 -18.594 1 90.5 252 LEU B O 1
ATOM 5894 N N . SER B 1 253 ? -17.312 -21.516 -18.5 1 87.38 253 SER B N 1
ATOM 5895 C CA . SER B 1 253 ? -18 -22.688 -19.016 1 87.38 253 SER B CA 1
ATOM 5896 C C . SER B 1 253 ? -17.641 -22.953 -20.469 1 87.38 253 SER B C 1
ATOM 5898 O O . SER B 1 253 ? -17.562 -24.094 -20.906 1 87.38 253 SER B O 1
ATOM 5900 N N . HIS B 1 254 ? -17.328 -21.891 -21.203 1 88.75 254 HIS B N 1
ATOM 5901 C CA . HIS B 1 254 ? -17.078 -22.047 -22.641 1 88.75 254 HIS B CA 1
ATOM 5902 C C . HIS B 1 254 ? -15.594 -22.281 -22.922 1 88.75 254 HIS B C 1
ATOM 5904 O O . HIS B 1 254 ? -15.195 -22.453 -24.078 1 88.75 254 HIS B O 1
ATOM 5910 N N . ALA B 1 255 ? -14.875 -22.406 -21.875 1 91 255 ALA B N 1
ATOM 5911 C CA . ALA B 1 255 ? -13.453 -22.656 -22.078 1 91 255 ALA B CA 1
ATOM 5912 C C . ALA B 1 255 ? -13.203 -24.094 -22.531 1 91 255 ALA B C 1
ATOM 5914 O O . ALA B 1 255 ? -13.992 -24.984 -22.219 1 91 255 ALA B O 1
ATOM 5915 N N . PRO B 1 256 ? -12.133 -24.359 -23.234 1 93.38 256 PRO B N 1
ATOM 5916 C CA . PRO B 1 256 ? -11.836 -25.703 -23.75 1 93.38 256 PRO B CA 1
ATOM 5917 C C . PRO B 1 256 ? -11.609 -26.719 -22.625 1 93.38 256 PRO B C 1
ATOM 5919 O O . PRO B 1 256 ? -11.102 -26.359 -21.562 1 93.38 256 PRO B O 1
ATOM 5922 N N . ASP B 1 257 ? -11.969 -28.016 -22.984 1 95.25 257 ASP B N 1
ATOM 5923 C CA . ASP B 1 257 ? -11.672 -29.094 -22.062 1 95.25 257 ASP B CA 1
ATOM 5924 C C . ASP B 1 257 ? -10.164 -29.344 -21.953 1 95.25 257 ASP B C 1
ATOM 5926 O O . ASP B 1 257 ? -9.414 -29.016 -22.891 1 95.25 257 ASP B O 1
ATOM 5930 N N . LEU B 1 258 ? -9.711 -29.844 -20.859 1 97.62 258 LEU B N 1
ATOM 5931 C CA . LEU B 1 258 ? -8.312 -30.188 -20.609 1 97.62 258 LEU B CA 1
ATOM 5932 C C . LEU B 1 258 ? -7.43 -28.953 -20.688 1 97.62 258 LEU B C 1
ATOM 5934 O O . LEU B 1 258 ? -6.305 -29.016 -21.188 1 97.62 258 LEU B O 1
ATOM 5938 N N . TYR B 1 259 ? -8.016 -27.781 -20.281 1 97.69 259 TYR B N 1
ATOM 5939 C CA . TYR B 1 259 ? -7.254 -26.547 -20.312 1 97.69 259 TYR B CA 1
ATOM 5940 C C . TYR B 1 259 ? -5.996 -26.641 -19.453 1 97.69 259 TYR B C 1
ATOM 5942 O O . TYR B 1 259 ? -5.055 -25.859 -19.625 1 97.69 259 TYR B O 1
ATOM 5950 N N . ILE B 1 260 ? -5.922 -27.562 -18.547 1 98.38 260 ILE B N 1
ATOM 5951 C CA . ILE B 1 260 ? -4.766 -27.75 -17.672 1 98.38 260 ILE B CA 1
ATOM 5952 C C . ILE B 1 260 ? -3.521 -28.016 -18.516 1 98.38 260 ILE B C 1
ATOM 5954 O O . ILE B 1 260 ? -2.404 -27.688 -18.109 1 98.38 260 ILE B O 1
ATOM 5958 N N . ILE B 1 261 ? -3.688 -28.625 -19.672 1 98.06 261 ILE B N 1
ATOM 5959 C CA . ILE B 1 261 ? -2.564 -28.891 -20.562 1 98.06 261 ILE B CA 1
ATOM 5960 C C . ILE B 1 261 ? -1.968 -27.578 -21.062 1 98.06 261 ILE B C 1
ATOM 5962 O O . ILE B 1 261 ? -0.75 -27.391 -21.016 1 98.06 261 ILE B O 1
ATOM 5966 N N . GLN B 1 262 ? -2.838 -26.656 -21.469 1 96.25 262 GLN B N 1
ATOM 5967 C CA . GLN B 1 262 ? -2.379 -25.328 -21.891 1 96.25 262 GLN B CA 1
ATOM 5968 C C . GLN B 1 262 ? -1.787 -24.562 -20.719 1 96.25 262 GLN B C 1
ATOM 5970 O O . GLN B 1 262 ? -0.789 -23.859 -20.875 1 96.25 262 GLN B O 1
ATOM 5975 N N . TRP B 1 263 ? -2.459 -24.672 -19.609 1 98 263 TRP B N 1
ATOM 5976 C CA . TRP B 1 263 ? -1.999 -23.984 -18.406 1 98 263 TRP B CA 1
ATOM 5977 C C . TRP B 1 263 ? -0.606 -24.453 -18 1 98 263 TRP B C 1
ATOM 5979 O O . TRP B 1 263 ? 0.226 -23.656 -17.578 1 98 263 TRP B O 1
ATOM 5989 N N . MET B 1 264 ? -0.325 -25.734 -18.141 1 97.88 264 MET B N 1
ATOM 5990 C CA . MET B 1 264 ? 1.001 -26.281 -17.875 1 97.88 264 MET B CA 1
ATOM 5991 C C . MET B 1 264 ? 2.049 -25.625 -18.766 1 97.88 264 MET B C 1
ATOM 5993 O O . MET B 1 264 ? 3.152 -25.328 -18.312 1 97.88 264 MET B O 1
ATOM 5997 N N . THR B 1 265 ? 1.704 -25.344 -19.984 1 95.62 265 THR B N 1
ATOM 5998 C CA . THR B 1 265 ? 2.639 -24.719 -20.922 1 95.62 265 THR B CA 1
ATOM 5999 C C . THR B 1 265 ? 2.951 -23.297 -20.484 1 95.62 265 THR B C 1
ATOM 6001 O O . THR B 1 265 ? 4.074 -22.812 -20.672 1 95.62 265 THR B O 1
ATOM 6004 N N . ILE B 1 266 ? 1.97 -22.625 -19.984 1 95.69 266 ILE B N 1
ATOM 6005 C CA . ILE B 1 266 ? 2.174 -21.266 -19.484 1 95.69 266 ILE B CA 1
ATOM 6006 C C . ILE B 1 266 ? 3.164 -21.297 -18.312 1 95.69 266 ILE B C 1
ATOM 6008 O O . ILE B 1 266 ? 4.102 -20.5 -18.266 1 95.69 266 ILE B O 1
ATOM 6012 N N . TRP B 1 267 ? 2.988 -22.234 -17.438 1 96.94 267 TRP B N 1
ATOM 6013 C CA . TRP B 1 267 ? 3.898 -22.375 -16.312 1 96.94 267 TRP B CA 1
ATOM 6014 C C . TRP B 1 267 ? 5.309 -22.719 -16.781 1 96.94 267 TRP B C 1
ATOM 6016 O O . TRP B 1 267 ? 6.289 -22.172 -16.297 1 96.94 267 TRP B O 1
ATOM 6026 N N . ARG B 1 268 ? 5.383 -23.594 -17.703 1 94.44 268 ARG B N 1
ATOM 6027 C CA . ARG B 1 268 ? 6.68 -24 -18.234 1 94.44 268 ARG B CA 1
ATOM 6028 C C . ARG B 1 268 ? 7.355 -22.844 -18.984 1 94.44 268 ARG B C 1
ATOM 6030 O O . ARG B 1 268 ? 8.586 -22.781 -19.047 1 94.44 268 ARG B O 1
ATOM 6037 N N . GLY B 1 269 ? 6.57 -21.969 -19.547 1 91.88 269 GLY B N 1
ATOM 6038 C CA . GLY B 1 269 ? 7.094 -20.797 -20.219 1 91.88 269 GLY B CA 1
ATOM 6039 C C . GLY B 1 269 ? 7.957 -19.938 -19.328 1 91.88 269 GLY B C 1
ATOM 6040 O O . GLY B 1 269 ? 8.891 -19.281 -19.797 1 91.88 269 GLY B O 1
ATOM 6041 N N . ILE B 1 270 ? 7.695 -19.953 -18.016 1 93.31 270 ILE B N 1
ATOM 6042 C CA . ILE B 1 270 ? 8.5 -19.203 -17.062 1 93.31 270 ILE B CA 1
ATOM 6043 C C . ILE B 1 270 ? 9.945 -19.672 -17.109 1 93.31 270 ILE B C 1
ATOM 6045 O O . ILE B 1 270 ? 10.875 -18.875 -17.094 1 93.31 270 ILE B O 1
ATOM 6049 N N . GLY B 1 271 ? 10.086 -20.984 -17.172 1 88.19 271 GLY B N 1
ATOM 6050 C CA . GLY B 1 271 ? 11.422 -21.547 -17.266 1 88.19 271 GLY B CA 1
ATOM 6051 C C . GLY B 1 271 ? 12.18 -21.094 -18.5 1 88.19 271 GLY B C 1
ATOM 6052 O O . GLY B 1 271 ? 13.383 -20.812 -18.422 1 88.19 271 GLY B O 1
ATOM 6053 N N . THR B 1 272 ? 11.508 -20.969 -19.531 1 85.75 272 THR B N 1
ATOM 6054 C CA . THR B 1 272 ? 12.125 -20.516 -20.781 1 85.75 272 THR B CA 1
ATOM 6055 C C . THR B 1 272 ? 12.594 -19.078 -20.672 1 85.75 272 THR B C 1
ATOM 6057 O O . THR B 1 272 ? 13.68 -18.734 -21.125 1 85.75 272 THR B O 1
ATOM 6060 N N . ILE B 1 273 ? 11.789 -18.266 -20.109 1 89.19 273 ILE B N 1
ATOM 6061 C CA . ILE B 1 273 ? 12.148 -16.875 -19.938 1 89.19 273 ILE B CA 1
ATOM 6062 C C . ILE B 1 273 ? 13.336 -16.75 -18.984 1 89.19 273 ILE B C 1
ATOM 6064 O O . ILE B 1 273 ? 14.266 -15.977 -19.234 1 89.19 273 ILE B O 1
ATOM 6068 N N . PHE B 1 274 ? 13.273 -17.531 -18 1 83.06 274 PHE B N 1
ATOM 6069 C CA . PHE B 1 274 ? 14.359 -17.547 -17.016 1 83.06 274 PHE B CA 1
ATOM 6070 C C . PHE B 1 274 ? 15.672 -17.938 -17.672 1 83.06 274 PHE B C 1
ATOM 6072 O O . PHE B 1 274 ? 16.734 -17.422 -17.312 1 83.06 274 PHE B O 1
ATOM 6079 N N . GLN B 1 275 ? 15.641 -18.766 -18.609 1 77.94 275 GLN B N 1
ATOM 6080 C CA . GLN B 1 275 ? 16.844 -19.234 -19.297 1 77.94 275 GLN B CA 1
ATOM 6081 C C . GLN B 1 275 ? 17.328 -18.172 -20.297 1 77.94 275 GLN B C 1
ATOM 6083 O O . GLN B 1 275 ? 18.531 -18.094 -20.578 1 77.94 275 GLN B O 1
ATOM 6088 N N . THR B 1 276 ? 16.406 -17.484 -20.797 1 79.81 276 THR B N 1
ATOM 6089 C CA . THR B 1 276 ? 16.75 -16.469 -21.766 1 79.81 276 THR B CA 1
ATOM 6090 C C . THR B 1 276 ? 17.453 -15.281 -21.094 1 79.81 276 THR B C 1
ATOM 6092 O O . THR B 1 276 ? 18.312 -14.641 -21.688 1 79.81 276 THR B O 1
ATOM 6095 N N . ILE B 1 277 ? 17.047 -15.031 -19.922 1 83 277 ILE B N 1
ATOM 6096 C CA . ILE B 1 277 ? 17.594 -13.906 -19.172 1 83 277 ILE B CA 1
ATOM 6097 C C . ILE B 1 277 ? 18.844 -14.352 -18.422 1 83 277 ILE B C 1
ATOM 6099 O O . ILE B 1 277 ? 18.812 -15.336 -17.688 1 83 277 ILE B O 1
ATOM 6103 N N . ASP B 1 278 ? 19.891 -13.633 -18.781 1 76.19 278 ASP B N 1
ATOM 6104 C CA . ASP B 1 278 ? 21.109 -13.961 -18.031 1 76.19 278 ASP B CA 1
ATOM 6105 C C . ASP B 1 278 ? 20.938 -13.648 -16.547 1 76.19 278 ASP B C 1
ATOM 6107 O O . ASP B 1 278 ? 20.156 -12.781 -16.172 1 76.19 278 ASP B O 1
ATOM 6111 N N . ARG B 1 279 ? 21.703 -14.297 -15.828 1 73.25 279 ARG B N 1
ATOM 6112 C CA . ARG B 1 279 ? 21.469 -14.297 -14.383 1 73.25 279 ARG B CA 1
ATOM 6113 C C . ARG B 1 279 ? 21.812 -12.945 -13.773 1 73.25 279 ARG B C 1
ATOM 6115 O O . ARG B 1 279 ? 21.172 -12.5 -12.828 1 73.25 279 ARG B O 1
ATOM 6122 N N . ALA B 1 280 ? 22.828 -12.375 -14.289 1 74.69 280 ALA B N 1
ATOM 6123 C CA . ALA B 1 280 ? 23.156 -11.031 -13.82 1 74.69 280 ALA B CA 1
ATOM 6124 C C . ALA B 1 280 ? 22 -10.07 -14.047 1 74.69 280 ALA B C 1
ATOM 6126 O O . ALA B 1 280 ? 21.672 -9.258 -13.172 1 74.69 280 ALA B O 1
ATOM 6127 N N . SER B 1 281 ? 21.375 -10.312 -15.078 1 81.81 281 SER B N 1
ATOM 6128 C CA . SER B 1 281 ? 20.234 -9.469 -15.414 1 81.81 281 SER B CA 1
ATOM 6129 C C . SER B 1 281 ? 19.031 -9.773 -14.516 1 81.81 281 SER B C 1
ATOM 6131 O O . SER B 1 281 ? 18.266 -8.875 -14.18 1 81.81 281 SER B O 1
ATOM 6133 N N . LEU B 1 282 ? 18.984 -10.953 -14.125 1 85.31 282 LEU B N 1
ATOM 6134 C CA . LEU B 1 282 ? 17.891 -11.344 -13.242 1 85.31 282 LEU B CA 1
ATOM 6135 C C . LEU B 1 282 ? 17.938 -10.578 -11.93 1 85.31 282 LEU B C 1
ATOM 6137 O O . LEU B 1 282 ? 16.922 -10.078 -11.453 1 85.31 282 LEU B O 1
ATOM 6141 N N . ARG B 1 283 ? 19.078 -10.492 -11.422 1 85.31 283 ARG B N 1
ATOM 6142 C CA . ARG B 1 283 ? 19.266 -9.789 -10.156 1 85.31 283 ARG B CA 1
ATOM 6143 C C . ARG B 1 283 ? 19 -8.297 -10.312 1 85.31 283 ARG B C 1
ATOM 6145 O O . ARG B 1 283 ? 18.438 -7.664 -9.414 1 85.31 283 ARG B O 1
ATOM 6152 N N . SER B 1 284 ? 19.312 -7.836 -11.383 1 88.56 284 SER B N 1
ATOM 6153 C CA . SER B 1 284 ? 19.172 -6.406 -11.625 1 88.56 284 SER B CA 1
ATOM 6154 C C . SER B 1 284 ? 17.703 -6.016 -11.75 1 88.56 284 SER B C 1
ATOM 6156 O O . SER B 1 284 ? 17.344 -4.859 -11.531 1 88.56 284 SER B O 1
ATOM 6158 N N . THR B 1 285 ? 16.844 -6.938 -12.094 1 91.75 285 THR B N 1
ATOM 6159 C CA . THR B 1 285 ? 15.414 -6.648 -12.234 1 91.75 285 THR B CA 1
ATOM 6160 C C . THR B 1 285 ? 14.773 -6.457 -10.867 1 91.75 285 THR B C 1
ATOM 6162 O O . THR B 1 285 ? 13.688 -5.875 -10.758 1 91.75 285 THR B O 1
ATOM 6165 N N . GLY B 1 286 ? 15.359 -7.051 -9.836 1 93.12 286 GLY B N 1
ATOM 6166 C CA . GLY B 1 286 ? 14.82 -6.996 -8.492 1 93.12 286 GLY B CA 1
ATOM 6167 C C . GLY B 1 286 ? 13.656 -7.941 -8.273 1 93.12 286 GLY B C 1
ATOM 6168 O O . GLY B 1 286 ? 12.938 -7.84 -7.277 1 93.12 286 GLY B O 1
ATOM 6169 N N . LEU B 1 287 ? 13.422 -8.859 -9.227 1 94.19 287 LEU B N 1
ATOM 6170 C CA . LEU B 1 287 ? 12.227 -9.688 -9.172 1 94.19 287 LEU B CA 1
ATOM 6171 C C . LEU B 1 287 ? 12.578 -11.125 -8.789 1 94.19 287 LEU B C 1
ATOM 6173 O O . LEU B 1 287 ? 11.719 -12.008 -8.844 1 94.19 287 LEU B O 1
ATOM 6177 N N . GLU B 1 288 ? 13.727 -11.398 -8.344 1 90.38 288 GLU B N 1
ATOM 6178 C CA . GLU B 1 288 ? 14.227 -12.742 -8.086 1 90.38 288 GLU B CA 1
ATOM 6179 C C . GLU B 1 288 ? 13.359 -13.469 -7.062 1 90.38 288 GLU B C 1
ATOM 6181 O O . GLU B 1 288 ? 13.078 -14.664 -7.207 1 90.38 288 GLU B O 1
ATOM 6186 N N . GLN B 1 289 ? 12.898 -12.805 -6.102 1 91.19 289 GLN B N 1
ATOM 6187 C CA . GLN B 1 289 ? 12.164 -13.406 -4.992 1 91.19 289 GLN B CA 1
ATOM 6188 C C . GLN B 1 289 ? 10.836 -13.984 -5.457 1 91.19 289 GLN B C 1
ATOM 6190 O O . GLN B 1 289 ? 10.281 -14.875 -4.812 1 91.19 289 GLN B O 1
ATOM 6195 N N . LEU B 1 290 ? 10.32 -13.492 -6.535 1 92.12 290 LEU B N 1
ATOM 6196 C CA . LEU B 1 290 ? 9.055 -13.984 -7.066 1 92.12 290 LEU B CA 1
ATOM 6197 C C . LEU B 1 290 ? 9.18 -15.422 -7.555 1 92.12 290 LEU B C 1
ATOM 6199 O O . LEU B 1 290 ? 8.18 -16.109 -7.762 1 92.12 290 LEU B O 1
ATOM 6203 N N . PHE B 1 291 ? 10.406 -15.844 -7.652 1 91.69 291 PHE B N 1
ATOM 6204 C CA . PHE B 1 291 ? 10.609 -17.141 -8.289 1 91.69 291 PHE B CA 1
ATOM 6205 C C . PHE B 1 291 ? 11.281 -18.109 -7.328 1 91.69 291 PHE B C 1
ATOM 6207 O O . PHE B 1 291 ? 11.836 -19.125 -7.754 1 91.69 291 PHE B O 1
ATOM 6214 N N . TYR B 1 292 ? 11.273 -17.734 -6.113 1 91.56 292 TYR B N 1
ATOM 6215 C CA . TYR B 1 292 ? 11.734 -18.672 -5.094 1 91.56 292 TYR B CA 1
ATOM 6216 C C . TYR B 1 292 ? 10.82 -19.891 -5.02 1 91.56 292 TYR B C 1
ATOM 6218 O O . TYR B 1 292 ? 9.602 -19.766 -5.141 1 91.56 292 TYR B O 1
ATOM 6226 N N . ARG B 1 293 ? 11.383 -21.031 -4.852 1 93.19 293 ARG B N 1
ATOM 6227 C CA . ARG B 1 293 ? 10.68 -22.297 -4.719 1 93.19 293 ARG B CA 1
ATOM 6228 C C . ARG B 1 293 ? 11.25 -23.125 -3.566 1 93.19 293 ARG B C 1
ATOM 6230 O O . ARG B 1 293 ? 12.406 -22.938 -3.178 1 93.19 293 ARG B O 1
ATOM 6237 N N . PRO B 1 294 ? 10.367 -23.969 -3.047 1 92.5 294 PRO B N 1
ATOM 6238 C CA . PRO B 1 294 ? 10.898 -24.828 -1.988 1 92.5 294 PRO B CA 1
ATOM 6239 C C . PRO B 1 294 ? 11.875 -25.875 -2.514 1 92.5 294 PRO B C 1
ATOM 6241 O O . PRO B 1 294 ? 11.648 -26.469 -3.574 1 92.5 294 PRO B O 1
ATOM 6244 N N . ALA B 1 295 ? 12.883 -26.078 -1.749 1 93.19 295 ALA B N 1
ATOM 6245 C CA . ALA B 1 295 ? 13.852 -27.109 -2.092 1 93.19 295 ALA B CA 1
ATOM 6246 C C . ALA B 1 295 ? 13.227 -28.5 -1.971 1 93.19 295 ALA B C 1
ATOM 6248 O O . ALA B 1 295 ? 12.25 -28.688 -1.246 1 93.19 295 ALA B O 1
ATOM 6249 N N . MET B 1 296 ? 13.805 -29.422 -2.77 1 92.31 296 MET B N 1
ATOM 6250 C CA . MET B 1 296 ? 13.297 -30.781 -2.76 1 92.31 296 MET B CA 1
ATOM 6251 C C . MET B 1 296 ? 14.438 -31.797 -2.82 1 92.31 296 MET B C 1
ATOM 6253 O O . MET B 1 296 ? 15.516 -31.5 -3.346 1 92.31 296 MET B O 1
ATOM 6257 N N . ASN B 1 297 ? 14.219 -32.906 -2.205 1 92.88 297 ASN B N 1
ATOM 6258 C CA . ASN B 1 297 ? 15.078 -34.062 -2.338 1 92.88 297 ASN B CA 1
ATOM 6259 C C . ASN B 1 297 ? 14.367 -35.188 -3.07 1 92.88 297 ASN B C 1
ATOM 6261 O O . ASN B 1 297 ? 13.656 -36 -2.453 1 92.88 297 ASN B O 1
ATOM 6265 N N . LEU B 1 298 ? 14.68 -35.375 -4.332 1 94.19 298 LEU B N 1
ATOM 6266 C CA . LEU B 1 298 ? 13.961 -36.312 -5.195 1 94.19 298 LEU B CA 1
ATOM 6267 C C . LEU B 1 298 ? 14.258 -37.75 -4.816 1 94.19 298 LEU B C 1
ATOM 6269 O O . LEU B 1 298 ? 13.398 -38.625 -4.934 1 94.19 298 LEU B O 1
ATOM 6273 N N . THR B 1 299 ? 15.453 -37.938 -4.371 1 93.56 299 THR B N 1
ATOM 6274 C CA . THR B 1 299 ? 15.82 -39.312 -3.965 1 93.56 299 THR B CA 1
ATOM 6275 C C . THR B 1 299 ? 15.039 -39.719 -2.729 1 93.56 299 THR B C 1
ATOM 6277 O O . THR B 1 299 ? 14.5 -40.844 -2.684 1 93.56 299 THR B O 1
ATOM 6280 N N . ALA B 1 300 ? 14.992 -38.906 -1.827 1 94.44 300 ALA B N 1
ATOM 6281 C CA . ALA B 1 300 ? 14.242 -39.188 -0.607 1 94.44 300 ALA B CA 1
ATOM 6282 C C . ALA B 1 300 ? 12.75 -39.281 -0.891 1 94.44 300 ALA B C 1
ATOM 6284 O O . ALA B 1 300 ? 12.047 -40.094 -0.268 1 94.44 300 ALA B O 1
ATOM 6285 N N . ALA B 1 301 ? 12.266 -38.594 -1.827 1 95.5 301 ALA B N 1
ATOM 6286 C CA . ALA B 1 301 ? 10.836 -38.531 -2.137 1 95.5 301 ALA B CA 1
ATOM 6287 C C . ALA B 1 301 ? 10.375 -39.812 -2.838 1 95.5 301 ALA B C 1
ATOM 6289 O O . ALA B 1 301 ? 9.195 -40.156 -2.779 1 95.5 301 ALA B O 1
ATOM 6290 N N . ALA B 1 302 ? 11.289 -40.5 -3.445 1 94.94 302 ALA B N 1
ATOM 6291 C CA . ALA B 1 302 ? 10.961 -41.688 -4.223 1 94.94 302 ALA B CA 1
ATOM 6292 C C . ALA B 1 302 ? 10.234 -42.719 -3.365 1 94.94 302 ALA B C 1
ATOM 6294 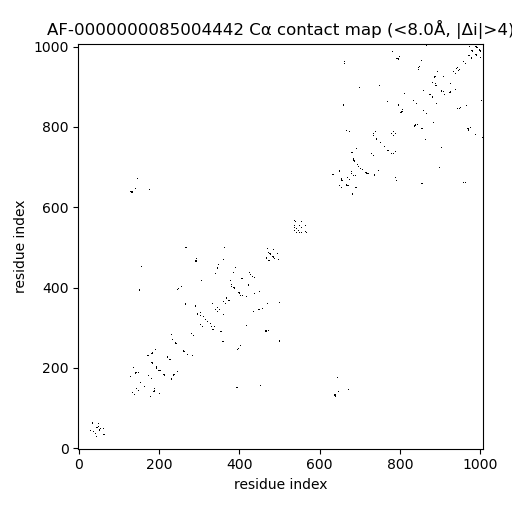O O . ALA B 1 302 ? 9.398 -43.469 -3.867 1 94.94 302 ALA B O 1
ATOM 6295 N N . ALA B 1 303 ? 10.484 -42.688 -2.084 1 95 303 ALA B N 1
ATOM 6296 C CA . ALA B 1 303 ? 9.883 -43.625 -1.159 1 95 303 ALA B CA 1
ATOM 6297 C C . ALA B 1 303 ? 8.398 -43.375 -0.965 1 95 303 ALA B C 1
ATOM 6299 O O . ALA B 1 303 ? 7.652 -44.219 -0.498 1 95 303 ALA B O 1
ATOM 6300 N N . TYR B 1 304 ? 7.961 -42.281 -1.376 1 95.88 304 TYR B N 1
ATOM 6301 C CA . TYR B 1 304 ? 6.586 -41.906 -1.101 1 95.88 304 TYR B CA 1
ATOM 6302 C C . TYR B 1 304 ? 5.73 -42 -2.355 1 95.88 304 TYR B C 1
ATOM 6304 O O . TYR B 1 304 ? 4.574 -41.562 -2.363 1 95.88 304 TYR B O 1
ATOM 6312 N N . ILE B 1 305 ? 6.227 -42.562 -3.418 1 96.25 305 ILE B N 1
ATOM 6313 C CA . ILE B 1 305 ? 5.422 -42.812 -4.609 1 96.25 305 ILE B CA 1
ATOM 6314 C C . ILE B 1 305 ? 4.328 -43.844 -4.281 1 96.25 305 ILE B C 1
ATOM 6316 O O . ILE B 1 305 ? 4.617 -44.938 -3.811 1 96.25 305 ILE B O 1
ATOM 6320 N N . PRO B 1 306 ? 3.143 -43.469 -4.523 1 95.12 306 PRO B N 1
ATOM 6321 C CA . PRO B 1 306 ? 2.068 -44.438 -4.27 1 95.12 306 PRO B CA 1
ATOM 6322 C C . PRO B 1 306 ? 2.229 -45.75 -5.07 1 95.12 306 PRO B C 1
ATOM 6324 O O . PRO B 1 306 ? 2.654 -45.688 -6.23 1 95.12 306 PRO B O 1
ATOM 6327 N N . ARG B 1 307 ? 1.803 -46.812 -4.48 1 93.62 307 ARG B N 1
ATOM 6328 C CA .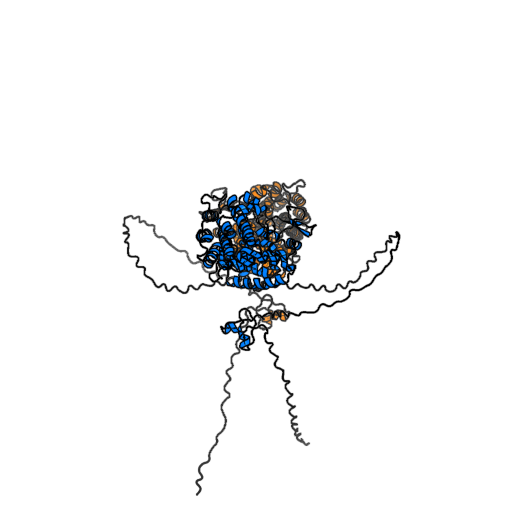 ARG B 1 307 ? 1.958 -48.125 -5.078 1 93.62 307 ARG B CA 1
ATOM 6329 C C . ARG B 1 307 ? 1.25 -48.219 -6.426 1 93.62 307 ARG B C 1
ATOM 6331 O O . ARG B 1 307 ? 1.778 -48.781 -7.375 1 93.62 307 ARG B O 1
ATOM 6338 N N . ASN B 1 308 ? 0.099 -47.719 -6.527 1 93.25 308 ASN B N 1
ATOM 6339 C CA . ASN B 1 308 ? -0.686 -47.781 -7.754 1 93.25 308 ASN B CA 1
ATOM 6340 C C . ASN B 1 308 ? 0.022 -47.062 -8.906 1 93.25 308 ASN B C 1
ATOM 6342 O O . ASN B 1 308 ? -0.05 -47.5 -10.055 1 93.25 308 ASN B O 1
ATOM 6346 N N . LEU B 1 309 ? 0.71 -46 -8.641 1 96.06 309 LEU B N 1
ATOM 6347 C CA . LEU B 1 309 ? 1.425 -45.25 -9.672 1 96.06 309 LEU B CA 1
ATOM 6348 C C . LEU B 1 309 ? 2.721 -45.938 -10.055 1 96.06 309 LEU B C 1
ATOM 6350 O O . LEU B 1 309 ? 3.131 -45.938 -11.219 1 96.06 309 LEU B O 1
ATOM 6354 N N . ASN B 1 310 ? 3.299 -46.562 -9.047 1 95 310 ASN B N 1
ATOM 6355 C CA . ASN B 1 310 ? 4.461 -47.375 -9.359 1 95 310 ASN B CA 1
ATOM 6356 C C . ASN B 1 310 ? 4.102 -48.531 -10.312 1 95 310 ASN B C 1
ATOM 6358 O O . ASN B 1 310 ? 4.848 -48.812 -11.25 1 95 310 ASN B O 1
ATOM 6362 N N . VAL B 1 311 ? 3.002 -49.156 -10.008 1 94.69 311 VAL B N 1
ATOM 6363 C CA . VAL B 1 311 ? 2.533 -50.25 -10.828 1 94.69 311 VAL B CA 1
ATOM 6364 C C . VAL B 1 311 ? 2.172 -49.781 -12.227 1 94.69 311 VAL B C 1
ATOM 6366 O O . VAL B 1 311 ? 2.402 -50.469 -13.219 1 94.69 311 VAL B O 1
ATOM 6369 N N . LEU B 1 312 ? 1.645 -48.594 -12.336 1 95.44 312 LEU B N 1
ATOM 6370 C CA . LEU B 1 312 ? 1.278 -47.969 -13.609 1 95.44 312 LEU B CA 1
ATOM 6371 C C . LEU B 1 312 ? 2.469 -47.938 -14.562 1 95.44 312 LEU B C 1
ATOM 6373 O O . LEU B 1 312 ? 2.318 -48.219 -15.75 1 95.44 312 LEU B O 1
ATOM 6377 N N . VAL B 1 313 ? 3.658 -47.656 -14.047 1 95.44 313 VAL B N 1
ATOM 6378 C CA . VAL B 1 313 ? 4.848 -47.5 -14.875 1 95.44 313 VAL B CA 1
ATOM 6379 C C . VAL B 1 313 ? 5.59 -48.812 -15.008 1 95.44 313 VAL B C 1
ATOM 6381 O O . VAL B 1 313 ? 6.07 -49.156 -16.094 1 95.44 313 VAL B O 1
ATOM 6384 N N . SER B 1 314 ? 5.629 -49.625 -13.938 1 93 314 SER B N 1
ATOM 6385 C CA . SER B 1 314 ? 6.391 -50.875 -13.945 1 93 314 SER B CA 1
ATOM 6386 C C . SER B 1 314 ? 5.676 -51.938 -14.75 1 93 314 SER B C 1
ATOM 6388 O O . SER B 1 314 ? 6.312 -52.875 -15.25 1 93 314 SER B O 1
ATOM 6390 N N . SER B 1 315 ? 4.387 -51.844 -14.906 1 92.31 315 SER B N 1
ATOM 6391 C CA . SER B 1 315 ? 3.607 -52.875 -15.57 1 92.31 315 SER B CA 1
ATOM 6392 C C . SER B 1 315 ? 3.516 -52.625 -17.078 1 92.31 315 SER B C 1
ATOM 6394 O O . SER B 1 315 ? 2.777 -53.312 -17.781 1 92.31 315 SER B O 1
ATOM 6396 N N . ILE B 1 316 ? 4.211 -51.656 -17.562 1 94.56 316 ILE B N 1
ATOM 6397 C CA . ILE B 1 316 ? 4.188 -51.406 -19 1 94.56 316 ILE B CA 1
ATOM 6398 C C . ILE B 1 316 ? 4.828 -52.594 -19.734 1 94.56 316 ILE B C 1
ATOM 6400 O O . ILE B 1 316 ? 5.996 -52.906 -19.516 1 94.56 316 ILE B O 1
ATOM 6404 N N . PRO B 1 317 ? 4.039 -53.188 -20.578 1 91.88 317 PRO B N 1
ATOM 6405 C CA . PRO B 1 317 ? 4.598 -54.312 -21.297 1 91.88 317 PRO B CA 1
ATOM 6406 C C . PRO B 1 317 ? 5.742 -53.938 -22.234 1 91.88 317 PRO B C 1
ATOM 6408 O O . PRO B 1 317 ? 5.809 -52.781 -22.688 1 91.88 317 PRO B O 1
ATOM 6411 N N . ALA B 1 318 ? 6.539 -54.875 -22.547 1 89.62 318 ALA B N 1
ATOM 6412 C CA . ALA B 1 318 ? 7.723 -54.656 -23.375 1 89.62 318 ALA B CA 1
ATOM 6413 C C . ALA B 1 318 ? 7.332 -54.281 -24.797 1 89.62 318 ALA B C 1
ATOM 6415 O O . ALA B 1 318 ? 8.039 -53.5 -25.469 1 89.62 318 ALA B O 1
ATOM 6416 N N . ASP B 1 319 ? 6.215 -54.719 -25.25 1 91.69 319 ASP B N 1
ATOM 6417 C CA . ASP B 1 319 ? 5.789 -54.469 -26.625 1 91.69 319 ASP B CA 1
ATOM 6418 C C . ASP B 1 319 ? 4.977 -53.188 -26.719 1 91.69 319 ASP B C 1
ATOM 6420 O O . ASP B 1 319 ? 4.617 -52.75 -27.828 1 91.69 319 ASP B O 1
ATOM 6424 N N . ASP B 1 320 ? 4.773 -52.531 -25.703 1 92 320 ASP B N 1
ATOM 6425 C CA . ASP B 1 320 ? 4.016 -51.281 -25.672 1 92 320 ASP B CA 1
ATOM 6426 C C . ASP B 1 320 ? 4.891 -50.094 -26.062 1 92 320 ASP B C 1
ATOM 6428 O O . ASP B 1 320 ? 6.023 -49.969 -25.594 1 92 320 ASP B O 1
ATOM 6432 N N . PRO B 1 321 ? 4.418 -49.281 -26.953 1 91.56 321 PRO B N 1
ATOM 6433 C CA . PRO B 1 321 ? 5.191 -48.094 -27.375 1 91.56 321 PRO B CA 1
ATOM 6434 C C . PRO B 1 321 ? 5.551 -47.188 -26.219 1 91.56 321 PRO B C 1
ATOM 6436 O O . PRO B 1 321 ? 6.551 -46.469 -26.266 1 91.56 321 PRO B O 1
ATOM 6439 N N . ASP B 1 322 ? 4.879 -47.281 -25.172 1 93.44 322 ASP B N 1
ATOM 6440 C CA . ASP B 1 322 ? 5.105 -46.406 -24 1 93.44 322 ASP B CA 1
ATOM 6441 C C . ASP B 1 322 ? 6.316 -46.906 -23.203 1 93.44 322 ASP B C 1
ATOM 6443 O O . ASP B 1 322 ? 6.773 -46.188 -22.297 1 93.44 322 ASP B O 1
ATOM 6447 N N . GLN B 1 323 ? 6.832 -48.031 -23.5 1 93.88 323 GLN B N 1
ATOM 6448 C CA . GLN B 1 323 ? 8 -48.562 -22.812 1 93.88 323 GLN B CA 1
ATOM 6449 C C . GLN B 1 323 ? 9.188 -47.594 -22.938 1 93.88 323 GLN B C 1
ATOM 6451 O O . GLN B 1 323 ? 10 -47.469 -22.016 1 93.88 323 GLN B O 1
ATOM 6456 N N . ALA B 1 324 ? 9.25 -46.875 -24.062 1 93.56 324 ALA B N 1
ATOM 6457 C CA . ALA B 1 324 ? 10.328 -45.938 -24.312 1 93.56 324 ALA B CA 1
ATOM 6458 C C . ALA B 1 324 ? 10.234 -44.75 -23.375 1 93.56 324 ALA B C 1
ATOM 6460 O O . ALA B 1 324 ? 11.234 -44.062 -23.125 1 93.56 324 ALA B O 1
ATOM 6461 N N . ASN B 1 325 ? 9.094 -44.5 -22.812 1 95.31 325 ASN B N 1
ATOM 6462 C CA . ASN B 1 325 ? 8.859 -43.312 -21.984 1 95.31 325 ASN B CA 1
ATOM 6463 C C . ASN B 1 325 ? 8.938 -43.656 -20.5 1 95.31 325 ASN B C 1
ATOM 6465 O O . ASN B 1 325 ? 8.648 -42.812 -19.656 1 95.31 325 ASN B O 1
ATOM 6469 N N . ARG B 1 326 ? 9.336 -44.781 -20.141 1 95.5 326 ARG B N 1
ATOM 6470 C CA . ARG B 1 326 ? 9.344 -45.25 -18.75 1 95.5 326 ARG B CA 1
ATOM 6471 C C . ARG B 1 326 ? 10.219 -44.375 -17.891 1 95.5 326 ARG B C 1
ATOM 6473 O O . ARG B 1 326 ? 9.852 -44.031 -16.766 1 95.5 326 ARG B O 1
ATOM 6480 N N . LYS B 1 327 ? 11.336 -44 -18.391 1 93.62 327 LYS B N 1
ATOM 6481 C CA . LYS B 1 327 ? 12.258 -43.156 -17.625 1 93.62 327 LYS B CA 1
ATOM 6482 C C . LYS B 1 327 ? 11.633 -41.812 -17.344 1 93.62 327 LYS B C 1
ATOM 6484 O O . LYS B 1 327 ? 11.789 -41.25 -16.234 1 93.62 327 LYS B O 1
ATOM 6489 N N . ALA B 1 328 ? 10.953 -41.281 -18.312 1 95.06 328 ALA B N 1
ATOM 6490 C CA . ALA B 1 328 ? 10.281 -40 -18.156 1 95.06 328 ALA B CA 1
ATOM 6491 C C . ALA B 1 328 ? 9.188 -40.094 -17.094 1 95.06 328 ALA B C 1
ATOM 6493 O O . ALA B 1 328 ? 9.055 -39.188 -16.25 1 95.06 328 ALA B O 1
ATOM 6494 N N . TYR B 1 329 ? 8.414 -41.156 -17.109 1 97.44 329 TYR B N 1
ATOM 6495 C CA . TYR B 1 329 ? 7.355 -41.344 -16.125 1 97.44 329 TYR B CA 1
ATOM 6496 C C . TYR B 1 329 ? 7.934 -41.469 -14.719 1 97.44 329 TYR B C 1
ATOM 6498 O O . TYR B 1 329 ? 7.43 -40.844 -13.781 1 97.44 329 TYR B O 1
ATOM 6506 N N . THR B 1 330 ? 8.992 -42.25 -14.609 1 95.88 330 THR B N 1
ATOM 6507 C CA . THR B 1 330 ? 9.594 -42.469 -13.305 1 95.88 330 THR B CA 1
ATOM 6508 C C . THR B 1 330 ? 10.148 -41.156 -12.719 1 95.88 330 THR B C 1
ATOM 6510 O O . THR B 1 330 ? 9.992 -40.906 -11.523 1 95.88 330 THR B O 1
ATOM 6513 N N . ARG B 1 331 ? 10.766 -40.406 -13.547 1 94.62 331 ARG B N 1
ATOM 6514 C CA . ARG B 1 331 ? 11.305 -39.125 -13.109 1 94.62 331 ARG B CA 1
ATOM 6515 C C . ARG B 1 331 ? 10.195 -38.219 -12.609 1 94.62 331 ARG B C 1
ATOM 6517 O O . ARG B 1 331 ? 10.328 -37.594 -11.555 1 94.62 331 ARG B O 1
ATOM 6524 N N . VAL B 1 332 ? 9.117 -38.094 -13.305 1 97.38 332 VAL B N 1
ATOM 6525 C CA . VAL B 1 332 ? 8.016 -37.219 -12.953 1 97.38 332 VAL B CA 1
ATOM 6526 C C . VAL B 1 332 ? 7.32 -37.719 -11.695 1 97.38 332 VAL B C 1
ATOM 6528 O O . VAL B 1 332 ? 6.852 -36.938 -10.875 1 97.38 332 VAL B O 1
ATOM 6531 N N . LEU B 1 333 ? 7.234 -39.031 -11.547 1 97.88 333 LEU B N 1
ATOM 6532 C CA . LEU B 1 333 ? 6.641 -39.594 -10.344 1 97.88 333 LEU B CA 1
ATOM 6533 C C . LEU B 1 333 ? 7.438 -39.188 -9.102 1 97.88 333 LEU B C 1
ATOM 6535 O O . LEU B 1 333 ? 6.867 -39 -8.023 1 97.88 333 LEU B O 1
ATOM 6539 N N . ARG B 1 334 ? 8.727 -39.031 -9.266 1 96.81 334 ARG B N 1
ATOM 6540 C CA . ARG B 1 334 ? 9.539 -38.594 -8.148 1 96.81 334 ARG B CA 1
ATOM 6541 C C . ARG B 1 334 ? 9.18 -37.156 -7.766 1 96.81 334 ARG B C 1
ATOM 6543 O O . ARG B 1 334 ? 9.148 -36.812 -6.586 1 96.81 334 ARG B O 1
ATOM 6550 N N . TYR B 1 335 ? 8.938 -36.281 -8.773 1 97.31 335 TYR B N 1
ATOM 6551 C CA . TYR B 1 335 ? 8.484 -34.938 -8.492 1 97.31 335 TYR B CA 1
ATOM 6552 C C . TYR B 1 335 ? 7.137 -34.938 -7.773 1 97.31 335 TYR B C 1
ATOM 6554 O O . TYR B 1 335 ? 6.938 -34.219 -6.805 1 97.31 335 TYR B O 1
ATOM 6562 N N . LEU B 1 336 ? 6.227 -35.781 -8.289 1 98.19 336 LEU B N 1
ATOM 6563 C CA . LEU B 1 336 ? 4.91 -35.875 -7.664 1 98.19 336 LEU B CA 1
ATOM 6564 C C . LEU B 1 336 ? 5.023 -36.406 -6.238 1 98.19 336 LEU B C 1
ATOM 6566 O O . LEU B 1 336 ? 4.281 -35.969 -5.352 1 98.19 336 LEU B O 1
ATOM 6570 N N . ALA B 1 337 ? 5.984 -37.312 -6.047 1 97.81 337 ALA B N 1
ATOM 6571 C CA . ALA B 1 337 ? 6.191 -37.938 -4.746 1 97.81 337 ALA B CA 1
ATOM 6572 C C . ALA B 1 337 ? 6.586 -36.875 -3.695 1 97.81 337 ALA B C 1
ATOM 6574 O O . ALA B 1 337 ? 6.332 -37.062 -2.504 1 97.81 337 ALA B O 1
ATOM 6575 N N . THR B 1 338 ? 7.227 -35.812 -4.121 1 96.75 338 THR B N 1
ATOM 6576 C CA . THR B 1 338 ? 7.594 -34.75 -3.176 1 96.75 338 THR B CA 1
ATOM 6577 C C . THR B 1 338 ? 6.352 -34.156 -2.525 1 96.75 338 THR B C 1
ATOM 6579 O O . THR B 1 338 ? 6.395 -33.719 -1.366 1 96.75 338 THR B O 1
ATOM 6582 N N . LEU B 1 339 ? 5.254 -34.094 -3.252 1 97.75 339 LEU B N 1
ATOM 6583 C CA . LEU B 1 339 ? 4 -33.594 -2.691 1 97.75 339 LEU B CA 1
ATOM 6584 C C . LEU B 1 339 ? 3.455 -34.562 -1.646 1 97.75 339 LEU B C 1
ATOM 6586 O O . LEU B 1 339 ? 3.039 -34.156 -0.564 1 97.75 339 LEU B O 1
ATOM 6590 N N . TYR B 1 340 ? 3.531 -35.875 -1.983 1 97.44 340 TYR B N 1
ATOM 6591 C CA . TYR B 1 340 ? 3.086 -36.875 -1.038 1 97.44 340 TYR B CA 1
ATOM 6592 C C . TYR B 1 340 ? 3.932 -36.844 0.23 1 97.44 340 TYR B C 1
ATOM 6594 O O . TYR B 1 340 ? 3.398 -36.906 1.341 1 97.44 340 TYR B O 1
ATOM 6602 N N . GLN B 1 341 ? 5.195 -36.75 0.016 1 95.94 341 GLN B N 1
ATOM 6603 C CA . GLN B 1 341 ? 6.125 -36.719 1.14 1 95.94 341 GLN B CA 1
ATOM 6604 C C . GLN B 1 341 ? 5.812 -35.531 2.074 1 95.94 341 GLN B C 1
ATOM 6606 O O . GLN B 1 341 ? 5.695 -35.719 3.289 1 95.94 341 GLN B O 1
ATOM 6611 N N . HIS B 1 342 ? 5.68 -34.406 1.49 1 94.81 342 HIS B N 1
ATOM 6612 C CA . HIS B 1 342 ? 5.434 -33.188 2.295 1 94.81 342 HIS B CA 1
ATOM 6613 C C . HIS B 1 342 ? 4.09 -33.281 3.014 1 94.81 342 HIS B C 1
ATOM 6615 O O . HIS B 1 342 ? 3.969 -32.875 4.168 1 94.81 342 HIS B O 1
ATOM 6621 N N . MET B 1 343 ? 3.105 -33.781 2.361 1 94.56 343 MET B N 1
ATOM 6622 C CA . MET B 1 343 ? 1.787 -33.906 2.975 1 94.56 343 MET B CA 1
ATOM 6623 C C . MET B 1 343 ? 1.831 -34.906 4.148 1 94.56 343 MET B C 1
ATOM 6625 O O . MET B 1 343 ? 1.206 -34.656 5.184 1 94.56 343 MET B O 1
ATOM 6629 N N . HIS B 1 344 ? 2.59 -35.875 3.955 1 92.25 344 HIS B N 1
ATOM 6630 C CA . HIS B 1 344 ? 2.711 -36.875 4.996 1 92.25 344 HIS B CA 1
ATOM 6631 C C . HIS B 1 344 ? 3.432 -36.344 6.223 1 92.25 344 HIS B C 1
ATOM 6633 O O . HIS B 1 344 ? 3.039 -36.625 7.359 1 92.25 344 HIS B O 1
ATOM 6639 N N . GLN B 1 345 ? 4.461 -35.594 6.008 1 86.06 345 GLN B N 1
ATOM 6640 C CA . GLN B 1 345 ? 5.34 -35.125 7.082 1 86.06 345 GLN B CA 1
ATOM 6641 C C . GLN B 1 345 ? 4.836 -33.844 7.711 1 86.06 345 GLN B C 1
ATOM 6643 O O . GLN B 1 345 ? 4.945 -33.656 8.922 1 86.06 345 GLN B O 1
ATOM 6648 N N . GLY B 1 346 ? 4.375 -32.969 6.977 1 77.94 346 GLY B N 1
ATOM 6649 C CA . GLY B 1 346 ? 4.086 -31.625 7.461 1 77.94 346 GLY B CA 1
ATOM 6650 C C . GLY B 1 346 ? 2.629 -31.234 7.309 1 77.94 346 GLY B C 1
ATOM 6651 O O . GLY B 1 346 ? 2.086 -30.5 8.141 1 77.94 346 GLY B O 1
ATOM 6652 N N . GLY B 1 347 ? 2.049 -31.641 6.262 1 85 347 GLY B N 1
ATOM 6653 C CA . GLY B 1 347 ? 0.647 -31.328 6.047 1 85 347 GLY B CA 1
ATOM 6654 C C . GLY B 1 347 ? 0.446 -30.016 5.305 1 85 347 GLY B C 1
ATOM 6655 O O . GLY B 1 347 ? 1.098 -29.766 4.289 1 85 347 GLY B O 1
ATOM 6656 N N . PHE B 1 348 ? -0.509 -29.25 5.902 1 87.5 348 PHE B N 1
ATOM 6657 C CA . PHE B 1 348 ? -0.922 -28.031 5.234 1 87.5 348 PHE B CA 1
ATOM 6658 C C . PHE B 1 348 ? 0.016 -26.875 5.582 1 87.5 348 PHE B C 1
ATOM 6660 O O . PHE B 1 348 ? 0.776 -26.969 6.551 1 87.5 348 PHE B O 1
ATOM 6667 N N . GLY B 1 349 ? 0.05 -25.844 4.77 1 86.69 349 GLY B N 1
ATOM 6668 C CA . GLY B 1 349 ? 0.865 -24.672 5.047 1 86.69 349 GLY B CA 1
ATOM 6669 C C . GLY B 1 349 ? 1.28 -23.922 3.793 1 86.69 349 GLY B C 1
ATOM 6670 O O . GLY B 1 349 ? 0.965 -24.344 2.678 1 86.69 349 GLY B O 1
ATOM 6671 N N . ALA B 1 350 ? 2.043 -22.906 4.059 1 87.69 350 ALA B N 1
ATOM 6672 C CA . ALA B 1 350 ? 2.459 -22.031 2.965 1 87.69 350 ALA B CA 1
ATOM 6673 C C . ALA B 1 350 ? 3.426 -22.75 2.027 1 87.69 350 ALA B C 1
ATOM 6675 O O . ALA B 1 350 ? 3.316 -22.625 0.804 1 87.69 350 ALA B O 1
ATOM 6676 N N . VAL B 1 351 ? 4.297 -23.516 2.564 1 90.25 351 VAL B N 1
ATOM 6677 C CA . VAL B 1 351 ? 5.305 -24.188 1.758 1 90.25 351 VAL B CA 1
ATOM 6678 C C . VAL B 1 351 ? 4.645 -25.297 0.927 1 90.25 351 VAL B C 1
ATOM 6680 O O . VAL B 1 351 ? 5 -25.5 -0.234 1 90.25 351 VAL B O 1
ATOM 6683 N N . MET B 1 352 ? 3.729 -25.969 1.551 1 92.62 352 MET B N 1
ATOM 6684 C CA . MET B 1 352 ? 2.996 -27 0.812 1 92.62 352 MET B CA 1
ATOM 6685 C C . MET B 1 352 ? 2.256 -26.391 -0.375 1 92.62 352 MET B C 1
ATOM 6687 O O . MET B 1 352 ? 2.291 -26.938 -1.479 1 92.62 352 MET B O 1
ATOM 6691 N N . LYS B 1 353 ? 1.599 -25.281 -0.163 1 92.75 353 LYS B N 1
ATOM 6692 C CA . LYS B 1 353 ? 0.887 -24.594 -1.239 1 92.75 353 LYS B CA 1
ATOM 6693 C C . LYS B 1 353 ? 1.837 -24.219 -2.373 1 92.75 353 LYS B C 1
ATOM 6695 O O . LYS B 1 353 ? 1.526 -24.422 -3.547 1 92.75 353 LYS B O 1
ATOM 6700 N N . LEU B 1 354 ? 2.928 -23.719 -1.988 1 93.88 354 LEU B N 1
ATOM 6701 C CA . LEU B 1 354 ? 3.896 -23.281 -2.99 1 93.88 354 LEU B CA 1
ATOM 6702 C C . LEU B 1 354 ? 4.426 -24.484 -3.779 1 93.88 354 LEU B C 1
ATOM 6704 O O . LEU B 1 354 ? 4.672 -24.375 -4.984 1 93.88 354 LEU B O 1
ATOM 6708 N N . ARG B 1 355 ? 4.637 -25.578 -3.1 1 95.19 355 ARG B N 1
ATOM 6709 C CA . ARG B 1 355 ? 5.086 -26.797 -3.777 1 95.19 355 ARG B CA 1
ATOM 6710 C C . ARG B 1 355 ? 4.07 -27.25 -4.824 1 95.19 355 ARG B C 1
ATOM 6712 O O . ARG B 1 355 ? 4.445 -27.625 -5.934 1 95.19 355 ARG B O 1
ATOM 6719 N N . ILE B 1 356 ? 2.854 -27.172 -4.453 1 97.06 356 ILE B N 1
ATOM 6720 C CA . ILE B 1 356 ? 1.794 -27.562 -5.375 1 97.06 356 ILE B CA 1
ATOM 6721 C C . ILE B 1 356 ? 1.741 -26.594 -6.547 1 97.06 356 ILE B C 1
ATOM 6723 O O . ILE B 1 356 ? 1.706 -27 -7.707 1 97.06 356 ILE B O 1
ATOM 6727 N N . ILE B 1 357 ? 1.809 -25.328 -6.254 1 96.69 357 ILE B N 1
ATOM 6728 C CA . ILE B 1 357 ? 1.636 -24.266 -7.238 1 96.69 357 ILE B CA 1
ATOM 6729 C C . ILE B 1 357 ? 2.775 -24.312 -8.258 1 96.69 357 ILE B C 1
ATOM 6731 O O . ILE B 1 357 ? 2.557 -24.125 -9.453 1 96.69 357 ILE B O 1
ATOM 6735 N N . THR B 1 358 ? 3.955 -24.594 -7.855 1 96 358 THR B N 1
ATOM 6736 C CA . THR B 1 358 ? 5.117 -24.453 -8.727 1 96 358 THR B CA 1
ATOM 6737 C C . THR B 1 358 ? 5.484 -25.797 -9.344 1 96 358 THR B C 1
ATOM 6739 O O . THR B 1 358 ? 6.516 -25.922 -10.008 1 96 358 THR B O 1
ATOM 6742 N N . TRP B 1 359 ? 4.711 -26.797 -9.156 1 97.56 359 TRP B N 1
ATOM 6743 C CA . TRP B 1 359 ? 5.031 -28.156 -9.578 1 97.56 359 TRP B CA 1
ATOM 6744 C C . TRP B 1 359 ? 5.312 -28.203 -11.078 1 97.56 359 TRP B C 1
ATOM 6746 O O . TRP B 1 359 ? 6.266 -28.859 -11.516 1 97.56 359 TRP B O 1
ATOM 6756 N N . PHE B 1 360 ? 4.562 -27.484 -11.867 1 97.06 360 PHE B N 1
ATOM 6757 C CA . PHE B 1 360 ? 4.691 -27.5 -13.32 1 97.06 360 PHE B CA 1
ATOM 6758 C C . PHE B 1 360 ? 6.055 -26.984 -13.75 1 97.06 360 PHE B C 1
ATOM 6760 O O . PHE B 1 360 ? 6.559 -27.344 -14.812 1 97.06 360 PHE B O 1
ATOM 6767 N N . THR B 1 361 ? 6.617 -26.141 -12.953 1 95.19 361 THR B N 1
ATOM 6768 C CA . THR B 1 361 ? 7.871 -25.516 -13.352 1 95.19 361 THR B CA 1
ATOM 6769 C C . THR B 1 361 ? 9.008 -26.531 -13.352 1 95.19 361 THR B C 1
ATOM 6771 O O . THR B 1 361 ? 10.055 -26.281 -13.961 1 95.19 361 THR B O 1
ATOM 6774 N N . TYR B 1 362 ? 8.867 -27.688 -12.758 1 94.44 362 TYR B N 1
ATOM 6775 C CA . TYR B 1 362 ? 9.922 -28.672 -12.625 1 94.44 362 TYR B CA 1
ATOM 6776 C C . TYR B 1 362 ? 9.852 -29.703 -13.742 1 94.44 362 TYR B C 1
ATOM 6778 O O . TYR B 1 362 ? 10.797 -30.453 -13.969 1 94.44 362 TYR B O 1
ATOM 6786 N N . LEU B 1 363 ? 8.781 -29.812 -14.406 1 95 363 LEU B N 1
ATOM 6787 C CA . LEU B 1 363 ? 8.5 -30.938 -15.289 1 95 363 LEU B CA 1
ATOM 6788 C C . LEU B 1 363 ? 9.469 -30.969 -16.469 1 95 363 LEU B C 1
ATOM 6790 O O . LEU B 1 363 ? 9.711 -29.938 -17.094 1 95 363 LEU B O 1
ATOM 6794 N N . PRO B 1 364 ? 10.023 -32.156 -16.719 1 93.44 364 PRO B N 1
ATOM 6795 C CA . PRO B 1 364 ? 10.922 -32.312 -17.875 1 93.44 364 PRO B CA 1
ATOM 6796 C C . PRO B 1 364 ? 10.188 -32.156 -19.203 1 93.44 364 PRO B C 1
ATOM 6798 O O . PRO B 1 364 ? 8.992 -32.469 -19.297 1 93.44 364 PRO B O 1
ATOM 6801 N N . HIS B 1 365 ? 10.922 -31.859 -20.234 1 92.88 365 HIS B N 1
ATOM 6802 C CA . HIS B 1 365 ? 10.367 -31.594 -21.562 1 92.88 365 HIS B CA 1
ATOM 6803 C C . HIS B 1 365 ? 9.719 -32.844 -22.141 1 92.88 365 HIS B C 1
ATOM 6805 O O . HIS B 1 365 ? 8.695 -32.75 -22.828 1 92.88 365 HIS B O 1
ATOM 6811 N N . ASP B 1 366 ? 10.336 -33.969 -21.906 1 94.12 366 ASP B N 1
ATOM 6812 C CA . ASP B 1 366 ? 9.805 -35.219 -22.453 1 94.12 366 ASP B CA 1
ATOM 6813 C C . ASP B 1 366 ? 8.406 -35.5 -21.906 1 94.12 366 ASP B C 1
ATOM 6815 O O . ASP B 1 366 ? 7.523 -35.938 -22.656 1 94.12 366 ASP B O 1
ATOM 6819 N N . PHE B 1 367 ? 8.266 -35.281 -20.688 1 96.25 367 PHE B N 1
ATOM 6820 C CA . PHE B 1 367 ? 6.957 -35.531 -20.094 1 96.25 367 PHE B CA 1
ATOM 6821 C C . PHE B 1 367 ? 5.941 -34.5 -20.594 1 96.25 367 PHE B C 1
ATOM 6823 O O . PHE B 1 367 ? 4.781 -34.844 -20.844 1 96.25 367 PHE B O 1
ATOM 6830 N N . VAL B 1 368 ? 6.336 -33.281 -20.703 1 96.25 368 VAL B N 1
ATOM 6831 C CA . VAL B 1 368 ? 5.453 -32.219 -21.188 1 96.25 368 VAL B CA 1
ATOM 6832 C C . VAL B 1 368 ? 4.945 -32.594 -22.578 1 96.25 368 VAL B C 1
ATOM 6834 O O . VAL B 1 368 ? 3.764 -32.406 -22.891 1 96.25 368 VAL B O 1
ATOM 6837 N N . ARG B 1 369 ? 5.785 -33.094 -23.406 1 96.12 369 ARG B N 1
ATOM 6838 C CA . ARG B 1 369 ? 5.395 -33.531 -24.734 1 96.12 369 ARG B CA 1
ATOM 6839 C C . ARG B 1 369 ? 4.355 -34.625 -24.672 1 96.12 369 ARG B C 1
ATOM 6841 O O . ARG B 1 369 ? 3.4 -34.656 -25.453 1 96.12 369 ARG B O 1
ATOM 6848 N N . LEU B 1 370 ? 4.551 -35.562 -23.734 1 97.56 370 LEU B N 1
ATOM 6849 C CA . LEU B 1 370 ? 3.602 -36.656 -23.578 1 97.56 370 LEU B CA 1
ATOM 6850 C C . LEU B 1 370 ? 2.223 -36.125 -23.188 1 97.56 370 LEU B C 1
ATOM 6852 O O . LEU B 1 370 ? 1.205 -36.625 -23.672 1 97.56 370 LEU B O 1
ATOM 6856 N N . VAL B 1 371 ? 2.172 -35.156 -22.344 1 98.12 371 VAL B N 1
ATOM 6857 C CA . VAL B 1 371 ? 0.909 -34.562 -21.906 1 98.12 371 VAL B CA 1
ATOM 6858 C C . VAL B 1 371 ? 0.265 -33.812 -23.078 1 98.12 371 VAL B C 1
ATOM 6860 O O . VAL B 1 371 ? -0.948 -33.906 -23.281 1 98.12 371 VAL B O 1
ATOM 6863 N N . LEU B 1 372 ? 1.105 -33.094 -23.812 1 97.31 372 LEU B N 1
ATOM 6864 C CA . LEU B 1 372 ? 0.61 -32.375 -24.969 1 97.31 372 LEU B CA 1
ATOM 6865 C C . LEU B 1 372 ? -0.003 -33.312 -26 1 97.31 372 LEU B C 1
ATOM 6867 O O . LEU B 1 372 ? -0.989 -33 -26.656 1 97.31 372 LEU B O 1
ATOM 6871 N N . ASP B 1 373 ? 0.576 -34.5 -26.062 1 97.25 373 ASP B N 1
ATOM 6872 C CA . ASP B 1 373 ? 0.073 -35.531 -26.969 1 97.25 373 ASP B CA 1
ATOM 6873 C C . ASP B 1 373 ? -1.104 -36.281 -26.359 1 97.25 373 ASP B C 1
ATOM 6875 O O . ASP B 1 373 ? -1.629 -37.219 -26.953 1 97.25 373 ASP B O 1
ATOM 6879 N N . LYS B 1 374 ? -1.51 -35.938 -25.188 1 97.75 374 LYS B N 1
ATOM 6880 C CA . LYS B 1 374 ? -2.621 -36.562 -24.453 1 97.75 374 LYS B CA 1
ATOM 6881 C C . LYS B 1 374 ? -2.395 -38.031 -24.25 1 97.75 374 LYS B C 1
ATOM 6883 O O . LYS B 1 374 ? -3.309 -38.844 -24.453 1 97.75 374 LYS B O 1
ATOM 6888 N N . ASN B 1 375 ? -1.1 -38.281 -24.016 1 97.62 375 ASN B N 1
ATOM 6889 C CA . ASN B 1 375 ? -0.801 -39.656 -23.641 1 97.62 375 ASN B CA 1
ATOM 6890 C C . ASN B 1 375 ? -1.576 -40.062 -22.391 1 97.62 375 ASN B C 1
ATOM 6892 O O . ASN B 1 375 ? -1.623 -39.344 -21.406 1 97.62 375 ASN B O 1
ATOM 6896 N N . CYS B 1 376 ? -2.16 -41.25 -22.359 1 96.81 376 CYS B N 1
ATOM 6897 C CA . CYS B 1 376 ? -3.08 -41.688 -21.297 1 96.81 376 CYS B CA 1
ATOM 6898 C C . CYS B 1 376 ? -2.357 -41.812 -19.969 1 96.81 376 CYS B C 1
ATOM 6900 O O . CYS B 1 376 ? -2.844 -41.344 -18.938 1 96.81 376 CYS B O 1
ATOM 6902 N N . ARG B 1 377 ? -1.205 -42.469 -19.953 1 97.25 377 ARG B N 1
ATOM 6903 C CA . ARG B 1 377 ? -0.479 -42.656 -18.703 1 97.25 377 ARG B CA 1
ATOM 6904 C C . ARG B 1 377 ? -0.01 -41.312 -18.125 1 97.25 377 ARG B C 1
ATOM 6906 O O . ARG B 1 377 ? -0.056 -41.125 -16.906 1 97.25 377 ARG B O 1
ATOM 6913 N N . ALA B 1 378 ? 0.438 -40.438 -19 1 98.12 378 ALA B N 1
ATOM 6914 C CA . ALA B 1 378 ? 0.833 -39.094 -18.562 1 98.12 378 ALA B CA 1
ATOM 6915 C C . ALA B 1 378 ? -0.347 -38.344 -17.953 1 98.12 378 ALA B C 1
ATOM 6917 O O . ALA B 1 378 ? -0.195 -37.688 -16.938 1 98.12 378 ALA B O 1
ATOM 6918 N N . LEU B 1 379 ? -1.525 -38.5 -18.484 1 98.5 379 LEU B N 1
ATOM 6919 C CA . LEU B 1 379 ? -2.725 -37.844 -18 1 98.5 379 LEU B CA 1
ATOM 6920 C C . LEU B 1 379 ? -3.158 -38.406 -16.656 1 98.5 379 LEU B C 1
ATOM 6922 O O . LEU B 1 379 ? -3.709 -37.719 -15.812 1 98.5 379 LEU B O 1
ATOM 6926 N N . VAL B 1 380 ? -2.939 -39.719 -16.469 1 98.19 380 VAL B N 1
ATOM 6927 C CA . VAL B 1 380 ? -3.232 -40.312 -15.172 1 98.19 380 VAL B CA 1
ATOM 6928 C C . VAL B 1 380 ? -2.371 -39.656 -14.094 1 98.19 380 VAL B C 1
ATOM 6930 O O . VAL B 1 380 ? -2.869 -39.312 -13.016 1 98.19 380 VAL B O 1
ATOM 6933 N N . ILE B 1 381 ? -1.089 -39.5 -14.391 1 98.31 381 ILE B N 1
ATOM 6934 C CA . ILE B 1 381 ? -0.177 -38.875 -13.445 1 98.31 381 ILE B CA 1
ATOM 6935 C C . ILE B 1 381 ? -0.636 -37.438 -13.172 1 98.31 381 ILE B C 1
ATOM 6937 O O . ILE B 1 381 ? -0.669 -37 -12.016 1 98.31 381 ILE B O 1
ATOM 6941 N N . LEU B 1 382 ? -1.04 -36.75 -14.219 1 98.56 382 LEU B N 1
ATOM 6942 C CA . LEU B 1 382 ? -1.527 -35.375 -14.102 1 98.56 382 LEU B CA 1
ATOM 6943 C C . LEU B 1 382 ? -2.793 -35.312 -13.25 1 98.56 382 LEU B C 1
ATOM 6945 O O . LEU B 1 382 ? -3.012 -34.375 -12.516 1 98.56 382 LEU B O 1
ATOM 6949 N N . ALA B 1 383 ? -3.67 -36.312 -13.352 1 98.56 383 ALA B N 1
ATOM 6950 C CA . ALA B 1 383 ? -4.891 -36.375 -12.555 1 98.56 383 ALA B CA 1
ATOM 6951 C C . ALA B 1 383 ? -4.562 -36.438 -11.062 1 98.56 383 ALA B C 1
ATOM 6953 O O . ALA B 1 383 ? -5.234 -35.812 -10.242 1 98.56 383 ALA B O 1
ATOM 6954 N N . HIS B 1 384 ? -3.557 -37.219 -10.734 1 98.38 384 HIS B N 1
ATOM 6955 C CA . HIS B 1 384 ? -3.16 -37.312 -9.336 1 98.38 384 HIS B CA 1
ATOM 6956 C C . HIS B 1 384 ? -2.605 -36 -8.828 1 98.38 384 HIS B C 1
ATOM 6958 O O . HIS B 1 384 ? -2.846 -35.594 -7.68 1 98.38 384 HIS B O 1
ATOM 6964 N N . TYR B 1 385 ? -1.874 -35.281 -9.664 1 98.38 385 TYR B N 1
ATOM 6965 C CA . TYR B 1 385 ? -1.43 -33.938 -9.312 1 98.38 385 TYR B CA 1
ATOM 6966 C C . TYR B 1 385 ? -2.617 -33 -9.117 1 98.38 385 TYR B C 1
ATOM 6968 O O . TYR B 1 385 ? -2.629 -32.188 -8.188 1 98.38 385 TYR B O 1
ATOM 6976 N N . ALA B 1 386 ? -3.613 -33.094 -10.016 1 98.56 386 ALA B N 1
ATOM 6977 C CA . ALA B 1 386 ? -4.781 -32.219 -9.977 1 98.56 386 ALA B CA 1
ATOM 6978 C C . ALA B 1 386 ? -5.516 -32.344 -8.641 1 98.56 386 ALA B C 1
ATOM 6980 O O . ALA B 1 386 ? -6.125 -31.391 -8.164 1 98.56 386 ALA B O 1
ATOM 6981 N N . ALA B 1 387 ? -5.457 -33.5 -8.023 1 98.12 387 ALA B N 1
ATOM 6982 C CA . ALA B 1 387 ? -6.059 -33.688 -6.707 1 98.12 387 ALA B CA 1
ATOM 6983 C C . ALA B 1 387 ? -5.395 -32.781 -5.668 1 98.12 387 ALA B C 1
ATOM 6985 O O . ALA B 1 387 ? -6.062 -32.281 -4.773 1 98.12 387 ALA B O 1
ATOM 6986 N N . PHE B 1 388 ? -4.094 -32.594 -5.789 1 98.06 388 PHE B N 1
ATOM 6987 C CA . PHE B 1 388 ? -3.371 -31.719 -4.867 1 98.06 388 PHE B CA 1
ATOM 6988 C C . PHE B 1 388 ? -3.756 -30.266 -5.082 1 98.06 388 PHE B C 1
ATOM 6990 O O . PHE B 1 388 ? -3.736 -29.469 -4.145 1 98.06 388 PHE B O 1
ATOM 6997 N N . LEU B 1 389 ? -4.117 -29.891 -6.324 1 97.94 389 LEU B N 1
ATOM 6998 C CA . LEU B 1 389 ? -4.508 -28.516 -6.625 1 97.94 389 LEU B CA 1
ATOM 6999 C C . LEU B 1 389 ? -5.742 -28.109 -5.824 1 97.94 389 LEU B C 1
ATOM 7001 O O . LEU B 1 389 ? -5.953 -26.938 -5.547 1 97.94 389 LEU B O 1
ATOM 7005 N N . LYS B 1 390 ? -6.531 -29.062 -5.43 1 96.94 390 LYS B N 1
ATOM 7006 C CA . LYS B 1 390 ? -7.723 -28.781 -4.633 1 96.94 390 LYS B CA 1
ATOM 7007 C C . LYS B 1 390 ? -7.355 -28.453 -3.188 1 96.94 390 LYS B C 1
ATOM 7009 O O . LYS B 1 390 ? -8.195 -27.984 -2.422 1 96.94 390 LYS B O 1
ATOM 7014 N N . LEU B 1 391 ? -6.113 -28.656 -2.82 1 95.31 391 LEU B N 1
ATOM 7015 C CA . LEU B 1 391 ? -5.672 -28.453 -1.446 1 95.31 391 LEU B CA 1
ATOM 7016 C C . LEU B 1 391 ? -5.023 -27.078 -1.286 1 95.31 391 LEU B C 1
ATOM 7018 O O . LEU B 1 391 ? -4.402 -26.797 -0.257 1 95.31 391 LEU B O 1
ATOM 7022 N N . THR B 1 392 ? -5.086 -26.203 -2.293 1 93.19 392 THR B N 1
ATOM 7023 C CA . THR B 1 392 ? -4.5 -24.875 -2.246 1 93.19 392 THR B CA 1
ATOM 7024 C C . THR B 1 392 ? -5.539 -23.844 -1.808 1 93.19 392 THR B C 1
ATOM 7026 O O . THR B 1 392 ? -5.828 -22.891 -2.539 1 93.19 392 THR B O 1
ATOM 7029 N N . MET B 1 393 ? -5.918 -23.969 -0.607 1 87.62 393 MET B N 1
ATOM 7030 C CA . MET B 1 393 ? -6.957 -23.109 -0.069 1 87.62 393 MET B CA 1
ATOM 7031 C C . MET B 1 393 ? -6.43 -21.688 0.126 1 87.62 393 MET B C 1
ATOM 7033 O O . MET B 1 393 ? -5.262 -21.5 0.478 1 87.62 393 MET B O 1
ATOM 7037 N N . GLY B 1 394 ? -7.309 -20.781 -0.08 1 86.88 394 GLY B N 1
ATOM 7038 C CA . GLY B 1 394 ? -6.965 -19.391 0.198 1 86.88 394 GLY B CA 1
ATOM 7039 C C . GLY B 1 394 ? -6.375 -18.672 -0.999 1 86.88 394 GLY B C 1
ATOM 7040 O O . GLY B 1 394 ? -6.191 -17.453 -0.968 1 86.88 394 GLY B O 1
ATOM 7041 N N . VAL B 1 395 ? -5.98 -19.375 -2 1 93.12 395 VAL B N 1
ATOM 7042 C CA . VAL B 1 395 ? -5.473 -18.75 -3.221 1 93.12 395 VAL B CA 1
ATOM 7043 C C . VAL B 1 395 ? -6.605 -18.594 -4.23 1 93.12 395 VAL B C 1
ATOM 7045 O O . VAL B 1 395 ? -7.047 -19.562 -4.844 1 93.12 395 VAL B O 1
ATOM 7048 N N . TRP B 1 396 ? -7.043 -17.344 -4.496 1 94.25 396 TRP B N 1
ATOM 7049 C CA . TRP B 1 396 ? -8.297 -17.078 -5.199 1 94.25 396 TRP B CA 1
ATOM 7050 C C . TRP B 1 396 ? -8.227 -17.578 -6.641 1 94.25 396 TRP B C 1
ATOM 7052 O O . TRP B 1 396 ? -9.219 -18.047 -7.188 1 94.25 396 TRP B O 1
ATOM 7062 N N . TRP B 1 397 ? -7.039 -17.438 -7.238 1 96.31 397 TRP B N 1
ATOM 7063 C CA . TRP B 1 397 ? -6.969 -17.734 -8.664 1 96.31 397 TRP B CA 1
ATOM 7064 C C . TRP B 1 397 ? -6.797 -19.234 -8.906 1 96.31 397 TRP B C 1
ATOM 7066 O O . TRP B 1 397 ? -6.77 -19.672 -10.055 1 96.31 397 TRP B O 1
ATOM 7076 N N . LEU B 1 398 ? -6.688 -20.047 -7.902 1 96.44 398 LEU B N 1
ATOM 7077 C CA . LEU B 1 398 ? -6.57 -21.5 -8.055 1 96.44 398 LEU B CA 1
ATOM 7078 C C . LEU B 1 398 ? -7.906 -22.172 -7.789 1 96.44 398 LEU B C 1
ATOM 7080 O O . LEU B 1 398 ? -8.055 -23.375 -8.023 1 96.44 398 LEU B O 1
ATOM 7084 N N . VAL B 1 399 ? -8.867 -21.438 -7.375 1 94.69 399 VAL B N 1
ATOM 7085 C CA . VAL B 1 399 ? -10.18 -21.984 -7.043 1 94.69 399 VAL B CA 1
ATOM 7086 C C . VAL B 1 399 ? -10.781 -22.656 -8.273 1 94.69 399 VAL B C 1
ATOM 7088 O O . VAL B 1 399 ? -10.82 -22.078 -9.352 1 94.69 399 VAL B O 1
ATOM 7091 N N . GLY B 1 400 ? -11.172 -23.922 -8.086 1 94.56 400 GLY B N 1
ATOM 7092 C CA . GLY B 1 400 ? -11.906 -24.625 -9.125 1 94.56 400 GLY B CA 1
ATOM 7093 C C . GLY B 1 400 ? -11.008 -25.328 -10.117 1 94.56 400 GLY B C 1
ATOM 7094 O O . GLY B 1 400 ? -11.477 -26.156 -10.914 1 94.56 400 GLY B O 1
ATOM 7095 N N . ILE B 1 401 ? -9.727 -25.078 -10.109 1 97.31 401 ILE B N 1
ATOM 7096 C CA . ILE B 1 401 ? -8.805 -25.625 -11.094 1 97.31 401 ILE B CA 1
ATOM 7097 C C . ILE B 1 401 ? -8.711 -27.141 -10.922 1 97.31 401 ILE B C 1
ATOM 7099 O O . ILE B 1 401 ? -8.789 -27.891 -11.891 1 97.31 401 ILE B O 1
ATOM 7103 N N . GLY B 1 402 ? -8.531 -27.594 -9.664 1 97.62 402 GLY B N 1
ATOM 7104 C CA . GLY B 1 402 ? -8.438 -29.016 -9.398 1 97.62 402 GLY B CA 1
ATOM 7105 C C . 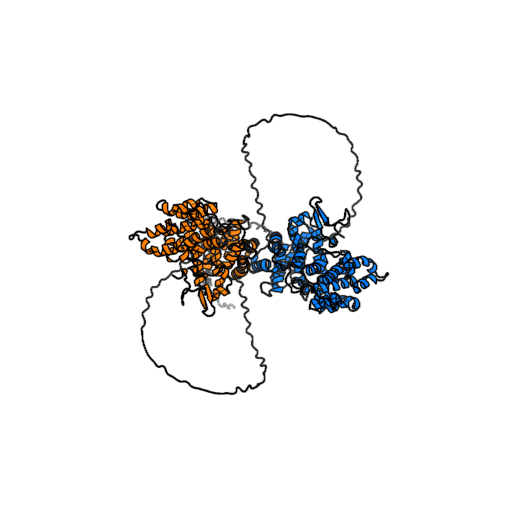GLY B 1 402 ? -9.664 -29.781 -9.844 1 97.62 402 GLY B C 1
ATOM 7106 O O . GLY B 1 402 ? -9.555 -30.766 -10.57 1 97.62 402 GLY B O 1
ATOM 7107 N N . ALA B 1 403 ? -10.781 -29.344 -9.453 1 96.19 403 ALA B N 1
ATOM 7108 C CA . ALA B 1 403 ? -12.039 -30.016 -9.766 1 96.19 403 ALA B CA 1
ATOM 7109 C C . ALA B 1 403 ? -12.281 -30.062 -11.273 1 96.19 403 ALA B C 1
ATOM 7111 O O . ALA B 1 403 ? -12.656 -31.094 -11.82 1 96.19 403 ALA B O 1
ATOM 7112 N N . ARG B 1 404 ? -12.07 -28.938 -11.898 1 97 404 ARG B N 1
ATOM 7113 C CA . ARG B 1 404 ? -12.266 -28.859 -13.344 1 97 404 ARG B CA 1
ATOM 7114 C C . ARG B 1 404 ? -11.297 -29.781 -14.078 1 97 404 ARG B C 1
ATOM 7116 O O . ARG B 1 404 ? -11.688 -30.484 -15.016 1 97 404 ARG B O 1
ATOM 7123 N N . SER B 1 405 ? -10.07 -29.75 -13.68 1 98.19 405 SER B N 1
ATOM 7124 C CA . SER B 1 405 ? -9.055 -30.594 -14.312 1 98.19 405 SER B CA 1
ATOM 7125 C C . SER B 1 405 ? -9.367 -32.062 -14.125 1 98.19 405 SER B C 1
ATOM 7127 O O . SER B 1 405 ? -9.242 -32.875 -15.07 1 98.19 405 SER B O 1
ATOM 7129 N N . LEU B 1 406 ? -9.805 -32.438 -12.922 1 97.94 406 LEU B N 1
ATOM 7130 C CA . LEU B 1 406 ? -10.156 -33.844 -12.648 1 97.94 406 LEU B CA 1
ATOM 7131 C C . LEU B 1 406 ? -11.344 -34.281 -13.492 1 97.94 406 LEU B C 1
ATOM 7133 O O . LEU B 1 406 ? -11.344 -35.375 -14.047 1 97.94 406 LEU B O 1
ATOM 7137 N N . ARG B 1 407 ? -12.281 -33.438 -13.562 1 96.69 407 ARG B N 1
ATOM 7138 C CA . ARG B 1 407 ? -13.453 -33.75 -14.375 1 96.69 407 ARG B CA 1
ATOM 7139 C C . ARG B 1 407 ? -13.07 -33.969 -15.836 1 96.69 407 ARG B C 1
ATOM 7141 O O . ARG B 1 407 ? -13.461 -34.969 -16.438 1 96.69 407 ARG B O 1
ATOM 7148 N N . ASP B 1 408 ? -12.289 -33.094 -16.375 1 97.56 408 ASP B N 1
ATOM 7149 C CA . ASP B 1 408 ? -11.906 -33.156 -17.781 1 97.56 408 ASP B CA 1
ATOM 7150 C C . ASP B 1 408 ? -11.039 -34.375 -18.062 1 97.56 408 ASP B C 1
ATOM 7152 O O . ASP B 1 408 ? -11.266 -35.125 -19.031 1 97.56 408 ASP B O 1
ATOM 7156 N N . ILE B 1 409 ? -10.039 -34.625 -17.234 1 98.19 409 ILE B N 1
ATOM 7157 C CA . ILE B 1 409 ? -9.086 -35.719 -17.453 1 98.19 409 ILE B CA 1
ATOM 7158 C C . ILE B 1 409 ? -9.812 -37.062 -17.328 1 98.19 409 ILE B C 1
ATOM 7160 O O . ILE B 1 409 ? -9.633 -37.938 -18.172 1 98.19 409 ILE B O 1
ATOM 7164 N N . CYS B 1 410 ? -10.609 -37.219 -16.281 1 97.06 410 CYS B N 1
ATOM 7165 C CA . CYS B 1 410 ? -11.328 -38.469 -16.062 1 97.06 410 CYS B CA 1
ATOM 7166 C C . CYS B 1 410 ? -12.312 -38.719 -17.203 1 97.06 410 CYS B C 1
ATOM 7168 O O . CYS B 1 410 ? -12.469 -39.875 -17.641 1 97.06 410 CYS B O 1
ATOM 7170 N N . ALA B 1 411 ? -12.977 -37.688 -17.625 1 96.38 411 ALA B N 1
ATOM 7171 C CA . ALA B 1 411 ? -13.891 -37.844 -18.75 1 96.38 411 ALA B CA 1
ATOM 7172 C C . ALA B 1 411 ? -13.148 -38.25 -20.016 1 96.38 411 ALA B C 1
ATOM 7174 O O . ALA B 1 411 ? -13.641 -39.062 -20.797 1 96.38 411 ALA B O 1
ATOM 7175 N N . PHE B 1 412 ? -12.008 -37.719 -20.25 1 97.62 412 PHE B N 1
ATOM 7176 C CA . PHE B 1 412 ? -11.219 -38 -21.453 1 97.62 412 PHE B CA 1
ATOM 7177 C C . PHE B 1 412 ? -10.703 -39.438 -21.422 1 97.62 412 PHE B C 1
ATOM 7179 O O . PHE B 1 412 ? -10.75 -40.125 -22.453 1 97.62 412 PHE B O 1
ATOM 7186 N N . LEU B 1 413 ? -10.102 -39.938 -20.344 1 97 413 LEU B N 1
ATOM 7187 C CA . LEU B 1 413 ? -9.508 -41.25 -20.234 1 97 413 LEU B CA 1
ATOM 7188 C C . LEU B 1 413 ? -10.594 -42.344 -20.25 1 97 413 LEU B C 1
ATOM 7190 O O . LEU B 1 413 ? -10.391 -43.406 -20.797 1 97 413 LEU B O 1
ATOM 7194 N N . GLY B 1 414 ? -11.781 -42.031 -19.625 1 92.75 414 GLY B N 1
ATOM 7195 C CA . GLY B 1 414 ? -12.891 -42.969 -19.672 1 92.75 414 GLY B CA 1
ATOM 7196 C C . GLY B 1 414 ? -12.742 -44.125 -18.688 1 92.75 414 GLY B C 1
ATOM 7197 O O . GLY B 1 414 ? -11.828 -44.125 -17.875 1 92.75 414 GLY B O 1
ATOM 7198 N N . PRO B 1 415 ? -13.531 -45.094 -18.844 1 91.88 415 PRO B N 1
ATOM 7199 C CA . PRO B 1 415 ? -13.617 -46.188 -17.875 1 91.88 415 PRO B CA 1
ATOM 7200 C C . PRO B 1 415 ? -12.453 -47.188 -18 1 91.88 415 PRO B C 1
ATOM 7202 O O . PRO B 1 415 ? -12.172 -47.906 -17.047 1 91.88 415 PRO B O 1
ATOM 7205 N N . ALA B 1 416 ? -11.719 -47.188 -19.109 1 92.81 416 ALA B N 1
ATOM 7206 C CA . ALA B 1 416 ? -10.594 -48.094 -19.312 1 92.81 416 ALA B CA 1
ATOM 7207 C C . ALA B 1 416 ? -9.508 -47.844 -18.266 1 92.81 416 ALA B C 1
ATOM 7209 O O . ALA B 1 416 ? -8.734 -48.75 -17.953 1 92.81 416 ALA B O 1
ATOM 7210 N N . TRP B 1 417 ? -9.477 -46.688 -17.688 1 94.5 417 TRP B N 1
ATOM 7211 C CA . TRP B 1 417 ? -8.438 -46.312 -16.734 1 94.5 417 TRP B CA 1
ATOM 7212 C C . TRP B 1 417 ? -9.016 -46.125 -15.336 1 94.5 417 TRP B C 1
ATOM 7214 O O . TRP B 1 417 ? -8.43 -45.438 -14.492 1 94.5 417 TRP B O 1
ATOM 7224 N N . SER B 1 418 ? -10.133 -46.688 -15.016 1 92 418 SER B N 1
ATOM 7225 C CA . SER B 1 418 ? -10.883 -46.469 -13.773 1 92 418 SER B CA 1
ATOM 7226 C C . SER B 1 418 ? -10.078 -46.938 -12.562 1 92 418 SER B C 1
ATOM 7228 O O . SER B 1 418 ? -10.148 -46.344 -11.492 1 92 418 SER B O 1
ATOM 7230 N N . ASN B 1 419 ? -9.305 -47.969 -12.695 1 91.31 419 ASN B N 1
ATOM 7231 C CA . ASN B 1 419 ? -8.516 -48.469 -11.578 1 91.31 419 ASN B CA 1
ATOM 7232 C C . ASN B 1 419 ? -7.418 -47.5 -11.172 1 91.31 419 ASN B C 1
ATOM 7234 O O . ASN B 1 419 ? -7.156 -47.312 -9.984 1 91.31 419 ASN B O 1
ATOM 7238 N N . GLU B 1 420 ? -6.777 -46.938 -12.195 1 93.44 420 GLU B N 1
ATOM 7239 C CA . GLU B 1 420 ? -5.688 -46 -11.938 1 93.44 420 GLU B CA 1
ATOM 7240 C C . GLU B 1 420 ? -6.219 -44.625 -11.516 1 93.44 420 GLU B C 1
ATOM 7242 O O . GLU B 1 420 ? -5.496 -43.844 -10.906 1 93.44 420 GLU B O 1
ATOM 7247 N N . LEU B 1 421 ? -7.559 -44.438 -11.797 1 95.69 421 LEU B N 1
ATOM 7248 C CA . LEU B 1 421 ? -8.141 -43.125 -11.539 1 95.69 421 LEU B CA 1
ATOM 7249 C C . LEU B 1 421 ? -9.055 -43.156 -10.32 1 95.69 421 LEU B C 1
ATOM 7251 O O . LEU B 1 421 ? -9.797 -42.219 -10.062 1 95.69 421 LEU B O 1
ATOM 7255 N N . LYS B 1 422 ? -9.031 -44.156 -9.523 1 94.38 422 LYS B N 1
ATOM 7256 C CA . LYS B 1 422 ? -9.93 -44.281 -8.383 1 94.38 422 LYS B CA 1
ATOM 7257 C C . LYS B 1 422 ? -9.812 -43.094 -7.434 1 94.38 422 LYS B C 1
ATOM 7259 O O . LYS B 1 422 ? -10.82 -42.5 -7.051 1 94.38 422 LYS B O 1
ATOM 7264 N N . ILE B 1 423 ? -8.578 -42.781 -7.125 1 95.06 423 ILE B N 1
ATOM 7265 C CA . ILE B 1 423 ? -8.344 -41.688 -6.18 1 95.06 423 ILE B CA 1
ATOM 7266 C C . ILE B 1 423 ? -8.727 -40.375 -6.809 1 95.06 423 ILE B C 1
ATOM 7268 O O . ILE B 1 423 ? -9.508 -39.594 -6.234 1 95.06 423 ILE B O 1
ATOM 7272 N N . PRO B 1 424 ? -8.258 -40.031 -8.031 1 96.62 424 PRO B N 1
ATOM 7273 C CA . PRO B 1 424 ? -8.664 -38.781 -8.672 1 96.62 424 PRO B CA 1
ATOM 7274 C C . PRO B 1 424 ? -10.18 -38.656 -8.828 1 96.62 424 PRO B C 1
ATOM 7276 O O . PRO B 1 424 ? -10.742 -37.594 -8.625 1 96.62 424 PRO B O 1
ATOM 7279 N N . LEU B 1 425 ? -10.867 -39.719 -9.141 1 95.75 425 LEU B N 1
ATOM 7280 C CA . LEU B 1 425 ? -12.312 -39.719 -9.305 1 95.75 425 LEU B CA 1
ATOM 7281 C C . LEU B 1 425 ? -13.008 -39.375 -7.984 1 95.75 425 LEU B C 1
ATOM 7283 O O . LEU B 1 425 ? -13.953 -38.594 -7.957 1 95.75 425 LEU B O 1
ATOM 7287 N N . SER B 1 426 ? -12.547 -39.938 -6.949 1 95.69 426 SER B N 1
ATOM 7288 C CA . SER B 1 426 ? -13.125 -39.656 -5.637 1 95.69 426 SER B CA 1
ATOM 7289 C C . SER B 1 426 ? -12.805 -38.25 -5.168 1 95.69 426 SER B C 1
ATOM 7291 O O . SER B 1 426 ? -13.617 -37.594 -4.512 1 95.69 426 SER B O 1
ATOM 7293 N N . ALA B 1 427 ? -11.609 -37.844 -5.512 1 96.81 427 ALA B N 1
ATOM 7294 C CA . ALA B 1 427 ? -11.133 -36.531 -5.082 1 96.81 427 ALA B CA 1
ATOM 7295 C C . ALA B 1 427 ? -11.969 -35.438 -5.695 1 96.81 427 ALA B C 1
ATOM 7297 O O . ALA B 1 427 ? -12.102 -34.344 -5.109 1 96.81 427 ALA B O 1
ATOM 7298 N N . ARG B 1 428 ? -12.555 -35.656 -6.816 1 93.94 428 ARG B N 1
ATOM 7299 C CA . ARG B 1 428 ? -13.32 -34.656 -7.555 1 93.94 428 ARG B CA 1
ATOM 7300 C C . ARG B 1 428 ? -14.453 -34.094 -6.699 1 93.94 428 ARG B C 1
ATOM 7302 O O . ARG B 1 428 ? -14.711 -32.875 -6.719 1 93.94 428 ARG B O 1
ATOM 7309 N N . ASP B 1 429 ? -15.008 -34.875 -5.859 1 91.31 429 ASP B N 1
ATOM 7310 C CA . ASP B 1 429 ? -16.234 -34.469 -5.188 1 91.31 429 ASP B CA 1
ATOM 7311 C C . ASP B 1 429 ? -15.992 -34.219 -3.703 1 91.31 429 ASP B C 1
ATOM 7313 O O . ASP B 1 429 ? -16.922 -33.938 -2.955 1 91.31 429 ASP B O 1
ATOM 7317 N N . ILE B 1 430 ? -14.812 -34.312 -3.273 1 95.31 430 ILE B N 1
ATOM 7318 C CA . ILE B 1 430 ? -14.492 -34.031 -1.874 1 95.31 430 ILE B CA 1
ATOM 7319 C C . ILE B 1 430 ? -14.039 -32.594 -1.71 1 95.31 430 ILE B C 1
ATOM 7321 O O . ILE B 1 430 ? -13.117 -32.156 -2.396 1 95.31 430 ILE B O 1
ATOM 7325 N N . GLU B 1 431 ? -14.672 -31.922 -0.752 1 92.5 431 GLU B N 1
ATOM 7326 C CA . GLU B 1 431 ? -14.344 -30.516 -0.566 1 92.5 431 GLU B CA 1
ATOM 7327 C C . GLU B 1 431 ? -13.586 -30.297 0.741 1 92.5 431 GLU B C 1
ATOM 7329 O O . GLU B 1 431 ? -12.805 -29.344 0.857 1 92.5 431 GLU B O 1
ATOM 7334 N N . ASP B 1 432 ? -13.789 -31.141 1.719 1 94.25 432 ASP B N 1
ATOM 7335 C CA . ASP B 1 432 ? -13.078 -31.016 2.984 1 94.25 432 ASP B CA 1
ATOM 7336 C C . ASP B 1 432 ? -11.594 -31.328 2.811 1 94.25 432 ASP B C 1
ATOM 7338 O O . ASP B 1 432 ? -11.227 -32.438 2.383 1 94.25 432 ASP B O 1
ATOM 7342 N N . PRO B 1 433 ? -10.773 -30.422 3.172 1 94.31 433 PRO B N 1
ATOM 7343 C CA . PRO B 1 433 ? -9.336 -30.609 2.92 1 94.31 433 PRO B CA 1
ATOM 7344 C C . PRO B 1 433 ? -8.742 -31.781 3.693 1 94.31 433 PRO B C 1
ATOM 7346 O O . PRO B 1 433 ? -7.859 -32.469 3.184 1 94.31 433 PRO B O 1
ATOM 7349 N N . ILE B 1 434 ? -9.156 -32.031 4.871 1 94.69 434 ILE B N 1
ATOM 7350 C CA . ILE B 1 434 ? -8.617 -33.125 5.672 1 94.69 434 ILE B CA 1
ATOM 7351 C C . ILE B 1 434 ? -9.062 -34.438 5.086 1 94.69 434 ILE B C 1
ATOM 7353 O O . ILE B 1 434 ? -8.25 -35.375 4.953 1 94.69 434 ILE B O 1
ATOM 7357 N N . GLU B 1 435 ? -10.312 -34.5 4.719 1 95.69 435 GLU B N 1
ATOM 7358 C CA . GLU B 1 435 ? -10.812 -35.719 4.074 1 95.69 435 GLU B CA 1
ATOM 7359 C C . GLU B 1 435 ? -10.102 -35.969 2.75 1 95.69 435 GLU B C 1
ATOM 7361 O O . GLU B 1 435 ? -9.789 -37.125 2.418 1 95.69 435 GLU B O 1
ATOM 7366 N N . LEU B 1 436 ? -9.891 -34.938 2.051 1 96.5 436 LEU B N 1
ATOM 7367 C CA . LEU B 1 436 ? -9.203 -35.062 0.771 1 96.5 436 LEU B CA 1
ATOM 7368 C C . LEU B 1 436 ? -7.77 -35.531 0.971 1 96.5 436 LEU B C 1
ATOM 7370 O O . LEU B 1 436 ? -7.281 -36.406 0.228 1 96.5 436 LEU B O 1
ATOM 7374 N N . ALA B 1 437 ? -7.055 -34.969 1.927 1 96.31 437 ALA B N 1
ATOM 7375 C CA . ALA B 1 437 ? -5.684 -35.375 2.211 1 96.31 437 ALA B CA 1
ATOM 7376 C C . ALA B 1 437 ? -5.617 -36.875 2.607 1 96.31 437 ALA B C 1
ATOM 7378 O O . ALA B 1 437 ? -4.723 -37.594 2.172 1 96.31 437 ALA B O 1
ATOM 7379 N N . ARG B 1 438 ? -6.598 -37.281 3.402 1 96.19 438 ARG B N 1
ATOM 7380 C CA . ARG B 1 438 ? -6.664 -38.688 3.807 1 96.19 438 ARG B CA 1
ATOM 7381 C C . ARG B 1 438 ? -6.863 -39.594 2.598 1 96.19 438 ARG B C 1
ATOM 7383 O O . ARG B 1 438 ? -6.266 -40.656 2.516 1 96.19 438 ARG B O 1
ATOM 7390 N N . LEU B 1 439 ? -7.633 -39.156 1.696 1 96.38 439 LEU B N 1
ATOM 7391 C CA . LEU B 1 439 ? -7.887 -39.906 0.48 1 96.38 439 LEU B CA 1
ATOM 7392 C C . LEU B 1 439 ? -6.633 -40 -0.382 1 96.38 439 LEU B C 1
ATOM 7394 O O . LEU B 1 439 ? -6.262 -41.094 -0.841 1 96.38 439 LEU B O 1
ATOM 7398 N N . VAL B 1 440 ? -5.984 -38.875 -0.592 1 95.88 440 VAL B N 1
ATOM 7399 C CA . VAL B 1 440 ? -4.824 -38.781 -1.469 1 95.88 440 VAL B CA 1
ATOM 7400 C C . VAL B 1 440 ? -3.684 -39.625 -0.891 1 95.88 440 VAL B C 1
ATOM 7402 O O . VAL B 1 440 ? -2.955 -40.281 -1.631 1 95.88 440 VAL B O 1
ATOM 7405 N N . LEU B 1 441 ? -3.566 -39.625 0.409 1 94.88 441 LEU B N 1
ATOM 7406 C CA . LEU B 1 441 ? -2.502 -40.344 1.076 1 94.88 441 LEU B CA 1
ATOM 7407 C C . LEU B 1 441 ? -2.908 -41.812 1.303 1 94.88 441 LEU B C 1
ATOM 7409 O O . LEU B 1 441 ? -2.08 -42.625 1.688 1 94.88 441 LEU B O 1
ATOM 7413 N N . ASP B 1 442 ? -4.102 -42.094 1.008 1 92.88 442 ASP B N 1
ATOM 7414 C CA . ASP B 1 442 ? -4.652 -43.406 1.288 1 92.88 442 ASP B CA 1
ATOM 7415 C C . ASP B 1 442 ? -4.383 -43.812 2.734 1 92.88 442 ASP B C 1
ATOM 7417 O O . ASP B 1 442 ? -3.867 -44.906 2.988 1 92.88 442 ASP B O 1
ATOM 7421 N N . ASP B 1 443 ? -4.59 -42.906 3.658 1 94.06 443 ASP B N 1
ATOM 7422 C CA . ASP B 1 443 ? -4.422 -43.094 5.098 1 94.06 443 ASP B CA 1
ATOM 7423 C C . ASP B 1 443 ? -5.547 -42.406 5.871 1 94.06 443 ASP B C 1
ATOM 7425 O O . ASP B 1 443 ? -5.453 -41.219 6.199 1 94.06 443 ASP B O 1
ATOM 7429 N N . PRO B 1 444 ? -6.566 -43.188 6.234 1 93.06 444 PRO B N 1
ATOM 7430 C CA . PRO B 1 444 ? -7.723 -42.625 6.922 1 93.06 444 PRO B CA 1
ATOM 7431 C C . PRO B 1 444 ? -7.371 -42.062 8.297 1 93.06 444 PRO B C 1
ATOM 7433 O O . PRO B 1 444 ? -8.133 -41.25 8.859 1 93.06 444 PRO B O 1
ATOM 7436 N N . THR B 1 445 ? -6.223 -42.406 8.828 1 93.19 445 THR B N 1
ATOM 7437 C CA . THR B 1 445 ? -5.871 -41.969 10.188 1 93.19 445 THR B CA 1
ATOM 7438 C C . THR B 1 445 ? -4.941 -40.781 10.156 1 93.19 445 THR B C 1
ATOM 7440 O O . THR B 1 445 ? -4.527 -40.281 11.203 1 93.19 445 THR B O 1
ATOM 7443 N N . TRP B 1 446 ? -4.648 -40.312 8.984 1 93.88 446 TRP B N 1
ATOM 7444 C CA . TRP B 1 446 ? -3.715 -39.188 8.859 1 93.88 446 TRP B CA 1
ATOM 7445 C C . TRP B 1 446 ? -4.285 -37.938 9.484 1 93.88 446 TRP B C 1
ATOM 7447 O O . TRP B 1 446 ? -5.469 -37.625 9.32 1 93.88 446 TRP B O 1
ATOM 7457 N N . GLU B 1 447 ? -3.463 -37.219 10.297 1 91.06 447 GLU B N 1
ATOM 7458 C CA . GLU B 1 447 ? -3.814 -35.938 10.875 1 91.06 447 GLU B CA 1
ATOM 7459 C C . GLU B 1 447 ? -2.738 -34.875 10.586 1 91.06 447 GLU B C 1
ATOM 7461 O O . GLU B 1 447 ? -1.544 -35.156 10.703 1 91.06 447 GLU B O 1
ATOM 7466 N N . PRO B 1 448 ? -3.225 -33.75 10.172 1 88.38 448 PRO B N 1
ATOM 7467 C CA . PRO B 1 448 ? -2.232 -32.688 9.891 1 88.38 448 PRO B CA 1
ATOM 7468 C C . PRO B 1 448 ? -1.596 -32.125 11.156 1 88.38 448 PRO B C 1
ATOM 7470 O O . PRO B 1 448 ? -2.217 -32.156 12.227 1 88.38 448 PRO B O 1
ATOM 7473 N N . ARG B 1 449 ? -0.449 -31.672 11.008 1 84.06 449 ARG B N 1
ATOM 7474 C CA . ARG B 1 449 ? 0.212 -30.984 12.117 1 84.06 449 ARG B CA 1
ATOM 7475 C C . ARG B 1 449 ? -0.507 -29.688 12.461 1 84.06 449 ARG B C 1
ATOM 7477 O O . ARG B 1 449 ? -0.614 -29.328 13.633 1 84.06 449 ARG B O 1
ATOM 7484 N N . ARG B 1 450 ? -0.977 -29.016 11.391 1 82.38 450 ARG B N 1
ATOM 7485 C CA . ARG B 1 450 ? -1.692 -27.766 11.555 1 82.38 450 ARG B CA 1
ATOM 7486 C C . ARG B 1 450 ? -3.004 -27.766 10.781 1 82.38 450 ARG B C 1
ATOM 7488 O O . ARG B 1 450 ? -3.123 -28.453 9.758 1 82.38 450 ARG B O 1
ATOM 7495 N N . SER B 1 451 ? -3.84 -26.906 11.383 1 78.88 451 SER B N 1
ATOM 7496 C CA . SER B 1 451 ? -5.109 -26.766 10.672 1 78.88 451 SER B CA 1
ATOM 7497 C C . SER B 1 451 ? -4.941 -25.953 9.398 1 78.88 451 SER B C 1
ATOM 7499 O O . SER B 1 451 ? -4.086 -25.062 9.328 1 78.88 451 SER B O 1
ATOM 7501 N N . PRO B 1 452 ? -5.762 -26.281 8.422 1 75.75 452 PRO B N 1
ATOM 7502 C CA . PRO B 1 452 ? -5.676 -25.578 7.145 1 75.75 452 PRO B CA 1
ATOM 7503 C C . PRO B 1 452 ? -6.02 -24.094 7.277 1 75.75 452 PRO B C 1
ATOM 7505 O O . PRO B 1 452 ? -5.621 -23.281 6.43 1 75.75 452 PRO B O 1
ATOM 7508 N N . THR B 1 453 ? -6.707 -23.703 8.32 1 70.81 453 THR B N 1
ATOM 7509 C CA . THR B 1 453 ? -7.184 -22.328 8.453 1 70.81 453 THR B CA 1
ATOM 7510 C C . THR B 1 453 ? -6.324 -21.547 9.445 1 70.81 453 THR B C 1
ATOM 7512 O O . THR B 1 453 ? -6.586 -20.375 9.711 1 70.81 453 THR B O 1
ATOM 7515 N N . ASP B 1 454 ? -5.301 -22.25 9.859 1 66.56 454 ASP B N 1
ATOM 7516 C CA . ASP B 1 454 ? -4.492 -21.609 10.891 1 66.56 454 ASP B CA 1
ATOM 7517 C C . ASP B 1 454 ? -3.672 -20.453 10.32 1 66.56 454 ASP B C 1
ATOM 7519 O O . ASP B 1 454 ? -3.281 -20.484 9.148 1 66.56 454 ASP B O 1
ATOM 7523 N N . LYS B 1 455 ? -3.549 -19.516 11.273 1 69.69 455 LYS B N 1
ATOM 7524 C CA . LYS B 1 455 ? -2.656 -18.406 10.945 1 69.69 455 LYS B CA 1
ATOM 7525 C C . LYS B 1 455 ? -1.198 -18.859 10.945 1 69.69 455 LYS B C 1
ATOM 7527 O O . LYS B 1 455 ? -0.862 -19.891 11.523 1 69.69 455 LYS B O 1
ATOM 7532 N N . CYS B 1 456 ? -0.409 -18.141 10.281 1 72.31 456 CYS B N 1
ATOM 7533 C CA . CYS B 1 456 ? 1.016 -18.422 10.164 1 72.31 456 CYS B CA 1
ATOM 7534 C C . CYS B 1 456 ? 1.684 -18.453 11.531 1 72.31 456 CYS B C 1
ATOM 7536 O O . CYS B 1 456 ? 1.519 -17.531 12.328 1 72.31 456 CYS B O 1
ATOM 7538 N N . ASP B 1 457 ? 2.236 -19.562 11.844 1 74.94 457 ASP B N 1
ATOM 7539 C CA . ASP B 1 457 ? 2.965 -19.703 13.102 1 74.94 457 ASP B CA 1
ATOM 7540 C C . ASP B 1 457 ? 4.465 -19.5 12.891 1 74.94 457 ASP B C 1
ATOM 7542 O O . ASP B 1 457 ? 4.902 -19.188 11.781 1 74.94 457 ASP B O 1
ATOM 7546 N N . ALA B 1 458 ? 5.141 -19.562 13.93 1 75.25 458 ALA B N 1
ATOM 7547 C CA . ALA B 1 458 ? 6.574 -19.281 13.914 1 75.25 458 ALA B CA 1
ATOM 7548 C C . ALA B 1 458 ? 7.316 -20.281 13.031 1 75.25 458 ALA B C 1
ATOM 7550 O O . ALA B 1 458 ? 8.281 -19.922 12.352 1 75.25 458 ALA B O 1
ATOM 7551 N N . GLN B 1 459 ? 6.875 -21.5 13.008 1 76.62 459 GLN B N 1
ATOM 7552 C CA . GLN B 1 459 ? 7.543 -22.516 12.203 1 76.62 459 GLN B CA 1
ATOM 7553 C C . GLN B 1 459 ? 7.355 -22.25 10.711 1 76.62 459 GLN B C 1
ATOM 7555 O O . GLN B 1 459 ? 8.305 -22.375 9.93 1 76.62 459 GLN B O 1
ATOM 7560 N N . GLU B 1 460 ? 6.207 -21.922 10.406 1 79.12 460 GLU B N 1
ATOM 7561 C CA . GLU B 1 460 ? 5.93 -21.609 9.008 1 79.12 460 GLU B CA 1
ATOM 7562 C C . GLU B 1 460 ? 6.742 -20.391 8.555 1 79.12 460 GLU B C 1
ATOM 7564 O O . GLU B 1 460 ? 7.219 -20.359 7.418 1 79.12 460 GLU B O 1
ATOM 7569 N N . GLU B 1 461 ? 6.832 -19.484 9.438 1 78.06 461 GLU B N 1
ATOM 7570 C CA . GLU B 1 461 ? 7.633 -18.297 9.117 1 78.06 461 GLU B CA 1
ATOM 7571 C C . GLU B 1 461 ? 9.094 -18.672 8.875 1 78.06 461 GLU B C 1
ATOM 7573 O O . GLU B 1 461 ? 9.734 -18.125 7.977 1 78.06 461 GLU B O 1
ATOM 7578 N N . GLN B 1 462 ? 9.562 -19.562 9.672 1 79.75 462 GLN B N 1
ATOM 7579 C CA . GLN B 1 462 ? 10.938 -20 9.5 1 79.75 462 GLN B CA 1
ATOM 7580 C C . GLN B 1 462 ? 11.117 -20.766 8.18 1 79.75 462 GLN B C 1
ATOM 7582 O O . GLN B 1 462 ? 12.125 -20.594 7.496 1 79.75 462 GLN B O 1
ATOM 7587 N N . GLU B 1 463 ? 10.195 -21.547 7.824 1 82.5 463 GLU B N 1
ATOM 7588 C CA . GLU B 1 463 ? 10.258 -22.328 6.586 1 82.5 463 GLU B CA 1
ATOM 7589 C C . GLU B 1 463 ? 10.203 -21.406 5.363 1 82.5 463 GLU B C 1
ATOM 7591 O O . GLU B 1 463 ? 10.883 -21.656 4.367 1 82.5 463 GLU B O 1
ATOM 7596 N N . THR B 1 464 ? 9.43 -20.391 5.523 1 83.56 464 THR B N 1
ATOM 7597 C CA . THR B 1 464 ? 9.266 -19.484 4.395 1 83.56 464 THR B CA 1
ATOM 7598 C C . THR B 1 464 ? 10.516 -18.609 4.219 1 83.56 464 THR B C 1
ATOM 7600 O O . THR B 1 464 ? 10.828 -18.188 3.104 1 83.56 464 THR B O 1
ATOM 7603 N N . ARG B 1 465 ? 11.211 -18.406 5.242 1 82.75 465 ARG B N 1
ATOM 7604 C CA . ARG B 1 465 ? 12.445 -17.625 5.172 1 82.75 465 ARG B CA 1
ATOM 7605 C C . ARG B 1 465 ? 13.547 -18.406 4.477 1 82.75 465 ARG B C 1
ATOM 7607 O O . ARG B 1 465 ? 14.531 -17.828 4.012 1 82.75 465 ARG B O 1
ATOM 7614 N N . GLN B 1 466 ? 13.312 -19.688 4.379 1 84.06 466 GLN B N 1
ATOM 7615 C CA . GLN B 1 466 ? 14.344 -20.547 3.793 1 84.06 466 GLN B CA 1
ATOM 7616 C C . GLN B 1 466 ? 14.141 -20.688 2.285 1 84.06 466 GLN B C 1
ATOM 7618 O O . GLN B 1 466 ? 14.977 -21.281 1.598 1 84.06 466 GLN B O 1
ATOM 7623 N N . LEU B 1 467 ? 13.141 -20.109 1.839 1 89.56 467 LEU B N 1
ATOM 7624 C CA . LEU B 1 467 ? 12.891 -20.188 0.404 1 89.56 467 LEU B CA 1
ATOM 7625 C C . LEU B 1 467 ? 13.969 -19.438 -0.377 1 89.56 467 LEU B C 1
ATOM 7627 O O . LEU B 1 467 ? 14.492 -18.422 0.089 1 89.56 467 LEU B O 1
ATOM 7631 N N . GLY B 1 468 ? 14.312 -20 -1.492 1 90.81 468 GLY B N 1
ATOM 7632 C CA . GLY B 1 468 ? 15.312 -19.422 -2.381 1 90.81 468 GLY B CA 1
ATOM 7633 C C . GLY B 1 468 ? 15.227 -19.969 -3.799 1 90.81 468 GLY B C 1
ATOM 7634 O O . GLY B 1 468 ? 14.219 -20.562 -4.176 1 90.81 468 GLY B O 1
ATOM 7635 N N . LEU B 1 469 ? 16.25 -19.656 -4.516 1 91.06 469 LEU B N 1
ATOM 7636 C CA . LEU B 1 469 ? 16.312 -20.219 -5.867 1 91.06 469 LEU B CA 1
ATOM 7637 C C . LEU B 1 469 ? 16.75 -21.672 -5.836 1 91.06 469 LEU B C 1
ATOM 7639 O O . LEU B 1 469 ? 17.625 -22.047 -5.047 1 91.06 469 LEU B O 1
ATOM 7643 N N . VAL B 1 470 ? 16.094 -22.406 -6.645 1 94.19 470 VAL B N 1
ATOM 7644 C CA . VAL B 1 470 ? 16.438 -23.828 -6.727 1 94.19 470 VAL B CA 1
ATOM 7645 C C . VAL B 1 470 ? 16.516 -24.25 -8.188 1 94.19 470 VAL B C 1
ATOM 7647 O O . VAL B 1 470 ? 15.859 -23.656 -9.055 1 94.19 470 VAL B O 1
ATOM 7650 N N . ASP B 1 471 ? 17.359 -25.25 -8.438 1 91.81 471 ASP B N 1
ATOM 7651 C CA . ASP B 1 471 ? 17.391 -25.797 -9.797 1 91.81 471 ASP B CA 1
ATOM 7652 C C . ASP B 1 471 ? 16.234 -26.766 -10.023 1 91.81 471 ASP B C 1
ATOM 7654 O O . ASP B 1 471 ? 15.344 -26.875 -9.188 1 91.81 471 ASP B O 1
ATOM 7658 N N . ASP B 1 472 ? 16.172 -27.438 -11.148 1 91.88 472 ASP B N 1
ATOM 7659 C CA . ASP B 1 472 ? 15.008 -28.25 -11.492 1 91.88 472 ASP B CA 1
ATOM 7660 C C . ASP B 1 472 ? 15.102 -29.641 -10.867 1 91.88 472 ASP B C 1
ATOM 7662 O O . ASP B 1 472 ? 14.273 -30.516 -11.148 1 91.88 472 ASP B O 1
ATOM 7666 N N . GLN B 1 473 ? 16.078 -29.844 -10.023 1 91.88 473 GLN B N 1
ATOM 7667 C CA . GLN B 1 473 ? 16.109 -31.031 -9.18 1 91.88 473 GLN B CA 1
ATOM 7668 C C . GLN B 1 473 ? 15.797 -30.688 -7.727 1 91.88 473 GLN B C 1
ATOM 7670 O O . GLN B 1 473 ? 15.844 -31.547 -6.852 1 91.88 473 GLN B O 1
ATOM 7675 N N . GLY B 1 474 ? 15.508 -29.406 -7.551 1 92.5 474 GLY B N 1
ATOM 7676 C CA . GLY B 1 474 ? 15.102 -28.969 -6.23 1 92.5 474 GLY B CA 1
ATOM 7677 C C . GLY B 1 474 ? 16.266 -28.578 -5.336 1 92.5 474 GLY B C 1
ATOM 7678 O O . GLY B 1 474 ? 16.094 -28.406 -4.129 1 92.5 474 GLY B O 1
ATOM 7679 N N . ARG B 1 475 ? 17.438 -28.484 -5.898 1 93.62 475 ARG B N 1
ATOM 7680 C CA . ARG B 1 475 ? 18.625 -28.141 -5.117 1 93.62 475 ARG B CA 1
ATOM 7681 C C . ARG B 1 475 ? 18.844 -26.625 -5.082 1 93.62 475 ARG B C 1
ATOM 7683 O O . ARG B 1 475 ? 18.688 -25.953 -6.102 1 93.62 475 ARG B O 1
ATOM 7690 N N . PRO B 1 476 ? 19.172 -26.125 -3.875 1 94.38 476 PRO B N 1
ATOM 7691 C CA . PRO B 1 476 ? 19.391 -24.688 -3.748 1 94.38 476 PRO B CA 1
ATOM 7692 C C . PRO B 1 476 ? 20.562 -24.188 -4.59 1 94.38 476 PRO B C 1
ATOM 7694 O O . PRO B 1 476 ? 21.594 -24.859 -4.664 1 94.38 476 PRO B O 1
ATOM 7697 N N . VAL B 1 477 ? 20.359 -23 -5.172 1 91.81 477 VAL B N 1
ATOM 7698 C CA . VAL B 1 477 ? 21.391 -22.406 -6.016 1 91.81 477 VAL B CA 1
ATOM 7699 C C . VAL B 1 477 ? 21.578 -20.938 -5.648 1 91.81 477 VAL B C 1
ATOM 7701 O O . VAL B 1 477 ? 20.734 -20.344 -4.973 1 91.81 477 VAL B O 1
ATOM 7704 N N . TYR B 1 478 ? 22.688 -20.375 -5.945 1 87.62 478 TYR B N 1
ATOM 7705 C CA . TYR B 1 478 ? 22.922 -18.953 -5.781 1 87.62 478 TYR B CA 1
ATOM 7706 C C . TYR B 1 478 ? 23.859 -18.422 -6.871 1 87.62 478 TYR B C 1
ATOM 7708 O O . TYR B 1 478 ? 24.516 -19.203 -7.555 1 87.62 478 TYR B O 1
ATOM 7716 N N . TYR B 1 479 ? 23.797 -17.172 -7.098 1 84.19 479 TYR B N 1
ATOM 7717 C CA . TYR B 1 479 ? 24.656 -16.547 -8.094 1 84.19 479 TYR B CA 1
ATOM 7718 C C . TYR B 1 479 ? 26.047 -16.266 -7.516 1 84.19 479 TYR B C 1
ATOM 7720 O O . TYR B 1 479 ? 26.172 -15.633 -6.457 1 84.19 479 TYR B O 1
ATOM 7728 N N . GLU B 1 480 ? 26.969 -16.719 -8.141 1 84.81 480 GLU B N 1
ATOM 7729 C CA . GLU B 1 480 ? 28.359 -16.453 -7.773 1 84.81 480 GLU B CA 1
ATOM 7730 C C . GLU B 1 480 ? 28.984 -15.422 -8.711 1 84.81 480 GLU B C 1
ATOM 7732 O O . GLU B 1 480 ? 29.156 -15.68 -9.898 1 84.81 480 GLU B O 1
ATOM 7737 N N . SER B 1 481 ? 29.297 -14.336 -8.211 1 81.94 481 SER B N 1
ATOM 7738 C CA . SER B 1 481 ? 29.812 -13.211 -8.992 1 81.94 481 SER B CA 1
ATOM 7739 C C . SER B 1 481 ? 31.141 -13.562 -9.664 1 81.94 481 SER B C 1
ATOM 7741 O O . SER B 1 481 ? 31.391 -13.148 -10.789 1 81.94 481 SER B O 1
ATOM 7743 N N . GLU B 1 482 ? 31.984 -14.25 -8.984 1 79.69 482 GLU B N 1
ATOM 7744 C CA . GLU B 1 482 ? 33.281 -14.602 -9.531 1 79.69 482 GLU B CA 1
ATOM 7745 C C . GLU B 1 482 ? 33.156 -15.484 -10.766 1 79.69 482 GLU B C 1
ATOM 7747 O O . GLU B 1 482 ? 33.844 -15.289 -11.758 1 79.69 482 GLU B O 1
ATOM 7752 N N . ALA B 1 483 ? 32.281 -16.453 -10.609 1 76.75 483 ALA B N 1
ATOM 7753 C CA . ALA B 1 483 ? 32.062 -17.375 -11.711 1 76.75 483 ALA B CA 1
ATOM 7754 C C . ALA B 1 483 ? 31.078 -16.828 -12.719 1 76.75 483 ALA B C 1
ATOM 7756 O O . ALA B 1 483 ? 30.906 -17.375 -13.812 1 76.75 483 ALA B O 1
ATOM 7757 N N . ARG B 1 484 ? 30.438 -15.719 -12.398 1 77.62 484 ARG B N 1
ATOM 7758 C CA . ARG B 1 484 ? 29.406 -15.102 -13.227 1 77.62 484 ARG B CA 1
ATOM 7759 C C . ARG B 1 484 ? 28.391 -16.141 -13.68 1 77.62 484 ARG B C 1
ATOM 7761 O O . ARG B 1 484 ? 28.031 -16.203 -14.859 1 77.62 484 ARG B O 1
ATOM 7768 N N . ALA B 1 485 ? 28.141 -17.094 -12.742 1 80.88 485 ALA B N 1
ATOM 7769 C CA . ALA B 1 485 ? 27.203 -18.188 -13.047 1 80.88 485 ALA B CA 1
ATOM 7770 C C . ALA B 1 485 ? 26.406 -18.578 -11.805 1 80.88 485 ALA B C 1
ATOM 7772 O O . ALA B 1 485 ? 26.781 -18.219 -10.688 1 80.88 485 ALA B O 1
ATOM 7773 N N . VAL B 1 486 ? 25.375 -19.281 -12.102 1 85.81 486 VAL B N 1
ATOM 7774 C CA . VAL B 1 486 ? 24.594 -19.859 -11.016 1 85.81 486 VAL B CA 1
ATOM 7775 C C . VAL B 1 486 ? 25.203 -21.203 -10.602 1 85.81 486 VAL B C 1
ATOM 7777 O O . VAL B 1 486 ? 25.438 -22.062 -11.453 1 85.81 486 VAL B O 1
ATOM 7780 N N . VAL B 1 487 ? 25.5 -21.266 -9.289 1 89.06 487 VAL B N 1
ATOM 7781 C CA . VAL B 1 487 ? 26.141 -22.469 -8.789 1 89.06 487 VAL B CA 1
ATOM 7782 C C . VAL B 1 487 ? 25.297 -23.078 -7.676 1 89.06 487 VAL B C 1
ATOM 7784 O O . VAL B 1 487 ? 24.438 -22.406 -7.098 1 89.06 487 VAL B O 1
ATOM 7787 N N . LEU B 1 488 ? 25.547 -24.359 -7.48 1 93 488 LEU B N 1
ATOM 7788 C CA . LEU B 1 488 ? 24.859 -25.062 -6.406 1 93 488 LEU B CA 1
ATOM 7789 C C . LEU B 1 488 ? 25.391 -24.625 -5.043 1 93 488 LEU B C 1
ATOM 7791 O O . LEU B 1 488 ? 26.594 -24.438 -4.871 1 93 488 LEU B O 1
ATOM 7795 N N . ALA B 1 489 ? 24.5 -24.469 -4.16 1 91.06 489 ALA B N 1
ATOM 7796 C CA . ALA B 1 489 ? 24.906 -24.109 -2.803 1 91.06 489 ALA B CA 1
ATOM 7797 C C . ALA B 1 489 ? 25.688 -25.234 -2.145 1 91.06 489 ALA B C 1
ATOM 7799 O O . ALA B 1 489 ? 26.656 -24.984 -1.414 1 91.06 489 ALA B O 1
ATOM 7800 N N . ASN B 1 490 ? 25.203 -26.516 -2.363 1 90.69 490 ASN B N 1
ATOM 7801 C CA . ASN B 1 490 ? 25.844 -27.703 -1.83 1 90.69 490 ASN B CA 1
ATOM 7802 C C . ASN B 1 490 ? 26.078 -28.75 -2.92 1 90.69 490 ASN B C 1
ATOM 7804 O O . ASN B 1 490 ? 25.328 -29.719 -3.035 1 90.69 490 ASN B O 1
ATOM 7808 N N . PRO B 1 491 ? 27.25 -28.609 -3.588 1 90.38 491 PRO B N 1
ATOM 7809 C CA . PRO B 1 491 ? 27.531 -29.578 -4.648 1 90.38 491 PRO B CA 1
ATOM 7810 C C . PRO B 1 491 ? 27.969 -30.938 -4.109 1 90.38 491 PRO B C 1
ATOM 7812 O O . PRO B 1 491 ? 28.656 -31.016 -3.096 1 90.38 491 PRO B O 1
ATOM 7815 N N . SER B 1 492 ? 27.5 -32 -4.703 1 87.88 492 SER B N 1
ATOM 7816 C CA . SER B 1 492 ? 27.859 -33.344 -4.297 1 87.88 492 SER B CA 1
ATOM 7817 C C . SER B 1 492 ? 29.297 -33.688 -4.672 1 87.88 492 SER B C 1
ATOM 7819 O O . SER B 1 492 ? 29.969 -34.469 -3.988 1 87.88 492 SER B O 1
ATOM 7821 N N . HIS B 1 493 ? 29.797 -33.25 -5.809 1 87.5 493 HIS B N 1
ATOM 7822 C CA . HIS B 1 493 ? 31.156 -33.438 -6.285 1 87.5 493 HIS B CA 1
ATOM 7823 C C . HIS B 1 493 ? 31.656 -32.188 -6.996 1 87.5 493 HIS B C 1
ATOM 7825 O O . HIS B 1 493 ? 30.875 -31.312 -7.371 1 87.5 493 HIS B O 1
ATOM 7831 N N . PRO B 1 494 ? 33.031 -32.156 -6.977 1 84.12 494 PRO B N 1
ATOM 7832 C CA . PRO B 1 494 ? 33.562 -31 -7.688 1 84.12 494 PRO B CA 1
ATOM 7833 C C . PRO B 1 494 ? 33.125 -30.938 -9.141 1 84.12 494 PRO B C 1
ATOM 7835 O O . PRO B 1 494 ? 33.156 -31.938 -9.859 1 84.12 494 PRO B O 1
ATOM 7838 N N . GLY B 1 495 ? 32.5 -29.922 -9.562 1 83.94 495 GLY B N 1
ATOM 7839 C CA . GLY B 1 495 ? 32.031 -29.734 -10.922 1 83.94 495 GLY B CA 1
ATOM 7840 C C . GLY B 1 495 ? 30.547 -29.969 -11.078 1 83.94 495 GLY B C 1
ATOM 7841 O O . GLY B 1 495 ? 30.031 -29.922 -12.195 1 83.94 495 GLY B O 1
ATOM 7842 N N . ASP B 1 496 ? 29.969 -30.219 -10.039 1 88.88 496 ASP B N 1
ATOM 7843 C CA . ASP B 1 496 ? 28.516 -30.422 -10.047 1 88.88 496 ASP B CA 1
ATOM 7844 C C . ASP B 1 496 ? 27.781 -29.156 -10.477 1 88.88 496 ASP B C 1
ATOM 7846 O O . ASP B 1 496 ? 27.938 -28.109 -9.852 1 88.88 496 ASP B O 1
ATOM 7850 N N . GLU B 1 497 ? 27.031 -29.219 -11.578 1 89.69 497 GLU B N 1
ATOM 7851 C CA . GLU B 1 497 ? 26.344 -28.062 -12.125 1 89.69 497 GLU B CA 1
ATOM 7852 C C . GLU B 1 497 ? 24.828 -28.156 -11.898 1 89.69 497 GLU B C 1
ATOM 7854 O O . GLU B 1 497 ? 24.297 -29.266 -11.781 1 89.69 497 GLU B O 1
ATOM 7859 N N . PRO B 1 498 ? 24.234 -27.016 -11.781 1 90.56 498 PRO B N 1
ATOM 7860 C CA . PRO B 1 498 ? 22.781 -27.047 -11.648 1 90.56 498 PRO B CA 1
ATOM 7861 C C . PRO B 1 498 ? 22.094 -27.672 -12.867 1 90.56 498 PRO B C 1
ATOM 7863 O O . PRO B 1 498 ? 22.594 -27.547 -13.992 1 90.56 498 PRO B O 1
ATOM 7866 N N . VAL B 1 499 ? 20.938 -28.328 -12.625 1 89.31 499 VAL B N 1
ATOM 7867 C CA . VAL B 1 499 ? 20.172 -28.984 -13.68 1 89.31 499 VAL B CA 1
ATOM 7868 C C . VAL B 1 499 ? 18.938 -28.156 -14.016 1 89.31 499 VAL B C 1
ATOM 7870 O O . VAL B 1 499 ? 18.203 -27.75 -13.125 1 89.31 499 VAL B O 1
ATOM 7873 N N . TRP B 1 500 ? 18.734 -27.906 -15.32 1 85.62 500 TRP B N 1
ATOM 7874 C CA . TRP B 1 500 ? 17.578 -27.156 -15.797 1 85.62 500 TRP B CA 1
ATOM 7875 C C . TRP B 1 500 ? 16.828 -27.969 -16.859 1 85.62 500 TRP B C 1
ATOM 7877 O O . TRP B 1 500 ? 17.406 -28.344 -17.875 1 85.62 500 TRP B O 1
ATOM 7887 N N . ASN B 1 501 ? 15.602 -28.328 -16.625 1 79.5 501 ASN B N 1
ATOM 7888 C CA . ASN B 1 501 ? 14.805 -29.172 -17.5 1 79.5 501 ASN B CA 1
ATOM 7889 C C . ASN B 1 501 ? 14.297 -28.391 -18.719 1 79.5 501 ASN B C 1
ATOM 7891 O O . ASN B 1 501 ? 13.805 -28.969 -19.672 1 79.5 501 ASN B O 1
ATOM 7895 N N . ALA B 1 502 ? 14.203 -27.031 -18.672 1 62.34 502 ALA B N 1
ATOM 7896 C CA . ALA B 1 502 ? 13.688 -26.266 -19.797 1 62.34 502 ALA B CA 1
ATOM 7897 C C . ALA B 1 502 ? 14.594 -26.391 -21.016 1 62.34 502 ALA B C 1
ATOM 7899 O O . ALA B 1 502 ? 14.125 -26.312 -22.156 1 62.34 502 ALA B O 1
ATOM 7900 N N . GLY B 1 503 ? 15.969 -26.547 -20.922 1 53.72 503 GLY B N 1
ATOM 7901 C CA . GLY B 1 503 ? 16.922 -26.625 -22.016 1 53.72 503 GLY B CA 1
ATOM 7902 C C . GLY B 1 503 ? 17.078 -28.016 -22.594 1 53.72 503 GLY B C 1
ATOM 7903 O O . GLY B 1 503 ? 17.844 -28.234 -23.531 1 53.72 503 GLY B O 1
ATOM 7904 N N . GLU B 1 504 ? 16.5 -29.062 -22.062 1 49.09 504 GLU B N 1
ATOM 7905 C CA . GLU B 1 504 ? 16.688 -30.391 -22.641 1 49.09 504 GLU B CA 1
ATOM 7906 C C . GLU B 1 504 ? 15.656 -30.672 -23.734 1 49.09 504 GLU B C 1
ATOM 7908 O O . GLU B 1 504 ? 14.531 -30.172 -23.672 1 49.09 504 GLU B O 1
#

Secondary structure (DSSP, 8-state):
--------------------------------TT--HHHHHHT------SSS-HHHHHHT-----------------------------------------------------------------------SS-SB-HHHHHHHHHHHHTGGGTT----SS--HHHHIIIIIIHHHHTT-HHHHHHHHHHHHHHIIIII--TT--HHHHHHHHHTTHHHHHHHHHH--GGGHHHHHHHHHHHHHHHGGGGT-TTSPTTHHHHHHHHHHHHHHHHHHS-HHHHHHHT-GGGG-B----HHHHGGG--HHHHHHHHT--TTSGGGGGHHHHHHHHHHHHHHHHHHHHT-SSHHHHHHHHTGGGG--HHHHHHHHTT-HHHHHHHHHHHHHHTT-TT-GGGTTHHHHHHHHHHHHH-GGGTTTTHHHHHHTT---HHHHHHHHHT-TT---SS-TTPPP-HHHHHHHHT-B-B-TTS-BEEEETTTTEEEESS-SSTT-----STT-/--------------------------------TT--HHHHHHT------SSS-HHHHHHT-----------------------------------------------------------------------SS-SB-HHHHHHHHHHHHTGGGTT----SS--HHHHIIIIIIHHHHTT-HHHHHHHHHHHHHHIIIII--TT--HHHHHHHHHTTHHHHHHHHHH--GGGHHHHHHHHHHHHHHHGGGGT-TTSPTTHHHHHHHHHHHHHHHHHHS-HHHHHHHT-GGGG-B----HHHHGGG--HHHHHHHHT--TTSGGGGGHHHHHHHHHHHHHHHHHHHHT-SSHHHHHHHHTGGGG--HHHHHHHHTT-HHHHHHHHHHHHHHTT-TT-GGGTTHHHHHHHHHHHHH-GGGTTTTHHHHHHTT---HHHHHHHHHT-TT---SS-TTPPP-HHHHHHHHT-B-B-TTS-BEEEETTTTEEEESS-SSTT-----STT-

Organism: Metarhizium robertsii (strain ARSEF 23 / ATCC MYA-3075) (NCBI:txid655844)

Solvent-accessible surface area (backbone atoms only — not comparable to full-atom values): 59586 Å² total; per-residue (Å²): 137,86,74,81,78,79,77,74,76,79,75,78,71,77,79,73,74,81,73,78,71,74,78,71,71,72,72,76,74,79,73,59,88,73,32,31,50,52,34,60,72,66,71,48,91,44,75,54,40,80,78,51,23,65,63,29,57,74,67,70,46,84,43,44,63,75,70,80,74,77,76,77,73,80,71,77,78,72,83,79,79,84,72,85,75,79,77,78,90,82,87,80,85,87,82,83,85,85,83,82,82,87,79,83,76,74,75,72,78,80,72,77,72,79,72,78,70,77,70,68,80,72,72,70,70,70,69,73,73,72,76,57,34,70,72,30,34,45,64,54,52,47,34,51,51,43,22,66,71,52,46,33,47,72,80,48,65,68,70,56,94,67,53,65,53,33,50,40,42,55,46,54,49,44,57,38,20,72,75,34,48,30,31,33,21,42,52,48,19,39,19,25,49,46,32,46,73,68,64,65,42,77,81,27,42,66,66,53,28,53,56,24,46,66,49,22,57,64,58,42,54,51,45,64,71,66,60,49,77,90,42,46,49,32,51,55,52,38,44,56,51,44,52,51,50,58,36,52,49,57,76,40,88,86,41,66,79,55,48,59,58,58,51,40,50,50,41,37,46,42,45,48,52,55,68,70,45,52,64,74,57,42,62,72,50,69,55,57,75,81,62,41,40,71,68,45,57,47,75,71,13,48,78,43,46,53,66,71,61,51,47,61,59,70,64,51,48,87,86,40,81,62,47,81,45,41,66,49,52,54,55,51,44,20,58,55,6,43,54,46,39,43,46,71,75,48,27,54,54,49,65,48,39,49,48,60,70,50,46,50,58,44,55,43,45,70,46,51,50,37,42,73,65,62,33,66,70,51,46,52,56,49,29,55,52,24,50,53,45,64,62,39,74,91,40,77,60,47,63,55,42,15,43,46,42,28,52,34,47,51,62,69,64,39,75,89,44,43,82,83,34,48,60,35,61,56,43,49,77,50,78,54,60,68,62,39,52,20,55,75,66,70,32,88,80,64,74,60,79,44,63,83,83,55,72,64,46,73,66,55,51,53,58,59,68,65,48,33,45,45,36,50,63,19,44,50,39,45,79,36,76,90,74,70,39,71,36,44,72,76,57,91,47,96,83,52,68,66,49,63,34,72,82,96,138,72,87,74,76,89,79,89,79,87,78,86,86,76,71,84,73,81,75,78,71,76,76,72,73,72,72,77,74,80,73,58,87,74,30,30,50,50,32,61,74,68,72,48,91,42,75,52,39,79,80,51,22,67,63,30,56,74,66,72,45,84,42,42,63,74,72,81,76,78,75,76,71,77,72,73,80,68,81,78,79,78,84,81,81,86,88,82,86,86,80,83,84,90,81,87,84,87,87,78,84,78,80,75,77,74,75,73,80,79,72,76,73,80,71,80,70,75,68,67,80,71,72,70,70,68,68,70,74,71,76,58,33,70,73,30,31,44,62,54,52,47,34,52,51,41,20,65,72,53,46,31,45,71,81,48,61,69,60,64,91,70,54,67,56,32,50,41,41,56,47,54,48,43,56,37,21,70,74,34,48,32,32,34,22,41,53,47,18,40,19,24,49,45,32,46,73,67,67,65,42,76,82,28,42,67,66,52,28,51,56,24,47,67,47,21,57,64,58,43,54,52,45,64,72,65,60,51,75,90,44,45,50,33,52,55,54,39,43,58,52,44,51,50,51,58,37,53,47,56,76,38,86,86,41,66,81,55,48,59,58,60,50,41,50,48,42,39,46,40,47,48,52,55,66,69,45,51,67,72,55,44,60,71,49,70,54,58,76,80,62,43,39,70,68,46,58,46,75,71,13,48,78,43,46,53,67,71,60,51,45,63,58,70,66,52,48,85,85,40,81,62,48,81,46,40,66,49,52,55,54,49,44,21,60,55,6,43,54,46,39,42,44,72,74,48,28,56,53,50,66,48,40,49,49,59,71,50,47,51,59,42,56,42,47,71,48,51,50,36,42,74,67,62,33,65,70,49,44,52,55,49,30,56,52,25,49,53,44,63,64,40,75,92,39,78,58,47,64,55,41,14,42,46,40,28,52,35,48,52,63,70,64,39,75,89,44,43,82,84,34,46,60,34,61,56,43,48,77,50,78,53,61,68,63,38,51,19,55,76,65,70,33,90,80,66,73,59,81,44,64,85,82,56,74,60,47,71,65,54,52,55,57,59,68,65,48,34,45,45,36,49,61,19,44,48,40,46,77,37,77,90,73,72,39,72,38,45,72,76,58,90,49,96,82,53,68,69,49,63,35,71,83,96

Sequence (1008 aa):
MSAITGSDSLVWSPDSPPQNKPYHAKRPHKKSRLGCQNCKRRKVKCDEKRPSCGICTLRGETCVFVLPAASLDVSSSKPKSPSASPGSRKSSPDYNKALVSTQNQSSAPFTTTLSDRLQSPDFIVVREPLQIATGCDAIDMKILWHFLGHTCTSFSIEGGDSRPMEDLMRKTVMDHAFSVKFLYNCVMALSCLHACETTGDDMGDPYRLIRYQDGVFEPFSTAIRTSDPKTYGALLANSLLLTALSSQNFRLSHAPDLYIIQWMTIWRGIGTIFQTIDRASLRSTGLEQLFYRPAMNLTAAAAYIPRNLNVLVSSIPADDPDQANRKAYTRVLRYLATLYQHMHQGGFGAVMKLRIITWFTYLPHDFVRLVLDKNCRALVILAHYAAFLKLTMGVWWLVGIGARSLRDICAFLGPAWSNELKIPLSARDIEDPIELARLVLDDPTWEPRRSPTDKCDAQEEQETRQLGLVDDQGRPVYYESEARAVVLANPSHPGDEPVWNAGEMSAITGSDSLVWSPDSPPQNKPYHAKRPHKKSRLGCQNCKRRKVKCDEKRPSCGICTLRGETCVFVLPAASLDVSSSKPKSPSASPGSRKSSPDYNKALVSTQNQSSAPFTTTLSDRLQSPDFIVVREPLQIATGCDAIDMKILWHFLGHTCTSFSIEGGDSRPMEDLMRKTVMDHAFSVKFLYNCVMALSCLHACETTGDDMGDPYRLIRYQDGVFEPFSTAIRTSDPKTYGALLANSLLLTALSSQNFRLSHAPDLYIIQWMTIWRGIGTIFQTIDRASLRSTGLEQLFYRPAMNLTAAAAYIPRNLNVLVSSIPADDPDQANRKAYTRVLRYLATLYQHMHQGGFGAVMKLRIITWFTYLPHDFVRLVLDKNCRALVILAHYAAFLKLTMGVWWLVGIGARSLRDICAFLGPAWSNELKIPLSARDIEDPIELARLVLDDPTWEPRRSPTDKCDAQEEQETRQLGLVDDQGRPVYYESEARAVVLANPSHPGDEPVWNAGE

Radius of gyration: 41.58 Å; Cα contacts (8 Å, |Δi|>4): 1192; chains: 2; bounding box: 129×119×145 Å